Protein 7UTE (pdb70)

Nearest PDB structures (foldseek):
  7ute-assembly1_D  TM=1.005E+00  e=1.181E-26  Aeropyrum pernix
  7ute-assembly1_A  TM=1.005E+00  e=1.065E-25  Aeropyrum pernix
  3zjl-assembly1_B  TM=9.692E-01  e=3.825E-17  Methanosarcina acetivorans
  2vee-assembly2_B  TM=9.695E-01  e=1.684E-16  Methanosarcina acetivorans
  3qzz-assembly1_A-2  TM=9.698E-01  e=4.177E-16  Methanosarcina acetivorans

Sequence (742 aa):
IPGYDYGRVEKSPITDLEFDLLKKTVMLGEKDVMYLKKAGDVLKDQVDEILDLLVGWRASNEHHLIYYFSNPDTGEPIKEYLERVRARFGAWILDTTSRDYNREWLDYQYEVGLRHHRSKKGVTDGVRTVPHIPLRYLIAQIYPLTATIKPFLAKKGGSPEDIEGMYNAWFKSVVLQVAIWSHPYTKENDWIPGYDYGRVEKSPITDLEFDLLKKTVMLGEKDVMYLKKAGDVLKDQVDEILDLLVGHLIYYFSNPDTGEPIKEYLERVRARFGAWILDTTSRDYNREWLDYQYEVGLRHHRSKKGVTDGVRTVPHIPLRYLIAQIYPLTATIKPFLAKKGGSPEDIEGMYNAWFKSVVLQVAIWSHPYTKENDWIPGYDYGRVEKSPITDLEFDLLKKTVMLGEKDVMYLKKAGDVLKDQVDEILDLLVGHLIYYFSNPDTGEPIKEYLERVRARFGAWILDTTSRDYNREWLDYQYEVGLRHHRSKKGVTDGVRTVPHIPLRYLIAQIYPLTATIKPFLAKKGGSPEDIEGMYNAWFKSVVLQVAIWSHPYTKENDWIPGYDYGRVEKSPITDLEFDLLKKTVMLGEKDVMYLKKAGDVLKDQVDEILDLLVGHLIYYFSNPDTGEPIKEYLERVRARFGAWILDTTSRDYNREWLDYQYEVGLRHHRSKKGVTDGVRTVPHIPLRYLIAQIYPLTATIKPFLAKKGGSPEDIEGMYNAWFKSVVLQVAIWSHPYTKENDW

B-factor: mean 18.16, std 24.94, range [0.0, 174.05]

Organism: Aeropyrum pernix (strain ATCC 700893 / DSM 11879 / JCM 9820 / NBRC 100138 / K1) (NCBI:txid272557)

Structure (mmCIF, N/CA/C/O backbone):
data_7UTE
#
_entry.id   7UTE
#
_cell.length_a   46.246
_cell.length_b   58.305
_cell.length_c   80.732
_cell.angle_alpha   104.080
_cell.angle_beta   98.590
_cell.angle_gamma   90.100
#
_symmetry.space_group_name_H-M   'P 1'
#
loop_
_entity.id
_entity.type
_entity.pdbx_description
1 polymer 'Protogloblin ApPgb'
2 non-polymer 'PROTOPORPHYRIN IX CONTAINING FE'
3 non-polymer IMIDAZOLE
4 water water
#
loop_
_atom_site.group_PDB
_atom_site.id
_atom_site.type_symbol
_atom_site.label_atom_id
_atom_site.label_alt_id
_atom_site.label_comp_id
_atom_site.label_asym_id
_atom_site.label_entity_id
_atom_site.label_seq_id
_atom_site.pdbx_PDB_ins_code
_atom_site.Cartn_x
_atom_site.Cartn_y
_atom_site.Cartn_z
_atom_site.occupancy
_atom_site.B_iso_or_equiv
_atom_site.auth_seq_id
_atom_site.auth_comp_id
_atom_site.auth_asym_id
_atom_site.auth_atom_id
_atom_site.pdbx_PDB_model_num
ATOM 1 N N . ILE A 1 6 ? 7.87157 17.01773 -2.38002 1.000 22.98338 6 ILE A N 1
ATOM 2 C CA . ILE A 1 6 ? 8.19141 15.61040 -2.65957 1.000 14.70330 6 ILE A CA 1
ATOM 3 C C . ILE A 1 6 ? 8.04830 15.33770 -4.14273 1.000 10.40933 6 ILE A C 1
ATOM 4 O O . ILE A 1 6 ? 6.94781 15.30059 -4.66619 1.000 17.71215 6 ILE A O 1
ATOM 9 N N . PRO A 1 7 ? 9.17178 15.16454 -4.82317 1.000 11.72161 7 PRO A N 1
ATOM 10 C CA . PRO A 1 7 ? 9.12453 15.00723 -6.28149 1.000 8.64546 7 PRO A CA 1
ATOM 11 C C . PRO A 1 7 ? 8.31263 13.78821 -6.66524 1.000 14.70376 7 PRO A C 1
ATOM 12 O O . PRO A 1 7 ? 8.42417 12.72326 -6.04766 1.000 8.78226 7 PRO A O 1
ATOM 16 N N . GLY A 1 8 ? 7.52747 13.94994 -7.72815 1.000 4.26070 8 GLY A N 1
ATOM 17 C CA . GLY A 1 8 ? 6.61798 12.94038 -8.20320 1.000 4.43583 8 GLY A CA 1
ATOM 18 C C . GLY A 1 8 ? 5.36980 12.76533 -7.37101 1.000 2.91199 8 GLY A C 1
ATOM 19 O O . GLY A 1 8 ? 4.42744 12.11504 -7.82776 1.000 14.46562 8 GLY A O 1
ATOM 20 N N . TYR A 1 9 ? 5.33634 13.29540 -6.15317 1.000 2.73645 9 TYR A N 1
ATOM 21 C CA . TYR A 1 9 ? 4.18102 13.08838 -5.29652 1.000 0.85518 9 TYR A CA 1
ATOM 22 C C . TYR A 1 9 ? 3.07252 13.95534 -5.85038 1.000 4.94338 9 TYR A C 1
ATOM 23 O O . TYR A 1 9 ? 3.15599 15.17728 -5.77470 1.000 6.19543 9 TYR A O 1
ATOM 32 N N . ASP A 1 10 ? 2.03779 13.32393 -6.41769 1.000 10.00898 10 ASP A N 1
ATOM 33 C CA . ASP A 1 10 ? 1.08988 14.03546 -7.26064 1.000 9.81082 10 ASP A CA 1
ATOM 34 C C . ASP A 1 10 ? -0.32866 13.94506 -6.73668 1.000 4.16028 10 ASP A C 1
ATOM 35 O O . ASP A 1 10 ? -1.27561 14.08404 -7.51574 1.000 12.14843 10 ASP A O 1
ATOM 40 N N . TYR A 1 11 ? -0.49074 13.72270 -5.43309 1.000 4.79632 11 TYR A N 1
ATOM 41 C CA . TYR A 1 11 ? -1.82860 13.64281 -4.86189 1.000 8.59001 11 TYR A CA 1
ATOM 42 C C . TYR A 1 11 ? -2.59149 14.92374 -5.16368 1.000 12.04198 11 TYR A C 1
ATOM 43 O O . TYR A 1 11 ? -2.08279 16.02085 -4.96267 1.000 13.32950 11 TYR A O 1
ATOM 52 N N . GLY A 1 12 ? -3.81205 14.78490 -5.65835 1.000 26.89014 12 GLY A N 1
ATOM 53 C CA . GLY A 1 12 ? -4.57123 15.95188 -6.01595 1.000 13.50700 12 GLY A CA 1
ATOM 54 C C . GLY A 1 12 ? -4.21861 16.56508 -7.35001 1.000 8.48225 12 GLY A C 1
ATOM 55 O O . GLY A 1 12 ? -4.84382 17.55736 -7.72451 1.000 7.45535 12 GLY A O 1
ATOM 56 N N . ARG A 1 13 ? -3.29241 15.97940 -8.11591 1.000 0.00016 13 ARG A N 1
ATOM 57 C CA . ARG A 1 13 ? -2.81413 16.61839 -9.33839 1.000 12.19332 13 ARG A CA 1
ATOM 58 C C . ARG A 1 13 ? -2.79414 15.63463 -10.49850 1.000 15.32305 13 ARG A C 1
ATOM 59 O O . ARG A 1 13 ? -2.06599 15.84520 -11.47049 1.000 15.81210 13 ARG A O 1
ATOM 67 N N . VAL A 1 14 ? -3.56492 14.55657 -10.42411 1.000 10.36036 14 VAL A N 1
ATOM 68 C CA . VAL A 1 14 ? -3.58665 13.56893 -11.49189 1.000 4.24485 14 VAL A CA 1
ATOM 69 C C . VAL A 1 14 ? -4.94799 13.55993 -12.17830 1.000 11.60713 14 VAL A C 1
ATOM 70 O O . VAL A 1 14 ? -5.94372 14.09107 -11.66999 1.000 6.92063 14 VAL A O 1
ATOM 74 N N . GLU A 1 15 ? -4.97471 12.89325 -13.33082 1.000 8.57783 15 GLU A N 1
ATOM 75 C CA . GLU A 1 15 ? -6.07873 12.88095 -14.25877 1.000 13.91331 15 GLU A CA 1
ATOM 76 C C . GLU A 1 15 ? -7.17363 11.97237 -13.71868 1.000 17.96058 15 GLU A C 1
ATOM 77 O O . GLU A 1 15 ? -7.00811 11.31876 -12.68930 1.000 6.74207 15 GLU A O 1
ATOM 83 N N . LYS A 1 16 ? -8.32276 11.97506 -14.39245 1.000 9.57841 16 LYS A N 1
ATOM 84 C CA . LYS A 1 16 ? -9.46674 11.24203 -13.87710 1.000 11.83518 16 LYS A CA 1
ATOM 85 C C . LYS A 1 16 ? -9.27316 9.75602 -14.12514 1.000 6.36812 16 LYS A C 1
ATOM 86 O O . LYS A 1 16 ? -9.10484 9.33968 -15.27356 1.000 10.02667 16 LYS A O 1
ATOM 92 N N . SER A 1 17 ? -9.33160 8.94742 -13.06648 1.000 0.00016 17 SER A N 1
ATOM 93 C CA . SER A 1 17 ? -9.24446 7.51212 -13.28011 1.000 6.57342 17 SER A CA 1
ATOM 94 C C . SER A 1 17 ? -10.50569 7.00253 -13.98007 1.000 5.55555 17 SER A C 1
ATOM 95 O O . SER A 1 17 ? -11.59743 7.52628 -13.76075 1.000 9.07560 17 SER A O 1
ATOM 98 N N . PRO A 1 18 ? -10.38039 6.00547 -14.84039 1.000 8.15556 18 PRO A N 1
ATOM 99 C CA . PRO A 1 18 ? -11.55518 5.51530 -15.57451 1.000 21.83426 18 PRO A CA 1
ATOM 100 C C . PRO A 1 18 ? -12.41130 4.56278 -14.75258 1.000 7.05711 18 PRO A C 1
ATOM 101 O O . PRO A 1 18 ? -12.87145 3.53710 -15.25364 1.000 12.25584 18 PRO A O 1
ATOM 105 N N . ILE A 1 19 ? -12.59716 4.88240 -13.48023 1.000 12.82038 19 ILE A N 1
ATOM 106 C CA . ILE A 1 19 ? -13.44658 4.13259 -12.56629 1.000 6.29769 19 ILE A CA 1
ATOM 107 C C . ILE A 1 19 ? -14.52622 5.09496 -12.10750 1.000 18.32866 19 ILE A C 1
ATOM 108 O O . ILE A 1 19 ? -14.21757 6.23044 -11.73339 1.000 14.99629 19 ILE A O 1
ATOM 113 N N . THR A 1 20 ? -15.77793 4.66165 -12.12709 1.000 10.91511 20 THR A N 1
ATOM 114 C CA . THR A 1 20 ? -16.80493 5.64658 -11.82833 1.000 8.62016 20 THR A CA 1
ATOM 115 C C . THR A 1 20 ? -16.93421 5.84200 -10.32429 1.000 4.18426 20 THR A C 1
ATOM 116 O O . THR A 1 20 ? -16.48439 5.02509 -9.51388 1.000 3.90548 20 THR A O 1
ATOM 120 N N . ASP A 1 21 ? -17.59716 6.93348 -9.95695 1.000 6.74211 21 ASP A N 1
ATOM 121 C CA . ASP A 1 21 ? -17.88392 7.18575 -8.55272 1.000 10.93540 21 ASP A CA 1
ATOM 122 C C . ASP A 1 21 ? -18.69970 6.06001 -7.93670 1.000 17.66378 21 ASP A C 1
ATOM 123 O O . ASP A 1 21 ? -18.45579 5.66518 -6.79142 1.000 6.14426 21 ASP A O 1
ATOM 128 N N . LEU A 1 22 ? -19.70991 5.56553 -8.65698 1.000 10.33561 22 LEU A N 1
ATOM 129 C CA . LEU A 1 22 ? -20.48905 4.44981 -8.12340 1.000 3.20081 22 LEU A CA 1
ATOM 130 C C . LEU A 1 22 ? -19.63398 3.19169 -7.98990 1.000 6.78468 22 LEU A C 1
ATOM 131 O O . LEU A 1 22 ? -19.75104 2.45938 -7.00395 1.000 14.12324 22 LEU A O 1
ATOM 136 N N . GLU A 1 23 ? -18.78881 2.89536 -8.98009 1.000 6.43088 23 GLU A N 1
ATOM 137 C CA . GLU A 1 23 ? -18.02258 1.65777 -8.84882 1.000 5.71365 23 GLU A CA 1
ATOM 138 C C . GLU A 1 23 ? -17.08425 1.75882 -7.66123 1.000 4.89439 23 GLU A C 1
ATOM 139 O O . GLU A 1 23 ? -16.88607 0.78099 -6.92803 1.000 7.32060 23 GLU A O 1
ATOM 145 N N . PHE A 1 24 ? -16.55374 2.95818 -7.41708 1.000 0.26246 24 PHE A N 1
ATOM 146 C CA . PHE A 1 24 ? -15.73060 3.20016 -6.23385 1.000 15.62027 24 PHE A CA 1
ATOM 147 C C . PHE A 1 24 ? -16.53596 3.00449 -4.95782 1.000 7.94203 24 PHE A C 1
ATOM 148 O O . PHE A 1 24 ? -16.12078 2.27947 -4.04456 1.000 9.94091 24 PHE A O 1
ATOM 156 N N . ASP A 1 25 ? -17.70074 3.65520 -4.87751 1.000 9.76309 25 ASP A N 1
ATOM 157 C CA . ASP A 1 25 ? -18.56161 3.44053 -3.72352 1.000 14.61619 25 ASP A CA 1
ATOM 158 C C . ASP A 1 25 ? -18.88860 1.98225 -3.51638 1.000 1.91017 25 ASP A C 1
ATOM 159 O O . ASP A 1 25 ? -18.85289 1.49400 -2.38398 1.000 13.53302 25 ASP A O 1
ATOM 164 N N . LEU A 1 26 ? -19.19843 1.26982 -4.58302 1.000 0.00016 26 LEU A N 1
ATOM 165 C CA . LEU A 1 26 ? -19.42704 -0.16104 -4.43608 1.000 10.53923 26 LEU A CA 1
ATOM 166 C C . LEU A 1 26 ? -18.19116 -0.86425 -3.89626 1.000 19.58192 26 LEU A C 1
ATOM 167 O O . LEU A 1 26 ? -18.29917 -1.78566 -3.08027 1.000 15.68362 26 LEU A O 1
ATOM 172 N N . LEU A 1 27 ? -17.00511 -0.44088 -4.33697 1.000 15.76095 27 LEU A N 1
ATOM 173 C CA . LEU A 1 27 ? -15.78604 -1.07804 -3.86058 1.000 6.19241 27 LEU A CA 1
ATOM 174 C C . LEU A 1 27 ? -15.60461 -0.83207 -2.36986 1.000 4.98600 27 LEU A C 1
ATOM 175 O O . LEU A 1 27 ? -15.25674 -1.74998 -1.62359 1.000 4.54829 27 LEU A O 1
ATOM 180 N N . LYS A 1 28 ? -15.86257 0.39760 -1.91131 1.000 2.02398 28 LYS A N 1
ATOM 181 C CA . LYS A 1 28 ? -15.74647 0.67465 -0.48151 1.000 9.13124 28 LYS A CA 1
ATOM 182 C C . LYS A 1 28 ? -16.76410 -0.12237 0.30480 1.000 10.06221 28 LYS A C 1
ATOM 183 O O . LYS A 1 28 ? -16.48582 -0.55430 1.42980 1.000 6.20608 28 LYS A O 1
ATOM 189 N N . LYS A 1 29 ? -17.93615 -0.34187 -0.27634 1.000 32.41342 29 LYS A N 1
ATOM 190 C CA . LYS A 1 29 ? -18.94272 -1.11584 0.42762 1.000 8.16649 29 LYS A CA 1
ATOM 191 C C . LYS A 1 29 ? -18.53344 -2.58465 0.51658 1.000 2.98628 29 LYS A C 1
ATOM 192 O O . LYS A 1 29 ? -18.76280 -3.23492 1.54242 1.000 8.86438 29 LYS A O 1
ATOM 198 N N . THR A 1 30 ? -17.87816 -3.10284 -0.52876 1.000 5.90555 30 THR A N 1
ATOM 199 C CA . THR A 1 30 ? -17.41964 -4.48433 -0.51926 1.000 8.22188 30 THR A CA 1
ATOM 200 C C . THR A 1 30 ? -16.33389 -4.70821 0.52660 1.000 13.54655 30 THR A C 1
ATOM 201 O O . THR A 1 30 ? -16.39642 -5.67295 1.29261 1.000 24.23469 30 THR A O 1
ATOM 205 N N . VAL A 1 31 ? -15.32353 -3.83170 0.58697 1.000 7.70516 31 VAL A N 1
ATOM 206 C CA . VAL A 1 31 ? -14.35352 -3.95616 1.67764 1.000 14.44957 31 VAL A CA 1
ATOM 207 C C . VAL A 1 31 ? -14.91559 -3.50355 3.01314 1.000 11.83629 31 VAL A C 1
ATOM 208 O O . VAL A 1 31 ? -14.21144 -3.59303 4.02412 1.000 23.55815 31 VAL A O 1
ATOM 212 N N . MET A 1 32 ? -16.16192 -3.03585 3.05305 1.000 26.81863 32 MET A N 1
ATOM 213 C CA . MET A 1 32 ? -16.83368 -2.64760 4.28934 1.000 12.23166 32 MET A CA 1
ATOM 214 C C . MET A 1 32 ? -16.19721 -1.41270 4.92342 1.000 14.97462 32 MET A C 1
ATOM 215 O O . MET A 1 32 ? -16.18512 -1.25155 6.14785 1.000 5.79963 32 MET A O 1
ATOM 220 N N . LEU A 1 33 ? -15.70417 -0.51562 4.08070 1.000 10.38641 33 LEU A N 1
ATOM 221 C CA . LEU A 1 33 ? -15.16581 0.77702 4.50520 1.000 22.52529 33 LEU A CA 1
ATOM 222 C C . LEU A 1 33 ? -16.33689 1.69005 4.84930 1.000 15.97438 33 LEU A C 1
ATOM 223 O O . LEU A 1 33 ? -16.97859 2.25852 3.96123 1.000 43.79765 33 LEU A O 1
ATOM 228 N N . GLY A 1 34 ? -16.63206 1.84918 6.13848 1.000 24.68836 34 GLY A N 1
ATOM 229 C CA . GLY A 1 34 ? -17.69556 2.72370 6.56919 1.000 17.60867 34 GLY A CA 1
ATOM 230 C C . GLY A 1 34 ? -17.18960 3.96897 7.27988 1.000 25.09240 34 GLY A C 1
ATOM 231 O O . GLY A 1 34 ? -15.99257 4.24660 7.36163 1.000 18.60649 34 GLY A O 1
ATOM 232 N N . GLU A 1 35 ? -18.14527 4.72451 7.82028 1.000 26.44829 35 GLU A N 1
ATOM 233 C CA . GLU A 1 35 ? -17.79853 5.94498 8.53216 1.000 35.31800 35 GLU A CA 1
ATOM 234 C C . GLU A 1 35 ? -17.03669 5.63608 9.81840 1.000 15.76120 35 GLU A C 1
ATOM 235 O O . GLU A 1 35 ? -16.21661 6.45347 10.25251 1.000 20.01360 35 GLU A O 1
ATOM 241 N N . LYS A 1 36 ? -17.24753 4.44592 10.41001 1.000 15.21913 36 LYS A N 1
ATOM 242 C CA . LYS A 1 36 ? -16.40513 4.03977 11.52728 1.000 15.73715 36 LYS A CA 1
ATOM 243 C C . LYS A 1 36 ? -14.94909 3.91837 11.10221 1.000 16.71422 36 LYS A C 1
ATOM 244 O O . LYS A 1 36 ? -14.03899 4.30095 11.84337 1.000 18.12391 36 LYS A O 1
ATOM 250 N N . ASP A 1 37 ? -14.70376 3.31761 9.94197 1.000 13.79437 37 ASP A N 1
ATOM 251 C CA . ASP A 1 37 ? -13.32748 3.13955 9.49277 1.000 19.08085 37 ASP A CA 1
ATOM 252 C C . ASP A 1 37 ? -12.70662 4.47250 9.14126 1.000 7.39916 37 ASP A C 1
ATOM 253 O O . ASP A 1 37 ? -11.52463 4.70611 9.40952 1.000 28.72412 37 ASP A O 1
ATOM 258 N N . VAL A 1 38 ? -13.49276 5.36872 8.55933 1.000 11.15895 38 VAL A N 1
ATOM 259 C CA . VAL A 1 38 ? -12.96265 6.68211 8.23185 1.000 9.87213 38 VAL A CA 1
ATOM 260 C C . VAL A 1 38 ? -12.45712 7.35399 9.49413 1.000 17.92195 38 VAL A C 1
ATOM 261 O O . VAL A 1 38 ? -11.36606 7.94378 9.51372 1.000 22.79451 38 VAL A O 1
ATOM 265 N N . MET A 1 39 ? -13.22436 7.21263 10.58444 1.000 13.50846 39 MET A N 1
ATOM 266 C CA . MET A 1 39 ? -12.79929 7.70803 11.88640 1.000 17.20648 39 MET A CA 1
ATOM 267 C C . MET A 1 39 ? -11.57067 6.96507 12.35825 1.000 9.84008 39 MET A C 1
ATOM 268 O O . MET A 1 39 ? -10.60921 7.58150 12.83032 1.000 22.57880 39 MET A O 1
ATOM 273 N N . TYR A 1 40 ? -11.57356 5.63613 12.22870 1.000 6.25432 40 TYR A N 1
ATOM 274 C CA . TYR A 1 40 ? -10.42197 4.86934 12.68702 1.000 9.73056 40 TYR A CA 1
ATOM 275 C C . TYR A 1 40 ? -9.19769 5.20074 11.86640 1.000 6.11399 40 TYR A C 1
ATOM 276 O O . TYR A 1 40 ? -8.09268 5.29018 12.41104 1.000 10.09051 40 TYR A O 1
ATOM 285 N N . LEU A 1 41 ? -9.37429 5.39065 10.55774 1.000 17.89067 41 LEU A N 1
ATOM 286 C CA . LEU A 1 41 ? -8.24967 5.78770 9.72124 1.000 10.33016 41 LEU A CA 1
ATOM 287 C C . LEU A 1 41 ? -7.65000 7.08910 10.22413 1.000 19.64800 41 LEU A C 1
ATOM 288 O O . LEU A 1 41 ? -6.43220 7.18678 10.41663 1.000 26.60994 41 LEU A O 1
ATOM 293 N N . LYS A 1 42 ? -8.50151 8.09863 10.46376 1.000 15.33803 42 LYS A N 1
ATOM 294 C CA . LYS A 1 42 ? -7.99079 9.39444 10.89139 1.000 8.46911 42 LYS A CA 1
ATOM 295 C C . LYS A 1 42 ? -7.26408 9.24939 12.21093 1.000 19.45294 42 LYS A C 1
ATOM 296 O O . LYS A 1 42 ? -6.18397 9.81381 12.41856 1.000 31.52835 42 LYS A O 1
ATOM 302 N N . LYS A 1 43 ? -7.82779 8.45921 13.10290 1.000 14.66141 43 LYS A N 1
ATOM 303 C CA . LYS A 1 43 ? -7.10151 8.12417 14.30123 1.000 22.65055 43 LYS A CA 1
ATOM 304 C C . LYS A 1 43 ? -5.80180 7.37429 14.05538 1.000 19.23201 43 LYS A C 1
ATOM 305 O O . LYS A 1 43 ? -4.79035 7.73410 14.64896 1.000 14.39963 43 LYS A O 1
ATOM 311 N N . ALA A 1 44 ? -5.74365 6.42512 13.11373 1.000 17.54685 44 ALA A N 1
ATOM 312 C CA . ALA A 1 44 ? -4.42090 5.88387 12.77528 1.000 27.68896 44 ALA A CA 1
ATOM 313 C C . ALA A 1 44 ? -3.45676 7.00103 12.33412 1.000 24.03646 44 ALA A C 1
ATOM 314 O O . ALA A 1 44 ? -2.26036 6.98126 12.66753 1.000 31.56925 44 ALA A O 1
ATOM 316 N N . GLY A 1 45 ? -3.97590 8.01479 11.63964 1.000 11.46856 45 GLY A N 1
ATOM 317 C CA . GLY A 1 45 ? -3.11657 9.09681 11.17108 1.000 9.67690 45 GLY A CA 1
ATOM 318 C C . GLY A 1 45 ? -2.41014 9.81042 12.30566 1.000 11.74465 45 GLY A C 1
ATOM 319 O O . GLY A 1 45 ? -1.20339 10.03127 12.25373 1.000 15.59513 45 GLY A O 1
ATOM 320 N N . ASP A 1 46 ? -3.16882 10.22277 13.32442 1.000 12.99005 46 ASP A N 1
ATOM 321 C CA . ASP A 1 46 ? -2.60440 10.62246 14.61313 1.000 23.39287 46 ASP A CA 1
ATOM 322 C C . ASP A 1 46 ? -1.57861 9.64686 15.16932 1.000 19.20521 46 ASP A C 1
ATOM 323 O O . ASP A 1 46 ? -0.50202 10.06469 15.60942 1.000 17.33810 46 ASP A O 1
ATOM 328 N N . VAL A 1 47 ? -1.87636 8.34836 15.17825 1.000 14.01304 47 VAL A N 1
ATOM 329 C CA . VAL A 1 47 ? -0.96504 7.46380 15.88934 1.000 10.50280 47 VAL A CA 1
ATOM 330 C C . VAL A 1 47 ? 0.30914 7.23899 15.08347 1.000 10.22704 47 VAL A C 1
ATOM 331 O O . VAL A 1 47 ? 1.38250 7.00996 15.64874 1.000 18.90423 47 VAL A O 1
ATOM 335 N N . LEU A 1 48 ? 0.22594 7.33629 13.76195 1.000 13.00880 48 LEU A N 1
ATOM 336 C CA . LEU A 1 48 ? 1.34208 6.96344 12.90967 1.000 11.36031 48 LEU A CA 1
ATOM 337 C C . LEU A 1 48 ? 2.20942 8.14159 12.50195 1.000 14.60871 48 LEU A C 1
ATOM 338 O O . LEU A 1 48 ? 3.36533 7.91971 12.12922 1.000 15.06420 48 LEU A O 1
ATOM 343 N N . LYS A 1 49 ? 1.67018 9.36280 12.49299 1.000 14.41358 49 LYS A N 1
ATOM 344 C CA . LYS A 1 49 ? 2.36497 10.46944 11.85790 1.000 10.73820 49 LYS A CA 1
ATOM 345 C C . LYS A 1 49 ? 3.79542 10.60381 12.36779 1.000 10.23066 49 LYS A C 1
ATOM 346 O O . LYS A 1 49 ? 4.69352 11.07988 11.65437 1.000 32.44374 49 LYS A O 1
ATOM 352 N N . ASP A 1 50 ? 3.99081 10.26329 13.62194 1.000 14.82978 50 ASP A N 1
ATOM 353 C CA . ASP A 1 50 ? 5.18444 10.60652 14.33557 1.000 21.62086 50 ASP A CA 1
ATOM 354 C C . ASP A 1 50 ? 6.08179 9.36798 14.46557 1.000 28.31684 50 ASP A C 1
ATOM 355 O O . ASP A 1 50 ? 7.08935 9.39019 15.16832 1.000 24.23634 50 ASP A O 1
ATOM 360 N N . GLN A 1 51 ? 5.66154 8.26321 13.85589 1.000 21.40759 51 GLN A N 1
ATOM 361 C CA . GLN A 1 51 ? 6.45366 7.05779 13.64053 1.000 39.82113 51 GLN A CA 1
ATOM 362 C C . GLN A 1 51 ? 6.73911 6.71005 12.18227 1.000 7.43322 51 GLN A C 1
ATOM 363 O O . GLN A 1 51 ? 7.07936 5.55550 11.91810 1.000 13.68354 51 GLN A O 1
ATOM 369 N N . VAL A 1 52 ? 6.59306 7.64772 11.22980 1.000 18.10016 52 VAL A N 1
ATOM 370 C CA . VAL A 1 52 ? 6.69439 7.30778 9.80090 1.000 18.79401 52 VAL A CA 1
ATOM 371 C C . VAL A 1 52 ? 8.08533 6.77991 9.45021 1.000 17.48264 52 VAL A C 1
ATOM 372 O O . VAL A 1 52 ? 8.22144 5.78632 8.72512 1.000 18.88340 52 VAL A O 1
ATOM 376 N N . ASP A 1 53 ? 9.13973 7.48236 9.87705 1.000 16.53311 53 ASP A N 1
ATOM 377 C CA . ASP A 1 53 ? 10.48946 7.02614 9.54554 1.000 20.42235 53 ASP A CA 1
ATOM 378 C C . ASP A 1 53 ? 10.73971 5.60914 10.04653 1.000 23.87119 53 ASP A C 1
ATOM 379 O O . ASP A 1 53 ? 11.34710 4.79380 9.34207 1.000 12.69053 53 ASP A O 1
ATOM 384 N N . GLU A 1 54 ? 10.27049 5.28333 11.26278 1.000 12.42229 54 GLU A N 1
ATOM 385 C CA . GLU A 1 54 ? 10.43016 3.91776 11.77713 1.000 16.76639 54 GLU A CA 1
ATOM 386 C C . GLU A 1 54 ? 9.63222 2.93556 10.95621 1.000 13.68457 54 GLU A C 1
ATOM 387 O O . GLU A 1 54 ? 10.03584 1.77865 10.80034 1.000 36.92778 54 GLU A O 1
ATOM 393 N N . ILE A 1 55 ? 8.47633 3.36534 10.45681 1.000 36.75014 55 ILE A N 1
ATOM 394 C CA . ILE A 1 55 ? 7.73094 2.54439 9.51332 1.000 29.29047 55 ILE A CA 1
ATOM 395 C C . ILE A 1 55 ? 8.48757 2.43525 8.20490 1.000 13.74907 55 ILE A C 1
ATOM 396 O O . ILE A 1 55 ? 8.64415 1.34343 7.64692 1.000 48.73442 55 ILE A O 1
ATOM 401 N N . LEU A 1 56 ? 8.97387 3.56565 7.69327 1.000 20.34445 56 LEU A N 1
ATOM 402 C CA . LEU A 1 56 ? 9.68287 3.52577 6.42159 1.000 19.29407 56 LEU A CA 1
ATOM 403 C C . LEU A 1 56 ? 10.88633 2.58890 6.46809 1.000 28.94126 56 LEU A C 1
ATOM 404 O O . LEU A 1 56 ? 11.17007 1.90358 5.47819 1.000 43.95408 56 LEU A O 1
ATOM 409 N N . ASP A 1 57 ? 11.59405 2.51647 7.60077 1.000 23.55706 57 ASP A N 1
ATOM 410 C CA . ASP A 1 57 ? 12.78414 1.66537 7.64266 1.000 18.87668 57 ASP A CA 1
ATOM 411 C C . ASP A 1 57 ? 12.43527 0.19117 7.52375 1.000 21.38758 57 ASP A C 1
ATOM 412 O O . ASP A 1 57 ? 13.25421 -0.59713 7.04033 1.000 38.42183 57 ASP A O 1
ATOM 417 N N . LEU A 1 58 ? 11.23733 -0.19962 7.94445 1.000 31.24912 58 LEU A N 1
ATOM 418 C CA . LEU A 1 58 ? 10.81812 -1.57382 7.73976 1.000 20.34264 58 LEU A CA 1
ATOM 419 C C . LEU A 1 58 ? 10.48408 -1.88029 6.28120 1.000 43.47093 58 LEU A C 1
ATOM 420 O O . LEU A 1 58 ? 10.51107 -3.05376 5.89535 1.000 47.12866 58 LEU A O 1
ATOM 425 N N . LEU A 1 59 ? 10.17255 -0.87496 5.45732 1.000 26.33629 59 LEU A N 1
ATOM 426 C CA . LEU A 1 59 ? 9.58125 -1.17889 4.15463 1.000 22.65657 59 LEU A CA 1
ATOM 427 C C . LEU A 1 59 ? 10.38948 -0.69301 2.96751 1.000 25.95396 59 LEU A C 1
ATOM 428 O O . LEU A 1 59 ? 10.41826 -1.36143 1.93067 1.000 77.49236 59 LEU A O 1
ATOM 433 N N . VAL A 1 60 ? 11.06158 0.44050 3.09034 1.000 17.85902 60 VAL A N 1
ATOM 434 C CA . VAL A 1 60 ? 11.61202 1.10417 1.92228 1.000 34.48391 60 VAL A CA 1
ATOM 435 C C . VAL A 1 60 ? 12.63181 2.15532 2.34738 1.000 18.12047 60 VAL A C 1
ATOM 436 O O . VAL A 1 60 ? 12.34259 3.05066 3.14907 1.000 118.79438 60 VAL A O 1
ATOM 440 N N . GLY A 1 61 ? 13.83745 2.01544 1.84047 1.000 69.63410 61 GLY A N 1
ATOM 441 C CA . GLY A 1 61 ? 14.87507 2.98930 2.04999 1.000 61.81703 61 GLY A CA 1
ATOM 442 C C . GLY A 1 61 ? 15.85783 2.70528 0.95210 1.000 62.82200 61 GLY A C 1
ATOM 443 O O . GLY A 1 61 ? 15.50927 2.06181 -0.03154 1.000 45.94458 61 GLY A O 1
ATOM 444 N N . TRP A 1 62 ? 17.08333 3.08224 1.15244 1.000 114.04185 62 TRP A N 1
ATOM 445 C CA . TRP A 1 62 ? 18.11009 2.33918 0.47124 1.000 85.07655 62 TRP A CA 1
ATOM 446 C C . TRP A 1 62 ? 18.98828 1.64773 1.48533 1.000 34.96414 62 TRP A C 1
ATOM 447 O O . TRP A 1 62 ? 19.78063 0.77518 1.11993 1.000 97.73802 62 TRP A O 1
ATOM 458 N N . ARG A 1 63 ? 18.76168 1.95404 2.75846 1.000 54.23491 63 ARG A N 1
ATOM 459 C CA . ARG A 1 63 ? 19.29049 1.29070 3.93631 1.000 125.19210 63 ARG A CA 1
ATOM 460 C C . ARG A 1 63 ? 18.14122 0.86382 4.84262 1.000 128.03851 63 ARG A C 1
ATOM 461 O O . ARG A 1 63 ? 18.09491 1.17667 6.03389 1.000 134.82714 63 ARG A O 1
ATOM 469 N N . ALA A 1 64 ? 17.18449 0.13639 4.25947 1.000 146.19362 64 ALA A N 1
ATOM 470 C CA . ALA A 1 64 ? 15.99545 -0.33477 4.96149 1.000 154.76191 64 ALA A CA 1
ATOM 471 C C . ALA A 1 64 ? 16.18207 -1.75499 5.48220 1.000 160.14735 64 ALA A C 1
ATOM 472 O O . ALA A 1 64 ? 17.27971 -2.13160 5.90463 1.000 166.89835 64 ALA A O 1
ATOM 474 N N . SER A 1 65 ? 15.10533 -2.54728 5.46412 1.000 160.21693 65 SER A N 1
ATOM 475 C CA . SER A 1 65 ? 15.17542 -3.97675 5.74655 1.000 160.00602 65 SER A CA 1
ATOM 476 C C . SER A 1 65 ? 14.44315 -4.78695 4.68212 1.000 146.93253 65 SER A C 1
ATOM 477 O O . SER A 1 65 ? 14.14791 -5.96658 4.90301 1.000 148.80009 65 SER A O 1
ATOM 480 N N . ASN A 1 66 ? 14.16282 -4.18167 3.52785 1.000 148.71977 66 ASN A N 1
ATOM 481 C CA . ASN A 1 66 ? 13.26324 -4.79114 2.55689 1.000 154.11352 66 ASN A CA 1
ATOM 482 C C . ASN A 1 66 ? 13.87353 -6.05111 1.94831 1.000 174.05375 66 ASN A C 1
ATOM 483 O O . ASN A 1 66 ? 15.08546 -6.13841 1.72901 1.000 172.99777 66 ASN A O 1
ATOM 488 N N . GLU A 1 67 ? 13.00913 -7.03812 1.69579 1.000 165.47614 67 GLU A N 1
ATOM 489 C CA . GLU A 1 67 ? 13.39694 -8.41207 1.39102 1.000 134.01093 67 GLU A CA 1
ATOM 490 C C . GLU A 1 67 ? 13.30142 -8.70964 -0.10184 1.000 114.66894 67 GLU A C 1
ATOM 491 O O . GLU A 1 67 ? 13.62571 -7.85580 -0.93267 1.000 138.94441 67 GLU A O 1
ATOM 497 N N . HIS A 1 68 ? 12.88417 -9.92930 -0.44481 1.000 123.16921 68 HIS A N 1
ATOM 498 C CA A HIS A 1 68 ? 12.60574 -10.29801 -1.83210 0.660 127.68259 68 HIS A CA 1
ATOM 499 C CA B HIS A 1 68 ? 12.58988 -10.30481 -1.81995 0.340 125.67109 68 HIS A CA 1
ATOM 500 C C . HIS A 1 68 ? 11.64852 -9.28948 -2.46221 1.000 129.54030 68 HIS A C 1
ATOM 501 O O . HIS A 1 68 ? 10.43992 -9.52673 -2.55429 1.000 128.49210 68 HIS A O 1
ATOM 514 N N . LEU A 1 69 ? 12.18663 -8.14966 -2.89560 1.000 92.94049 69 LEU A N 1
ATOM 515 C CA . LEU A 1 69 ? 11.38989 -7.08015 -3.48558 1.000 21.73832 69 LEU A CA 1
ATOM 516 C C . LEU A 1 69 ? 12.30183 -5.98718 -4.03712 1.000 62.62995 69 LEU A C 1
ATOM 517 O O . LEU A 1 69 ? 11.91058 -5.23881 -4.93464 1.000 28.66220 69 LEU A O 1
ATOM 522 N N . ILE A 1 70 ? 13.51904 -5.89641 -3.49089 1.000 14.93753 70 ILE A N 1
ATOM 523 C CA . ILE A 1 70 ? 14.51223 -4.89879 -3.89474 1.000 23.47619 70 ILE A CA 1
ATOM 524 C C . ILE A 1 70 ? 14.68768 -4.88533 -5.41248 1.000 0.00016 70 ILE A C 1
ATOM 525 O O . ILE A 1 70 ? 14.90909 -3.83266 -6.01376 1.000 22.91374 70 ILE A O 1
ATOM 530 N N . TYR A 1 71 ? 14.58154 -6.05389 -6.04323 1.000 0.33114 71 TYR A N 1
ATOM 531 C CA . TYR A 1 71 ? 14.72257 -6.20052 -7.48566 1.000 5.09926 71 TYR A CA 1
ATOM 532 C C . TYR A 1 71 ? 13.91647 -5.18134 -8.27234 1.000 11.07813 71 TYR A C 1
ATOM 533 O O . TYR A 1 71 ? 14.34373 -4.76223 -9.34937 1.000 7.65011 71 TYR A O 1
ATOM 542 N N . TYR A 1 72 ? 12.70721 -4.83629 -7.79763 1.000 5.94434 72 TYR A N 1
ATOM 543 C CA . TYR A 1 72 ? 11.81601 -3.94420 -8.54245 1.000 7.50737 72 TYR A CA 1
ATOM 544 C C . TYR A 1 72 ? 12.22790 -2.48755 -8.43089 1.000 2.95752 72 TYR A C 1
ATOM 545 O O . TYR A 1 72 ? 11.65803 -1.64821 -9.13108 1.000 12.34000 72 TYR A O 1
ATOM 554 N N . PHE A 1 73 ? 13.20986 -2.19004 -7.58179 1.000 3.80221 73 PHE A N 1
ATOM 555 C CA . PHE A 1 73 ? 13.86462 -0.88596 -7.43056 1.000 9.47562 73 PHE A CA 1
ATOM 556 C C . PHE A 1 73 ? 15.17633 -0.85454 -8.17129 1.000 2.92819 73 PHE A C 1
ATOM 557 O O . PHE A 1 73 ? 15.96445 0.07259 -7.99732 1.000 10.58762 73 PHE A O 1
ATOM 565 N N . SER A 1 74 ? 15.44907 -1.88588 -8.95521 1.000 9.49162 74 SER A N 1
ATOM 566 C CA . SER A 1 74 ? 16.77330 -2.10945 -9.49847 1.000 13.98239 74 SER A CA 1
ATOM 567 C C . SER A 1 74 ? 16.80030 -1.83594 -10.98687 1.000 3.61638 74 SER A C 1
ATOM 568 O O . SER A 1 74 ? 15.77142 -1.79921 -11.66396 1.000 13.62018 74 SER A O 1
ATOM 571 N N . ASN A 1 75 ? 18.00358 -1.61757 -11.47547 1.000 9.93253 75 ASN A N 1
ATOM 572 C CA . ASN A 1 75 ? 18.27091 -1.81482 -12.88104 1.000 18.20951 75 ASN A CA 1
ATOM 573 C C . ASN A 1 75 ? 18.12600 -3.29968 -13.20894 1.000 4.13346 75 ASN A C 1
ATOM 574 O O . ASN A 1 75 ? 18.77150 -4.12792 -12.56614 1.000 13.88695 75 ASN A O 1
ATOM 579 N N . PRO A 1 76 ? 17.30361 -3.67158 -14.19408 1.000 24.23027 76 PRO A N 1
ATOM 580 C CA . PRO A 1 76 ? 17.13323 -5.10676 -14.49236 1.000 13.48043 76 PRO A CA 1
ATOM 581 C C . PRO A 1 76 ? 18.35379 -5.73856 -15.11488 1.000 13.95358 76 PRO A C 1
ATOM 582 O O . PRO A 1 76 ? 18.65299 -6.90072 -14.81507 1.000 46.74241 76 PRO A O 1
ATOM 586 N N . ASP A 1 77 ? 19.06352 -5.02252 -15.98979 1.000 16.85558 77 ASP A N 1
ATOM 587 C CA . ASP A 1 77 ? 20.19109 -5.65855 -16.66157 1.000 15.58521 77 ASP A CA 1
ATOM 588 C C . ASP A 1 77 ? 21.31632 -5.97903 -15.68341 1.000 20.75159 77 ASP A C 1
ATOM 589 O O . ASP A 1 77 ? 22.01045 -6.98680 -15.84156 1.000 20.12420 77 ASP A O 1
ATOM 594 N N . THR A 1 78 ? 21.53681 -5.12472 -14.68736 1.000 9.83452 78 THR A N 1
ATOM 595 C CA . THR A 1 78 ? 22.60162 -5.37172 -13.73427 1.000 24.25146 78 THR A CA 1
ATOM 596 C C . THR A 1 78 ? 22.09040 -5.83664 -12.39131 1.000 16.20076 78 THR A C 1
ATOM 597 O O . THR A 1 78 ? 22.88420 -6.31542 -11.57853 1.000 16.31947 78 THR A O 1
ATOM 601 N N . GLY A 1 79 ? 20.79529 -5.72758 -12.13965 1.000 14.21361 79 GLY A N 1
ATOM 602 C CA . GLY A 1 79 ? 20.29714 -6.09771 -10.84058 1.000 12.22445 79 GLY A CA 1
ATOM 603 C C . GLY A 1 79 ? 20.73101 -5.15006 -9.77127 1.000 4.01810 79 GLY A C 1
ATOM 604 O O . GLY A 1 79 ? 20.53393 -5.43566 -8.58874 1.000 20.94058 79 GLY A O 1
ATOM 605 N N . GLU A 1 80 ? 21.27857 -4.01903 -10.13701 1.000 4.15243 80 GLU A N 1
ATOM 606 C CA . GLU A 1 80 ? 21.71298 -3.16007 -9.07073 1.000 10.67893 80 GLU A CA 1
ATOM 607 C C . GLU A 1 80 ? 20.58725 -2.20984 -8.68874 1.000 7.22670 80 GLU A C 1
ATOM 608 O O . GLU A 1 80 ? 19.96915 -1.59515 -9.56868 1.000 13.83727 80 GLU A O 1
ATOM 614 N N . PRO A 1 81 ? 20.32728 -2.01916 -7.40240 1.000 4.02192 81 PRO A N 1
ATOM 615 C CA . PRO A 1 81 ? 19.25402 -1.11447 -6.99589 1.000 3.54390 81 PRO A CA 1
ATOM 616 C C . PRO A 1 81 ? 19.62560 0.33505 -7.20771 1.000 1.54587 81 PRO A C 1
ATOM 617 O O . PRO A 1 81 ? 20.78899 0.72522 -7.10138 1.000 19.21602 81 PRO A O 1
ATOM 621 N N . ILE A 1 82 ? 18.60823 1.13827 -7.48295 1.000 0.00016 82 ILE A N 1
ATOM 622 C CA . ILE A 1 82 ? 18.79948 2.52812 -7.84769 1.000 0.00016 82 ILE A CA 1
ATOM 623 C C . ILE A 1 82 ? 18.54198 3.31979 -6.57898 1.000 12.70728 82 ILE A C 1
ATOM 624 O O . ILE A 1 82 ? 17.39508 3.51058 -6.16853 1.000 20.74005 82 ILE A O 1
ATOM 629 N N . LYS A 1 83 ? 19.63633 3.74783 -5.93677 1.000 11.89475 83 LYS A N 1
ATOM 630 C CA . LYS A 1 83 ? 19.52924 4.49834 -4.69367 1.000 6.70318 83 LYS A CA 1
ATOM 631 C C . LYS A 1 83 ? 18.52473 5.63575 -4.81172 1.000 4.41274 83 LYS A C 1
ATOM 632 O O . LYS A 1 83 ? 17.71030 5.85412 -3.90984 1.000 3.83606 83 LYS A O 1
ATOM 638 N N . GLU A 1 84 ? 18.55818 6.37238 -5.92327 1.000 4.47226 84 GLU A N 1
ATOM 639 C CA . GLU A 1 84 ? 17.71483 7.57131 -5.99774 1.000 11.30485 84 GLU A CA 1
ATOM 640 C C . GLU A 1 84 ? 16.25086 7.19756 -6.20290 1.000 9.22831 84 GLU A C 1
ATOM 641 O O . GLU A 1 84 ? 15.34504 7.92838 -5.77651 1.000 17.06124 84 GLU A O 1
ATOM 647 N N . TYR A 1 85 ? 16.01277 6.06369 -6.84977 1.000 15.60043 85 TYR A N 1
ATOM 648 C CA . TYR A 1 85 ? 14.67129 5.51648 -6.96448 1.000 13.04805 85 TYR A CA 1
ATOM 649 C C . TYR A 1 85 ? 14.13481 5.12875 -5.59697 1.000 5.06426 85 TYR A C 1
ATOM 650 O O . TYR A 1 85 ? 13.01575 5.48982 -5.22766 1.000 9.14410 85 TYR A O 1
ATOM 659 N N . LEU A 1 86 ? 14.94977 4.42249 -4.81040 1.000 8.49805 86 LEU A N 1
ATOM 660 C CA . LEU A 1 86 ? 14.52476 4.01532 -3.47793 1.000 5.18326 86 LEU A CA 1
ATOM 661 C C . LEU A 1 86 ? 14.26522 5.21763 -2.57503 1.000 3.83338 86 LEU A C 1
ATOM 662 O O . LEU A 1 86 ? 13.27767 5.23966 -1.83317 1.000 7.06614 86 LEU A O 1
ATOM 667 N N . GLU A 1 87 ? 15.10177 6.23832 -2.63376 1.000 7.66229 87 GLU A N 1
ATOM 668 C CA . GLU A 1 87 ? 14.88026 7.39191 -1.76891 1.000 6.55167 87 GLU A CA 1
ATOM 669 C C . GLU A 1 87 ? 13.64094 8.16084 -2.16932 1.000 9.08290 87 GLU A C 1
ATOM 670 O O . GLU A 1 87 ? 12.90306 8.66117 -1.29789 1.000 4.91169 87 GLU A O 1
ATOM 676 N N . ARG A 1 88 ? 13.46422 8.38672 -3.48251 1.000 0.00016 88 ARG A N 1
ATOM 677 C CA . ARG A 1 88 ? 12.30112 9.16827 -3.91020 1.000 1.39452 88 ARG A CA 1
ATOM 678 C C . ARG A 1 88 ? 11.00587 8.40307 -3.66748 1.000 11.11698 88 ARG A C 1
ATOM 679 O O . ARG A 1 88 ? 10.00849 8.98394 -3.22092 1.000 9.07876 88 ARG A O 1
ATOM 687 N N . VAL A 1 89 ? 10.99671 7.09310 -3.93978 1.000 1.15426 89 VAL A N 1
ATOM 688 C CA . VAL A 1 89 ? 9.77748 6.34025 -3.67920 1.000 0.72975 89 VAL A CA 1
ATOM 689 C C . VAL A 1 89 ? 9.49192 6.31948 -2.19601 1.000 6.82480 89 VAL A C 1
ATOM 690 O O . VAL A 1 89 ? 8.34624 6.50923 -1.77084 1.000 12.84087 89 VAL A O 1
ATOM 694 N N . ARG A 1 90 ? 10.53218 6.08642 -1.38306 1.000 9.18105 90 ARG A N 1
ATOM 695 C CA . ARG A 1 90 ? 10.36468 6.07520 0.06566 1.000 1.62461 90 ARG A CA 1
ATOM 696 C C . ARG A 1 90 ? 9.68515 7.33112 0.55795 1.000 2.38896 90 ARG A C 1
ATOM 697 O O . ARG A 1 90 ? 8.82003 7.27490 1.43721 1.000 12.06253 90 ARG A O 1
ATOM 705 N N . ALA A 1 91 ? 10.06487 8.47655 0.00318 1.000 1.81514 91 ALA A N 1
ATOM 706 C CA . ALA A 1 91 ? 9.47730 9.72911 0.45437 1.000 14.33520 91 ALA A CA 1
ATOM 707 C C . ALA A 1 91 ? 7.99677 9.78009 0.11831 1.000 14.64663 91 ALA A C 1
ATOM 708 O O . ALA A 1 91 ? 7.17436 10.15443 0.96340 1.000 5.65845 91 ALA A O 1
ATOM 710 N N . ARG A 1 92 ? 7.64189 9.36840 -1.10574 1.000 3.60685 92 ARG A N 1
ATOM 711 C CA . ARG A 1 92 ? 6.24108 9.31490 -1.51256 1.000 13.71574 92 ARG A CA 1
ATOM 712 C C . ARG A 1 92 ? 5.47935 8.28556 -0.68936 1.000 5.01777 92 ARG A C 1
ATOM 713 O O . ARG A 1 92 ? 4.31944 8.50718 -0.32890 1.000 11.89833 92 ARG A O 1
ATOM 721 N N . PHE A 1 93 ? 6.11987 7.14758 -0.39451 1.000 0.88057 93 PHE A N 1
ATOM 722 C CA . PHE A 1 93 ? 5.51485 6.15492 0.48743 1.000 3.42882 93 PHE A CA 1
ATOM 723 C C . PHE A 1 93 ? 5.25337 6.73493 1.86205 1.000 9.59684 93 PHE A C 1
ATOM 724 O O . PHE A 1 93 ? 4.20266 6.47741 2.45912 1.000 11.94560 93 PHE A O 1
ATOM 732 N N . GLY A 1 94 ? 6.22485 7.47667 2.40484 1.000 8.93619 94 GLY A N 1
ATOM 733 C CA . GLY A 1 94 ? 5.97814 8.19067 3.64368 1.000 7.44461 94 GLY A CA 1
ATOM 734 C C . GLY A 1 94 ? 4.71818 9.03926 3.57902 1.000 11.94366 94 GLY A C 1
ATOM 735 O O . GLY A 1 94 ? 3.90701 9.03635 4.50907 1.000 24.48152 94 GLY A O 1
ATOM 736 N N . ALA A 1 95 ? 4.51934 9.75569 2.46995 1.000 6.10719 95 ALA A N 1
ATOM 737 C CA . ALA A 1 95 ? 3.30071 10.55293 2.33185 1.000 3.48893 95 ALA A CA 1
ATOM 738 C C . ALA A 1 95 ? 2.08449 9.67008 2.16358 1.000 1.56903 95 ALA A C 1
ATOM 739 O O . ALA A 1 95 ? 0.99449 10.02715 2.61706 1.000 7.09719 95 ALA A O 1
ATOM 741 N N . TRP A 1 96 ? 2.25375 8.51075 1.53159 1.000 0.00016 96 TRP A N 1
ATOM 742 C CA . TRP A 1 96 ? 1.11657 7.62051 1.34331 1.000 6.35269 96 TRP A CA 1
ATOM 743 C C . TRP A 1 96 ? 0.60748 7.10313 2.67298 1.000 5.81409 96 TRP A C 1
ATOM 744 O O . TRP A 1 96 ? -0.60650 6.94866 2.86571 1.000 3.17476 96 TRP A O 1
ATOM 755 N N . ILE A 1 97 ? 1.51814 6.83913 3.60872 1.000 3.23231 97 ILE A N 1
ATOM 756 C CA . ILE A 1 97 ? 1.09588 6.40141 4.93667 1.000 8.19164 97 ILE A CA 1
ATOM 757 C C . ILE A 1 97 ? 0.09459 7.38620 5.51973 1.000 10.37202 97 ILE A C 1
ATOM 758 O O . ILE A 1 97 ? -0.94309 7.00321 6.06855 1.000 10.04413 97 ILE A O 1
ATOM 763 N N . LEU A 1 98 ? 0.38833 8.66982 5.39488 1.000 9.77552 98 LEU A N 1
ATOM 764 C CA . LEU A 1 98 ? -0.48941 9.66068 5.98155 1.000 15.94771 98 LEU A CA 1
ATOM 765 C C . LEU A 1 98 ? -1.66879 9.95444 5.06577 1.000 10.92851 98 LEU A C 1
ATOM 766 O O . LEU A 1 98 ? -2.76225 10.26081 5.55304 1.000 8.14436 98 LEU A O 1
ATOM 771 N N . ASP A 1 99 ? -1.48656 9.81224 3.74854 1.000 0.69200 99 ASP A N 1
ATOM 772 C CA . ASP A 1 99 ? -2.62838 9.91214 2.84402 1.000 12.99028 99 ASP A CA 1
ATOM 773 C C . ASP A 1 99 ? -3.64056 8.80825 3.11146 1.000 22.43596 99 ASP A C 1
ATOM 774 O O . ASP A 1 99 ? -4.85206 9.05245 3.11618 1.000 26.97077 99 ASP A O 1
ATOM 779 N N . THR A 1 100 ? -3.15612 7.59252 3.35907 1.000 5.07689 100 THR A N 1
ATOM 780 C CA . THR A 1 100 ? -4.04347 6.48010 3.66128 1.000 6.04877 100 THR A CA 1
ATOM 781 C C . THR A 1 100 ? -4.85318 6.75291 4.90873 1.000 6.64940 100 THR A C 1
ATOM 782 O O . THR A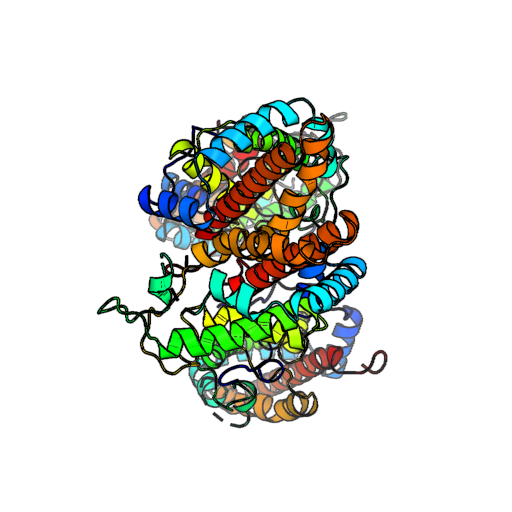 1 100 ? -6.02497 6.38748 4.98631 1.000 7.33199 100 THR A O 1
ATOM 786 N N . THR A 1 101 ? -4.24501 7.37977 5.90556 1.000 6.77078 101 THR A N 1
ATOM 787 C CA . THR A 1 101 ? -4.96903 7.56079 7.15232 1.000 8.29928 101 THR A CA 1
ATOM 788 C C . THR A 1 101 ? -5.83623 8.80084 7.11836 1.000 15.00448 101 THR A C 1
ATOM 789 O O . THR A 1 101 ? -6.96352 8.78952 7.62143 1.000 36.82680 101 THR A O 1
ATOM 793 N N . SER A 1 102 ? -5.32981 9.87821 6.53221 1.000 6.72591 102 SER A N 1
ATOM 794 C CA . SER A 1 102 ? -5.92082 11.17885 6.77299 1.000 8.40233 102 SER A CA 1
ATOM 795 C C . SER A 1 102 ? -6.73950 11.72487 5.61806 1.000 1.37447 102 SER A C 1
ATOM 796 O O . SER A 1 102 ? -7.55441 12.62001 5.83607 1.000 20.39022 102 SER A O 1
ATOM 799 N N . ARG A 1 103 ? -6.52014 11.27691 4.39075 1.000 14.14798 103 ARG A N 1
ATOM 800 C CA . ARG A 1 103 ? -7.33250 11.81001 3.30882 1.000 12.39219 103 ARG A CA 1
ATOM 801 C C . ARG A 1 103 ? -8.75158 11.29647 3.40241 1.000 11.24034 103 ARG A C 1
ATOM 802 O O . ARG A 1 103 ? -9.02047 10.20422 3.91635 1.000 13.73058 103 ARG A O 1
ATOM 810 N N . ASP A 1 104 ? -9.66063 12.11201 2.90057 1.000 8.98661 104 ASP A N 1
ATOM 811 C CA . ASP A 1 104 ? -11.01157 11.68715 2.60668 1.000 14.30394 104 ASP A CA 1
ATOM 812 C C . ASP A 1 104 ? -10.98728 10.82112 1.35329 1.000 9.39059 104 ASP A C 1
ATOM 813 O O . ASP A 1 104 ? -10.40039 11.19967 0.33395 1.000 4.88115 104 ASP A O 1
ATOM 818 N N . TYR A 1 105 ? -11.62285 9.65390 1.42997 1.000 0.55637 105 TYR A N 1
ATOM 819 C CA . TYR A 1 105 ? -11.57665 8.68170 0.33947 1.000 12.85040 105 TYR A CA 1
ATOM 820 C C . TYR A 1 105 ? -12.59903 9.07817 -0.72327 1.000 13.61823 105 TYR A C 1
ATOM 821 O O . TYR A 1 105 ? -13.63288 8.43992 -0.92373 1.000 18.98707 105 TYR A O 1
ATOM 830 N N . ASN A 1 106 ? -12.29495 10.15810 -1.40971 1.000 0.00016 106 ASN A N 1
ATOM 831 C CA . ASN A 1 106 ? -13.18349 10.71762 -2.40777 1.000 1.47500 106 ASN A CA 1
ATOM 832 C C . ASN A 1 106 ? -12.56512 10.54856 -3.79292 1.000 1.63804 106 ASN A C 1
ATOM 833 O O . ASN A 1 106 ? -11.56918 9.84808 -3.96623 1.000 6.46805 106 ASN A O 1
ATOM 838 N N . ARG A 1 107 ? -13.14301 11.23382 -4.78285 1.000 5.37114 107 ARG A N 1
ATOM 839 C CA . ARG A 1 107 ? -12.65995 11.08535 -6.15301 1.000 9.04156 107 ARG A CA 1
ATOM 840 C C . ARG A 1 107 ? -11.18030 11.45466 -6.23617 1.000 6.43580 107 ARG A C 1
ATOM 841 O O . ARG A 1 107 ? -10.37716 10.70925 -6.80733 1.000 12.16530 107 ARG A O 1
ATOM 849 N N . GLU A 1 108 ? -10.79254 12.56520 -5.61105 1.000 5.14235 108 GLU A N 1
ATOM 850 C CA . GLU A 1 108 ? -9.37617 12.93177 -5.54629 1.000 6.67395 108 GLU A CA 1
ATOM 851 C C . GLU A 1 108 ? -8.52498 11.77035 -5.05390 1.000 8.09142 108 GLU A C 1
ATOM 852 O O . GLU A 1 108 ? -7.51270 11.41651 -5.67130 1.000 3.92373 108 GLU A O 1
ATOM 858 N N . TRP A 1 109 ? -8.95067 11.13200 -3.95985 1.000 12.47500 109 TRP A N 1
ATOM 859 C CA . TRP A 1 109 ? -8.21166 9.98966 -3.43671 1.000 14.23725 109 TRP A CA 1
ATOM 860 C C . TRP A 1 109 ? -8.19283 8.85264 -4.43647 1.000 2.91406 109 TRP A C 1
ATOM 861 O O . TRP A 1 109 ? -7.13594 8.28811 -4.72946 1.000 17.30692 109 TRP A O 1
ATOM 872 N N . LEU A 1 110 ? -9.35977 8.48794 -4.95766 1.000 7.00639 110 LEU A N 1
ATOM 873 C CA . LEU A 1 110 ? -9.44466 7.40656 -5.93635 1.000 10.76115 110 LEU A CA 1
ATOM 874 C C . LEU A 1 110 ? -8.47978 7.62136 -7.10438 1.000 8.55146 110 LEU A C 1
ATOM 875 O O . LEU A 1 110 ? -7.78898 6.69704 -7.54395 1.000 7.42924 110 LEU A O 1
ATOM 880 N N . ASP A 1 111 ? -8.43273 8.84036 -7.61121 1.000 1.64556 111 ASP A N 1
ATOM 881 C CA . ASP A 1 111 ? -7.59199 9.18433 -8.74374 1.000 5.89301 111 ASP A CA 1
ATOM 882 C C . ASP A 1 111 ? -6.12729 8.97882 -8.41692 1.000 1.85779 111 ASP A C 1
ATOM 883 O O . ASP A 1 111 ? -5.33298 8.57868 -9.27943 1.000 9.89588 111 ASP A O 1
ATOM 888 N N . TYR A 1 112 ? -5.73488 9.26231 -7.16995 1.000 4.44829 112 TYR A N 1
ATOM 889 C CA . TYR A 1 112 ? -4.33354 9.07587 -6.83301 1.000 7.58259 112 TYR A CA 1
ATOM 890 C C . TYR A 1 112 ? -4.02406 7.61359 -6.59758 1.000 0.53768 112 TYR A C 1
ATOM 891 O O . TYR A 1 112 ? -2.92506 7.15226 -6.92383 1.000 12.14788 112 TYR A O 1
ATOM 900 N N . GLN A 1 113 ? -4.97023 6.86933 -6.02150 1.000 0.93176 113 GLN A N 1
ATOM 901 C CA . GLN A 1 113 ? -4.72697 5.44358 -5.88186 1.000 10.11134 113 GLN A CA 1
ATOM 902 C C . GLN A 1 113 ? -4.54550 4.82470 -7.25167 1.000 0.00016 113 GLN A C 1
ATOM 903 O O . GLN A 1 113 ? -3.61205 4.05099 -7.46795 1.000 1.30847 113 GLN A O 1
ATOM 909 N N . TYR A 1 114 ? -5.40167 5.19234 -8.20912 1.000 4.62798 114 TYR A N 1
ATOM 910 C CA . TYR A 1 114 ? -5.23803 4.69090 -9.57205 1.000 0.00016 114 TYR A CA 1
ATOM 911 C C . TYR A 1 114 ? -3.88774 5.06400 -10.14543 1.000 0.00016 114 TYR A C 1
ATOM 912 O O . TYR A 1 114 ? -3.26047 4.27012 -10.85345 1.000 0.00016 114 TYR A O 1
ATOM 921 N N . GLU A 1 115 ? -3.46710 6.31155 -9.92797 1.000 1.17238 115 GLU A N 1
ATOM 922 C CA . GLU A 1 115 ? -2.13199 6.73455 -10.31830 1.000 0.00016 115 GLU A CA 1
ATOM 923 C C . GLU A 1 115 ? -1.08717 5.82924 -9.69549 1.000 0.00016 115 GLU A C 1
ATOM 924 O O . GLU A 1 115 ? -0.15979 5.37812 -10.36517 1.000 2.48060 115 GLU A O 1
ATOM 930 N N . VAL A 1 116 ? -1.21391 5.56743 -8.39761 1.000 1.11266 116 VAL A N 1
ATOM 931 C CA . VAL A 1 116 ? -0.20901 4.75916 -7.74609 1.000 0.00016 116 VAL A CA 1
ATOM 932 C C . VAL A 1 116 ? -0.18870 3.36385 -8.35474 1.000 0.00016 116 VAL A C 1
ATOM 933 O O . VAL A 1 116 ? 0.87528 2.75558 -8.48782 1.000 6.17588 116 VAL A O 1
ATOM 937 N N . GLY A 1 117 ? -1.35269 2.83434 -8.74041 1.000 0.46699 117 GLY A N 1
ATOM 938 C CA . GLY A 1 117 ? -1.36564 1.52725 -9.38151 1.000 0.50158 117 GLY A CA 1
ATOM 939 C C . GLY A 1 117 ? -0.69410 1.54171 -10.74083 1.000 0.38263 117 GLY A C 1
ATOM 940 O O . GLY A 1 117 ? 0.06101 0.62708 -11.07324 1.000 7.78064 117 GLY A O 1
ATOM 941 N N . LEU A 1 118 ? -0.94446 2.58352 -11.54332 1.000 0.00016 118 LEU A N 1
ATOM 942 C CA . LEU A 1 118 ? -0.22629 2.71327 -12.81077 1.000 7.63217 118 LEU A CA 1
ATOM 943 C C . LEU A 1 118 ? 1.27841 2.77461 -12.60704 1.000 0.00016 118 LEU A C 1
ATOM 944 O O . LEU A 1 118 ? 2.04097 2.38725 -13.50068 1.000 8.57578 118 LEU A O 1
ATOM 949 N N . ARG A 1 119 ? 1.72674 3.30414 -11.46842 1.000 0.00016 119 ARG A N 1
ATOM 950 C CA . ARG A 1 119 ? 3.15787 3.43576 -11.24503 1.000 8.28969 119 ARG A CA 1
ATOM 951 C C . ARG A 1 119 ? 3.78926 2.12040 -10.82150 1.000 2.00086 119 ARG A C 1
ATOM 952 O O . ARG A 1 119 ? 5.01012 1.98956 -10.88713 1.000 4.14513 119 ARG A O 1
ATOM 960 N N . HIS A 1 120 ? 2.99597 1.15509 -10.36988 1.000 4.14163 120 HIS A N 1
ATOM 961 C CA . HIS A 1 120 ? 3.51040 -0.20556 -10.22620 1.000 12.59632 120 HIS A CA 1
ATOM 962 C C . HIS A 1 120 ? 3.45142 -0.96245 -11.53519 1.000 0.00016 120 HIS A C 1
ATOM 963 O O . HIS A 1 120 ? 4.20826 -1.90852 -11.74089 1.000 6.22476 120 HIS A O 1
ATOM 970 N N . HIS A 1 121 ? 2.57726 -0.54765 -12.42439 1.000 7.92906 121 HIS A N 1
ATOM 971 C CA . HIS A 1 121 ? 2.30469 -1.19006 -13.69128 1.000 5.90552 121 HIS A CA 1
ATOM 972 C C . HIS A 1 121 ? 3.34345 -0.77686 -14.72401 1.000 10.54473 121 HIS A C 1
ATOM 973 O O . HIS A 1 121 ? 3.96313 0.28503 -14.62172 1.000 3.87265 121 HIS A O 1
ATOM 980 N N . ARG A 1 122 ? 3.51896 -1.62057 -15.74765 1.000 5.03216 122 ARG A N 1
ATOM 981 C CA . ARG A 1 122 ? 4.35001 -1.20117 -16.86910 1.000 0.00016 122 ARG A CA 1
ATOM 982 C C . ARG A 1 122 ? 3.90408 0.13379 -17.48763 1.000 8.49923 122 ARG A C 1
ATOM 983 O O . ARG A 1 122 ? 4.70712 0.78207 -18.16779 1.000 7.41345 122 ARG A O 1
ATOM 991 N N . SER A 1 123 ? 2.66817 0.58296 -17.25431 1.000 9.28537 123 SER A N 1
ATOM 992 C CA . SER A 1 123 ? 2.21866 1.81784 -17.89436 1.000 1.63999 123 SER A CA 1
ATOM 993 C C . SER A 1 123 ? 3.07402 3.00568 -17.47209 1.000 7.56525 123 SER A C 1
ATOM 994 O O . SER A 1 123 ? 3.48928 3.79713 -18.32711 1.000 11.26623 123 SER A O 1
ATOM 997 N N . LYS A 1 124 ? 3.33772 3.15703 -16.15915 1.000 3.80237 124 LYS A N 1
ATOM 998 C CA . LYS A 1 124 ? 4.09990 4.30053 -15.65452 1.000 9.81983 124 LYS A CA 1
ATOM 999 C C . LYS A 1 124 ? 5.26161 3.97817 -14.71207 1.000 10.21392 124 LYS A C 1
ATOM 1000 O O . LYS A 1 124 ? 5.87703 4.93013 -14.20816 1.000 9.06310 124 LYS A O 1
ATOM 1006 N N . LYS A 1 125 ? 5.54232 2.70717 -14.39413 1.000 5.54298 125 LYS A N 1
ATOM 1007 C CA . LYS A 1 125 ? 6.66407 2.42191 -13.50272 1.000 5.33551 125 LYS A CA 1
ATOM 1008 C C . LYS A 1 125 ? 7.95165 3.06728 -14.02063 1.000 8.28700 125 LYS A C 1
ATOM 1009 O O . LYS A 1 125 ? 8.25152 3.01580 -15.21560 1.000 2.02168 125 LYS A O 1
ATOM 1015 N N . GLY A 1 126 ? 8.71322 3.68713 -13.11519 1.000 0.00016 126 GLY A N 1
ATOM 1016 C CA . GLY A 1 126 ? 9.99501 4.27436 -13.48047 1.000 0.00016 126 GLY A CA 1
ATOM 1017 C C . GLY A 1 126 ? 9.89551 5.65376 -14.10334 1.000 2.58898 126 GLY A C 1
ATOM 1018 O O . GLY A 1 126 ? 10.86817 6.41371 -14.05427 1.000 7.40939 126 GLY A O 1
ATOM 1019 N N . VAL A 1 127 ? 8.74044 6.01438 -14.65549 1.000 1.13791 127 VAL A N 1
ATOM 1020 C CA . VAL A 1 127 ? 8.61466 7.28765 -15.34843 1.000 6.72250 127 VAL A CA 1
ATOM 1021 C C . VAL A 1 127 ? 8.72521 8.44328 -14.37422 1.000 7.46812 127 VAL A C 1
ATOM 1022 O O . VAL A 1 127 ? 9.43614 9.41979 -14.63387 1.000 5.26482 127 VAL A O 1
ATOM 1026 N N . THR A 1 128 ? 8.08541 8.31025 -13.21281 1.000 0.00016 128 THR A N 1
ATOM 1027 C CA . THR A 1 128 ? 8.01274 9.38071 -12.22934 1.000 1.11173 128 THR A CA 1
ATOM 1028 C C . THR A 1 128 ? 9.39326 9.81889 -11.75946 1.000 4.05489 128 THR A C 1
ATOM 1029 O O . THR A 1 128 ? 9.62646 11.00933 -11.52485 1.000 1.28308 128 THR A O 1
ATOM 1033 N N . ASP A 1 129 ? 10.31468 8.87617 -11.61902 1.000 0.00016 129 ASP A N 1
ATOM 1034 C CA . ASP A 1 129 ? 11.66066 9.16869 -11.17052 1.000 1.80099 129 ASP A CA 1
ATOM 1035 C C . ASP A 1 129 ? 12.66952 9.12007 -12.30095 1.000 0.00016 129 ASP A C 1
ATOM 1036 O O . ASP A 1 129 ? 13.86501 9.24785 -12.05785 1.000 10.71434 129 ASP A O 1
ATOM 1041 N N . GLY A 1 130 ? 12.20301 8.97170 -13.53087 1.000 4.23442 130 GLY A N 1
ATOM 1042 C CA . GLY A 1 130 ? 13.09475 8.96252 -14.66033 1.000 0.84603 130 GLY A CA 1
ATOM 1043 C C . GLY A 1 130 ? 14.16671 7.90390 -14.58758 1.000 12.45569 130 GLY A C 1
ATOM 1044 O O . GLY A 1 130 ? 15.26291 8.11418 -15.12344 1.000 9.85906 130 GLY A O 1
ATOM 1045 N N . VAL A 1 131 ? 13.89515 6.76933 -13.94121 1.000 1.11274 131 VAL A N 1
ATOM 1046 C CA . VAL A 1 131 ? 14.91494 5.75345 -13.78443 1.000 3.49459 131 VAL A CA 1
ATOM 1047 C C . VAL A 1 131 ? 14.69049 4.67383 -14.82472 1.000 5.03616 131 VAL A C 1
ATOM 1048 O O . VAL A 1 131 ? 13.57931 4.44206 -15.29178 1.000 10.91441 131 VAL A O 1
ATOM 1052 N N . ARG A 1 132 ? 15.75381 3.98531 -15.18179 1.000 23.15972 132 ARG A N 1
ATOM 1053 C CA . ARG A 1 132 ? 15.64777 2.81163 -16.03422 1.000 1.98893 132 ARG A CA 1
ATOM 1054 C C . ARG A 1 132 ? 15.58364 1.61617 -15.10258 1.000 3.22875 132 ARG A C 1
ATOM 1055 O O . ARG A 1 132 ? 16.57524 1.27737 -14.45037 1.000 9.85894 132 ARG A O 1
ATOM 1063 N N . THR A 1 133 ? 14.40508 1.00104 -14.99522 1.000 5.08147 133 THR A N 1
ATOM 1064 C CA . THR A 1 133 ? 14.20547 0.02196 -13.94145 1.000 0.53705 133 THR A CA 1
ATOM 1065 C C . THR A 1 133 ? 13.39245 -1.15008 -14.46763 1.000 6.25420 133 THR A C 1
ATOM 1066 O O . THR A 1 133 ? 13.04482 -1.21945 -15.65255 1.000 4.34516 133 THR A O 1
ATOM 1070 N N . VAL A 1 134 ? 13.15112 -2.11326 -13.58556 1.000 0.00016 134 VAL A N 1
ATOM 1071 C CA . VAL A 1 134 ? 12.27007 -3.23265 -13.88477 1.000 0.00016 134 VAL A CA 1
ATOM 1072 C C . VAL A 1 134 ? 10.96710 -2.61758 -14.36977 1.000 1.40843 134 VAL A C 1
ATOM 1073 O O . VAL A 1 134 ? 10.37522 -1.80111 -13.65102 1.000 5.34282 134 VAL A O 1
ATOM 1077 N N . PRO A 1 135 ? 10.51111 -2.93155 -15.58787 1.000 9.44481 135 PRO A N 1
ATOM 1078 C CA . PRO A 1 135 ? 9.42612 -2.14884 -16.19480 1.000 4.35484 135 PRO A CA 1
ATOM 1079 C C . PRO A 1 135 ? 8.09359 -2.32899 -15.51499 1.000 2.81799 135 PRO A C 1
ATOM 1080 O O . PRO A 1 135 ? 7.22165 -1.47016 -15.67030 1.000 8.96977 135 PRO A O 1
ATOM 1084 N N . HIS A 1 136 ? 7.88440 -3.43160 -14.81542 1.000 9.03981 136 HIS A N 1
ATOM 1085 C CA . HIS A 1 136 ? 6.53239 -3.83826 -14.47312 1.000 1.08357 136 HIS A CA 1
ATOM 1086 C C . HIS A 1 136 ? 6.57545 -4.64263 -13.19099 1.000 7.57626 136 HIS A C 1
ATOM 1087 O O . HIS A 1 136 ? 7.40669 -5.55442 -13.08081 1.000 2.77566 136 HIS A O 1
ATOM 1094 N N . ILE A 1 137 ? 5.69904 -4.33894 -12.24668 1.000 0.00016 137 ILE A N 1
ATOM 1095 C CA . ILE A 1 137 ? 5.51892 -5.16793 -11.06094 1.000 9.46344 137 ILE A CA 1
ATOM 1096 C C . ILE A 1 137 ? 4.35113 -6.12181 -11.31211 1.000 9.33932 137 ILE A C 1
ATOM 1097 O O . ILE A 1 137 ? 3.19433 -5.64498 -11.39604 1.000 7.40587 137 ILE A O 1
ATOM 1102 N N . PRO A 1 138 ? 4.57916 -7.41968 -11.41055 1.000 2.73116 138 PRO A N 1
ATOM 1103 C CA . PRO A 1 138 ? 3.49837 -8.38474 -11.67162 1.000 0.00016 138 PRO A CA 1
ATOM 1104 C C . PRO A 1 138 ? 2.36449 -8.25678 -10.65886 1.000 0.00016 138 PRO A C 1
ATOM 1105 O O . PRO A 1 138 ? 2.59715 -8.09799 -9.45711 1.000 1.53573 138 PRO A O 1
ATOM 1109 N N . LEU A 1 139 ? 1.13173 -8.35374 -11.15911 1.000 0.71194 139 LEU A N 1
ATOM 1110 C CA . LEU A 1 139 ? -0.03398 -8.23527 -10.29632 1.000 3.94551 139 LEU A CA 1
ATOM 1111 C C . LEU A 1 139 ? 0.04648 -9.17518 -9.10532 1.000 7.75583 139 LEU A C 1
ATOM 1112 O O . LEU A 1 139 ? -0.32679 -8.80624 -7.98320 1.000 0.00016 139 LEU A O 1
ATOM 1117 N N . ARG A 1 140 ? 0.49454 -10.40965 -9.33795 1.000 1.36617 140 ARG A N 1
ATOM 1118 C CA . ARG A 1 140 ? 0.51674 -11.38383 -8.26022 1.000 1.59524 140 ARG A CA 1
ATOM 1119 C C . ARG A 1 140 ? 1.23353 -10.83215 -7.03099 1.000 5.26095 140 ARG A C 1
ATOM 1120 O O . ARG A 1 140 ? 0.84888 -11.13061 -5.89784 1.000 0.00016 140 ARG A O 1
ATOM 1128 N N . TYR A 1 141 ? 2.26079 -9.99826 -7.23217 1.000 4.88615 141 TYR A N 1
ATOM 1129 C CA . TYR A 1 141 ? 3.00496 -9.50875 -6.08579 1.000 8.85727 141 TYR A CA 1
ATOM 1130 C C . TYR A 1 141 ? 2.30327 -8.33266 -5.42729 1.000 1.04182 141 TYR A C 1
ATOM 1131 O O . TYR A 1 141 ? 2.33564 -8.21250 -4.19509 1.000 3.84462 141 TYR A O 1
ATOM 1140 N N . LEU A 1 142 ? 1.63326 -7.48939 -6.21917 1.000 0.00016 142 LEU A N 1
ATOM 1141 C CA . LEU A 1 142 ? 0.80266 -6.43831 -5.63730 1.000 1.05023 142 LEU A CA 1
ATOM 1142 C C . LEU A 1 142 ? -0.23364 -7.02889 -4.70048 1.000 16.06398 142 LEU A C 1
ATOM 1143 O O . LEU A 1 142 ? -0.45098 -6.52254 -3.59380 1.000 2.64635 142 LEU A O 1
ATOM 1148 N N . ILE A 1 143 ? -0.90425 -8.09580 -5.13720 1.000 4.07927 143 ILE A N 1
ATOM 1149 C CA . ILE A 1 143 ? -1.92962 -8.68755 -4.28735 1.000 2.66382 143 ILE A CA 1
ATOM 1150 C C . ILE A 1 143 ? -1.28154 -9.33959 -3.07566 1.000 0.00016 143 ILE A C 1
ATOM 1151 O O . ILE A 1 143 ? -1.69033 -9.09243 -1.93747 1.000 13.72102 143 ILE A O 1
ATOM 1156 N N . ALA A 1 144 ? -0.24952 -10.16261 -3.29451 1.000 0.00016 144 ALA A N 1
ATOM 1157 C CA . ALA A 1 144 ? 0.44550 -10.75880 -2.15681 1.000 4.19376 144 ALA A CA 1
ATOM 1158 C C . ALA A 1 144 ? 0.86228 -9.70769 -1.14201 1.000 7.04558 144 ALA A C 1
ATOM 1159 O O . ALA A 1 144 ? 0.70193 -9.89821 0.06603 1.000 6.12926 144 ALA A O 1
ATOM 1161 N N . GLN A 1 145 ? 1.40230 -8.58817 -1.61502 1.000 7.72391 145 GLN A N 1
ATOM 1162 C CA . GLN A 1 145 ? 1.88887 -7.54609 -0.71942 1.000 6.81236 145 GLN A CA 1
ATOM 1163 C C . GLN A 1 145 ? 0.80085 -7.01531 0.22888 1.000 2.24304 145 GLN A C 1
ATOM 1164 O O . GLN A 1 145 ? 1.14021 -6.48352 1.28763 1.000 11.24639 145 GLN A O 1
ATOM 1170 N N . ILE A 1 146 ? -0.48766 -7.15100 -0.11710 1.000 0.76216 146 ILE A N 1
ATOM 1171 C CA . ILE A 1 146 ? -1.57882 -6.81075 0.80600 1.000 0.78014 146 ILE A CA 1
ATOM 1172 C C . ILE A 1 146 ? -1.29198 -7.31152 2.21815 1.000 1.79757 146 ILE A C 1
ATOM 1173 O O . ILE A 1 146 ? -1.52755 -6.59019 3.19343 1.000 11.53151 146 ILE A O 1
ATOM 1178 N N . TYR A 1 147 ? -0.78142 -8.55360 2.36429 1.000 6.06522 147 TYR A N 1
ATOM 1179 C CA . TYR A 1 147 ? -0.54405 -9.05795 3.70411 1.000 11.43500 147 TYR A CA 1
ATOM 1180 C C . TYR A 1 147 ? 0.56857 -8.28431 4.41674 1.000 4.42329 147 TYR A C 1
ATOM 1181 O O . TYR A 1 147 ? 0.30384 -7.69302 5.46934 1.000 20.98619 147 TYR A O 1
ATOM 1190 N N . PRO A 1 148 ? 1.82277 -8.29444 3.92988 1.000 3.24448 148 PRO A N 1
ATOM 1191 C CA . PRO A 1 148 ? 2.88021 -7.62262 4.72276 1.000 9.35780 148 PRO A CA 1
ATOM 1192 C C . PRO A 1 148 ? 2.60641 -6.14790 4.91269 1.000 15.60913 148 PRO A C 1
ATOM 1193 O O . PRO A 1 148 ? 2.89929 -5.60857 5.98164 1.000 6.61240 148 PRO A O 1
ATOM 1197 N N . LEU A 1 149 ? 2.00393 -5.48357 3.93214 1.000 4.00560 149 LEU A N 1
ATOM 1198 C CA . LEU A 1 149 ? 1.78010 -4.04844 4.08860 1.000 11.80390 149 LEU A CA 1
ATOM 1199 C C . LEU A 1 149 ? 0.65369 -3.77736 5.07289 1.000 13.26353 149 LEU A C 1
ATOM 1200 O O . LEU A 1 149 ? 0.66189 -2.75805 5.76372 1.000 25.69551 149 LEU A O 1
ATOM 1205 N N . THR A 1 150 ? -0.30106 -4.69334 5.17758 1.000 12.50383 150 THR A N 1
ATOM 1206 C CA . THR A 1 150 ? -1.28839 -4.61084 6.24563 1.000 11.47271 150 THR A CA 1
ATOM 1207 C C . THR A 1 150 ? -0.68051 -4.95684 7.60188 1.000 17.89625 150 THR A C 1
ATOM 1208 O O . THR A 1 150 ? -0.77504 -4.17973 8.55798 1.000 11.98520 150 THR A O 1
ATOM 1212 N N . ALA A 1 151 ? -0.07476 -6.13717 7.71043 1.000 13.32670 151 ALA A N 1
ATOM 1213 C CA . ALA A 1 151 ? 0.34384 -6.62977 9.01682 1.000 16.72867 151 ALA A CA 1
ATOM 1214 C C . ALA A 1 151 ? 1.47250 -5.79996 9.61238 1.000 8.67326 151 ALA A C 1
ATOM 1215 O O . ALA A 1 151 ? 1.53862 -5.64389 10.83558 1.000 26.89631 151 ALA A O 1
ATOM 1217 N N . THR A 1 152 ? 2.35979 -5.26333 8.77421 1.000 8.91489 152 THR A N 1
ATOM 1218 C CA . THR A 1 152 ? 3.47664 -4.46491 9.27199 1.000 20.05097 152 THR A CA 1
ATOM 1219 C C . THR A 1 152 ? 3.00411 -3.30539 10.13571 1.000 20.86107 152 THR A C 1
ATOM 1220 O O . THR A 1 152 ? 3.63867 -2.98726 11.14749 1.000 13.85704 152 THR A O 1
ATOM 1224 N N . ILE A 1 153 ? 1.88535 -2.68019 9.76977 1.000 14.17057 153 ILE A N 1
ATOM 1225 C CA . ILE A 1 153 ? 1.47677 -1.45668 10.43793 1.000 8.31422 153 ILE A CA 1
ATOM 1226 C C . ILE A 1 153 ? 1.06648 -1.71488 11.88267 1.000 10.78109 153 ILE A C 1
ATOM 1227 O O . ILE A 1 153 ? 1.19686 -0.82804 12.73315 1.000 18.75738 153 ILE A O 1
ATOM 1232 N N . LYS A 1 154 ? 0.56236 -2.90771 12.19141 1.000 12.13429 154 LYS A N 1
ATOM 1233 C CA . LYS A 1 154 ? -0.15060 -3.07104 13.45566 1.000 13.53413 154 LYS A CA 1
ATOM 1234 C C . LYS A 1 154 ? 0.69633 -2.77889 14.68912 1.000 16.72722 154 LYS A C 1
ATOM 1235 O O . LYS A 1 154 ? 0.18507 -2.09269 15.59368 1.000 23.58004 154 LYS A O 1
ATOM 1241 N N . PRO A 1 155 ? 1.95026 -3.23531 14.80953 1.000 9.90356 155 PRO A N 1
ATOM 1242 C CA . PRO A 1 155 ? 2.73314 -2.80978 15.97995 1.000 17.00687 155 PRO A CA 1
ATOM 1243 C C . PRO A 1 155 ? 2.86667 -1.31876 16.08085 1.000 15.29559 155 PRO A C 1
ATOM 1244 O O . PRO A 1 155 ? 2.98148 -0.79553 17.19982 1.000 24.98151 155 PRO A O 1
ATOM 1248 N N . PHE A 1 156 ? 2.85302 -0.61119 14.96497 1.000 12.73775 156 PHE A N 1
ATOM 1249 C CA . PHE A 1 156 ? 2.99091 0.81799 15.12208 1.000 13.37922 156 PHE A CA 1
ATOM 1250 C C . PHE A 1 156 ? 1.68584 1.40447 15.64257 1.000 35.60018 156 PHE A C 1
ATOM 1251 O O . PHE A 1 156 ? 1.68521 2.40214 16.37521 1.000 6.57263 156 PHE A O 1
ATOM 1259 N N . LEU A 1 157 ? 0.56004 0.76475 15.31086 1.000 10.00997 157 LEU A N 1
ATOM 1260 C CA . LEU A 1 157 ? -0.71952 1.25868 15.79431 1.000 27.24583 157 LEU A CA 1
ATOM 1261 C C . LEU A 1 157 ? -0.85686 1.04674 17.28961 1.000 10.58801 157 LEU A C 1
ATOM 1262 O O . LEU A 1 157 ? -1.56852 1.80529 17.95107 1.000 17.26036 157 LEU A O 1
ATOM 1267 N N . ALA A 1 158 ? -0.15130 0.06012 17.83522 1.000 19.92679 158 ALA A N 1
ATOM 1268 C CA . ALA A 1 158 ? -0.33018 -0.33566 19.21973 1.000 18.48963 158 ALA A CA 1
ATOM 1269 C C . ALA A 1 158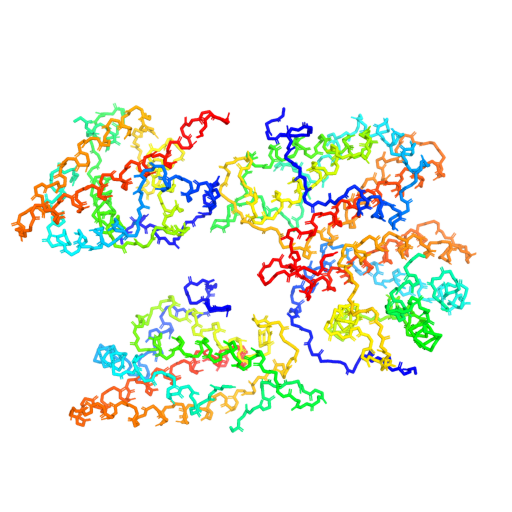 ? 0.66371 0.33498 20.14780 1.000 36.66990 158 ALA A C 1
ATOM 1270 O O . ALA A 1 158 ? 0.38138 0.46767 21.34453 1.000 75.52352 158 ALA A O 1
ATOM 1272 N N . LYS A 1 159 ? 1.80592 0.77616 19.61047 1.000 102.21120 159 LYS A N 1
ATOM 1273 C CA . LYS A 1 159 ? 2.89700 1.28159 20.43822 1.000 90.89281 159 LYS A CA 1
ATOM 1274 C C . LYS A 1 159 ? 2.41783 2.36838 21.38807 1.000 29.46240 159 LYS A C 1
ATOM 1275 O O . LYS A 1 159 ? 2.74538 2.35903 22.57968 1.000 133.07213 159 LYS A O 1
ATOM 1281 N N . LYS A 1 160 ? 1.61455 3.29797 20.88724 1.000 30.29901 160 LYS A N 1
ATOM 1282 C CA . LYS A 1 160 ? 1.09182 4.36322 21.72837 1.000 40.27313 160 LYS A CA 1
ATOM 1283 C C . LYS A 1 160 ? -0.05861 3.90617 22.61198 1.000 98.88538 160 LYS A C 1
ATOM 1284 O O . LYS A 1 160 ? -0.82524 4.74514 23.09752 1.000 60.16525 160 LYS A O 1
ATOM 1290 N N . GLY A 1 161 ? -0.20846 2.60091 22.82189 1.000 58.65409 161 GLY A N 1
ATOM 1291 C CA . GLY A 1 161 ? -1.19111 2.13130 23.77350 1.000 91.74181 161 GLY A CA 1
ATOM 1292 C C . GLY A 1 161 ? -2.62113 2.39029 23.33141 1.000 118.98494 161 GLY A C 1
ATOM 1293 O O . GLY A 1 161 ? -2.93603 2.49307 22.14142 1.000 104.32585 161 GLY A O 1
ATOM 1294 N N . GLY A 1 162 ? -3.49803 2.50440 24.31634 1.000 107.21794 162 GLY A N 1
ATOM 1295 C CA . GLY A 1 162 ? -4.91598 2.61855 24.06760 1.000 96.20772 162 GLY A CA 1
ATOM 1296 C C . GLY A 1 162 ? -5.64671 1.31188 24.29645 1.000 76.07926 162 GLY A C 1
ATOM 1297 O O . GLY A 1 162 ? -5.20104 0.42076 25.01853 1.000 98.67890 162 GLY A O 1
ATOM 1298 N N . SER A 1 163 ? -6.79981 1.20909 23.66267 1.000 90.90875 163 SER A N 1
ATOM 1299 C CA . SER A 1 163 ? -7.67388 0.05349 23.77675 1.000 29.49237 163 SER A CA 1
ATOM 1300 C C . SER A 1 163 ? -7.42860 -0.91813 22.62984 1.000 26.04625 163 SER A C 1
ATOM 1301 O O . SER A 1 163 ? -7.16719 -0.49107 21.50084 1.000 31.61732 163 SER A O 1
ATOM 1304 N N . PRO A 1 164 ? -7.49016 -2.22645 22.87663 1.000 25.36541 164 PRO A N 1
ATOM 1305 C CA . PRO A 1 164 ? -7.46436 -3.18128 21.75893 1.000 19.71155 164 PRO A CA 1
ATOM 1306 C C . PRO A 1 164 ? -8.55565 -2.93318 20.73629 1.000 12.39213 164 PRO A C 1
ATOM 1307 O O . PRO A 1 164 ? -8.35223 -3.21735 19.54454 1.000 27.41527 164 PRO A O 1
ATOM 1311 N N . GLU A 1 165 ? -9.69527 -2.38564 21.14675 1.000 17.08549 165 GLU A N 1
ATOM 1312 C CA . GLU A 1 165 ? -10.75058 -2.17471 20.17484 1.000 20.68683 165 GLU A CA 1
ATOM 1313 C C . GLU A 1 165 ? -10.41013 -0.98322 19.29893 1.000 8.02608 165 GLU A C 1
ATOM 1314 O O . GLU A 1 165 ? -10.74869 -0.94969 18.11231 1.000 44.91889 165 GLU A O 1
ATOM 1320 N N . ASP A 1 166 ? -9.70303 -0.01272 19.88214 1.000 12.29291 166 ASP A N 1
ATOM 1321 C CA . ASP A 1 166 ? -9.09679 1.07462 19.12499 1.000 19.28871 166 ASP A CA 1
ATOM 1322 C C . ASP A 1 166 ? -8.06801 0.54506 18.14148 1.000 18.59865 166 ASP A C 1
ATOM 1323 O O . ASP A 1 166 ? -8.12892 0.83429 16.93683 1.000 16.51650 166 ASP A O 1
ATOM 1328 N N . ILE A 1 167 ? -7.12949 -0.25966 18.63577 1.000 5.52202 167 ILE A N 1
ATOM 1329 C CA . ILE A 1 167 ? -6.10201 -0.80553 17.75865 1.000 10.37598 167 ILE A CA 1
ATOM 1330 C C . ILE A 1 167 ? -6.72267 -1.66669 16.66578 1.000 18.38145 167 ILE A C 1
ATOM 1331 O O . ILE A 1 167 ? -6.32827 -1.57497 15.49955 1.000 27.36088 167 ILE A O 1
ATOM 1336 N N . GLU A 1 168 ? -7.73105 -2.47776 17.00071 1.000 17.96079 168 GLU A N 1
ATOM 1337 C CA . GLU A 1 168 ? -8.33140 -3.31947 15.96721 1.000 9.30719 168 GLU A CA 1
ATOM 1338 C C . GLU A 1 168 ? -9.08035 -2.47436 14.95061 1.000 6.36119 168 GLU A C 1
ATOM 1339 O O . GLU A 1 168 ? -9.00567 -2.73643 13.74401 1.000 24.92966 168 GLU A O 1
ATOM 1345 N N . GLY A 1 169 ? -9.81278 -1.46036 15.42003 1.000 13.09723 169 GLY A N 1
ATOM 1346 C CA . GLY A 1 169 ? -10.50216 -0.56390 14.50392 1.000 15.76261 169 GLY A CA 1
ATOM 1347 C C . GLY A 1 169 ? -9.54756 0.14316 13.56318 1.000 11.27859 169 GLY A C 1
ATOM 1348 O O . GLY A 1 169 ? -9.76443 0.18319 12.34846 1.000 8.83100 169 GLY A O 1
ATOM 1349 N N . MET A 1 170 ? -8.48933 0.73566 14.10969 1.000 11.97082 170 MET A N 1
ATOM 1350 C CA . MET A 1 170 ? -7.46714 1.30648 13.23839 1.000 17.22265 170 MET A CA 1
ATOM 1351 C C . MET A 1 170 ? -6.87767 0.24386 12.32749 1.000 13.02562 170 MET A C 1
ATOM 1352 O O . MET A 1 170 ? -6.73316 0.44953 11.11841 1.000 8.01465 170 MET A O 1
ATOM 1357 N N . TYR A 1 171 ? -6.51015 -0.89801 12.89646 1.000 9.79077 171 TYR A N 1
ATOM 1358 C CA . TYR A 1 171 ? -5.85749 -1.91610 12.09444 1.000 6.90551 171 TYR A CA 1
ATOM 1359 C C . TYR A 1 171 ? -6.76479 -2.37624 10.96355 1.000 11.62516 171 TYR A C 1
ATOM 1360 O O . TYR A 1 171 ? -6.33638 -2.46358 9.80646 1.000 13.80316 171 TYR A O 1
ATOM 1369 N N . ASN A 1 172 ? -8.02940 -2.67387 11.27858 1.000 6.87889 172 ASN A N 1
ATOM 1370 C CA . ASN A 1 172 ? -8.94396 -3.16120 10.25131 1.000 12.15441 172 ASN A CA 1
ATOM 1371 C C . ASN A 1 172 ? -9.20474 -2.10954 9.18194 1.000 4.82916 172 ASN A C 1
ATOM 1372 O O . ASN A 1 172 ? -9.34182 -2.44779 8.00076 1.000 9.02016 172 ASN A O 1
ATOM 1377 N N . ALA A 1 173 ? -9.28381 -0.83064 9.57151 1.000 0.00016 173 ALA A N 1
ATOM 1378 C CA . ALA A 1 173 ? -9.48236 0.22510 8.58610 1.000 10.37244 173 ALA A CA 1
ATOM 1379 C C . ALA A 1 173 ? -8.30652 0.29289 7.62282 1.000 7.03619 173 ALA A C 1
ATOM 1380 O O . ALA A 1 173 ? -8.48713 0.42321 6.40497 1.000 4.81093 173 ALA A O 1
ATOM 1382 N N . TRP A 1 174 ? -7.08734 0.24173 8.16716 1.000 6.06699 174 TRP A N 1
ATOM 1383 C CA . TRP A 1 174 ? -5.87598 0.16984 7.34900 1.000 2.42164 174 TRP A CA 1
ATOM 1384 C C . TRP A 1 174 ? -5.93931 -1.02692 6.41535 1.000 1.91784 174 TRP A C 1
ATOM 1385 O O . TRP A 1 174 ? -5.66039 -0.92340 5.21414 1.000 3.70354 174 TRP A O 1
ATOM 1396 N N . PHE A 1 175 ? -6.31149 -2.18090 6.96362 1.000 2.44403 175 PHE A N 1
ATOM 1397 C CA . PHE A 1 175 ? -6.48024 -3.39171 6.16116 1.000 6.58330 175 PHE A CA 1
ATOM 1398 C C . PHE A 1 175 ? -7.47430 -3.15253 5.02532 1.000 5.84322 175 PHE A C 1
ATOM 1399 O O . PHE A 1 175 ? -7.20136 -3.47205 3.86063 1.000 5.12425 175 PHE A O 1
ATOM 1407 N N . LYS A 1 176 ? -8.62256 -2.55536 5.34512 1.000 3.08239 176 LYS A N 1
ATOM 1408 C CA . LYS A 1 176 ? -9.61355 -2.26461 4.31984 1.000 11.07561 176 LYS A CA 1
ATOM 1409 C C . LYS A 1 176 ? -9.03796 -1.35698 3.24562 1.000 12.23369 176 LYS A C 1
ATOM 1410 O O . LYS A 1 176 ? -9.25187 -1.57798 2.04482 1.000 0.00016 176 LYS A O 1
ATOM 1416 N N . SER A 1 177 ? -8.27880 -0.34186 3.65900 1.000 5.15539 177 SER A N 1
ATOM 1417 C CA . SER A 1 177 ? -7.73673 0.58662 2.68275 1.000 5.02681 177 SER A CA 1
ATOM 1418 C C . SER A 1 177 ? -6.73757 -0.09895 1.77570 1.000 5.32970 177 SER A C 1
ATOM 1419 O O . SER A 1 177 ? -6.73932 0.11731 0.55562 1.000 6.25141 177 SER A O 1
ATOM 1422 N N . VAL A 1 178 ? -5.85890 -0.91681 2.34445 1.000 3.78094 178 VAL A N 1
ATOM 1423 C CA . VAL A 1 178 ? -4.83693 -1.53556 1.51249 1.000 1.17318 178 VAL A CA 1
ATOM 1424 C C . VAL A 1 178 ? -5.48902 -2.42042 0.46744 1.000 3.09173 178 VAL A C 1
ATOM 1425 O O . VAL A 1 178 ? -5.14339 -2.37530 -0.71925 1.000 8.47448 178 VAL A O 1
ATOM 1429 N N . VAL A 1 179 ? -6.46485 -3.22119 0.89099 1.000 1.59146 179 VAL A N 1
ATOM 1430 C CA . VAL A 1 179 ? -7.1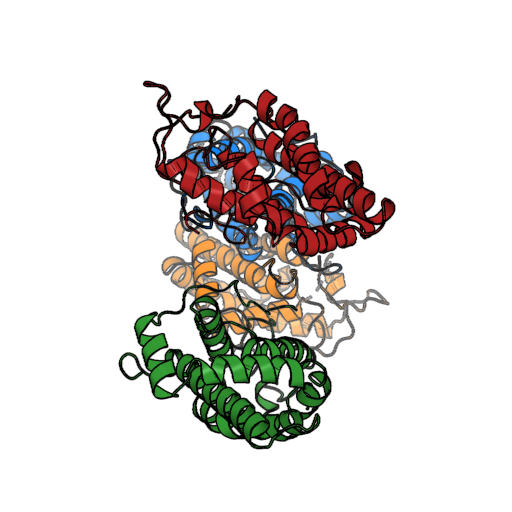9699 -4.07237 -0.04547 1.000 2.41495 179 VAL A CA 1
ATOM 1431 C C . VAL A 1 179 ? -7.86075 -3.22534 -1.11566 1.000 3.83007 179 VAL A C 1
ATOM 1432 O O . VAL A 1 179 ? -7.73420 -3.48806 -2.31939 1.000 0.00016 179 VAL A O 1
ATOM 1436 N N . LEU A 1 180 ? -8.57375 -2.18576 -0.68653 1.000 0.00016 180 LEU A N 1
ATOM 1437 C CA . LEU A 1 180 ? -9.29923 -1.34312 -1.62735 1.000 0.00016 180 LEU A CA 1
ATOM 1438 C C . LEU A 1 180 ? -8.35622 -0.72794 -2.64011 1.000 1.26121 180 LEU A C 1
ATOM 1439 O O . LEU A 1 180 ? -8.64641 -0.69149 -3.84244 1.000 5.98944 180 LEU A O 1
ATOM 1444 N N . GLN A 1 181 ? -7.21686 -0.23188 -2.16273 1.000 0.85059 181 GLN A N 1
ATOM 1445 C CA . GLN A 1 181 ? -6.21027 0.31052 -3.05652 1.000 0.00016 181 GLN A CA 1
ATOM 1446 C C . GLN A 1 181 ? -5.79335 -0.72355 -4.08981 1.000 0.00016 181 GLN A C 1
ATOM 1447 O O . GLN A 1 181 ? -5.89566 -0.49481 -5.29941 1.000 4.36183 181 GLN A O 1
ATOM 1453 N N . VAL A 1 182 ? -5.34368 -1.89036 -3.62554 1.000 5.32031 182 VAL A N 1
ATOM 1454 C CA . VAL A 1 182 ? -4.90541 -2.92793 -4.55590 1.000 2.94255 182 VAL A CA 1
ATOM 1455 C C . VAL A 1 182 ? -6.04570 -3.30307 -5.48739 1.000 0.62546 182 VAL A C 1
ATOM 1456 O O . VAL A 1 182 ? -5.85080 -3.48786 -6.69652 1.000 0.00016 182 VAL A O 1
ATOM 1460 N N . ALA A 1 183 ? -7.27223 -3.32551 -4.95763 1.000 2.39855 183 ALA A N 1
ATOM 1461 C CA . ALA A 1 183 ? -8.40214 -3.60005 -5.82825 1.000 4.98514 183 ALA A CA 1
ATOM 1462 C C . ALA A 1 183 ? -8.46076 -2.57553 -6.94380 1.000 14.88116 183 ALA A C 1
ATOM 1463 O O . ALA A 1 183 ? -8.68056 -2.93774 -8.10152 1.000 0.00016 183 ALA A O 1
ATOM 1465 N N . ILE A 1 184 ? -8.23648 -1.29291 -6.62482 1.000 7.02863 184 ILE A N 1
ATOM 1466 C CA . ILE A 1 184 ? -8.22894 -0.25957 -7.65841 1.000 6.34649 184 ILE A CA 1
ATOM 1467 C C . ILE A 1 184 ? -7.07263 -0.48831 -8.62891 1.000 1.93995 184 ILE A C 1
ATOM 1468 O O . ILE A 1 184 ? -7.25668 -0.52345 -9.85572 1.000 1.57205 184 ILE A O 1
ATOM 1473 N N . TRP A 1 185 ? -5.86587 -0.66546 -8.08391 1.000 0.00016 185 TRP A N 1
ATOM 1474 C CA . TRP A 1 185 ? -4.67068 -0.84853 -8.89857 1.000 2.79340 185 TRP A CA 1
ATOM 1475 C C . TRP A 1 185 ? -4.81676 -1.95831 -9.91427 1.000 2.43813 185 TRP A C 1
ATOM 1476 O O . TRP A 1 185 ? -4.20157 -1.90013 -10.98120 1.000 19.43592 185 TRP A O 1
ATOM 1487 N N . SER A 1 186 ? -5.57691 -3.00760 -9.58758 1.000 0.00016 186 SER A N 1
ATOM 1488 C CA . SER A 1 186 ? -5.64045 -4.14495 -10.49515 1.000 0.00016 186 SER A CA 1
ATOM 1489 C C . SER A 1 186 ? -6.23052 -3.76008 -11.84366 1.000 0.00016 186 SER A C 1
ATOM 1490 O O . SER A 1 186 ? -5.97193 -4.45484 -12.82506 1.000 9.78725 186 SER A O 1
ATOM 1493 N N . HIS A 1 187 ? -6.99316 -2.65130 -11.92478 1.000 5.27420 187 HIS A N 1
ATOM 1494 C CA . HIS A 1 187 ? -7.70134 -2.31131 -13.16236 1.000 1.05851 187 HIS A CA 1
ATOM 1495 C C . HIS A 1 187 ? -6.79265 -2.24097 -14.38727 1.000 4.62976 187 HIS A C 1
ATOM 1496 O O . HIS A 1 187 ? -7.14913 -2.83103 -15.41903 1.000 3.22383 187 HIS A O 1
ATOM 1503 N N . PRO A 1 188 ? -5.63857 -1.55410 -14.36779 1.000 0.00016 188 PRO A N 1
ATOM 1504 C CA . PRO A 1 188 ? -4.76099 -1.60631 -15.54706 1.000 5.96939 188 PRO A CA 1
ATOM 1505 C C . PRO A 1 188 ? -4.07310 -2.94204 -15.73066 1.000 2.26636 188 PRO A C 1
ATOM 1506 O O . PRO A 1 188 ? -3.49277 -3.16847 -16.80299 1.000 3.35374 188 PRO A O 1
ATOM 1510 N N . TYR A 1 189 ? -4.13508 -3.84578 -14.75037 1.000 1.55267 189 TYR A N 1
ATOM 1511 C CA . TYR A 1 189 ? -3.53013 -5.17571 -14.91522 1.000 1.47496 189 TYR A CA 1
ATOM 1512 C C . TYR A 1 189 ? -4.47654 -6.18909 -15.53117 1.000 3.21385 189 TYR A C 1
ATOM 1513 O O . TYR A 1 189 ? -4.02586 -7.19967 -16.09234 1.000 4.39078 189 TYR A O 1
ATOM 1522 N N . THR A 1 190 ? -5.77833 -6.00339 -15.35805 1.000 2.60401 190 THR A N 1
ATOM 1523 C CA . THR A 1 190 ? -6.71059 -7.05241 -15.74622 1.000 21.90638 190 THR A CA 1
ATOM 1524 C C . THR A 1 190 ? -7.20755 -6.86457 -17.17075 1.000 2.89314 190 THR A C 1
ATOM 1525 O O . THR A 1 190 ? -7.16577 -5.77049 -17.72059 1.000 0.00016 190 THR A O 1
ATOM 1529 N N . LYS A 1 191 ? -7.58986 -7.97845 -17.79897 1.000 0.00016 191 LYS A N 1
ATOM 1530 C CA . LYS A 1 191 ? -8.12585 -7.91166 -19.14617 1.000 7.22242 191 LYS A CA 1
ATOM 1531 C C . LYS A 1 191 ? -9.33168 -6.98509 -19.18363 1.000 3.49323 191 LYS A C 1
ATOM 1532 O O . LYS A 1 191 ? -10.06364 -6.85099 -18.19991 1.000 0.58468 191 LYS A O 1
ATOM 1538 N N . GLU A 1 192 ? -9.50148 -6.32432 -20.32579 1.000 4.08624 192 GLU A N 1
ATOM 1539 C CA . GLU A 1 192 ? -10.71348 -5.58307 -20.62210 1.000 17.61266 192 GLU A CA 1
ATOM 1540 C C . GLU A 1 192 ? -11.93638 -6.44728 -20.38027 1.000 15.46125 192 GLU A C 1
ATOM 1541 O O . GLU A 1 192 ? -12.08542 -7.51179 -20.98103 1.000 27.73516 192 GLU A O 1
ATOM 1547 N N . ASN A 1 193 ? -12.79272 -5.98360 -19.47153 1.000 25.53668 193 ASN A N 1
ATOM 1548 C CA . ASN A 1 193 ? -14.06354 -6.56907 -19.04948 1.000 30.81896 193 ASN A CA 1
ATOM 1549 C C . ASN A 1 193 ? -13.91394 -7.48685 -17.85407 1.000 1.42101 193 ASN A C 1
ATOM 1550 O O . ASN A 1 193 ? -14.92209 -7.84174 -17.24792 1.000 1.64360 193 ASN A O 1
ATOM 1555 N N . ASP A 1 194 ? -12.69464 -7.83875 -17.45558 1.000 3.71154 194 ASP A N 1
ATOM 1556 C CA . ASP A 1 194 ? -12.54538 -8.79320 -16.36462 1.000 8.18063 194 ASP A CA 1
ATOM 1557 C C . ASP A 1 194 ? -12.39394 -8.13432 -15.00261 1.000 1.94896 194 ASP A C 1
ATOM 1558 O O . ASP A 1 194 ? -12.42656 -8.84234 -13.98711 1.000 5.58347 194 ASP A O 1
ATOM 1563 N N . TRP A 1 195 ? -12.26729 -6.80310 -14.94842 1.000 4.30487 195 TRP A N 1
ATOM 1564 C CA . TRP A 1 195 ? -12.10960 -6.10903 -13.66532 1.000 2.97680 195 TRP A CA 1
ATOM 1565 C C . TRP A 1 195 ? -13.42857 -5.82809 -12.95883 1.000 5.79437 195 TRP A C 1
ATOM 1566 O O . TRP A 1 195 ? -13.42964 -5.79641 -11.71911 1.000 21.94633 195 TRP A O 1
ATOM 1578 N N . ILE B 1 6 ? -19.42198 -34.30267 -2.22013 1.000 22.98338 6 ILE B N 1
ATOM 1579 C CA . ILE B 1 6 ? -19.74393 -32.89792 -2.51004 1.000 14.70330 6 ILE B CA 1
ATOM 1580 C C . ILE B 1 6 ? -19.60050 -32.63575 -3.99507 1.000 10.40933 6 ILE B C 1
ATOM 1581 O O . ILE B 1 6 ? -18.49981 -32.60067 -4.51823 1.000 17.71215 6 ILE B O 1
ATOM 1586 N N . PRO B 1 7 ? -20.72391 -32.46932 -4.67731 1.000 11.72161 7 PRO B N 1
ATOM 1587 C CA . PRO B 1 7 ? -20.67617 -32.32252 -6.13671 1.000 8.64546 7 PRO B CA 1
ATOM 1588 C C . PRO B 1 7 ? -19.86603 -31.10501 -6.52887 1.000 14.70376 7 PRO B C 1
ATOM 1589 O O . PRO B 1 7 ? -19.97958 -30.03580 -5.91910 1.000 8.78226 7 PRO B O 1
ATOM 1593 N N . GLY B 1 8 ? -19.08007 -31.27319 -7.59019 1.000 4.26070 8 GLY B N 1
ATOM 1594 C CA . GLY B 1 8 ? -18.17195 -30.26564 -8.07211 1.000 4.43583 8 GLY B CA 1
ATOM 1595 C C . GLY B 1 8 ? -16.92448 -30.08256 -7.24059 1.000 2.91199 8 GLY B C 1
ATOM 1596 O O . GLY B 1 8 ? -15.98292 -29.43410 -7.70157 1.000 14.46562 8 GLY B O 1
ATOM 1597 N N . TYR B 1 9 ? -16.89079 -30.60374 -6.01892 1.000 2.73645 9 TYR B N 1
ATOM 1598 C CA . TYR B 1 9 ? -15.73623 -30.38867 -5.16322 1.000 0.85518 9 TYR B CA 1
ATOM 1599 C C . TYR B 1 9 ? -14.62607 -31.25784 -5.71023 1.000 4.94338 9 TYR B C 1
ATOM 1600 O O . TYR B 1 9 ? -14.70762 -32.47933 -5.62573 1.000 6.19543 9 TYR B O 1
ATOM 1609 N N . ASP B 1 10 ? -13.59206 -30.62891 -6.28158 1.000 10.00898 10 ASP B N 1
ATOM 1610 C CA . ASP B 1 10 ? -12.64258 -31.34501 -7.11888 1.000 9.81082 10 ASP B CA 1
ATOM 1611 C C . ASP B 1 10 ? -11.22446 -31.24854 -6.59489 1.000 4.16028 10 ASP B C 1
ATOM 1612 O O . ASP B 1 10 ? -10.27689 -31.39165 -7.37245 1.000 12.14843 10 ASP B O 1
ATOM 1617 N N . TYR B 1 11 ? -11.06340 -31.01647 -5.29287 1.000 4.79632 11 TYR B N 1
ATOM 1618 C CA . TYR B 1 11 ? -9.72596 -30.93031 -4.72160 1.000 8.59001 11 TYR B CA 1
ATOM 1619 C C . TYR B 1 11 ? -8.96087 -32.21217 -5.01371 1.000 12.04198 11 TYR B C 1
ATOM 1620 O O . TYR B 1 11 ? -9.46792 -33.30860 -4.80500 1.000 13.32950 11 TYR B O 1
ATOM 1629 N N . GLY B 1 12 ? -7.74029 -32.07496 -5.50877 1.000 26.89014 12 GLY B N 1
ATOM 1630 C CA . GLY B 1 12 ? -6.97906 -33.24328 -5.85752 1.000 13.50700 12 GLY B CA 1
ATOM 1631 C C . GLY B 1 12 ? -7.33002 -33.86671 -7.18728 1.000 8.48225 12 GLY B C 1
ATOM 1632 O O . GLY B 1 12 ? -6.70304 -34.86067 -7.55426 1.000 7.45535 12 GLY B O 1
ATOM 1633 N N . ARG B 1 13 ? -8.29330 -33.30937 -7.93996 1.000 3.92300 13 ARG B N 1
ATOM 1634 C CA . ARG B 1 13 ? -8.71585 -33.95123 -9.18522 1.000 14.23624 13 ARG B CA 1
ATOM 1635 C C . ARG B 1 13 ? -8.73953 -32.96443 -10.35881 1.000 13.01552 13 ARG B C 1
ATOM 1636 O O . ARG B 1 13 ? -9.44412 -33.17923 -11.35458 1.000 16.27608 13 ARG B O 1
ATOM 1644 N N . VAL B 1 14 ? -7.98535 -31.88158 -10.27618 1.000 10.36036 14 VAL B N 1
ATOM 1645 C CA . VAL B 1 14 ? -7.96466 -30.90169 -11.35108 1.000 4.24485 14 VAL B CA 1
ATOM 1646 C C . VAL B 1 14 ? -6.60299 -30.89548 -12.03687 1.000 11.60713 14 VAL B C 1
ATOM 1647 O O . VAL B 1 14 ? -5.60667 -31.42133 -11.52423 1.000 6.92063 14 VAL B O 1
ATOM 1651 N N . GLU B 1 15 ? -6.57675 -30.23713 -13.19417 1.000 8.57783 15 GLU B N 1
ATOM 1652 C CA . GLU B 1 15 ? -5.47228 -30.22979 -14.12164 1.000 13.91331 15 GLU B CA 1
ATOM 1653 C C . GLU B 1 15 ? -4.37911 -29.31557 -13.58761 1.000 17.96058 15 GLU B C 1
ATOM 1654 O O . GLU B 1 15 ? -4.54619 -28.65478 -12.56308 1.000 6.74207 15 GLU B O 1
ATOM 1660 N N . LYS B 1 16 ? -3.22963 -29.32130 -14.26077 1.000 9.57841 16 LYS B N 1
ATOM 1661 C CA . LYS B 1 16 ? -2.08708 -28.58272 -13.75018 1.000 11.83518 16 LYS B CA 1
ATOM 1662 C C . LYS B 1 16 ? -2.28291 -27.09887 -14.00909 1.000 6.36812 16 LYS B C 1
ATOM 1663 O O . LYS B 1 16 ? -2.45132 -26.69113 -15.16058 1.000 10.02667 16 LYS B O 1
ATOM 1669 N N . SER B 1 17 ? -2.22630 -26.28252 -12.95629 1.000 0.00016 17 SER B N 1
ATOM 1670 C CA . SER B 1 17 ? -2.31562 -24.84894 -13.18037 1.000 6.57342 17 SER B CA 1
ATOM 1671 C C . SER B 1 17 ? -1.05486 -24.34242 -13.88337 1.000 5.55555 17 SER B C 1
ATOM 1672 O O . SER B 1 17 ? 0.03761 -24.86282 -13.65973 1.000 9.07560 17 SER B O 1
ATOM 1675 N N . PRO B 1 18 ? -1.18132 -23.35183 -14.75097 1.000 8.15556 18 PRO B N 1
ATOM 1676 C CA . PRO B 1 18 ? -0.00694 -22.86512 -15.48804 1.000 21.83426 18 PRO B CA 1
ATOM 1677 C C . PRO B 1 18 ? 0.84724 -21.90529 -14.67261 1.000 7.05711 18 PRO B C 1
ATOM 1678 O O . PRO B 1 18 ? 1.30601 -20.88254 -15.18086 1.000 12.25584 18 PRO B O 1
ATOM 1682 N N . ILE B 1 19 ? 1.03296 -22.21538 -13.39788 1.000 12.82038 19 ILE B N 1
ATOM 1683 C CA . ILE B 1 19 ? 1.88073 -21.45760 -12.48898 1.000 6.29769 19 ILE B CA 1
ATOM 1684 C C . ILE B 1 19 ? 2.96167 -22.41489 -12.02269 1.000 18.32866 19 ILE B C 1
ATOM 1685 O O . ILE B 1 19 ? 2.65464 -23.54812 -11.64051 1.000 14.99629 19 ILE B O 1
ATOM 1690 N N . THR B 1 20 ? 4.21270 -21.97973 -12.04480 1.000 10.91511 20 THR B N 1
ATOM 1691 C CA . THR B 1 20 ? 5.24111 -22.96083 -11.73840 1.000 8.62016 20 THR B CA 1
ATOM 1692 C C . THR B 1 20 ? 5.36995 -23.14512 -10.23292 1.000 4.18426 20 THR B C 1
ATOM 1693 O O . THR B 1 20 ? 4.91841 -22.32308 -9.42868 1.000 3.90548 20 THR B O 1
ATOM 1697 N N . ASP B 1 21 ? 6.03444 -24.23285 -9.85734 1.000 6.74211 21 ASP B N 1
ATOM 1698 C CA . ASP B 1 21 ? 6.32090 -24.47447 -8.45118 1.000 10.93540 21 ASP B CA 1
ATOM 1699 C C . ASP B 1 21 ? 7.13456 -23.34299 -7.84293 1.000 17.66378 21 ASP B C 1
ATOM 1700 O O . ASP B 1 21 ? 6.88944 -22.94026 -6.70067 1.000 6.14426 21 ASP B O 1
ATOM 1705 N N . LEU B 1 22 ? 8.14435 -22.85213 -8.56628 1.000 10.33561 22 LEU B N 1
ATOM 1706 C CA . LEU B 1 22 ? 8.92144 -21.73133 -8.04042 1.000 3.20081 22 LEU B CA 1
ATOM 1707 C C . LEU B 1 22 ? 8.06428 -20.47364 -7.91647 1.000 6.78468 22 LEU B C 1
ATOM 1708 O O . LEU B 1 22 ? 8.17967 -19.73401 -6.93580 1.000 14.12324 22 LEU B O 1
ATOM 1713 N N . GLU B 1 23 ? 7.21915 -20.18585 -8.90920 1.000 6.43088 23 GLU B N 1
ATOM 1714 C CA . GLU B 1 23 ? 6.45087 -18.94857 -8.78728 1.000 5.71365 23 GLU B CA 1
ATOM 1715 C C . GLU B 1 23 ? 5.51210 -19.04251 -7.59946 1.000 4.89439 23 GLU B C 1
ATOM 1716 O O . GLU B 1 23 ? 5.31199 -18.05971 -6.87347 1.000 7.32060 23 GLU B O 1
ATOM 1722 N N . PHE B 1 24 ? 4.98339 -20.24091 -7.34688 1.000 0.26246 24 PHE B N 1
ATOM 1723 C CA . PHE B 1 24 ? 4.16003 -20.47563 -6.16234 1.000 15.62027 24 PHE B CA 1
ATOM 1724 C C . PHE B 1 24 ? 4.96443 -20.26942 -4.88736 1.000 7.94203 24 PHE B C 1
ATOM 1725 O O . PHE B 1 24 ? 4.54763 -19.53846 -3.97959 1.000 9.94091 24 PHE B O 1
ATOM 1733 N N . ASP B 1 25 ? 6.13021 -20.91767 -4.80176 1.000 9.76309 25 ASP B N 1
ATOM 1734 C CA . ASP B 1 25 ? 6.99015 -20.69325 -3.64892 1.000 14.61619 25 ASP B CA 1
ATOM 1735 C C . ASP B 1 25 ? 7.31471 -19.23299 -3.45220 1.000 1.91017 25 ASP B C 1
ATOM 1736 O O . ASP B 1 25 ? 7.27764 -18.73660 -2.32340 1.000 13.53302 25 ASP B O 1
ATOM 1741 N N . LEU B 1 26 ? 7.62394 -18.52781 -4.52383 1.000 0.00016 26 LEU B N 1
ATOM 1742 C CA . LEU B 1 26 ? 7.85018 -17.09557 -4.38715 1.000 10.53923 26 LEU B CA 1
ATOM 1743 C C . LEU B 1 26 ? 6.61291 -16.39045 -3.85306 1.000 19.58192 26 LEU B C 1
ATOM 1744 O O . LEU B 1 26 ? 6.71903 -15.46297 -3.04372 1.000 15.68362 26 LEU B O 1
ATOM 1749 N N . LEU B 1 27 ? 5.42776 -16.81889 -4.29128 1.000 15.76095 27 LEU B N 1
ATOM 1750 C CA . LEU B 1 27 ? 4.20743 -16.18025 -3.82013 1.000 6.19241 27 LEU B CA 1
ATOM 1751 C C . LEU B 1 27 ? 4.02564 -16.41569 -2.32775 1.000 4.98600 27 LEU B C 1
ATOM 1752 O O . LEU B 1 27 ? 3.67592 -15.49295 -1.58833 1.000 4.54829 27 LEU B O 1
ATOM 1757 N N . LYS B 1 28 ? 4.28533 -17.64159 -1.86017 1.000 2.02398 28 LYS B N 1
ATOM 1758 C CA . LYS B 1 28 ? 4.16895 -17.90846 -0.42845 1.000 9.13124 28 LYS B CA 1
ATOM 1759 C C . LYS B 1 28 ? 5.18490 -17.10412 0.35256 1.000 10.06221 28 LYS B C 1
ATOM 1760 O O . LYS B 1 28 ? 4.90536 -16.66450 1.47426 1.000 6.20608 28 LYS B O 1
ATOM 1766 N N . LYS B 1 29 ? 6.38489 -16.92329 -0.21208 1.000 27.57802 29 LYS B N 1
ATOM 1767 C CA . LYS B 1 29 ? 7.38640 -16.09455 0.44951 1.000 24.79085 29 LYS B CA 1
ATOM 1768 C C . LYS B 1 29 ? 6.89019 -14.65423 0.56566 1.000 8.94391 29 LYS B C 1
ATOM 1769 O O . LYS B 1 29 ? 6.98147 -14.03989 1.63005 1.000 4.89208 29 LYS B O 1
ATOM 1775 N N . THR B 1 30 ? 6.29462 -14.12799 -0.50204 1.000 5.90555 30 THR B N 1
ATOM 1776 C CA . THR B 1 30 ? 5.83389 -12.74721 -0.50278 1.000 8.22188 30 THR B CA 1
ATOM 1777 C C . THR B 1 30 ? 4.74726 -12.51749 0.54088 1.000 13.54655 30 THR B C 1
ATOM 1778 O O . THR B 1 30 ? 4.80786 -11.54712 1.29991 1.000 24.23469 30 THR B O 1
ATOM 1782 N N . VAL B 1 31 ? 3.73826 -13.39516 0.60711 1.000 7.70516 31 VAL B N 1
ATOM 1783 C CA . VAL B 1 31 ? 2.76750 -13.26435 1.69636 1.000 14.44957 31 VAL B CA 1
ATOM 1784 C C . VAL B 1 31 ? 3.32962 -13.70636 3.03539 1.000 11.83629 31 VAL B C 1
ATOM 1785 O O . VAL B 1 31 ? 2.62481 -13.61069 4.04535 1.000 23.55815 31 VAL B O 1
ATOM 1789 N N . MET B 1 32 ? 4.57667 -14.17177 3.07931 1.000 26.81863 32 MET B N 1
ATOM 1790 C CA . MET B 1 32 ? 5.24842 -14.54997 4.31872 1.000 12.23166 32 MET B CA 1
ATOM 1791 C C . MET B 1 32 ? 4.61361 -15.78125 4.96142 1.000 14.97462 32 MET B C 1
ATOM 1792 O O . MET B 1 32 ? 4.60115 -15.93354 6.18698 1.000 5.79963 32 MET B O 1
ATOM 1797 N N . LEU B 1 33 ? 4.12242 -16.68521 4.12499 1.000 10.38641 33 LEU B N 1
ATOM 1798 C CA . LEU B 1 33 ? 3.58591 -17.97560 4.55858 1.000 22.52529 33 LEU B CA 1
ATOM 1799 C C . LEU B 1 33 ? 4.75827 -18.88423 4.90986 1.000 15.97438 33 LEU B C 1
ATOM 1800 O O . LEU B 1 33 ? 5.40134 -19.45810 4.02626 1.000 43.79765 33 LEU B O 1
ATOM 1805 N N . GLY B 1 34 ? 5.05304 -19.03353 6.20032 1.000 24.68836 34 GLY B N 1
ATOM 1806 C CA . GLY B 1 34 ? 6.11772 -19.90321 6.63788 1.000 17.60867 34 GLY B CA 1
ATOM 1807 C C . GLY B 1 34 ? 5.61339 -21.14410 7.35734 1.000 25.09240 34 GLY B C 1
ATOM 1808 O O . GLY B 1 34 ? 4.41677 -21.42304 7.44050 1.000 18.60649 34 GLY B O 1
ATOM 1809 N N . GLU B 1 35 ? 6.58267 -21.89839 7.88597 1.000 9.50011 35 GLU B N 1
ATOM 1810 C CA . GLU B 1 35 ? 6.32197 -23.08988 8.68013 1.000 17.98498 35 GLU B CA 1
ATOM 1811 C C . GLU B 1 35 ? 5.47225 -22.77052 9.90827 1.000 16.02578 35 GLU B C 1
ATOM 1812 O O . GLU B 1 35 ? 4.60498 -23.56174 10.30545 1.000 13.40787 35 GLU B O 1
ATOM 1818 N N . LYS B 1 36 ? 5.67050 -21.59825 10.49087 1.000 15.21913 36 LYS B N 1
ATOM 1819 C CA . LYS B 1 36 ? 4.82688 -21.18536 11.60474 1.000 15.73715 36 LYS B CA 1
ATOM 1820 C C . LYS B 1 36 ? 3.37086 -21.06937 11.17808 1.000 16.71422 36 LYS B C 1
ATOM 1821 O O . LYS B 1 36 ? 2.46100 -21.44803 11.92155 1.000 18.12391 36 LYS B O 1
ATOM 1827 N N . ASP B 1 37 ? 3.12517 -20.47744 10.01340 1.000 13.79437 37 ASP B N 1
ATOM 1828 C CA . ASP B 1 37 ? 1.74883 -20.30484 9.56224 1.000 19.08085 37 ASP B CA 1
ATOM 1829 C C . ASP B 1 37 ? 1.13028 -21.64130 9.22009 1.000 7.39916 37 ASP B C 1
ATOM 1830 O O . ASP B 1 37 ? -0.05148 -21.87485 9.48945 1.000 28.72412 37 ASP B O 1
ATOM 1835 N N . VAL B 1 38 ? 1.91815 -22.54045 8.64506 1.000 11.15895 38 VAL B N 1
ATOM 1836 C CA . VAL B 1 38 ? 1.39030 -23.85704 8.32685 1.000 9.87213 38 VAL B CA 1
ATOM 1837 C C . VAL B 1 38 ? 0.88521 -24.52055 9.59373 1.000 17.92195 38 VAL B C 1
ATOM 1838 O O . VAL B 1 38 ? -0.20492 -25.11193 9.61705 1.000 22.79451 38 VAL B O 1
ATOM 1842 N N . MET B 1 39 ? 1.65166 -24.37006 10.68336 1.000 13.50846 39 MET B N 1
ATOM 1843 C CA . MET B 1 39 ? 1.22673 -24.85669 11.98866 1.000 17.20648 39 MET B CA 1
ATOM 1844 C C . MET B 1 39 ? -0.00333 -24.11229 12.45450 1.000 9.84008 39 MET B C 1
ATOM 1845 O O . MET B 1 39 ? -0.96404 -24.72682 12.93055 1.000 22.57880 39 MET B O 1
ATOM 1850 N N . TYR B 1 40 ? -0.00249 -22.78433 12.31533 1.000 6.25432 40 TYR B N 1
ATOM 1851 C CA . TYR B 1 40 ? -1.15553 -22.01608 12.76750 1.000 9.73056 40 TYR B CA 1
ATOM 1852 C C . TYR B 1 40 ? -2.37887 -22.35538 11.94869 1.000 6.11399 40 TYR B C 1
ATOM 1853 O O . TYR B 1 40 ? -3.48401 -22.44263 12.49342 1.000 10.09051 40 TYR B O 1
ATOM 1862 N N . LEU B 1 41 ? -2.20130 -22.55449 10.64153 1.000 17.89067 41 LEU B N 1
ATOM 1863 C CA . LEU B 1 41 ? -3.32485 -22.95939 9.80738 1.000 10.33016 41 LEU B CA 1
ATOM 1864 C C . LEU B 1 41 ? -3.92270 -24.25807 10.31939 1.000 19.64800 41 LEU B C 1
ATOM 1865 O O . LEU B 1 41 ? -5.14045 -24.35631 10.51199 1.000 26.60994 41 LEU B O 1
ATOM 1870 N N . LYS B 1 42 ? -3.06970 -25.26447 10.56676 1.000 15.33803 42 LYS B N 1
ATOM 1871 C CA . LYS B 1 42 ? -3.57857 -26.55796 11.00353 1.000 8.46911 42 LYS B CA 1
ATOM 1872 C C . LYS B 1 42 ? -4.30618 -26.40451 12.32161 1.000 19.45294 42 LYS B C 1
ATOM 1873 O O . LYS B 1 42 ? -5.38549 -26.96915 12.53280 1.000 31.52835 42 LYS B O 1
ATOM 1879 N N . LYS B 1 43 ? -3.74419 -25.60699 13.20811 1.000 14.66141 43 LYS B N 1
ATOM 1880 C CA . LYS B 1 43 ? -4.47161 -25.26443 14.40362 1.000 22.65055 43 LYS B CA 1
ATOM 1881 C C . LYS B 1 43 ? -5.77239 -24.51844 14.15169 1.000 19.23201 43 LYS B C 1
ATOM 1882 O O . LYS B 1 43 ? -6.78357 -24.87555 14.74737 1.000 14.39963 43 LYS B O 1
ATOM 1888 N N . ALA B 1 44 ? -5.83158 -23.57621 13.20316 1.000 17.54685 44 ALA B N 1
ATOM 1889 C CA . ALA B 1 44 ? -7.15502 -23.03955 12.86013 1.000 27.68896 44 ALA B CA 1
ATOM 1890 C C . ALA B 1 44 ? -8.11715 -24.16142 12.42661 1.000 24.03646 44 ALA B C 1
ATOM 1891 O O . ALA B 1 44 ? -9.31375 -24.14115 12.75927 1.000 31.56925 44 ALA B O 1
ATOM 1893 N N . GLY B 1 45 ? -7.59604 -25.17936 11.73976 1.000 11.46856 45 GLY B N 1
ATOM 1894 C CA . GLY B 1 45 ? -8.45340 -26.26612 11.27863 1.000 9.67690 45 GLY B CA 1
ATOM 1895 C C . GLY B 1 45 ? -9.15927 -26.97262 12.41800 1.000 11.74465 45 GLY B C 1
ATOM 1896 O O . GLY B 1 45 ? -10.36564 -27.19577 12.36708 1.000 15.59513 45 GLY B O 1
ATOM 1897 N N . ASP B 1 46 ? -8.40045 -27.37635 13.44010 1.000 12.99005 46 ASP B N 1
ATOM 1898 C CA . ASP B 1 46 ? -8.96488 -27.76759 14.73139 1.000 23.39287 46 ASP B CA 1
ATOM 1899 C C . ASP B 1 46 ? -9.99252 -26.78963 15.27998 1.000 19.20521 46 ASP B C 1
ATOM 1900 O O . ASP B 1 46 ? -11.06865 -27.20599 15.72257 1.000 17.33810 46 ASP B O 1
ATOM 1905 N N . VAL B 1 47 ? -9.69684 -25.49063 15.27965 1.000 14.01304 47 VAL B N 1
ATOM 1906 C CA . VAL B 1 47 ? -10.60993 -24.60239 15.98385 1.000 10.50280 47 VAL B CA 1
ATOM 1907 C C . VAL B 1 47 ? -11.88406 -24.38547 15.17574 1.000 10.22704 47 VAL B C 1
ATOM 1908 O O . VAL B 1 47 ? -12.95807 -24.15407 15.73880 1.000 18.90423 47 VAL B O 1
ATOM 1912 N N . LEU B 1 48 ? -11.80003 -24.49222 13.85501 1.000 13.00880 48 LEU B N 1
ATOM 1913 C CA . LEU B 1 48 ? -12.91634 -24.12735 12.99948 1.000 11.36031 48 LEU B CA 1
ATOM 1914 C C . LEU B 1 48 ? -13.78159 -25.30981 12.59989 1.000 14.60871 48 LEU B C 1
ATOM 1915 O O . LEU B 1 48 ? -14.93766 -25.09249 12.22498 1.000 15.06420 48 LEU B O 1
ATOM 1920 N N . LYS B 1 49 ? -13.23343 -26.54250 12.72865 1.000 11.07421 49 LYS B N 1
ATOM 1921 C CA . LYS B 1 49 ? -13.82409 -27.74629 12.15221 1.000 41.57334 49 LYS B CA 1
ATOM 1922 C C . LYS B 1 49 ? -15.27367 -27.84903 12.53290 1.000 38.73703 49 LYS B C 1
ATOM 1923 O O . LYS B 1 49 ? -16.12201 -28.30577 11.76803 1.000 15.18663 49 LYS B O 1
ATOM 1929 N N . ASP B 1 50 ? -15.56016 -27.42618 13.73435 1.000 14.82978 50 ASP B N 1
ATOM 1930 C CA . ASP B 1 50 ? -16.75360 -27.76613 14.44986 1.000 21.62086 50 ASP B CA 1
ATOM 1931 C C . ASP B 1 50 ? -17.65299 -26.52813 14.57043 1.000 28.31684 50 ASP B C 1
ATOM 1932 O O . ASP B 1 50 ? -18.66087 -26.54686 15.27282 1.000 24.23634 50 ASP B O 1
ATOM 1937 N N . GLN B 1 51 ? -17.23419 -25.42714 13.95296 1.000 21.40759 51 GLN B N 1
ATOM 1938 C CA . GLN B 1 51 ? -18.02813 -24.22458 13.72848 1.000 39.82113 51 GLN B CA 1
ATOM 1939 C C . GLN B 1 51 ? -18.31339 -23.88788 12.26759 1.000 7.43322 51 GLN B C 1
ATOM 1940 O O . GLN B 1 51 ? -18.65535 -22.73582 11.99488 1.000 13.68354 51 GLN B O 1
ATOM 1946 N N . VAL B 1 52 ? -18.16536 -24.83219 11.32201 1.000 18.10016 52 VAL B N 1
ATOM 1947 C CA . VAL B 1 52 ? -18.26651 -24.50278 9.89064 1.000 18.79401 52 VAL B CA 1
ATOM 1948 C C . VAL B 1 52 ? -19.65811 -23.97970 9.53544 1.000 17.48264 52 VAL B C 1
ATOM 1949 O O . VAL B 1 52 ? -19.79544 -22.99161 8.80310 1.000 18.88340 52 VAL B O 1
ATOM 1953 N N . ASP B 1 53 ? -20.71161 -24.68073 9.96684 1.000 16.53311 53 ASP B N 1
ATOM 1954 C CA . ASP B 1 53 ? -22.06190 -24.22908 9.63136 1.000 20.42235 53 ASP B CA 1
ATOM 1955 C C . ASP B 1 53 ? -22.31467 -22.80890 10.12194 1.000 23.87119 53 ASP B C 1
ATOM 1956 O O . ASP B 1 53 ? -22.92300 -21.99966 9.41128 1.000 12.69053 53 ASP B O 1
ATOM 1961 N N . GLU B 1 54 ? -21.82360 -22.48227 11.31461 1.000 13.02195 54 GLU B N 1
ATOM 1962 C CA . GLU B 1 54 ? -22.00908 -21.13714 11.85942 1.000 18.64455 54 GLU B CA 1
ATOM 1963 C C . GLU B 1 54 ? -21.18074 -20.12116 11.08151 1.000 16.11322 54 GLU B C 1
ATOM 1964 O O . GLU B 1 54 ? -21.57425 -18.95794 10.95957 1.000 83.79732 54 GLU B O 1
ATOM 1970 N N . ILE B 1 55 ? -20.05508 -20.55855 10.51706 1.000 36.75014 55 ILE B N 1
ATOM 1971 C CA . ILE B 1 55 ? -19.31052 -19.74328 9.56801 1.000 29.29047 55 ILE B CA 1
ATOM 1972 C C . ILE B 1 55 ? -20.06666 -19.64483 8.25846 1.000 13.74907 55 ILE B C 1
ATOM 1973 O O . ILE B 1 55 ? -20.22470 -18.55734 7.69250 1.000 48.73442 55 ILE B O 1
ATOM 1978 N N . LEU B 1 56 ? -20.55089 -20.77969 7.75480 1.000 20.34445 56 LEU B N 1
ATOM 1979 C CA . LEU B 1 56 ? -21.25931 -20.75017 6.48251 1.000 19.29407 56 LEU B CA 1
ATOM 1980 C C . LEU B 1 56 ? -22.46429 -19.81491 6.52162 1.000 28.94126 56 LEU B C 1
ATOM 1981 O O . LEU B 1 56 ? -22.74863 -19.13724 5.52664 1.000 43.95408 56 LEU B O 1
ATOM 1986 N N . ASP B 1 57 ? -23.17270 -19.73541 7.65339 1.000 23.55706 57 ASP B N 1
ATOM 1987 C CA . ASP B 1 57 ? -24.36417 -18.88593 7.68851 1.000 18.87668 57 ASP B CA 1
ATOM 1988 C C . ASP B 1 57 ? -24.01760 -17.41207 7.55909 1.000 21.38758 57 ASP B C 1
ATOM 1989 O O . ASP B 1 57 ? -24.83754 -16.62862 7.06957 1.000 38.42183 57 ASP B O 1
ATOM 1994 N N . LEU B 1 58 ? -22.82050 -17.01632 7.97755 1.000 31.24912 58 LEU B N 1
ATOM 1995 C CA . LEU B 1 58 ? -22.40338 -15.64298 7.76311 1.000 20.34264 58 LEU B CA 1
ATOM 1996 C C . LEU B 1 58 ? -22.06909 -15.34655 6.30253 1.000 43.47093 58 LEU B C 1
ATOM 1997 O O . LEU B 1 58 ? -22.09775 -14.17596 5.90816 1.000 47.12866 58 LEU B O 1
ATOM 2002 N N . LEU B 1 59 ? -21.75554 -16.35734 5.48611 1.000 26.33629 59 LEU B N 1
ATOM 2003 C CA . LEU B 1 59 ? -21.16405 -16.06191 4.18155 1.000 22.65657 59 LEU B CA 1
ATOM 2004 C C . LEU B 1 59 ? -21.97090 -16.55768 2.99758 1.000 25.95396 59 LEU B C 1
ATOM 2005 O O . LEU B 1 59 ? -22.00023 -15.89684 1.95591 1.000 77.49236 59 LEU B O 1
ATOM 2010 N N . VAL B 1 60 ? -22.64125 -17.69135 3.12829 1.000 17.85902 60 VAL B N 1
ATOM 2011 C CA . VAL B 1 60 ? -23.19004 -18.36434 1.96481 1.000 34.48391 60 VAL B CA 1
ATOM 2012 C C . VAL B 1 60 ? -24.20837 -19.41402 2.39701 1.000 18.12047 60 VAL B C 1
ATOM 2013 O O . VAL B 1 60 ? -23.91812 -20.30306 3.20531 1.000 118.79438 60 VAL B O 1
ATOM 2017 N N . GLY B 1 61 ? -25.41397 -19.27975 1.88849 1.000 69.63410 61 GLY B N 1
ATOM 2018 C CA . GLY B 1 61 ? -26.45014 -20.25372 2.10456 1.000 61.81703 61 GLY B CA 1
ATOM 2019 C C . GLY B 1 61 ? -27.43279 -19.97925 1.00415 1.000 62.82200 61 GLY B C 1
ATOM 2020 O O . GLY B 1 61 ? -27.08476 -19.34237 0.01604 1.000 45.94458 61 GLY B O 1
ATOM 2021 N N . HIS B 1 68 ? -25.44753 -8.39254 -0.96130 1.000 125.41890 68 HIS B N 1
ATOM 2022 C CA . HIS B 1 68 ? -25.37530 -7.55359 -2.09374 1.000 101.66219 68 HIS B CA 1
ATOM 2023 C C . HIS B 1 68 ? -24.72520 -8.26271 -3.31609 1.000 114.50271 68 HIS B C 1
ATOM 2024 O O . HIS B 1 68 ? -25.16640 -8.16129 -4.48091 1.000 125.16167 68 HIS B O 1
ATOM 2031 N N . LEU B 1 69 ? -23.69512 -9.03324 -3.00451 1.000 48.31321 69 LEU B N 1
ATOM 2032 C CA . LEU B 1 69 ? -23.09040 -9.98064 -3.92897 1.000 22.27975 69 LEU B CA 1
ATOM 2033 C C . LEU B 1 69 ? -23.87801 -11.32024 -4.04219 1.000 43.82423 69 LEU B C 1
ATOM 2034 O O . LEU B 1 69 ? -23.35421 -12.27944 -4.61959 1.000 35.19200 69 LEU B O 1
ATOM 2039 N N . ILE B 1 70 ? -25.10549 -11.40626 -3.49994 1.000 14.93753 70 ILE B N 1
ATOM 2040 C CA . ILE B 1 70 ? -26.09688 -12.40837 -3.89703 1.000 23.47619 70 ILE B CA 1
ATOM 2041 C C . ILE B 1 70 ? -26.27154 -12.43311 -5.41473 1.000 0.00016 70 ILE B C 1
ATOM 2042 O O . ILE B 1 70 ? -26.49096 -13.49047 -6.00846 1.000 22.91374 70 ILE B O 1
ATOM 2047 N N . TYR B 1 71 ? -26.16695 -11.26899 -6.05388 1.000 0.33114 71 TYR B N 1
ATOM 2048 C CA . TYR B 1 71 ? -26.30748 -11.13305 -7.49740 1.000 5.09926 71 TYR B CA 1
ATOM 2049 C C . TYR B 1 71 ? -25.49935 -12.15662 -8.27627 1.000 11.07813 71 TYR B C 1
ATOM 2050 O O . TYR B 1 71 ? -25.92540 -12.58421 -9.35045 1.000 7.65011 71 TYR B O 1
ATOM 2059 N N . TYR B 1 72 ? -24.28978 -12.49628 -7.79847 1.000 5.94434 72 TYR B N 1
ATOM 2060 C CA . TYR B 1 72 ? -23.39678 -13.39232 -8.53636 1.000 7.50737 72 TYR B CA 1
ATOM 2061 C C . TYR B 1 72 ? -23.80640 -14.84878 -8.41445 1.000 2.95752 72 TYR B C 1
ATOM 2062 O O . TYR B 1 72 ? -23.23484 -15.69225 -9.10825 1.000 12.34000 72 TYR B O 1
ATOM 2071 N N . PHE B 1 73 ? -24.78831 -15.14170 -7.56369 1.000 3.80221 73 PHE B N 1
ATOM 2072 C CA . PHE B 1 73 ? -25.44107 -16.44569 -7.40334 1.000 9.47562 73 PHE B CA 1
ATOM 2073 C C . PHE B 1 73 ? -26.75235 -16.48458 -8.14447 1.000 2.92819 73 PHE B C 1
ATOM 2074 O O . PHE B 1 73 ? -27.53908 -17.41169 -7.96418 1.000 10.58762 73 PHE B O 1
ATOM 2082 N N . SER B 1 74 ? -27.02633 -15.45939 -8.93599 1.000 9.49162 74 SER B N 1
ATOM 2083 C CA . SER B 1 74 ? -28.35065 -15.24188 -9.48151 1.000 13.98239 74 SER B CA 1
ATOM 2084 C C . SER B 1 74 ? -28.37645 -15.52622 -10.96790 1.000 3.61638 74 SER B C 1
ATOM 2085 O O . SER B 1 74 ? -27.34717 -15.56621 -11.64420 1.000 13.62018 74 SER B O 1
ATOM 2088 N N . ASN B 1 75 ? -29.57913 -15.75005 -11.45551 1.000 9.93253 75 ASN B N 1
ATOM 2089 C CA . ASN B 1 75 ? -29.84607 -15.56343 -12.86260 1.000 18.20951 75 ASN B CA 1
ATOM 2090 C C . ASN B 1 75 ? -29.70336 -14.08076 -13.20119 1.000 4.13346 75 ASN B C 1
ATOM 2091 O O . ASN B 1 75 ? -30.35051 -13.24891 -12.56473 1.000 13.88695 75 ASN B O 1
ATOM 2096 N N . PRO B 1 76 ? -28.88106 -13.71469 -14.18859 1.000 24.23027 76 PRO B N 1
ATOM 2097 C CA . PRO B 1 76 ? -28.71282 -12.28144 -14.49718 1.000 13.48043 76 PRO B CA 1
ATOM 2098 C C . PRO B 1 76 ? -29.93408 -11.65613 -15.12487 1.000 13.95358 76 PRO B C 1
ATOM 2099 O O . PRO B 1 76 ? -30.23529 -10.49231 -14.83364 1.000 46.74241 76 PRO B O 1
ATOM 2103 N N . ASP B 1 77 ? -30.64222 -12.37962 -15.99492 1.000 16.85558 77 ASP B N 1
ATOM 2104 C CA . ASP B 1 77 ? -31.77046 -11.75029 -16.67186 1.000 15.58521 77 ASP B CA 1
ATOM 2105 C C . ASP B 1 77 ? -32.89670 -11.42453 -15.69661 1.000 20.75159 77 ASP B C 1
ATOM 2106 O O . ASP B 1 77 ? -33.59236 -10.41905 -15.86240 1.000 20.12420 77 ASP B O 1
ATOM 2111 N N . THR B 1 78 ? -33.11633 -12.27194 -14.69450 1.000 9.83452 78 THR B N 1
ATOM 2112 C CA . THR B 1 78 ? -34.18201 -12.01975 -13.74375 1.000 24.25146 78 THR B CA 1
ATOM 2113 C C . THR B 1 78 ? -33.67222 -11.54428 -12.40394 1.000 16.20076 78 THR B C 1
ATOM 2114 O O . THR B 1 78 ? -34.46720 -11.06090 -11.59505 1.000 16.31947 78 THR B O 1
ATOM 2118 N N . GLY B 1 79 ? -32.37706 -11.64944 -12.15086 1.000 14.21361 79 GLY B N 1
ATOM 2119 C CA . GLY B 1 79 ? -31.88017 -11.26911 -10.85425 1.000 12.22445 79 GLY B CA 1
ATOM 2120 C C . GLY B 1 79 ? -32.31307 -12.20967 -9.77832 1.000 4.01810 79 GLY B C 1
ATOM 2121 O O . GLY B 1 79 ? -32.11705 -11.91519 -8.59779 1.000 20.94058 79 GLY B O 1
ATOM 2122 N N . GLU B 1 80 ? -32.85864 -13.34420 -10.13612 1.000 4.15243 80 GLU B N 1
ATOM 2123 C CA . GLU B 1 80 ? -33.29221 -14.19611 -9.06385 1.000 10.67893 80 GLU B CA 1
ATOM 2124 C C . GLU B 1 80 ? -32.16516 -15.14173 -8.67442 1.000 7.22670 80 GLU B C 1
ATOM 2125 O O . GLU B 1 80 ? -31.54564 -15.76179 -9.54958 1.000 13.83727 80 GLU B O 1
ATOM 2131 N N . PRO B 1 81 ? -31.90555 -15.32267 -7.38661 1.000 4.02192 81 PRO B N 1
ATOM 2132 C CA . PRO B 1 81 ? -30.83104 -16.22267 -6.97302 1.000 3.54390 81 PRO B CA 1
ATOM 2133 C C . PRO B 1 81 ? -31.20020 -17.67428 -7.17450 1.000 1.54587 81 PRO B C 1
ATOM 2134 O O . PRO B 1 81 ? -32.36302 -18.06553 -7.06593 1.000 19.21602 81 PRO B O 1
ATOM 2138 N N . ILE B 1 82 ? -30.18140 -18.47784 -7.44341 1.000 0.00016 82 ILE B N 1
ATOM 2139 C CA . ILE B 1 82 ? -30.37025 -19.87060 -7.79815 1.000 0.00016 82 ILE B CA 1
ATOM 2140 C C . ILE B 1 82 ? -30.11213 -20.65264 -6.52361 1.000 12.70728 82 ILE B C 1
ATOM 2141 O O . ILE B 1 82 ? -28.96514 -20.83861 -6.11122 1.000 20.74005 82 ILE B O 1
ATOM 2146 N N . LYS B 1 83 ? -31.20613 -21.07776 -5.87886 1.000 11.89475 83 LYS B N 1
ATOM 2147 C CA . LYS B 1 83 ? -31.09847 -21.81906 -4.63029 1.000 6.70318 83 LYS B CA 1
ATOM 2148 C C . LYS B 1 83 ? -30.09208 -22.95570 -4.73959 1.000 4.41274 83 LYS B C 1
ATOM 2149 O O . LYS B 1 83 ? -29.27776 -23.16621 -3.83575 1.000 3.83606 83 LYS B O 1
ATOM 2155 N N . GLU B 1 84 ? -30.08448 -23.65273 -5.87546 1.000 4.06929 84 GLU B N 1
ATOM 2156 C CA . GLU B 1 84 ? -29.28946 -24.88303 -5.98135 1.000 3.29343 84 GLU B CA 1
ATOM 2157 C C . GLU B 1 84 ? -27.82463 -24.54546 -6.16599 1.000 12.19742 84 GLU B C 1
ATOM 2158 O O . GLU B 1 84 ? -26.93331 -25.28551 -5.72891 1.000 17.22050 84 GLU B O 1
ATOM 2164 N N . TYR B 1 85 ? -27.57840 -23.39438 -6.77324 1.000 15.60043 85 TYR B N 1
ATOM 2165 C CA . TYR B 1 85 ? -26.23775 -22.84587 -6.89125 1.000 13.04805 85 TYR B CA 1
ATOM 2166 C C . TYR B 1 85 ? -25.70258 -22.44738 -5.52632 1.000 5.06426 85 TYR B C 1
ATOM 2167 O O . TYR B 1 85 ? -24.58313 -22.80397 -5.15384 1.000 9.14410 85 TYR B O 1
ATOM 2176 N N . LEU B 1 86 ? -26.51907 -21.73674 -4.74530 1.000 8.49805 86 LEU B N 1
ATOM 2177 C CA . LEU B 1 86 ? -26.09538 -21.31924 -3.41561 1.000 5.18326 86 LEU B CA 1
ATOM 2178 C C . LEU B 1 86 ? -25.83438 -22.51455 -2.50388 1.000 3.83338 86 LEU B C 1
ATOM 2179 O O . LEU B 1 86 ? -24.84718 -22.52962 -1.76139 1.000 7.06614 86 LEU B O 1
ATOM 2184 N N . GLU B 1 87 ? -26.68875 -23.54379 -2.57300 1.000 2.84600 87 GLU B N 1
ATOM 2185 C CA . GLU B 1 87 ? -26.49537 -24.71235 -1.72186 1.000 20.33873 87 GLU B CA 1
ATOM 2186 C C . GLU B 1 87 ? -25.23981 -25.46641 -2.09256 1.000 11.27690 87 GLU B C 1
ATOM 2187 O O . GLU B 1 87 ? -24.46959 -25.87291 -1.21515 1.000 2.91945 87 GLU B O 1
ATOM 2193 N N . ARG B 1 88 ? -25.02785 -25.68885 -3.38796 1.000 0.00016 88 ARG B N 1
ATOM 2194 C CA . ARG B 1 88 ? -23.86329 -26.47162 -3.80940 1.000 1.39452 88 ARG B CA 1
ATOM 2195 C C . ARG B 1 88 ? -22.56939 -25.70260 -3.57159 1.000 11.11698 88 ARG B C 1
ATOM 2196 O O . ARG B 1 88 ? -21.57131 -26.27862 -3.12033 1.000 9.07876 88 ARG B O 1
ATOM 2204 N N . VAL B 1 89 ? -22.56219 -24.39463 -3.85337 1.000 1.15426 89 VAL B N 1
ATOM 2205 C CA . VAL B 1 89 ? -21.34429 -23.63795 -3.59766 1.000 0.72975 89 VAL B CA 1
ATOM 2206 C C . VAL B 1 89 ? -21.05952 -23.60598 -2.11451 1.000 6.82480 89 VAL B C 1
ATOM 2207 O O . VAL B 1 89 ? -19.91376 -23.79081 -1.68741 1.000 12.84087 89 VAL B O 1
ATOM 2211 N N . ARG B 1 90 ? -22.10056 -23.36869 -1.30379 1.000 9.18105 90 ARG B N 1
ATOM 2212 C CA . ARG B 1 90 ? -21.93381 -23.34670 0.14489 1.000 1.62461 90 ARG B CA 1
ATOM 2213 C C . ARG B 1 90 ? -21.25253 -24.59793 0.64662 1.000 2.38896 90 ARG B C 1
ATOM 2214 O O . ARG B 1 90 ? -20.38795 -24.53395 1.52587 1.000 12.06253 90 ARG B O 1
ATOM 2222 N N . ALA B 1 91 ? -21.63014 -25.74796 0.09998 1.000 1.81514 91 ALA B N 1
ATOM 2223 C CA . ALA B 1 91 ? -21.04079 -26.99627 0.56054 1.000 14.33520 91 ALA B CA 1
ATOM 2224 C C . ALA B 1 91 ? -19.56002 -27.04732 0.22558 1.000 14.64663 91 ALA B C 1
ATOM 2225 O O . ALA B 1 91 ? -18.73744 -27.41421 1.07378 1.000 5.65845 91 ALA B O 1
ATOM 2227 N N . ARG B 1 92 ? -19.20518 -26.64394 -1.00124 1.000 3.60685 92 ARG B N 1
ATOM 2228 C CA . ARG B 1 92 ? -17.80424 -26.59115 -1.40774 1.000 13.71574 92 ARG B CA 1
ATOM 2229 C C . ARG B 1 92 ? -17.04458 -25.55466 -0.59165 1.000 5.01777 92 ARG B C 1
ATOM 2230 O O . ARG B 1 92 ? -15.88450 -25.77179 -0.22902 1.000 11.89833 92 ARG B O 1
ATOM 2238 N N . PHE B 1 93 ? -17.68706 -24.41560 -0.30537 1.000 0.88057 93 PHE B N 1
ATOM 2239 C CA . PHE B 1 93 ? -17.08408 -23.41560 0.56964 1.000 3.42882 93 PHE B CA 1
ATOM 2240 C C . PHE B 1 93 ? -16.82238 -23.98520 1.94856 1.000 9.59684 93 PHE B C 1
ATOM 2241 O O . PHE B 1 93 ? -15.77238 -23.72168 2.54427 1.000 11.94560 93 PHE B O 1
ATOM 2249 N N . GLY B 1 94 ? -17.79294 -24.72454 2.49623 1.000 8.93619 94 GLY B N 1
ATOM 2250 C CA . GLY B 1 94 ? -17.54572 -25.42915 3.74033 1.000 7.44461 94 GLY B CA 1
ATOM 2251 C C . GLY B 1 94 ? -16.28438 -26.27617 3.68246 1.000 11.94366 94 GLY B C 1
ATOM 2252 O O . GLY B 1 94 ? -15.47368 -26.26521 4.61286 1.000 24.48152 94 GLY B O 1
ATOM 2253 N N . ALA B 1 95 ? -16.08382 -27.00030 2.57871 1.000 6.10719 95 ALA B N 1
ATOM 2254 C CA . ALA B 1 95 ? -14.86385 -27.79657 2.44701 1.000 3.48893 95 ALA B CA 1
ATOM 2255 C C . ALA B 1 95 ? -13.64896 -26.91301 2.27294 1.000 1.56903 95 ALA B C 1
ATOM 2256 O O . ALA B 1 95 ? -12.55863 -27.26504 2.72954 1.000 7.09719 95 ALA B O 1
ATOM 2258 N N . TRP B 1 96 ? -13.81976 -25.75856 1.63248 1.000 0.00016 96 TRP B N 1
ATOM 2259 C CA . TRP B 1 96 ? -12.68390 -24.86790 1.43831 1.000 6.35269 96 TRP B CA 1
ATOM 2260 C C . TRP B 1 96 ? -12.17631 -24.34007 2.76444 1.000 5.81409 96 TRP B C 1
ATOM 2261 O O . TRP B 1 96 ? -10.96268 -24.18227 2.95665 1.000 3.17476 96 TRP B O 1
ATOM 2272 N N . ILE B 1 97 ? -13.08787 -24.07075 3.69779 1.000 3.23231 97 ILE B N 1
ATOM 2273 C CA . ILE B 1 97 ? -12.66699 -23.62274 5.02275 1.000 8.19164 97 ILE B CA 1
ATOM 2274 C C . ILE B 1 97 ? -11.66442 -24.60167 5.61343 1.000 10.37202 97 ILE B C 1
ATOM 2275 O O . ILE B 1 97 ? -10.62763 -24.21305 6.15997 1.000 10.04413 97 ILE B O 1
ATOM 2280 N N . LEU B 1 98 ? -11.95604 -25.88663 5.49774 1.000 9.77552 98 LEU B N 1
ATOM 2281 C CA . LEU B 1 98 ? -11.07702 -26.87181 6.09202 1.000 15.94771 98 LEU B CA 1
ATOM 2282 C C . LEU B 1 98 ? -9.89671 -27.17031 5.17898 1.000 10.92851 98 LEU B C 1
ATOM 2283 O O . LEU B 1 98 ? -8.80301 -27.47139 5.66900 1.000 8.14436 98 LEU B O 1
ATOM 2288 N N . ASP B 1 99 ? -10.07850 -27.03796 3.86066 1.000 0.69200 99 ASP B N 1
ATOM 2289 C CA . ASP B 1 99 ? -8.93605 -27.14258 2.95745 1.000 12.99028 99 ASP B CA 1
ATOM 2290 C C . ASP B 1 99 ? -7.92578 -26.03517 3.21739 1.000 22.43596 99 ASP B C 1
ATOM 2291 O O . ASP B 1 99 ? -6.71390 -26.27738 3.22448 1.000 26.97077 99 ASP B O 1
ATOM 2296 N N . THR B 1 100 ? -8.41229 -24.81845 3.45594 1.000 5.07689 100 THR B N 1
ATOM 2297 C CA . THR B 1 100 ? -7.52687 -23.70245 3.75052 1.000 6.04877 100 THR B CA 1
ATOM 2298 C C . THR B 1 100 ? -6.71735 -23.96491 5.00031 1.000 6.64940 100 THR B C 1
ATOM 2299 O O . THR B 1 100 ? -5.54619 -23.59705 5.07582 1.000 7.33199 100 THR B O 1
ATOM 2303 N N . THR B 1 101 ? -7.32503 -24.58550 6.00136 1.000 6.77078 101 THR B N 1
ATOM 2304 C CA . THR B 1 101 ? -6.60135 -24.75632 7.24975 1.000 8.29928 101 THR B CA 1
ATOM 2305 C C . THR B 1 101 ? -5.73216 -25.99519 7.22522 1.000 15.00448 101 THR B C 1
ATOM 2306 O O . THR B 1 101 ? -4.60515 -25.97842 7.72875 1.000 36.82680 101 THR B O 1
ATOM 2310 N N . SER B 1 102 ? -6.23656 -27.07759 6.64664 1.000 6.72591 102 SER B N 1
ATOM 2311 C CA . SER B 1 102 ? -5.64359 -28.37550 6.89714 1.000 8.40233 102 SER B CA 1
ATOM 2312 C C . SER B 1 102 ? -4.82346 -28.92857 5.74661 1.000 1.37447 102 SER B C 1
ATOM 2313 O O . SER B 1 102 ? -4.00722 -29.82080 5.97151 1.000 20.39022 102 SER B O 1
ATOM 2316 N N . ARG B 1 103 ? -5.04291 -28.48987 4.51598 1.000 14.14798 103 ARG B N 1
ATOM 2317 C CA . ARG B 1 103 ? -4.22915 -29.02950 3.43834 1.000 12.39219 103 ARG B CA 1
ATOM 2318 C C . ARG B 1 103 ? -2.81094 -28.51302 3.52891 1.000 11.24034 103 ARG B C 1
ATOM 2319 O O . ARG B 1 103 ? -2.54405 -27.41665 4.03505 1.000 13.73058 103 ARG B O 1
ATOM 2327 N N . ASP B 1 104 ? -1.90033 -29.33072 3.03345 1.000 8.98661 104 ASP B N 1
ATOM 2328 C CA . ASP B 1 104 ? -0.54992 -28.90585 2.73716 1.000 14.30394 104 ASP B CA 1
ATOM 2329 C C . ASP B 1 104 ? -0.57496 -28.04896 1.47751 1.000 9.39059 104 ASP B C 1
ATOM 2330 O O . ASP B 1 104 ? -1.16072 -28.43584 0.46065 1.000 4.88115 104 ASP B O 1
ATOM 2335 N N . TYR B 1 105 ? 0.05871 -26.88020 1.54604 1.000 0.55637 105 TYR B N 1
ATOM 2336 C CA . TYR B 1 105 ? 0.01150 -25.91601 0.44850 1.000 12.85040 105 TYR B CA 1
ATOM 2337 C C . TYR B 1 105 ? 1.03506 -26.31854 -0.61084 1.000 13.61823 105 TYR B C 1
ATOM 2338 O O . TYR B 1 105 ? 2.06799 -25.68010 -0.81541 1.000 18.98707 105 TYR B O 1
ATOM 2347 N N . ASN B 1 106 ? 0.73305 -27.40390 -1.28958 1.000 0.00016 106 ASN B N 1
ATOM 2348 C CA . ASN B 1 106 ? 1.62299 -27.96922 -2.28311 1.000 1.47500 106 ASN B CA 1
ATOM 2349 C C . ASN B 1 106 ? 1.00506 -27.81119 -3.66976 1.000 1.63804 106 ASN B C 1
ATOM 2350 O O . ASN B 1 106 ? 0.00809 -27.11358 -3.84864 1.000 6.46805 106 ASN B O 1
ATOM 2355 N N . ARG B 1 107 ? 1.58455 -28.50269 -4.65441 1.000 5.37114 107 ARG B N 1
ATOM 2356 C CA . ARG B 1 107 ? 1.10195 -28.36493 -6.02585 1.000 9.04156 107 ARG B CA 1
ATOM 2357 C C . ARG B 1 107 ? -0.37707 -28.73720 -6.10707 1.000 6.43580 107 ARG B C 1
ATOM 2358 O O . ARG B 1 107 ? -1.18112 -27.99724 -6.68401 1.000 12.16530 107 ARG B O 1
ATOM 2366 N N . GLU B 1 108 ? -0.76337 -29.84380 -5.47410 1.000 5.14235 108 GLU B N 1
ATOM 2367 C CA . GLU B 1 108 ? -2.17919 -30.21216 -5.40739 1.000 6.67395 108 GLU B CA 1
ATOM 2368 C C . GLU B 1 108 ? -3.03248 -29.04856 -4.92386 1.000 8.09142 108 GLU B C 1
ATOM 2369 O O . GLU B 1 108 ? -4.04501 -28.70083 -5.54431 1.000 3.92373 108 GLU B O 1
ATOM 2375 N N . TRP B 1 109 ? -2.60837 -28.40162 -3.83425 1.000 12.47500 109 TRP B N 1
ATOM 2376 C CA . TRP B 1 109 ? -3.34947 -27.25670 -3.31978 1.000 14.23725 109 TRP B CA 1
ATOM 2377 C C . TRP B 1 109 ? -3.36961 -26.12699 -4.32777 1.000 2.91406 109 TRP B C 1
ATOM 2378 O O . TRP B 1 109 ? -4.42725 -25.56629 -4.62536 1.000 17.30692 109 TRP B O 1
ATOM 2389 N N . LEU B 1 110 ? -2.20299 -25.76421 -4.85100 1.000 7.00639 110 LEU B N 1
ATOM 2390 C CA . LEU B 1 110 ? -2.11932 -24.68982 -5.83747 1.000 10.76115 110 LEU B CA 1
ATOM 2391 C C . LEU B 1 110 ? -3.08327 -24.91463 -7.00439 1.000 8.55146 110 LEU B C 1
ATOM 2392 O O . LEU B 1 110 ? -3.77532 -23.99463 -7.45099 1.000 7.42924 110 LEU B O 1
ATOM 2397 N N . ASP B 1 111 ? -3.12812 -26.13734 -7.50238 1.000 1.64556 111 ASP B N 1
ATOM 2398 C CA . ASP B 1 111 ? -3.96773 -26.49087 -8.63281 1.000 5.89301 111 ASP B CA 1
ATOM 2399 C C . ASP B 1 111 ? -5.43292 -26.28533 -8.30822 1.000 1.85779 111 ASP B C 1
ATOM 2400 O O . ASP B 1 111 ? -6.22743 -25.89273 -9.17400 1.000 9.89588 111 ASP B O 1
ATOM 2405 N N . TYR B 1 112 ? -5.82551 -26.56041 -7.05942 1.000 4.44829 112 TYR B N 1
ATOM 2406 C CA . TYR B 1 112 ? -7.22731 -26.37377 -6.72454 1.000 7.58259 112 TYR B CA 1
ATOM 2407 C C . TYR B 1 112 ? -7.53926 -24.91032 -6.49987 1.000 0.53768 112 TYR B C 1
ATOM 2408 O O . TYR B 1 112 ? -8.63882 -24.45313 -6.83000 1.000 12.14788 112 TYR B O 1
ATOM 2417 N N . GLN B 1 113 ? -6.59456 -24.16038 -5.92873 1.000 0.93176 113 GLN B N 1
ATOM 2418 C CA . GLN B 1 113 ? -6.84017 -22.73405 -5.79956 1.000 10.11134 113 GLN B CA 1
ATOM 2419 C C . GLN B 1 113 ? -7.02194 -22.12541 -7.17391 1.000 0.00016 113 GLN B C 1
ATOM 2420 O O . GLN B 1 113 ? -7.95651 -21.35479 -7.39625 1.000 1.30847 113 GLN B O 1
ATOM 2426 N N . TYR B 1 114 ? -6.16470 -22.49862 -8.12824 1.000 4.62798 114 TYR B N 1
ATOM 2427 C CA . TYR B 1 114 ? -6.32844 -22.00734 -9.49485 1.000 0.00016 114 TYR B CA 1
ATOM 2428 C C . TYR B 1 114 ? -7.67784 -22.38674 -10.06618 1.000 0.00016 114 TYR B C 1
ATOM 2429 O O . TYR B 1 114 ? -8.30602 -21.59902 -10.78025 1.000 0.00016 114 TYR B O 1
ATOM 2438 N N . GLU B 1 115 ? -8.09661 -23.63335 -9.83989 1.000 1.17238 115 GLU B N 1
ATOM 2439 C CA . GLU B 1 115 ? -9.43084 -24.06131 -10.22781 1.000 0.00016 115 GLU B CA 1
ATOM 2440 C C . GLU B 1 115 ? -10.47741 -23.15319 -9.61209 1.000 0.00016 115 GLU B C 1
ATOM 2441 O O . GLU B 1 115 ? -11.40518 -22.70842 -10.28549 1.000 2.48060 115 GLU B O 1
ATOM 2447 N N . VAL B 1 116 ? -10.35176 -22.88177 -8.31609 1.000 1.11266 116 VAL B N 1
ATOM 2448 C CA . VAL B 1 116 ? -11.35828 -22.07040 -7.67094 1.000 0.00016 116 VAL B CA 1
ATOM 2449 C C . VAL B 1 116 ? -11.38050 -20.67958 -8.28970 1.000 0.00016 116 VAL B C 1
ATOM 2450 O O . VAL B 1 116 ? -12.44539 -20.07399 -8.42772 1.000 6.17588 116 VAL B O 1
ATOM 2454 N N . GLY B 1 117 ? -10.21717 -20.15101 -8.67862 1.000 0.46699 117 GLY B N 1
ATOM 2455 C CA . GLY B 1 117 ? -10.20598 -18.84859 -9.32918 1.000 0.50158 117 GLY B CA 1
ATOM 2456 C C . GLY B 1 117 ? -10.87680 -18.87398 -10.68869 1.000 0.38263 117 GLY B C 1
ATOM 2457 O O . GLY B 1 117 ? -11.63321 -17.96299 -11.02810 1.000 7.78064 117 GLY B O 1
ATOM 2458 N N . LEU B 1 118 ? -10.62437 -19.92118 -11.48349 1.000 0.00016 118 LEU B N 1
ATOM 2459 C CA . LEU B 1 118 ? -11.34169 -20.06127 -12.75031 1.000 7.63217 118 LEU B CA 1
ATOM 2460 C C . LEU B 1 118 ? -12.84639 -20.12353 -12.54689 1.000 0.00016 118 LEU B C 1
ATOM 2461 O O . LEU B 1 118 ? -13.60912 -19.74389 -13.44369 1.000 8.57578 118 LEU B O 1
ATOM 2466 N N . ARG B 1 119 ? -13.29445 -20.64551 -11.40468 1.000 0.00016 119 ARG B N 1
ATOM 2467 C CA . ARG B 1 119 ? -14.72549 -20.77780 -11.18106 1.000 8.28969 119 ARG B CA 1
ATOM 2468 C C . ARG B 1 119 ? -15.35919 -19.46041 -10.76739 1.000 2.00086 119 ARG B C 1
ATOM 2469 O O . ARG B 1 119 ? -16.58023 -19.33201 -10.83457 1.000 4.14513 119 ARG B O 1
ATOM 2477 N N . HIS B 1 120 ? -14.56768 -18.49059 -10.32239 1.000 4.14163 120 HIS B N 1
ATOM 2478 C CA . HIS B 1 120 ? -15.08435 -17.12976 -10.18883 1.000 12.59632 120 HIS B CA 1
ATOM 2479 C C . HIS B 1 120 ? -15.02591 -16.38229 -11.50325 1.000 0.00016 120 HIS B C 1
ATOM 2480 O O . HIS B 1 120 ? -15.78416 -15.43895 -11.71618 1.000 6.22476 120 HIS B O 1
ATOM 2487 N N . HIS B 1 121 ? -14.15064 -16.80212 -12.38898 1.000 7.92906 121 HIS B N 1
ATOM 2488 C CA . HIS B 1 121 ? -13.87846 -16.16848 -13.66036 1.000 5.90552 121 HIS B CA 1
ATOM 2489 C C . HIS B 1 121 ? -14.91603 -16.59082 -14.69058 1.000 10.54473 121 HIS B C 1
ATOM 2490 O O . HIS B 1 121 ? -15.53407 -17.65293 -14.58090 1.000 3.87265 121 HIS B O 1
ATOM 2497 N N . ARG B 1 122 ? -15.09237 -15.75484 -15.72040 1.000 5.03216 122 ARG B N 1
ATOM 2498 C CA . ARG B 1 122 ? -15.92217 -16.18369 -16.83920 1.000 0.00016 122 ARG B CA 1
ATOM 2499 C C . ARG B 1 122 ? -15.47380 -17.52237 -17.44780 1.000 8.49923 122 ARG B C 1
ATOM 2500 O O . ARG B 1 122 ? -16.27546 -18.17686 -18.12364 1.000 7.41345 122 ARG B O 1
ATOM 2508 N N . SER B 1 123 ? -14.23729 -17.96787 -17.21062 1.000 9.28537 123 SER B N 1
ATOM 2509 C CA . SER B 1 123 ? -13.78548 -19.20664 -17.84148 1.000 1.63999 123 SER B CA 1
ATOM 2510 C C . SER B 1 123 ? -14.63916 -20.39275 -17.41103 1.000 7.56525 123 SER B C 1
ATOM 2511 O O . SER B 1 123 ? -15.05272 -21.19104 -18.26049 1.000 11.26623 123 SER B O 1
ATOM 2514 N N . LYS B 1 124 ? -14.93868 -20.51774 -16.09225 1.000 1.20377 124 LYS B N 1
ATOM 2515 C CA . LYS B 1 124 ? -15.68031 -21.66653 -15.57738 1.000 3.61002 124 LYS B CA 1
ATOM 2516 C C . LYS B 1 124 ? -16.83119 -21.34116 -14.61883 1.000 7.47518 124 LYS B C 1
ATOM 2517 O O . LYS B 1 124 ? -17.50647 -22.26025 -14.15957 1.000 7.54670 124 LYS B O 1
ATOM 2523 N N . LYS B 1 125 ? -17.10950 -20.07588 -14.33654 1.000 5.54298 125 LYS B N 1
ATOM 2524 C CA . LYS B 1 125 ? -18.23215 -19.78597 -13.44778 1.000 5.33551 125 LYS B CA 1
ATOM 2525 C C . LYS B 1 125 ? -19.51844 -20.43713 -13.96163 1.000 8.28700 125 LYS B C 1
ATOM 2526 O O . LYS B 1 125 ? -19.81778 -20.39480 -15.15709 1.000 2.02168 125 LYS B O 1
ATOM 2532 N N . GLY B 1 126 ? -20.27947 -21.05162 -13.05211 1.000 0.00016 126 GLY B N 1
ATOM 2533 C CA . GLY B 1 126 ? -21.56014 -21.64354 -13.41375 1.000 0.00016 126 GLY B CA 1
ATOM 2534 C C . GLY B 1 126 ? -21.45812 -23.02725 -14.02655 1.000 2.58898 126 GLY B C 1
ATOM 2535 O O . GLY B 1 126 ? -22.42959 -23.78838 -13.97245 1.000 7.40939 126 GLY B O 1
ATOM 2536 N N . VAL B 1 127 ? -20.30220 -23.39002 -14.57550 1.000 1.13791 127 VAL B N 1
ATOM 2537 C CA . VAL B 1 127 ? -20.17403 -24.66808 -15.25913 1.000 6.72250 127 VAL B CA 1
ATOM 2538 C C . VAL B 1 127 ? -20.28323 -25.81678 -14.27662 1.000 7.46812 127 VAL B C 1
ATOM 2539 O O . VAL B 1 127 ? -20.99247 -26.79629 -14.52953 1.000 5.26482 127 VAL B O 1
ATOM 2543 N N . THR B 1 128 ? -19.64424 -25.67432 -13.11589 1.000 0.00016 128 THR B N 1
ATOM 2544 C CA . THR B 1 128 ? -19.57035 -26.73750 -12.12465 1.000 1.11173 128 THR B CA 1
ATOM 2545 C C . THR B 1 128 ? -20.95041 -27.17447 -11.65228 1.000 4.05489 128 THR B C 1
ATOM 2546 O O . THR B 1 128 ? -21.18182 -28.36355 -11.40916 1.000 1.28308 128 THR B O 1
ATOM 2550 N N . ASP B 1 129 ? -21.87340 -26.23224 -11.51914 1.000 0.00016 129 ASP B N 1
ATOM 2551 C CA . ASP B 1 129 ? -23.21914 -26.52364 -11.06920 1.000 1.80099 129 ASP B CA 1
ATOM 2552 C C . ASP B 1 129 ? -24.22750 -26.48484 -12.20045 1.000 0.00016 129 ASP B C 1
ATOM 2553 O O . ASP B 1 129 ? -25.42291 -26.61277 -11.95702 1.000 10.71434 129 ASP B O 1
ATOM 2558 N N . GLY B 1 130 ? -23.76061 -26.34465 -13.43118 1.000 4.23442 130 GLY B N 1
ATOM 2559 C CA . GLY B 1 130 ? -24.65179 -26.34509 -14.56112 1.000 0.84603 130 GLY B CA 1
ATOM 2560 C C . GLY B 1 130 ? -25.72548 -25.28768 -14.49658 1.000 12.45569 130 GLY B C 1
ATOM 2561 O O . GLY B 1 130 ? -26.82106 -25.50360 -15.03145 1.000 9.85906 130 GLY B O 1
ATOM 2562 N N . VAL B 1 131 ? -25.45606 -24.14803 -13.85832 1.000 1.11274 131 VAL B N 1
ATOM 2563 C CA . VAL B 1 131 ? -26.47755 -23.13267 -13.70942 1.000 3.49459 131 VAL B CA 1
ATOM 2564 C C . VAL B 1 131 ? -26.25429 -22.06026 -14.75740 1.000 5.03616 131 VAL B C 1
ATOM 2565 O O . VAL B 1 131 ? -25.14325 -21.83011 -15.22558 1.000 10.91441 131 VAL B O 1
ATOM 2569 N N . ARG B 1 132 ? -27.31853 -21.37605 -15.11998 1.000 23.15972 132 ARG B N 1
ATOM 2570 C CA . ARG B 1 132 ? -27.21393 -20.20841 -15.98084 1.000 1.98893 132 ARG B CA 1
ATOM 2571 C C . ARG B 1 132 ? -27.15219 -19.00613 -15.05787 1.000 3.22875 132 ARG B C 1
ATOM 2572 O O . ARG B 1 132 ? -28.14465 -18.66419 -14.40862 1.000 9.85894 132 ARG B O 1
ATOM 2580 N N . THR B 1 133 ? -25.97466 -18.38835 -14.95438 1.000 5.08147 133 THR B N 1
ATOM 2581 C CA . THR B 1 133 ? -25.77715 -17.40134 -13.90765 1.000 0.53705 133 THR B CA 1
ATOM 2582 C C . THR B 1 133 ? -24.96574 -16.23184 -14.44190 1.000 6.25420 133 THR B C 1
ATOM 2583 O O . THR B 1 133 ? -24.61763 -16.17051 -15.62713 1.000 4.34516 133 THR B O 1
ATOM 2587 N N . VAL B 1 134 ? -24.72640 -15.26191 -13.56673 1.000 0.00016 134 VAL B N 1
ATOM 2588 C CA . VAL B 1 134 ? -23.84699 -14.14330 -13.87360 1.000 0.00016 134 VAL B CA 1
ATOM 2589 C C . VAL B 1 134 ? -22.54279 -14.75979 -14.35348 1.000 1.40843 134 VAL B C 1
ATOM 2590 O O . VAL B 1 134 ? -21.94997 -15.57008 -13.62854 1.000 5.34282 134 VAL B O 1
ATOM 2594 N N . PRO B 1 135 ? -22.08668 -14.45393 -15.57360 1.000 9.44481 135 PRO B N 1
ATOM 2595 C CA . PRO B 1 135 ? -21.00013 -15.23928 -16.17431 1.000 4.35484 135 PRO B CA 1
ATOM 2596 C C . PRO B 1 135 ? -19.66825 -15.05208 -15.49516 1.000 2.81799 135 PRO B C 1
ATOM 2597 O O . PRO B 1 135 ? -18.79485 -15.91061 -15.64381 1.000 8.96977 135 PRO B O 1
ATOM 2601 N N . HIS B 1 136 ? -19.46117 -13.94409 -14.80349 1.000 9.03981 136 HIS B N 1
ATOM 2602 C CA . HIS B 1 136 ? -18.10998 -13.53279 -14.46348 1.000 1.08357 136 HIS B CA 1
ATOM 2603 C C . HIS B 1 136 ? -18.15498 -12.71921 -13.18724 1.000 7.57626 136 HIS B C 1
ATOM 2604 O O . HIS B 1 136 ? -18.98774 -11.80799 -13.08409 1.000 2.77566 136 HIS B O 1
ATOM 2611 N N . ILE B 1 137 ? -17.27857 -13.01465 -12.24032 1.000 0.00016 137 ILE B N 1
ATOM 2612 C CA . ILE B 1 137 ? -17.10037 -12.17680 -11.06053 1.000 9.46344 137 ILE B CA 1
ATOM 2613 C C . ILE B 1 137 ? -15.93399 -11.22289 -11.31803 1.000 9.33932 137 ILE B C 1
ATOM 2614 O O . ILE B 1 137 ? -14.77638 -11.69847 -11.39792 1.000 7.40587 137 ILE B O 1
ATOM 2619 N N . PRO B 1 138 ? -16.16404 -9.92614 -11.42599 1.000 2.73116 138 PRO B N 1
ATOM 2620 C CA . PRO B 1 138 ? -15.08466 -8.96126 -11.69352 1.000 0.00016 138 PRO B CA 1
ATOM 2621 C C . PRO B 1 138 ? -13.95109 -9.08006 -10.67929 1.000 0.00016 138 PRO B C 1
ATOM 2622 O O . PRO B 1 138 ? -14.18410 -9.23051 -9.47653 1.000 1.53573 138 PRO B O 1
ATOM 2626 N N . LEU B 1 139 ? -12.71823 -8.98476 -11.17962 1.000 0.71194 139 LEU B N 1
ATOM 2627 C CA . LEU B 1 139 ? -11.55277 -9.09511 -10.31542 1.000 3.94551 139 LEU B CA 1
ATOM 2628 C C . LEU B 1 139 ? -11.63534 -8.14672 -9.13130 1.000 7.75583 139 LEU B C 1
ATOM 2629 O O . LEU B 1 139 ? -11.26205 -8.50691 -8.00635 1.000 0.00016 139 LEU B O 1
ATOM 2634 N N . ARG B 1 140 ? -12.08526 -6.91468 -9.37310 1.000 1.36617 140 ARG B N 1
ATOM 2635 C CA . ARG B 1 140 ? -12.10955 -5.93275 -8.30247 1.000 1.59524 140 ARG B CA 1
ATOM 2636 C C . ARG B 1 140 ? -12.82609 -6.47665 -7.06963 1.000 5.26095 140 ARG B C 1
ATOM 2637 O O . ARG B 1 140 ? -12.44249 -6.16937 -5.93849 1.000 0.00016 140 ARG B O 1
ATOM 2645 N N . TYR B 1 141 ? -13.85191 -7.31362 -7.26527 1.000 4.88615 141 TYR B N 1
ATOM 2646 C CA . TYR B 1 141 ? -14.59588 -7.79600 -6.11574 1.000 8.85727 141 TYR B CA 1
ATOM 2647 C C . TYR B 1 141 ? -13.89265 -8.96616 -5.44838 1.000 1.04182 141 TYR B C 1
ATOM 2648 O O . TYR B 1 141 ? -13.92545 -9.07743 -4.21536 1.000 3.84462 141 TYR B O 1
ATOM 2657 N N . LEU B 1 142 ? -13.22089 -9.81407 -6.23379 1.000 0.00016 142 LEU B N 1
ATOM 2658 C CA . LEU B 1 142 ? -12.38890 -10.85957 -5.64391 1.000 1.05023 142 LEU B CA 1
ATOM 2659 C C . LEU B 1 142 ? -11.35403 -10.26056 -4.71087 1.000 16.06398 142 LEU B C 1
ATOM 2660 O O . LEU B 1 142 ? -11.13644 -10.75852 -3.60045 1.000 2.64635 142 LEU B O 1
ATOM 2665 N N . ILE B 1 143 ? -10.68490 -9.19577 -5.15499 1.000 4.07927 143 ILE B N 1
ATOM 2666 C CA . ILE B 1 143 ? -9.66091 -8.59623 -4.30895 1.000 2.66382 143 ILE B CA 1
ATOM 2667 C C . ILE B 1 143 ? -10.31065 -7.93646 -3.10233 1.000 0.00016 143 ILE B C 1
ATOM 2668 O O . ILE B 1 143 ? -9.90204 -8.17471 -1.96218 1.000 13.72102 143 ILE B O 1
ATOM 2673 N N . ALA B 1 144 ? -11.34387 -7.11670 -3.32766 1.000 0.00016 144 ALA B N 1
ATOM 2674 C CA . ALA B 1 144 ? -12.04042 -6.51339 -2.19466 1.000 4.19376 144 ALA B CA 1
ATOM 2675 C C . ALA B 1 144 ? -12.45604 -7.55779 -1.17247 1.000 7.04558 144 ALA B C 1
ATOM 2676 O O . ALA B 1 144 ? -12.29660 -7.35826 0.03423 1.000 6.12926 144 ALA B O 1
ATOM 2678 N N . GLN B 1 145 ? -12.99402 -8.68157 -1.63762 1.000 7.72391 145 GLN B N 1
ATOM 2679 C CA . GLN B 1 145 ? -13.47939 -9.71790 -0.73473 1.000 6.81236 145 GLN B CA 1
ATOM 2680 C C . GLN B 1 145 ? -12.39100 -10.24005 0.21793 1.000 2.24304 145 GLN B C 1
ATOM 2681 O O . GLN B 1 145 ? -12.73004 -10.76470 1.28035 1.000 11.24639 145 GLN B O 1
ATOM 2687 N N . ILE B 1 146 ? -11.10253 -10.10481 -0.12838 1.000 0.76216 146 ILE B N 1
ATOM 2688 C CA . ILE B 1 146 ? -10.01130 -10.43661 0.79771 1.000 0.78014 146 ILE B CA 1
ATOM 2689 C C . ILE B 1 146 ? -10.29966 -9.92608 2.20604 1.000 1.79757 146 ILE B C 1
ATOM 2690 O O . ILE B 1 146 ? -10.06343 -10.63994 3.18665 1.000 11.53151 146 ILE B O 1
ATOM 2695 N N . TYR B 1 147 ? -10.81228 -8.68379 2.34292 1.000 6.06522 147 TYR B N 1
ATOM 2696 C CA . TYR B 1 147 ? -11.05113 -8.17012 3.67894 1.000 11.43500 147 TYR B CA 1
ATOM 2697 C C . TYR B 1 147 ? -12.16288 -8.94036 4.39660 1.000 4.42329 147 TYR B C 1
ATOM 2698 O O . TYR B 1 147 ? -11.89773 -9.52357 5.45360 1.000 20.98619 147 TYR B O 1
ATOM 2707 N N . PRO B 1 148 ? -13.41685 -8.93577 3.90906 1.000 3.24448 148 PRO B N 1
ATOM 2708 C CA . PRO B 1 148 ? -14.47361 -9.60351 4.70626 1.000 9.35780 148 PRO B CA 1
ATOM 2709 C C . PRO B 1 148 ? -14.19756 -11.07637 4.90701 1.000 15.60913 148 PRO B C 1
ATOM 2710 O O . PRO B 1 148 ? -14.49011 -11.60841 5.97970 1.000 6.61240 148 PRO B O 1
ATOM 2714 N N . LEU B 1 149 ? -13.59351 -11.74683 3.93161 1.000 4.00560 149 LEU B N 1
ATOM 2715 C CA . LEU B 1 149 ? -13.36747 -13.18043 4.09858 1.000 11.80390 149 LEU B CA 1
ATOM 2716 C C . LEU B 1 149 ? -12.24113 -13.44256 5.08537 1.000 13.26353 149 LEU B C 1
ATOM 2717 O O . LEU B 1 149 ? -12.24805 -14.45684 5.78357 1.000 25.69551 149 LEU B O 1
ATOM 2722 N N . THR B 1 150 ? -11.28790 -12.52431 5.18390 1.000 12.50383 150 THR B N 1
ATOM 2723 C CA . THR B 1 150 ? -10.30097 -12.59749 6.25300 1.000 11.47271 150 THR B CA 1
ATOM 2724 C C . THR B 1 150 ? -10.91010 -12.24264 7.60641 1.000 17.89625 150 THR B C 1
ATOM 2725 O O . THR B 1 150 ? -10.81481 -13.01264 8.56817 1.000 11.98520 150 THR B O 1
ATOM 2729 N N . ALA B 1 151 ? -11.51779 -11.06253 7.70609 1.000 13.32670 151 ALA B N 1
ATOM 2730 C CA . ALA B 1 151 ? -11.93783 -10.56114 9.00866 1.000 16.72867 151 ALA B CA 1
ATOM 2731 C C . ALA B 1 151 ? -13.06548 -11.38842 9.60967 1.000 8.67326 151 ALA B C 1
ATOM 2732 O O . ALA B 1 151 ? -13.13196 -11.53572 10.83394 1.000 26.89631 151 ALA B O 1
ATOM 2734 N N . THR B 1 152 ? -13.95148 -11.93252 8.77497 1.000 8.91489 152 THR B N 1
ATOM 2735 C CA . THR B 1 152 ? -15.06731 -12.72910 9.27797 1.000 20.05097 152 THR B CA 1
ATOM 2736 C C . THR B 1 152 ? -14.59336 -13.88157 10.15032 1.000 20.86107 152 THR B C 1
ATOM 2737 O O . THR B 1 152 ? -15.22793 -14.19337 11.16406 1.000 13.85704 152 THR B O 1
ATOM 2741 N N . ILE B 1 153 ? -13.47342 -14.50762 9.78947 1.000 14.17057 153 ILE B N 1
ATOM 2742 C CA . ILE B 1 153 ? -13.06322 -15.72559 10.46669 1.000 8.31422 153 ILE B CA 1
ATOM 2743 C C . ILE B 1 153 ? -12.65408 -15.45627 11.90972 1.000 10.78109 153 ILE B C 1
ATOM 2744 O O . ILE B 1 153 ? -12.78348 -16.33713 12.76655 1.000 18.75738 153 ILE B O 1
ATOM 2749 N N . LYS B 1 154 ? -12.15203 -14.26043 12.21006 1.000 12.13429 154 LYS B N 1
ATOM 2750 C CA . LYS B 1 154 ? -11.43997 -14.08680 13.47345 1.000 13.53413 154 LYS B CA 1
ATOM 2751 C C . LYS B 1 154 ? -12.28706 -14.37135 14.70857 1.000 16.72722 154 LYS B C 1
ATOM 2752 O O . LYS B 1 154 ? -11.77516 -15.05016 15.61833 1.000 23.58004 154 LYS B O 1
ATOM 2758 N N . PRO B 1 155 ? -13.54178 -13.91607 14.82504 1.000 9.90356 155 PRO B N 1
ATOM 2759 C CA . PRO B 1 155 ? -14.32457 -14.33436 15.99813 1.000 17.00687 155 PRO B CA 1
ATOM 2760 C C . PRO B 1 155 ? -14.45576 -15.82482 16.10977 1.000 15.29559 155 PRO B C 1
ATOM 2761 O O . PRO B 1 155 ? -14.57031 -16.34011 17.23244 1.000 24.98151 155 PRO B O 1
ATOM 2765 N N . PHE B 1 156 ? -14.44042 -16.54044 14.99906 1.000 12.73775 156 PHE B N 1
ATOM 2766 C CA . PHE B 1 156 ? -14.57611 -17.96867 15.16646 1.000 13.37922 156 PHE B CA 1
ATOM 2767 C C . PHE B 1 156 ? -13.27037 -18.54926 15.69184 1.000 35.60018 156 PHE B C 1
ATOM 2768 O O . PHE B 1 156 ? -13.26851 -19.54160 16.43169 1.000 6.57263 156 PHE B O 1
ATOM 2776 N N . LEU B 1 157 ? -12.14543 -17.91016 15.35605 1.000 10.00997 157 LEU B N 1
ATOM 2777 C CA . LEU B 1 157 ? -10.86532 -18.39853 15.84371 1.000 27.24583 157 LEU B CA 1
ATOM 2778 C C . LEU B 1 157 ? -10.72908 -18.17553 17.33750 1.000 10.58801 157 LEU B C 1
ATOM 2779 O O . LEU B 1 157 ? -10.01654 -18.92813 18.00479 1.000 17.26036 157 LEU B O 1
ATOM 2784 N N . ALA B 1 158 ? -11.43649 -17.18612 17.87559 1.000 19.92679 158 ALA B N 1
ATOM 2785 C CA . ALA B 1 158 ? -11.25895 -16.78002 19.25729 1.000 18.48963 158 ALA B CA 1
ATOM 2786 C C . ALA B 1 158 ? -12.25223 -17.44550 20.18970 1.000 36.66990 158 ALA B C 1
ATOM 2787 O O . ALA B 1 158 ? -11.97030 -17.56906 21.38750 1.000 75.52352 158 ALA B O 1
ATOM 2789 N N . LYS B 1 159 ? -13.39346 -17.89240 19.65502 1.000 102.21120 159 LYS B N 1
ATOM 2790 C CA . LYS B 1 159 ? -14.48416 -18.39356 20.48587 1.000 90.89281 159 LYS B CA 1
ATOM 2791 C C . LYS B 1 159 ? -14.00373 -19.47266 21.44381 1.000 29.46240 159 LYS B C 1
ATOM 2792 O O . LYS B 1 159 ? -14.33191 -19.45520 22.63516 1.000 133.07213 159 LYS B O 1
ATOM 2798 N N . LYS B 1 160 ? -13.19872 -20.40457 20.95013 1.000 30.29901 160 LYS B N 1
ATOM 2799 C CA . LYS B 1 160 ? -12.67471 -21.46285 21.79922 1.000 40.27313 160 LYS B CA 1
ATOM 2800 C C . LYS B 1 160 ? -11.52546 -20.99758 22.68007 1.000 98.88538 160 LYS B C 1
ATOM 2801 O O . LYS B 1 160 ? -10.75774 -21.83177 23.17206 1.000 60.16525 160 LYS B O 1
ATOM 2807 N N . GLY B 1 161 ? -11.37781 -19.69059 22.88059 1.000 58.65409 161 GLY B N 1
ATOM 2808 C CA . GLY B 1 161 ? -10.39639 -19.21252 23.82925 1.000 91.74181 161 GLY B CA 1
ATOM 2809 C C . GLY B 1 161 ? -8.96573 -19.47241 23.38976 1.000 118.98494 161 GLY B C 1
ATOM 2810 O O . GLY B 1 161 ? -8.65007 -19.58331 22.20070 1.000 104.32585 161 GLY B O 1
ATOM 2811 N N . GLY B 1 162 ? -8.08915 -19.57797 24.37592 1.000 107.21794 162 GLY B N 1
ATOM 2812 C CA . GLY B 1 162 ? -6.67090 -19.69165 24.12872 1.000 96.20772 162 GLY B CA 1
ATOM 2813 C C . GLY B 1 162 ? -5.94237 -18.38219 24.34846 1.000 76.07926 162 GLY B C 1
ATOM 2814 O O . GLY B 1 162 ? -6.38983 -17.48657 25.06383 1.000 98.67890 162 GLY B O 1
ATOM 2815 N N . SER B 1 163 ? -4.78912 -18.28216 23.71452 1.000 90.90875 163 SER B N 1
ATOM 2816 C CA . SER B 1 163 ? -3.91695 -17.12435 23.82065 1.000 29.49237 163 SER B CA 1
ATOM 2817 C C . SER B 1 163 ? -4.16320 -16.16147 22.66660 1.000 26.04625 163 SER B C 1
ATOM 2818 O O . SER B 1 163 ? -4.42335 -16.59713 21.54060 1.000 31.61732 163 SER B O 1
ATOM 2821 N N . PRO B 1 164 ? -4.10385 -14.85130 22.90393 1.000 25.36541 164 PRO B N 1
ATOM 2822 C CA . PRO B 1 164 ? -4.13061 -13.90464 21.77932 1.000 19.71155 164 PRO B CA 1
ATOM 2823 C C . PRO B 1 164 ? -3.03841 -14.15840 20.75905 1.000 12.39213 164 PRO B C 1
ATOM 2824 O O . PRO B 1 164 ? -3.24168 -13.88321 19.56517 1.000 27.41527 164 PRO B O 1
ATOM 2828 N N . GLU B 1 165 ? -1.89812 -14.70113 21.17404 1.000 17.08549 165 GLU B N 1
ATOM 2829 C CA . GLU B 1 165 ?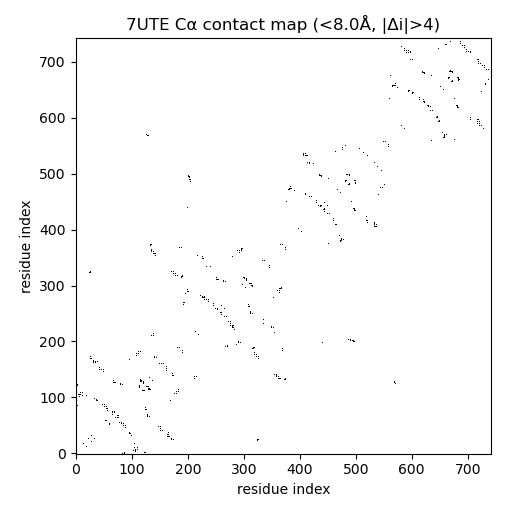 -0.84198 -14.91741 20.20420 1.000 20.68683 165 GLU B CA 1
ATOM 2830 C C . GLU B 1 165 ? -1.18008 -16.11576 19.33679 1.000 8.02608 165 GLU B C 1
ATOM 2831 O O . GLU B 1 165 ? -0.84088 -16.15735 18.15062 1.000 44.91889 165 GLU B O 1
ATOM 2837 N N . ASP B 1 166 ? -1.88593 -17.08314 19.92667 1.000 12.29291 166 ASP B N 1
ATOM 2838 C CA . ASP B 1 166 ? -2.49005 -18.17691 19.17712 1.000 19.28871 166 ASP B CA 1
ATOM 2839 C C . ASP B 1 166 ? -3.51918 -17.65614 18.18929 1.000 18.59865 166 ASP B C 1
ATOM 2840 O O . ASP B 1 166 ? -3.45719 -17.95400 16.98680 1.000 16.51650 166 ASP B O 1
ATOM 2845 N N . ILE B 1 167 ? -4.45922 -16.84936 18.67727 1.000 5.52202 167 ILE B N 1
ATOM 2846 C CA . ILE B 1 167 ? -5.48713 -16.31151 17.79570 1.000 10.37598 167 ILE B CA 1
ATOM 2847 C C . ILE B 1 167 ? -4.86730 -15.45731 16.69693 1.000 18.38145 167 ILE B C 1
ATOM 2848 O O . ILE B 1 167 ? -5.26096 -15.55811 15.53119 1.000 27.36088 167 ILE B O 1
ATOM 2853 N N . GLU B 1 168 ? -3.86038 -14.64221 17.02646 1.000 17.96079 168 GLU B N 1
ATOM 2854 C CA . GLU B 1 168 ? -3.26086 -13.80706 15.98719 1.000 9.30719 168 GLU B CA 1
ATOM 2855 C C . GLU B 1 168 ? -2.51003 -14.65832 14.97711 1.000 6.36119 168 GLU B C 1
ATOM 2856 O O . GLU B 1 168 ? -2.58453 -14.40513 13.76861 1.000 24.92966 168 GLU B O 1
ATOM 2862 N N . GLY B 1 169 ? -1.77623 -15.66771 15.45424 1.000 13.09723 169 GLY B N 1
ATOM 2863 C CA . GLY B 1 169 ? -1.08495 -16.56968 14.54500 1.000 15.76261 169 GLY B CA 1
ATOM 2864 C C . GLY B 1 169 ? -2.03794 -17.28508 13.60893 1.000 11.27859 169 GLY B C 1
ATOM 2865 O O . GLY B 1 169 ? -1.82039 -17.33356 12.39464 1.000 8.83100 169 GLY B O 1
ATOM 2866 N N . MET B 1 170 ? -3.09550 -17.87529 14.15920 1.000 11.97082 170 MET B N 1
ATOM 2867 C CA . MET B 1 170 ? -4.11633 -18.45405 13.29156 1.000 17.22265 170 MET B CA 1
ATOM 2868 C C . MET B 1 170 ? -4.70704 -17.39901 12.37268 1.000 13.02562 170 MET B C 1
ATOM 2869 O O . MET B 1 170 ? -4.85060 -17.61367 11.16505 1.000 8.01465 170 MET B O 1
ATOM 2874 N N . TYR B 1 171 ? -5.07668 -16.25363 12.93318 1.000 9.79077 171 TYR B N 1
ATOM 2875 C CA . TYR B 1 171 ? -5.73055 -15.24243 12.12347 1.000 6.90551 171 TYR B CA 1
ATOM 2876 C C . TYR B 1 171 ? -4.82342 -14.78905 10.98972 1.000 11.62516 171 TYR B C 1
ATOM 2877 O O . TYR B 1 171 ? -5.25137 -14.71078 9.83182 1.000 13.80316 171 TYR B O 1
ATOM 2886 N N . ASN B 1 172 ? -3.55944 -14.48712 11.30322 1.000 6.87889 172 ASN B N 1
ATOM 2887 C CA . ASN B 1 172 ? -2.64514 -14.00579 10.27289 1.000 12.15441 172 ASN B CA 1
ATOM 2888 C C . ASN B 1 172 ? -2.38213 -15.06475 9.21130 1.000 4.82916 172 ASN B C 1
ATOM 2889 O O . ASN B 1 172 ? -2.24499 -14.73486 8.02777 1.000 9.02016 172 ASN B O 1
ATOM 2894 N N . ALA B 1 173 ? -2.30122 -16.34067 9.61018 1.000 0.00016 173 ALA B N 1
ATOM 2895 C CA . ALA B 1 173 ? -2.10048 -17.40321 8.63254 1.000 10.37244 173 ALA B CA 1
ATOM 2896 C C . ALA B 1 173 ? -3.27572 -17.47986 7.66919 1.000 7.03619 173 ALA B C 1
ATOM 2897 O O . ALA B 1 173 ? -3.09428 -17.61871 6.45241 1.000 4.81093 173 ALA B O 1
ATOM 2899 N N . TRP B 1 174 ? -4.49526 -17.42670 8.21255 1.000 6.06699 174 TRP B N 1
ATOM 2900 C CA . TRP B 1 174 ? -5.70631 -17.36269 7.39329 1.000 2.42164 174 TRP B CA 1
ATOM 2901 C C . TRP B 1 174 ? -5.64442 -16.17263 6.45101 1.000 1.91784 174 TRP B C 1
ATOM 2902 O O . TRP B 1 174 ? -5.92257 -16.28531 5.25045 1.000 3.70354 174 TRP B O 1
ATOM 2913 N N . PHE B 1 175 ? -5.27437 -15.01411 6.99109 1.000 2.44403 175 PHE B N 1
ATOM 2914 C CA . PHE B 1 175 ? -5.10714 -13.80888 6.17995 1.000 6.58330 175 PHE B CA 1
ATOM 2915 C C . PHE B 1 175 ? -4.11212 -14.05470 5.04637 1.000 5.84322 175 PHE B C 1
ATOM 2916 O O . PHE B 1 175 ? -4.38499 -13.74407 3.87926 1.000 5.12425 175 PHE B O 1
ATOM 2924 N N . LYS B 1 176 ? -2.96307 -14.64769 5.37106 1.000 3.08239 176 LYS B N 1
ATOM 2925 C CA . LYS B 1 176 ? -1.97111 -14.94428 4.34841 1.000 11.07561 176 LYS B CA 1
ATOM 2926 C C . LYS B 1 176 ? -2.54469 -15.86061 3.28051 1.000 12.23369 176 LYS B C 1
ATOM 2927 O O . LYS B 1 176 ? -2.33052 -15.64797 2.07824 1.000 0.00016 176 LYS B O 1
ATOM 2933 N N . SER B 1 177 ? -3.30244 -16.87391 3.70087 1.000 5.15539 177 SER B N 1
ATOM 2934 C CA . SER B 1 177 ? -3.84254 -17.81032 2.73110 1.000 5.02681 177 SER B CA 1
ATOM 2935 C C . SER B 1 177 ? -4.84232 -17.13294 1.81861 1.000 5.32970 177 SER B C 1
ATOM 2936 O O . SER B 1 177 ? -4.83961 -17.35803 0.60014 1.000 6.25141 177 SER B O 1
ATOM 2939 N N . VAL B 1 178 ? -5.72259 -16.31238 2.38098 1.000 3.78094 178 VAL B N 1
ATOM 2940 C CA . VAL B 1 178 ? -6.74512 -15.70132 1.54404 1.000 1.17318 178 VAL B CA 1
ATOM 2941 C C . VAL B 1 178 ? -6.09392 -14.82301 0.49293 1.000 3.09173 178 VAL B C 1
ATOM 2942 O O . VAL B 1 178 ? -6.43887 -14.87729 -0.69357 1.000 8.47448 178 VAL B O 1
ATOM 2946 N N . VAL B 1 179 ? -5.11959 -14.01763 0.91115 1.000 1.59146 179 VAL B N 1
ATOM 2947 C CA . VAL B 1 179 ? -4.38832 -13.17210 -0.03110 1.000 2.41495 179 VAL B CA 1
ATOM 2948 C C . VAL B 1 179 ? -3.72267 -14.02580 -1.09478 1.000 3.83007 179 VAL B C 1
ATOM 2949 O O . VAL B 1 179 ? -3.84903 -13.77202 -2.30045 1.000 0.00016 179 VAL B O 1
ATOM 2953 N N . LEU B 1 180 ? -3.00823 -15.06110 -0.65777 1.000 0.00016 180 LEU B N 1
ATOM 2954 C CA . LEU B 1 180 ? -2.28092 -15.90937 -1.59209 1.000 0.00016 180 LEU B CA 1
ATOM 2955 C C . LEU B 1 180 ? -3.22244 -16.53339 -2.60084 1.000 1.26121 180 LEU B C 1
ATOM 2956 O O . LEU B 1 180 ? -2.93158 -16.57809 -3.80273 1.000 5.98944 180 LEU B O 1
ATOM 2961 N N . GLN B 1 181 ? -4.36124 -17.02780 -2.12044 1.000 0.85059 181 GLN B N 1
ATOM 2962 C CA . GLN B 1 181 ? -5.36651 -17.57827 -3.01077 1.000 0.00016 181 GLN B CA 1
ATOM 2963 C C . GLN B 1 181 ? -5.78456 -16.55239 -4.05174 1.000 0.00016 181 GLN B C 1
ATOM 2964 O O . GLN B 1 181 ? -5.68127 -16.78973 -5.25960 1.000 4.36183 181 GLN B O 1
ATOM 2970 N N . VAL B 1 182 ? -6.23633 -15.38297 -3.59617 1.000 5.32031 182 VAL B N 1
ATOM 2971 C CA . VAL B 1 182 ? -6.67579 -14.35287 -4.53425 1.000 2.94255 182 VAL B CA 1
ATOM 2972 C C . VAL B 1 182 ? -5.53562 -13.98268 -5.46786 1.000 0.62546 182 VAL B C 1
ATOM 2973 O O . VAL B 1 182 ? -5.73021 -13.80696 -6.67840 1.000 0.00016 182 VAL B O 1
ATOM 2977 N N . ALA B 1 183 ? -4.30940 -13.95443 -4.93767 1.000 2.39855 183 ALA B N 1
ATOM 2978 C CA . ALA B 1 183 ? -3.17949 -13.68440 -5.80970 1.000 4.98514 183 ALA B CA 1
ATOM 2979 C C . ALA B 1 183 ? -3.11867 -14.71689 -6.91776 1.000 14.88116 183 ALA B C 1
ATOM 2980 O O . ALA B 1 183 ? -2.89885 -14.36273 -8.07796 1.000 0.00016 183 ALA B O 1
ATOM 2982 N N . ILE B 1 184 ? -3.34105 -15.99752 -6.58960 1.000 7.02863 184 ILE B N 1
ATOM 2983 C CA . ILE B 1 184 ? -3.34642 -17.03834 -7.61568 1.000 6.34649 184 ILE B CA 1
ATOM 2984 C C . ILE B 1 184 ? -4.50260 -16.81849 -8.58838 1.000 1.93995 184 ILE B C 1
ATOM 2985 O O . ILE B 1 184 ? -4.31798 -16.79195 -9.81532 1.000 1.57205 184 ILE B O 1
ATOM 2990 N N . TRP B 1 185 ? -5.70992 -16.63933 -8.04528 1.000 0.00016 185 TRP B N 1
ATOM 2991 C CA . TRP B 1 185 ? -6.90499 -16.46408 -8.86183 1.000 2.79340 185 TRP B CA 1
ATOM 2992 C C . TRP B 1 185 ? -6.76016 -15.36146 -9.88548 1.000 2.43813 185 TRP B C 1
ATOM 2993 O O . TRP B 1 185 ? -7.37471 -15.42836 -10.95227 1.000 19.43592 185 TRP B O 1
ATOM 3004 N N . SER B 1 186 ? -6.00185 -14.30861 -9.56603 1.000 0.00016 186 SER B N 1
ATOM 3005 C CA . SER B 1 186 ? -5.93967 -13.17777 -10.48180 1.000 0.00016 186 SER B CA 1
ATOM 3006 C C . SER B 1 186 ? -5.34831 -13.57146 -11.82719 1.000 0.00016 186 SER B C 1
ATOM 3007 O O . SER B 1 186 ? -5.60750 -12.88425 -12.81373 1.000 9.78725 186 SER B O 1
ATOM 3010 N N . HIS B 1 187 ? -4.58385 -14.67959 -11.89989 1.000 5.27420 187 HIS B N 1
ATOM 3011 C CA . HIS B 1 187 ? -3.87450 -15.02740 -13.13461 1.000 1.05851 187 HIS B CA 1
ATOM 3012 C C . HIS B 1 187 ? -4.78246 -15.10807 -14.35944 1.000 4.62976 187 HIS B C 1
ATOM 3013 O O . HIS B 1 187 ? -4.42639 -14.52494 -15.39527 1.000 3.22383 187 HIS B O 1
ATOM 3020 N N . PRO B 1 188 ? -5.93544 -15.79664 -14.33555 1.000 0.00016 188 PRO B N 1
ATOM 3021 C CA . PRO B 1 188 ? -6.81251 -15.75438 -15.51560 1.000 5.96939 188 PRO B CA 1
ATOM 3022 C C . PRO B 1 188 ? -7.50243 -14.42112 -15.70923 1.000 2.26636 188 PRO B C 1
ATOM 3023 O O . PRO B 1 188 ? -8.08259 -14.20340 -16.78346 1.000 3.35374 188 PRO B O 1
ATOM 3027 N N . TYR B 1 189 ? -7.44240 -13.51020 -14.73548 1.000 1.55267 189 TYR B N 1
ATOM 3028 C CA . TYR B 1 189 ? -8.04939 -12.18246 -14.91027 1.000 1.47496 189 TYR B CA 1
ATOM 3029 C C . TYR B 1 189 ? -7.10429 -11.17207 -15.53308 1.000 3.21385 189 TYR B C 1
ATOM 3030 O O . TYR B 1 189 ? -7.55630 -10.16630 -16.10179 1.000 4.39078 189 TYR B O 1
ATOM 3039 N N . THR B 1 190 ? -5.80229 -11.35442 -15.35797 1.000 2.60401 190 THR B N 1
ATOM 3040 C CA . THR B 1 190 ? -4.87151 -10.30675 -15.75328 1.000 21.90638 190 THR B CA 1
ATOM 3041 C C . THR B 1 190 ? -4.37353 -10.50412 -17.17616 1.000 2.89314 190 THR B C 1
ATOM 3042 O O . THR B 1 190 ? -4.41328 -11.60222 -17.71808 1.000 0.00016 190 THR B O 1
ATOM 3046 N N . LYS B 1 191 ? -3.99268 -9.39421 -17.81226 1.000 0.00016 191 LYS B N 1
ATOM 3047 C CA . LYS B 1 191 ? -3.45590 -9.46992 -19.15866 1.000 7.22242 191 LYS B CA 1
ATOM 3048 C C . LYS B 1 191 ? -2.24857 -10.39479 -19.18881 1.000 3.49323 191 LYS B C 1
ATOM 3049 O O . LYS B 1 191 ? -1.51690 -10.52059 -18.20377 1.000 0.58468 191 LYS B O 1
ATOM 3055 N N . GLU B 1 192 ? -2.07714 -11.06356 -20.32607 1.000 4.08624 192 GLU B N 1
ATOM 3056 C CA . GLU B 1 192 ? -0.86380 -11.80499 -20.61639 1.000 17.61266 192 GLU B CA 1
ATOM 3057 C C . GLU B 1 192 ? 0.35759 -10.93709 -20.38022 1.000 15.46125 192 GLU B C 1
ATOM 3058 O O . GLU B 1 192 ? 0.50524 -9.87673 -20.98862 1.000 27.73516 192 GLU B O 1
ATOM 3064 N N . ASN B 1 193 ? 1.21421 -11.39281 -19.46772 1.000 25.53668 193 ASN B N 1
ATOM 3065 C CA . ASN B 1 193 ? 2.48388 -10.80225 -19.04930 1.000 30.81896 193 ASN B CA 1
ATOM 3066 C C . ASN B 1 193 ? 2.33220 -9.87608 -17.86065 1.000 1.42101 193 ASN B C 1
ATOM 3067 O O . ASN B 1 193 ? 3.33948 -9.51518 -17.25658 1.000 1.64360 193 ASN B O 1
ATOM 3072 N N . ASP B 1 194 ? 1.11214 -9.52324 -17.46533 1.000 3.71154 194 ASP B N 1
ATOM 3073 C CA . ASP B 1 194 ? 0.96081 -8.56115 -16.38139 1.000 8.18063 194 ASP B CA 1
ATOM 3074 C C . ASP B 1 194 ? 0.80973 -9.21038 -15.01471 1.000 1.94896 194 ASP B C 1
ATOM 3075 O O . ASP B 1 194 ? 0.84070 -8.49497 -14.00435 1.000 5.58347 194 ASP B O 1
ATOM 3080 N N . TRP B 1 195 ? 0.68517 -10.54137 -14.95094 1.000 4.30487 195 TRP B N 1
ATOM 3081 C CA . TRP B 1 195 ? 0.52795 -11.22637 -13.66291 1.000 2.97680 195 TRP B CA 1
ATOM 3082 C C . TRP B 1 195 ? 1.84700 -11.50007 -12.95375 1.000 5.79437 195 TRP B C 1
ATOM 3083 O O . TRP B 1 195 ? 1.84749 -11.52276 -11.71384 1.000 21.94633 195 TRP B O 1
ATOM 3095 N N . ILE C 1 6 ? 3.68851 -12.20389 -31.87820 1.000 22.98338 6 ILE C N 1
ATOM 3096 C CA . ILE C 1 6 ? 3.36856 -13.61013 -31.59334 1.000 14.70330 6 ILE C CA 1
ATOM 3097 C C . ILE C 1 6 ? 3.51202 -13.87733 -30.10921 1.000 10.40933 6 ILE C C 1
ATOM 3098 O O . ILE C 1 6 ? 4.61264 -13.91264 -29.58591 1.000 17.71215 6 ILE C O 1
ATOM 3103 N N . PRO C 1 7 ? 2.38870 -14.04783 -29.42785 1.000 11.72161 7 PRO C N 1
ATOM 3104 C CA . PRO C 1 7 ? 2.43630 -14.19973 -27.96897 1.000 8.64546 7 PRO C CA 1
ATOM 3105 C C . PRO C 1 7 ? 3.24815 -15.41742 -27.58091 1.000 14.70376 7 PRO C C 1
ATOM 3106 O O . PRO C 1 7 ? 3.13632 -16.48463 -28.19449 1.000 8.78226 7 PRO C O 1
ATOM 3110 N N . GLY C 1 8 ? 4.03360 -15.25184 -26.51881 1.000 4.26070 8 GLY C N 1
ATOM 3111 C CA . GLY C 1 8 ? 4.94310 -16.25975 -26.04024 1.000 4.43583 8 GLY C CA 1
ATOM 3112 C C . GLY C 1 8 ? 6.19103 -16.43804 -26.87210 1.000 2.91199 8 GLY C C 1
ATOM 3113 O O . GLY C 1 8 ? 7.13344 -17.08674 -26.41318 1.000 14.46562 8 GLY C O 1
ATOM 3114 N N . TYR C 1 9 ? 6.22424 -15.91249 -28.09191 1.000 2.73645 9 TYR C N 1
ATOM 3115 C CA . TYR C 1 9 ? 7.37932 -16.12283 -28.94808 1.000 0.85518 9 TYR C CA 1
ATOM 3116 C C . TYR C 1 9 ? 8.48807 -15.25396 -28.39773 1.000 4.94338 9 TYR C C 1
ATOM 3117 O O . TYR C 1 9 ? 8.40474 -14.03230 -28.47792 1.000 6.19543 9 TYR C O 1
ATOM 3126 N N . ASP C 1 10 ? 9.52287 -15.88339 -27.82835 1.000 10.00898 10 ASP C N 1
ATOM 3127 C CA . ASP C 1 10 ? 10.47109 -15.16886 -26.98829 1.000 9.81082 10 ASP C CA 1
ATOM 3128 C C . ASP C 1 10 ? 11.88948 -15.26138 -27.51227 1.000 4.16028 10 ASP C C 1
ATOM 3129 O O . ASP C 1 10 ? 12.83665 -15.11962 -26.73398 1.000 12.14843 10 ASP C O 1
ATOM 3134 N N . TYR C 1 11 ? 12.05120 -15.48860 -28.81507 1.000 4.79632 11 TYR C N 1
ATOM 3135 C CA . TYR C 1 11 ? 13.38890 -15.57077 -29.38631 1.000 8.59001 11 TYR C CA 1
ATOM 3136 C C . TYR C 1 11 ? 14.15202 -14.28883 -29.08949 1.000 12.04198 11 TYR C C 1
ATOM 3137 O O . TYR C 1 11 ? 13.64340 -13.19241 -29.29443 1.000 13.32950 11 TYR C O 1
ATOM 3146 N N . GLY C 1 12 ? 15.37269 -14.42599 -28.59461 1.000 26.89014 12 GLY C N 1
ATOM 3147 C CA . GLY C 1 12 ? 16.13211 -13.25778 -28.24155 1.000 13.50700 12 GLY C CA 1
ATOM 3148 C C . GLY C 1 12 ? 15.77991 -12.63959 -26.90968 1.000 8.48225 12 GLY C C 1
ATOM 3149 O O . GLY C 1 12 ? 16.40534 -11.64600 -26.53903 1.000 7.45535 12 GLY C O 1
ATOM 3150 N N . ARG C 1 13 ? 14.79453 -13.16661 -26.16590 1.000 0.00016 13 ARG C N 1
ATOM 3151 C CA . ARG C 1 13 ? 14.34717 -12.56028 -24.91482 1.000 31.56622 13 ARG C CA 1
ATOM 3152 C C . ARG C 1 13 ? 14.39376 -13.53308 -23.72839 1.000 0.00016 13 ARG C C 1
ATOM 3153 O O . ARG C 1 13 ? 13.73630 -13.29204 -22.70923 1.000 16.48124 13 ARG C O 1
ATOM 3161 N N . VAL C 1 14 ? 15.12677 -14.63659 -23.82798 1.000 10.36036 14 VAL C N 1
ATOM 3162 C CA . VAL C 1 14 ? 15.14865 -15.62025 -22.75654 1.000 4.24485 14 VAL C CA 1
ATOM 3163 C C . VAL C 1 14 ? 16.51017 -15.62688 -22.07045 1.000 11.60713 14 VAL C C 1
ATOM 3164 O O . VAL C 1 14 ? 17.50583 -15.09775 -22.58099 1.000 6.92063 14 VAL C O 1
ATOM 3168 N N . GLU C 1 15 ? 16.53710 -16.28927 -20.91548 1.000 8.57783 15 GLU C N 1
ATOM 3169 C CA . GLU C 1 15 ? 17.64136 -16.29827 -19.98777 1.000 13.91331 15 GLU C CA 1
ATOM 3170 C C . GLU C 1 15 ? 18.73601 -17.20898 -20.52476 1.000 17.96058 15 GLU C C 1
ATOM 3171 O O . GLU C 1 15 ? 18.57014 -17.86639 -21.55166 1.000 6.74207 15 GLU C O 1
ATOM 3177 N N . LYS C 1 16 ? 19.88531 -17.20393 -19.85131 1.000 9.57841 16 LYS C N 1
ATOM 3178 C CA . LYS C 1 16 ? 21.02907 -17.93902 -20.36423 1.000 11.83518 16 LYS C CA 1
ATOM 3179 C C . LYS C 1 16 ? 20.83537 -19.42407 -20.11061 1.000 6.36812 16 LYS C C 1
ATOM 3180 O O . LYS C 1 16 ? 20.66729 -19.83612 -18.96061 1.000 10.02667 16 LYS C O 1
ATOM 3186 N N . SER C 1 17 ? 20.89344 -20.23660 -21.16628 1.000 0.00016 17 SER C N 1
ATOM 3187 C CA . SER C 1 17 ? 20.80618 -21.67109 -20.94730 1.000 6.57342 17 SER C CA 1
ATOM 3188 C C . SER C 1 17 ? 22.06752 -22.17824 -20.24579 1.000 5.55555 17 SER C C 1
ATOM 3189 O O . SER C 1 17 ? 23.15927 -21.65544 -20.46732 1.000 9.07560 17 SER C O 1
ATOM 3192 N N . PRO C 1 18 ? 21.94232 -23.17207 -19.38173 1.000 8.15556 18 PRO C N 1
ATOM 3193 C CA . PRO C 1 18 ? 23.11724 -23.65966 -18.64610 1.000 21.83426 18 PRO C CA 1
ATOM 3194 C C . PRO C 1 18 ? 23.97303 -24.61534 -19.46471 1.000 7.05711 18 PRO C C 1
ATOM 3195 O O . PRO C 1 18 ? 24.43319 -25.63920 -18.95997 1.000 12.25584 18 PRO C O 1
ATOM 3199 N N . ILE C 1 19 ? 24.15860 -24.30046 -20.73829 1.000 12.82038 19 ILE C N 1
ATOM 3200 C CA . ILE C 1 19 ? 25.00769 -25.05377 -21.64966 1.000 6.29769 19 ILE C CA 1
ATOM 3201 C C . ILE C 1 19 ? 26.08733 -24.09324 -22.11230 1.000 18.32866 19 ILE C C 1
ATOM 3202 O O . ILE C 1 19 ? 25.77872 -22.95912 -22.49053 1.000 14.99629 19 ILE C O 1
ATOM 3207 N N . THR C 1 20 ? 27.33900 -24.52664 -22.09142 1.000 10.91511 20 THR C N 1
ATOM 3208 C CA . THR C 1 20 ? 28.36604 -23.54294 -22.39409 1.000 8.62016 20 THR C CA 1
ATOM 3209 C C . THR C 1 20 ? 28.49496 -23.35313 -23.89888 1.000 4.18426 20 THR C C 1
ATOM 3210 O O . THR C 1 20 ? 28.04482 -24.17299 -24.70614 1.000 3.90548 20 THR C O 1
ATOM 3214 N N . ASP C 1 21 ? 29.15794 -22.26310 -24.27045 1.000 6.74211 21 ASP C N 1
ATOM 3215 C CA . ASP C 1 21 ? 29.44437 -22.01608 -25.67568 1.000 10.93540 21 ASP C CA 1
ATOM 3216 C C . ASP C 1 21 ? 30.25985 -23.14420 -26.28772 1.000 17.66378 21 ASP C C 1
ATOM 3217 O O . ASP C 1 21 ? 30.01560 -23.54326 -27.43147 1.000 6.14426 21 ASP C O 1
ATOM 3222 N N . LEU C 1 22 ? 31.27019 -23.63613 -25.56587 1.000 10.33561 22 LEU C N 1
ATOM 3223 C CA . LEU C 1 22 ? 32.04906 -24.75392 -26.09550 1.000 3.20081 22 LEU C CA 1
ATOM 3224 C C . LEU C 1 22 ? 31.19379 -26.01242 -26.22411 1.000 6.78468 22 LEU C C 1
ATOM 3225 O O . LEU C 1 22 ? 31.31051 -26.74841 -27.20737 1.000 14.12324 22 LEU C O 1
ATOM 3230 N N . GLU C 1 23 ? 30.34884 -26.30498 -25.23261 1.000 6.43088 23 GLU C N 1
ATOM 3231 C CA . GLU C 1 23 ? 29.58242 -27.54294 -25.35909 1.000 5.71365 23 GLU C CA 1
ATOM 3232 C C . GLU C 1 23 ? 28.64380 -27.44619 -26.54680 1.000 4.89439 23 GLU C C 1
ATO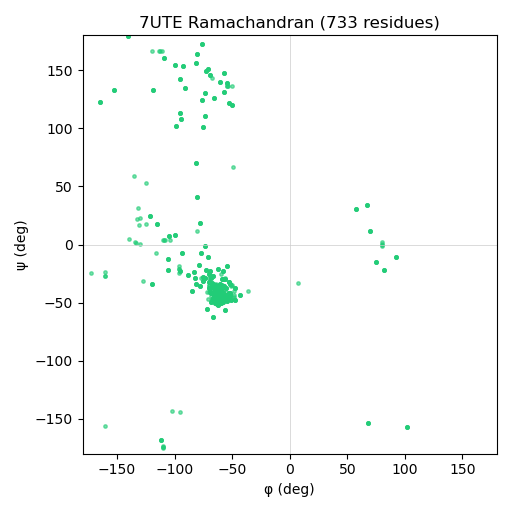M 3233 O O . GLU C 1 23 ? 28.44531 -28.42671 -27.27632 1.000 7.32060 23 GLU C O 1
ATOM 3239 N N . PHE C 1 24 ? 28.11338 -26.24768 -26.79527 1.000 0.26246 24 PHE C N 1
ATOM 3240 C CA . PHE C 1 24 ? 27.28996 -26.00999 -27.97917 1.000 15.62027 24 PHE C CA 1
ATOM 3241 C C . PHE C 1 24 ? 28.09496 -26.21049 -29.25468 1.000 7.94203 24 PHE C C 1
ATOM 3242 O O . PHE C 1 24 ? 27.67946 -26.93885 -30.16513 1.000 9.94091 24 PHE C O 1
ATOM 3250 N N . ASP C 1 25 ? 29.25980 -25.56023 -29.33771 1.000 9.76309 25 ASP C N 1
ATOM 3251 C CA . ASP C 1 25 ? 30.12035 -25.77930 -30.49111 1.000 14.61619 25 ASP C CA 1
ATOM 3252 C C . ASP C 1 25 ? 30.44711 -27.23837 -30.69292 1.000 1.91017 25 ASP C C 1
ATOM 3253 O O . ASP C 1 25 ? 30.41105 -27.73082 -31.82348 1.000 13.53302 25 ASP C O 1
ATOM 3258 N N . LEU C 1 26 ? 30.75713 -27.94688 -29.62372 1.000 0.00016 26 LEU C N 1
ATOM 3259 C CA . LEU C 1 26 ? 30.98552 -29.37830 -29.76541 1.000 10.53923 26 LEU C CA 1
ATOM 3260 C C . LEU C 1 26 ? 29.74942 -30.08335 -30.30229 1.000 19.58192 26 LEU C C 1
ATOM 3261 O O . LEU C 1 26 ? 29.85710 -31.00780 -31.11488 1.000 15.68362 26 LEU C O 1
ATOM 3266 N N . LEU C 1 27 ? 28.56353 -29.65821 -29.86285 1.000 15.76095 27 LEU C N 1
ATOM 3267 C CA . LEU C 1 27 ? 27.34426 -30.29698 -30.33656 1.000 6.19241 27 LEU C CA 1
ATOM 3268 C C . LEU C 1 27 ? 27.16248 -30.05652 -31.82814 1.000 4.98600 27 LEU C C 1
ATOM 3269 O O . LEU C 1 27 ? 26.81430 -30.97716 -32.57090 1.000 4.54829 27 LEU C O 1
ATOM 3274 N N . LYS C 1 28 ? 27.42046 -28.82860 -32.29131 1.000 2.02398 28 LYS C N 1
ATOM 3275 C CA . LYS C 1 28 ? 27.30404 -28.55684 -33.72210 1.000 9.13124 28 LYS C CA 1
ATOM 3276 C C . LYS C 1 28 ? 28.32136 -29.35691 -34.50571 1.000 10.06221 28 LYS C C 1
ATOM 3277 O O . LYS C 1 28 ? 28.04273 -29.79297 -35.62903 1.000 6.20608 28 LYS C O 1
ATOM 3283 N N . LYS C 1 29 ? 29.50402 -29.55083 -33.92593 1.000 17.55308 29 LYS C N 1
ATOM 3284 C CA . LYS C 1 29 ? 30.54504 -30.35531 -34.55770 1.000 15.60059 29 LYS C CA 1
ATOM 3285 C C . LYS C 1 29 ? 30.09677 -31.80711 -34.69411 1.000 9.35207 29 LYS C C 1
ATOM 3286 O O . LYS C 1 29 ? 30.29922 -32.43242 -35.73756 1.000 3.35827 29 LYS C O 1
ATOM 3292 N N . THR C 1 30 ? 29.43527 -32.33440 -33.66137 1.000 5.90555 30 THR C N 1
ATOM 3293 C CA . THR C 1 30 ? 28.97657 -33.71586 -33.66563 1.000 8.22188 30 THR C CA 1
ATOM 3294 C C . THR C 1 30 ? 27.89053 -33.94348 -34.71037 1.000 13.54655 30 THR C C 1
ATOM 3295 O O . THR C 1 30 ? 27.95274 -34.91107 -35.47280 1.000 24.23469 30 THR C O 1
ATOM 3299 N N . VAL C 1 31 ? 26.88026 -33.06708 -34.77373 1.000 7.70516 31 VAL C N 1
ATOM 3300 C CA . VAL C 1 31 ? 25.90995 -33.19546 -35.86368 1.000 14.44957 31 VAL C CA 1
ATOM 3301 C C . VAL C 1 31 ? 26.47173 -32.74789 -37.20100 1.000 11.83629 31 VAL C C 1
ATOM 3302 O O . VAL C 1 31 ? 25.76731 -32.84103 -38.21146 1.000 23.55815 31 VAL C O 1
ATOM 3306 N N . MET C 1 32 ? 27.71811 -32.28049 -37.24297 1.000 26.81863 32 MET C N 1
ATOM 3307 C CA . MET C 1 32 ? 28.38960 -31.89692 -38.48086 1.000 12.23166 32 MET C CA 1
ATOM 3308 C C . MET C 1 32 ? 27.75312 -30.66430 -39.11936 1.000 14.97462 32 MET C C 1
ATOM 3309 O O . MET C 1 32 ? 27.74073 -30.50770 -40.34437 1.000 5.79963 32 MET C O 1
ATOM 3314 N N . LEU C 1 33 ? 27.26041 -29.76404 -38.27985 1.000 10.38641 33 LEU C N 1
ATOM 3315 C CA . LEU C 1 33 ? 26.72209 -28.47291 -38.70901 1.000 22.52529 33 LEU C CA 1
ATOM 3316 C C . LEU C 1 33 ? 27.89320 -27.56132 -39.05679 1.000 15.97438 33 LEU C C 1
ATOM 3317 O O . LEU C 1 33 ? 28.53520 -26.98963 -38.17101 1.000 43.79765 33 LEU C O 1
ATOM 3322 N N . GLY C 1 34 ? 28.18805 -27.40702 -40.34664 1.000 24.68836 34 GLY C N 1
ATOM 3323 C CA . GLY C 1 34 ? 29.25155 -26.53423 -40.78086 1.000 17.60867 34 GLY C CA 1
ATOM 3324 C C . GLY C 1 34 ? 28.74556 -25.29155 -41.49605 1.000 25.09240 34 GLY C C 1
ATOM 3325 O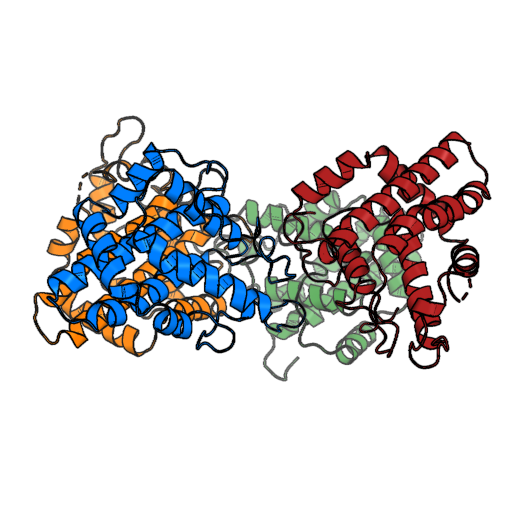 O . GLY C 1 34 ? 27.54855 -25.01408 -41.57851 1.000 18.60649 34 GLY C O 1
ATOM 3326 N N . GLU C 1 35 ? 29.72493 -24.53424 -41.99187 1.000 13.98501 35 GLU C N 1
ATOM 3327 C CA . GLU C 1 35 ? 29.43378 -23.35367 -42.78356 1.000 16.41275 35 GLU C CA 1
ATOM 3328 C C . GLU C 1 35 ? 28.54121 -23.69714 -43.97177 1.000 22.05843 35 GLU C C 1
ATOM 3329 O O . GLU C 1 35 ? 27.60693 -22.95559 -44.29746 1.000 15.24407 35 GLU C O 1
ATOM 3335 N N . LYS C 1 36 ? 28.80275 -24.82622 -44.62794 1.000 15.21913 36 LYS C N 1
ATOM 3336 C CA . LYS C 1 36 ? 27.96001 -25.23641 -45.74347 1.000 15.73715 36 LYS C CA 1
ATOM 3337 C C . LYS C 1 36 ? 26.50406 -25.35606 -45.31758 1.000 16.71422 36 LYS C C 1
ATOM 3338 O O . LYS C 1 36 ? 25.59382 -24.97612 -46.05993 1.000 18.12391 36 LYS C O 1
ATOM 3344 N N . ASP C 1 37 ? 26.25896 -25.95248 -44.15506 1.000 13.79437 37 ASP C N 1
ATOM 3345 C CA . ASP C 1 37 ? 24.88278 -26.12870 -43.70485 1.000 19.08085 37 ASP C CA 1
ATOM 3346 C C . ASP C 1 37 ? 24.26217 -24.79437 -43.35812 1.000 7.39916 37 ASP C C 1
ATOM 3347 O O . ASP C 1 37 ? 23.08013 -24.56161 -43.62695 1.000 28.72412 37 ASP C O 1
ATOM 3352 N N . VAL C 1 38 ? 25.04857 -23.89610 -42.77973 1.000 11.15895 38 VAL C N 1
ATOM 3353 C CA . VAL C 1 38 ? 24.51870 -22.58143 -42.45699 1.000 9.87213 38 VAL C CA 1
ATOM 3354 C C . VAL C 1 38 ? 24.01293 -21.91418 -43.72163 1.000 17.92195 38 VAL C C 1
ATOM 3355 O O . VAL C 1 38 ? 22.92194 -21.32433 -43.74313 1.000 22.79451 38 VAL C O 1
ATOM 3359 N N . MET C 1 39 ? 24.77987 -22.05969 -44.81161 1.000 13.50846 39 MET C N 1
ATOM 3360 C CA . MET C 1 39 ? 24.35453 -21.56907 -46.11528 1.000 17.20648 39 MET C CA 1
ATOM 3361 C C . MET C 1 39 ? 23.12569 -22.31363 -46.58405 1.000 9.84008 39 MET C C 1
ATOM 3362 O O . MET C 1 39 ? 22.16418 -21.69883 -47.05816 1.000 22.57880 39 MET C O 1
ATOM 3367 N N . TYR C 1 40 ? 23.12845 -23.64207 -46.44957 1.000 6.25432 40 TYR C N 1
ATOM 3368 C CA . TYR C 1 40 ? 21.97665 -24.41041 -46.90475 1.000 9.73056 40 TYR C CA 1
ATOM 3369 C C . TYR C 1 40 ? 20.75262 -24.07582 -46.08504 1.000 6.11399 40 TYR C C 1
ATOM 3370 O O . TYR C 1 40 ? 19.64748 -23.98827 -46.62973 1.000 10.09051 40 TYR C O 1
ATOM 3379 N N . LEU C 1 41 ? 20.92958 -23.88107 -44.77714 1.000 17.89067 41 LEU C N 1
ATOM 3380 C CA . LEU C 1 41 ? 19.80523 -23.48078 -43.94183 1.000 10.33016 41 LEU C CA 1
ATOM 3381 C C . LEU C 1 41 ? 19.20559 -22.18118 -44.44940 1.000 19.64800 41 LEU C C 1
ATOM 3382 O O . LEU C 1 41 ? 17.98775 -22.08406 -44.64194 1.000 26.60994 41 LEU C O 1
ATOM 3387 N N . LYS C 1 42 ? 20.05717 -21.17266 -44.69299 1.000 15.33803 42 LYS C N 1
ATOM 3388 C CA . LYS C 1 42 ? 19.54649 -19.87838 -45.12531 1.000 8.46911 42 LYS C CA 1
ATOM 3389 C C . LYS C 1 42 ? 18.81943 -20.02824 -46.44410 1.000 19.45294 42 LYS C C 1
ATOM 3390 O O . LYS C 1 42 ? 17.73933 -19.46445 -46.65356 1.000 31.52835 42 LYS C O 1
ATOM 3396 N N . LYS C 1 43 ? 19.38281 -20.82179 -47.33328 1.000 14.66141 43 LYS C N 1
ATOM 3397 C CA . LYS C 1 43 ? 18.65618 -21.16119 -48.53017 1.000 22.65055 43 LYS C CA 1
ATOM 3398 C C . LYS C 1 43 ? 17.35644 -21.90999 -48.28120 1.000 19.23201 43 LYS C C 1
ATOM 3399 O O . LYS C 1 43 ? 16.34487 -21.55226 -48.87586 1.000 14.39963 43 LYS C O 1
ATOM 3405 N N . ALA C 1 44 ? 17.29841 -22.85565 -47.33602 1.000 17.54685 44 ALA C N 1
ATOM 3406 C CA . ALA C 1 44 ? 15.97568 -23.39548 -46.99522 1.000 27.68896 44 ALA C CA 1
ATOM 3407 C C . ALA C 1 44 ? 15.01180 -22.27656 -46.55797 1.000 24.03646 44 ALA C C 1
ATOM 3408 O O . ALA C 1 44 ? 13.81531 -22.29742 -46.89099 1.000 31.56925 44 ALA C O 1
ATOM 3410 N N . GLY C 1 45 ? 15.53124 -21.26030 -45.86739 1.000 11.46856 45 GLY C N 1
ATOM 3411 C CA . GLY C 1 45 ? 14.67216 -20.17644 -45.40263 1.000 9.67690 45 GLY C CA 1
ATOM 3412 C C . GLY C 1 45 ? 13.96553 -19.46696 -46.53967 1.000 11.74465 45 GLY C C 1
ATOM 3413 O O . GLY C 1 45 ? 12.75882 -19.24577 -46.48825 1.000 15.59513 45 GLY C O 1
ATOM 3414 N N . ASP C 1 46 ? 14.72399 -19.05849 -47.56014 1.000 12.99005 46 ASP C N 1
ATOM 3415 C CA . ASP C 1 46 ? 14.15930 -18.66351 -48.85018 1.000 23.39287 46 ASP C CA 1
ATOM 3416 C C . ASP C 1 46 ? 13.13324 -19.64104 -49.40248 1.000 19.20521 46 ASP C C 1
ATOM 3417 O O . ASP C 1 46 ? 12.05659 -19.22471 -49.84386 1.000 17.33810 46 ASP C O 1
ATOM 3422 N N . VAL C 1 47 ? 13.43083 -20.93960 -49.40667 1.000 14.01304 47 VAL C N 1
ATOM 3423 C CA . VAL C 1 47 ? 12.51922 -21.82669 -50.11424 1.000 10.50280 47 VAL C CA 1
ATOM 3424 C C . VAL C 1 47 ? 11.24521 -22.04834 -49.30721 1.000 10.22704 47 VAL C C 1
ATOM 3425 O O . VAL C 1 47 ? 10.17168 -22.27934 -49.87135 1.000 18.90423 47 VAL C O 1
ATOM 3429 N N . LEU C 1 48 ? 11.32877 -21.94615 -47.98609 1.000 13.00880 48 LEU C N 1
ATOM 3430 C CA . LEU C 1 48 ? 10.21280 -22.31569 -47.13213 1.000 11.36031 48 LEU C CA 1
ATOM 3431 C C . LEU C 1 48 ? 9.34571 -21.13593 -46.72857 1.000 14.60871 48 LEU C C 1
ATOM 3432 O O . LEU C 1 48 ? 8.18987 -21.35627 -46.35472 1.000 15.06420 48 LEU C O 1
ATOM 3437 N N . LYS C 1 49 ? 9.86855 -19.89095 -46.78905 1.000 20.04277 49 LYS C N 1
ATOM 3438 C CA . LYS C 1 49 ? 9.20562 -18.75293 -46.13933 1.000 17.51093 49 LYS C CA 1
ATOM 3439 C C . LYS C 1 49 ? 7.78956 -18.59689 -46.63684 1.000 12.14508 49 LYS C C 1
ATOM 3440 O O . LYS C 1 49 ? 6.89481 -18.12194 -45.92504 1.000 24.52568 49 LYS C O 1
ATOM 3446 N N . ASP C 1 50 ? 7.56429 -19.01818 -47.85597 1.000 14.82978 50 ASP C N 1
ATOM 3447 C CA . ASP C 1 50 ? 6.37052 -18.67746 -48.57056 1.000 21.62086 50 ASP C CA 1
ATOM 3448 C C . ASP C 1 50 ? 5.47298 -19.91635 -48.69573 1.000 28.31684 50 ASP C C 1
ATOM 3449 O O . ASP C 1 50 ? 4.46525 -19.89663 -49.39830 1.000 24.23634 50 ASP C O 1
ATOM 3454 N N . GLN C 1 51 ? 5.89326 -21.01890 -48.08206 1.000 21.40759 51 GLN C N 1
ATOM 3455 C CA . GLN C 1 51 ? 5.10105 -22.22342 -47.86203 1.000 39.82113 51 GLN C CA 1
ATOM 3456 C C . GLN C 1 51 ? 4.81593 -22.56570 -46.40241 1.000 7.43322 51 GLN C C 1
ATOM 3457 O O . GLN C 1 51 ? 4.47560 -23.71923 -46.13386 1.000 13.68354 51 GLN C O 1
ATOM 3463 N N . VAL C 1 52 ? 4.96234 -21.62453 -45.45346 1.000 18.10016 52 VAL C N 1
ATOM 3464 C CA . VAL C 1 52 ? 4.86134 -21.95915 -44.02328 1.000 18.79401 52 VAL C CA 1
ATOM 3465 C C . VAL C 1 52 ? 3.47042 -22.48554 -43.67028 1.000 17.48264 52 VAL C C 1
ATOM 3466 O O . VAL C 1 52 ? 3.33438 -23.47641 -42.94147 1.000 18.88340 52 VAL C O 1
ATOM 3470 N N . ASP C 1 53 ? 2.41600 -21.78454 -44.09945 1.000 16.53311 53 ASP C N 1
ATOM 3471 C CA . ASP C 1 53 ? 1.06630 -22.23936 -43.76590 1.000 20.42235 53 ASP C CA 1
ATOM 3472 C C . ASP C 1 53 ? 0.81574 -23.65818 -44.26157 1.000 23.87119 53 ASP C C 1
ATOM 3473 O O . ASP C 1 53 ? 0.20843 -24.47082 -43.55392 1.000 12.69053 53 ASP C O 1
ATOM 3478 N N . GLU C 1 54 ? 1.25373 -23.95653 -45.48071 1.000 17.65032 54 GLU C N 1
ATOM 3479 C CA . GLU C 1 54 ? 1.12787 -25.31639 -45.99458 1.000 14.26171 54 GLU C CA 1
ATOM 3480 C C . GLU C 1 54 ? 1.88085 -26.29053 -45.10687 1.000 13.57717 54 GLU C C 1
ATOM 3481 O O . GLU C 1 54 ? 1.38196 -27.38039 -44.80022 1.000 23.87077 54 GLU C O 1
ATOM 3487 N N . ILE C 1 55 ? 3.07874 -25.90378 -44.66410 1.000 36.75014 55 ILE C N 1
ATOM 3488 C CA . ILE C 1 55 ? 3.82428 -26.72130 -43.71775 1.000 29.29047 55 ILE C CA 1
ATOM 3489 C C . ILE C 1 55 ? 3.06797 -26.82549 -42.40874 1.000 13.74907 55 ILE C C 1
ATOM 3490 O O . ILE C 1 55 ? 2.91139 -27.91521 -41.84667 1.000 48.73442 55 ILE C O 1
ATOM 3495 N N . LEU C 1 56 ? 2.58194 -25.69314 -41.90119 1.000 20.34445 56 LEU C N 1
ATOM 3496 C CA . LEU C 1 56 ? 1.87327 -25.72821 -40.62918 1.000 19.29407 56 LEU C CA 1
ATOM 3497 C C . LEU C 1 56 ? 0.66968 -26.66510 -40.67190 1.000 28.94126 56 LEU C C 1
ATOM 3498 O O . LEU C 1 56 ? 0.38610 -27.34670 -39.67939 1.000 43.95408 56 LEU C O 1
ATOM 3503 N N . ASP C 1 57 ? -0.03834 -26.74164 -41.80412 1.000 23.55706 57 ASP C N 1
ATOM 3504 C CA . ASP C 1 57 ? -1.22856 -27.59275 -41.84254 1.000 18.87668 57 ASP C CA 1
ATOM 3505 C C . ASP C 1 57 ? -0.87984 -29.06654 -41.71825 1.000 21.38758 57 ASP C C 1
ATOM 3506 O O . ASP C 1 57 ? -1.69874 -29.85293 -41.23169 1.000 38.42183 57 ASP C O 1
ATOM 3511 N N . LEU C 1 58 ? 0.31794 -29.45904 -42.13780 1.000 31.24912 58 LEU C N 1
ATOM 3512 C CA . LEU C 1 58 ? 0.73704 -30.83252 -41.92812 1.000 20.34264 58 LEU C CA 1
ATOM 3513 C C . LEU C 1 58 ? 1.07142 -31.13361 -40.46852 1.000 43.47093 58 LEU C C 1
ATOM 3514 O O . LEU C 1 58 ? 1.04439 -32.30563 -40.07830 1.000 47.12866 58 LEU C O 1
ATOM 3519 N N . LEU C 1 59 ? 1.38328 -30.12527 -39.64845 1.000 26.33629 59 LEU C N 1
ATOM 3520 C CA . LEU C 1 59 ? 1.97489 -30.42443 -38.34480 1.000 22.65657 59 LEU C CA 1
ATOM 3521 C C . LEU C 1 59 ? 1.16703 -29.93405 -37.15929 1.000 25.95396 59 LEU C C 1
ATOM 3522 O O . LEU C 1 59 ? 1.13843 -30.59861 -36.11996 1.000 77.49236 59 LEU C O 1
ATOM 3527 N N . VAL C 1 60 ? 0.49504 -28.80091 -37.28614 1.000 17.85902 60 VAL C N 1
ATOM 3528 C CA . VAL C 1 60 ? -0.05502 -28.13285 -36.12042 1.000 34.48391 60 VAL C CA 1
ATOM 3529 C C . VAL C 1 60 ? -1.07480 -27.08315 -36.54916 1.000 18.12047 60 VAL C C 1
ATOM 3530 O O . VAL C 1 60 ? -0.78567 -26.19083 -37.35424 1.000 118.79438 60 VAL C O 1
ATOM 3534 N N . GLY C 1 61 ? -2.28032 -27.22100 -36.04141 1.000 69.63410 61 GLY C N 1
ATOM 3535 C CA . GLY C 1 61 ? -3.31788 -26.24780 -36.25428 1.000 61.81703 61 GLY C CA 1
ATOM 3536 C C . GLY C 1 61 ? -4.30038 -26.52761 -35.15510 1.000 62.82200 61 GLY C C 1
ATOM 3537 O O . GLY C 1 61 ? -3.95165 -27.16747 -34.16916 1.000 45.94458 61 GLY C O 1
ATOM 3538 N N . HIS C 1 68 ? -1.04946 -36.58955 -35.05536 1.000 128.22614 68 HIS C N 1
ATOM 3539 C CA . HIS C 1 68 ? -0.52827 -37.82510 -34.48114 1.000 136.39536 68 HIS C CA 1
ATOM 3540 C C . HIS C 1 68 ? -0.41170 -37.75015 -32.94318 1.000 125.82212 68 HIS C C 1
ATOM 3541 O O . HIS C 1 68 ? -0.61855 -38.76164 -32.26709 1.000 106.67528 68 HIS C O 1
ATOM 3548 N N . LEU C 1 69 ? -0.10733 -36.56157 -32.39470 1.000 116.99608 69 LEU C N 1
ATOM 3549 C CA . LEU C 1 69 ? 0.08934 -36.37118 -30.94437 1.000 25.26149 69 LEU C CA 1
ATOM 3550 C C . LEU C 1 69 ? -0.64619 -35.10791 -30.45535 1.000 53.05094 69 LEU C C 1
ATOM 3551 O O . LEU C 1 69 ? -0.07634 -34.17777 -29.90029 1.000 27.02547 69 LEU C O 1
ATOM 3556 N N . ILE C 1 70 ? -1.96151 -35.11304 -30.68080 1.000 14.93753 70 ILE C N 1
ATOM 3557 C CA . ILE C 1 70 ? -2.95447 -34.11380 -30.28040 1.000 23.47619 70 ILE C CA 1
ATOM 3558 C C . ILE C 1 70 ? -3.12953 -34.09469 -28.76267 1.000 0.00016 70 ILE C C 1
ATOM 3559 O O . ILE C 1 70 ? -3.35065 -33.03976 -28.16525 1.000 22.91374 70 ILE C O 1
ATOM 3564 N N . TYR C 1 71 ? -3.02337 -35.26091 -28.12762 1.000 0.33114 71 TYR C N 1
ATOM 3565 C CA . TYR C 1 71 ? -3.16405 -35.40217 -26.68461 1.000 5.09926 71 TYR C CA 1
ATOM 3566 C C . TYR C 1 71 ? -2.35762 -34.38017 -25.90193 1.000 11.07813 71 TYR C C 1
ATOM 3567 O O . TYR C 1 71 ? -2.78455 -33.95701 -24.82635 1.000 7.65011 71 TYR C O 1
ATOM 3576 N N . TYR C 1 72 ? -1.14844 -34.03703 -26.37824 1.000 5.94434 72 TYR C N 1
ATOM 3577 C CA . TYR C 1 72 ? -0.25693 -33.14230 -25.63696 1.000 7.50737 72 TYR C CA 1
ATOM 3578 C C . TYR C 1 72 ? -0.66868 -31.68602 -25.75382 1.000 2.95752 72 TYR C C 1
ATOM 3579 O O . TYR C 1 72 ? -0.09852 -30.84416 -25.05690 1.000 12.34000 72 TYR C O 1
ATOM 3588 N N . PHE C 1 73 ? -1.65082 -31.39154 -26.60377 1.000 3.80221 73 PHE C N 1
ATOM 3589 C CA . PHE C 1 73 ? -2.30545 -30.08795 -26.75967 1.000 9.47562 73 PHE C CA 1
ATOM 3590 C C . PHE C 1 73 ? -3.61697 -30.05362 -26.01872 1.000 2.92819 73 PHE C C 1
ATOM 3591 O O . PHE C 1 73 ? -4.40502 -29.12704 -26.19593 1.000 10.58762 73 PHE C O 1
ATOM 3599 N N . SER C 1 74 ? -3.88963 -31.08200 -25.23091 1.000 9.49162 74 SER C N 1
ATOM 3600 C CA . SER C 1 74 ? -5.21375 -31.30340 -24.68648 1.000 13.98239 74 SER C CA 1
ATOM 3601 C C . SER C 1 74 ? -5.24033 -31.02436 -23.19910 1.000 3.61638 74 SER C C 1
ATOM 3602 O O . SER C 1 74 ? -4.21128 -30.98524 -22.52241 1.000 13.62018 74 SER C O 1
ATOM 3605 N N . ASN C 1 75 ? -6.44346 -30.80402 -22.71100 1.000 9.93253 75 ASN C N 1
ATOM 3606 C CA . ASN C 1 75 ? -6.71045 -30.99602 -21.30465 1.000 18.20951 75 ASN C CA 1
ATOM 3607 C C . ASN C 1 75 ? -6.56564 -32.47967 -20.97127 1.000 4.13346 75 ASN C C 1
ATOM 3608 O O . ASN C 1 75 ? -7.21141 -33.31021 -21.61082 1.000 13.88695 75 ASN C O 1
ATOM 3613 N N . PRO C 1 76 ? -5.74304 -32.84802 -19.98497 1.000 24.23027 76 PRO C N 1
ATOM 3614 C CA . PRO C 1 76 ? -5.57276 -34.28210 -19.68141 1.000 13.48043 76 PRO C CA 1
ATOM 3615 C C . PRO C 1 76 ? -6.79324 -34.91142 -19.05623 1.000 13.95358 76 PRO C C 1
ATOM 3616 O O . PRO C 1 76 ? -7.09266 -36.07465 -19.35165 1.000 46.74241 76 PRO C O 1
ATOM 3620 N N . ASP C 1 77 ? -7.50266 -34.19206 -18.18380 1.000 16.85558 77 ASP C N 1
ATOM 3621 C CA . ASP C 1 77 ? -8.63013 -34.82545 -17.50937 1.000 15.58521 77 ASP C CA 1
ATOM 3622 C C . ASP C 1 77 ? -9.75565 -35.14941 -18.48604 1.000 20.75159 77 ASP C C 1
ATOM 3623 O O . ASP C 1 77 ? -10.44986 -36.15651 -18.32398 1.000 20.12420 77 ASP C O 1
ATOM 3628 N N . THR C 1 78 ? -9.97629 -34.29879 -19.48520 1.000 9.83452 78 THR C N 1
ATOM 3629 C CA . THR C 1 78 ? -11.04138 -34.54919 -20.43710 1.000 24.25146 78 THR C CA 1
ATOM 3630 C C . THR C 1 78 ? -10.53056 -35.01916 -21.77845 1.000 16.20076 78 THR C C 1
ATOM 3631 O O . THR C 1 78 ? -11.32463 -35.50085 -22.58925 1.000 16.31947 78 THR C O 1
ATOM 3635 N N . GLY C 1 79 ? -9.23550 -34.91120 -22.03085 1.000 14.21361 79 GLY C N 1
ATOM 3636 C CA . GLY C 1 79 ? -8.73774 -35.28620 -23.32867 1.000 12.22445 79 GLY C CA 1
ATOM 3637 C C . GLY C 1 79 ? -9.17177 -34.34248 -24.40137 1.000 4.01810 79 GLY C C 1
ATOM 3638 O O . GLY C 1 79 ? -8.97503 -34.63249 -25.58289 1.000 20.94058 79 GLY C O 1
ATOM 3639 N N . GLU C 1 80 ? -9.71909 -33.21003 -24.03969 1.000 4.15243 80 GLU C N 1
ATOM 3640 C CA . GLU C 1 80 ? -10.15367 -32.35498 -25.10905 1.000 10.67893 80 GLU C CA 1
ATOM 3641 C C . GLU C 1 80 ? -9.02792 -31.40632 -25.49485 1.000 7.22670 80 GLU C C 1
ATOM 3642 O O . GLU C 1 80 ? -8.40952 -30.78844 -24.61735 1.000 13.83727 80 GLU C O 1
ATOM 3648 N N . PRO C 1 81 ? -8.76827 -31.22044 -26.78196 1.000 4.02192 81 PRO C N 1
ATOM 3649 C CA . PRO C 1 81 ? -7.69499 -30.31740 -27.19210 1.000 3.54390 81 PRO C CA 1
ATOM 3650 C C . PRO C 1 81 ? -8.06634 -28.86706 -26.98557 1.000 1.54587 81 PRO C C 1
ATOM 3651 O O . PRO C 1 81 ? -9.22971 -28.47714 -27.09304 1.000 19.21602 81 PRO C O 1
ATOM 3655 N N . ILE C 1 82 ? -7.04880 -28.06295 -26.71357 1.000 0.00016 82 ILE C N 1
ATOM 3656 C CA . ILE C 1 82 ? -7.23978 -26.67173 -26.35395 1.000 0.00016 82 ILE C CA 1
ATOM 3657 C C . ILE C 1 82 ? -6.98251 -25.88481 -27.62565 1.000 12.70728 82 ILE C C 1
ATOM 3658 O O . ILE C 1 82 ? -5.83570 -25.69569 -28.03710 1.000 20.74005 82 ILE C O 1
ATOM 3663 N N . LYS C 1 83 ? -8.07698 -25.45902 -28.26917 1.000 11.89475 83 LYS C N 1
ATOM 3664 C CA . LYS C 1 83 ? -7.97012 -24.71315 -29.51508 1.000 6.70318 83 LYS C CA 1
ATOM 3665 C C . LYS C 1 83 ? -6.96543 -23.57543 -29.40151 1.000 4.41274 83 LYS C C 1
ATOM 3666 O O . LYS C 1 83 ? -6.15121 -23.36051 -30.30440 1.000 3.83606 83 LYS C O 1
ATOM 3672 N N . GLU C 1 84 ? -7.01417 -22.81693 -28.31572 1.000 6.83011 84 GLU C N 1
ATOM 3673 C CA . GLU C 1 84 ? -6.15685 -21.63460 -28.21472 1.000 11.51183 84 GLU C CA 1
ATOM 3674 C C . GLU C 1 84 ? -4.69693 -22.03611 -28.06242 1.000 15.12484 84 GLU C C 1
ATOM 3675 O O . GLU C 1 84 ? -3.79881 -21.35039 -28.56054 1.000 19.93348 84 GLU C O 1
ATOM 3681 N N . TYR C 1 85 ? -4.45289 -23.14024 -27.36571 1.000 15.60043 85 TYR C N 1
ATOM 3682 C CA . TYR C 1 85 ? -3.11146 -23.68718 -27.24931 1.000 13.04805 85 TYR C CA 1
ATOM 3683 C C . TYR C 1 85 ? -2.57538 -24.08005 -28.61551 1.000 5.06426 85 TYR C C 1
ATOM 3684 O O . TYR C 1 85 ? -1.45637 -23.72050 -28.98645 1.000 9.14410 85 TYR C O 1
ATOM 3693 N N . LEU C 1 86 ? -3.39063 -24.78913 -29.39924 1.000 8.49805 86 LEU C N 1
ATOM 3694 C CA . LEU C 1 86 ? -2.96601 -25.20130 -30.73030 1.000 5.18326 86 LEU C CA 1
ATOM 3695 C C . LEU C 1 86 ? -2.70656 -24.00239 -31.63773 1.000 3.83338 86 LEU C C 1
ATOM 3696 O O . LEU C 1 86 ? -1.71920 -23.98323 -32.37992 1.000 7.06614 86 LEU C O 1
ATOM 3701 N N . GLU C 1 87 ? -3.59151 -23.00591 -31.60730 1.000 8.25126 87 GLU C N 1
ATOM 3702 C CA . GLU C 1 87 ? -3.40129 -21.78352 -32.39875 1.000 11.41147 87 GLU C CA 1
ATOM 3703 C C . GLU C 1 87 ? -2.12255 -21.06500 -32.04054 1.000 9.95347 87 GLU C C 1
ATOM 3704 O O . GLU C 1 87 ? -1.37235 -20.63313 -32.93000 1.000 1.36035 87 GLU C O 1
ATOM 3710 N N . ARG C 1 88 ? -1.90493 -20.83004 -30.74223 1.000 0.00016 88 ARG C N 1
ATOM 3711 C CA . ARG C 1 88 ? -0.74162 -20.04706 -30.31774 1.000 1.39452 88 ARG C CA 1
ATOM 3712 C C . ARG C 1 88 ? 0.55347 -20.81332 -30.55795 1.000 11.11698 88 ARG C C 1
ATOM 3713 O O . ARG C 1 88 ? 1.55081 -20.23423 -31.00692 1.000 9.07876 88 ARG C O 1
ATOM 3721 N N . VAL C 1 89 ? 0.56254 -22.12227 -30.28080 1.000 1.15426 89 VAL C N 1
ATOM 3722 C CA . VAL C 1 89 ? 1.78161 -22.87623 -30.53889 1.000 0.72975 89 VAL C CA 1
ATOM 3723 C C . VAL C 1 89 ? 2.06679 -22.90254 -32.02207 1.000 6.82480 89 VAL C C 1
ATOM 3724 O O . VAL C 1 89 ? 3.21237 -22.71451 -32.44823 1.000 12.84087 89 VAL C O 1
ATOM 3728 N N . ARG C 1 90 ? 1.02628 -23.13849 -32.83388 1.000 9.18105 90 ARG C N 1
ATOM 3729 C CA . ARG C 1 90 ? 1.19341 -23.15511 -34.28259 1.000 1.62461 90 ARG C CA 1
ATOM 3730 C C . ARG C 1 90 ? 1.87297 -21.90111 -34.77971 1.000 2.38896 90 ARG C C 1
ATOM 3731 O O . ARG C 1 90 ? 2.73785 -21.96071 -35.65898 1.000 12.06253 90 ARG C O 1
ATOM 3739 N N . ALA C 1 91 ? 1.49354 -20.75358 -34.22910 1.000 1.81514 91 ALA C N 1
ATOM 3740 C CA . ALA C 1 91 ? 2.08115 -19.50278 -34.68510 1.000 14.33520 91 ALA C CA 1
ATOM 3741 C C . ALA C 1 91 ? 3.56176 -19.45073 -34.34960 1.000 14.64663 91 ALA C C 1
ATOM 3742 O O . ALA C 1 91 ? 4.38400 -19.07964 -35.19630 1.000 5.65845 91 ALA C O 1
ATOM 3744 N N . ARG C 1 92 ? 3.91691 -19.85792 -33.12413 1.000 3.60685 92 ARG C N 1
ATOM 3745 C CA . ARG C 1 92 ? 5.31782 -19.91009 -32.71747 1.000 13.71574 92 ARG C CA 1
ATOM 3746 C C . ARG C 1 92 ? 6.07921 -20.94257 -33.53704 1.000 5.01777 92 ARG C C 1
ATOM 3747 O O . ARG C 1 92 ? 7.23906 -20.72244 -33.89862 1.000 11.89833 92 ARG C O 1
ATOM 3755 N N . PHE C 1 93 ? 5.43848 -22.08155 -33.82750 1.000 0.88057 93 PHE C N 1
ATOM 3756 C CA . PHE C 1 93 ? 6.04314 -23.07756 -34.70590 1.000 3.42882 93 PHE C CA 1
ATOM 3757 C C . PHE C 1 93 ? 6.30433 -22.50270 -36.08273 1.000 9.59684 93 PHE C C 1
ATOM 3758 O O . PHE C 1 93 ? 7.35486 -22.76256 -36.67911 1.000 11.94560 93 PHE C O 1
ATOM 3766 N N . GLY C 1 94 ? 5.33281 -21.76286 -36.62803 1.000 8.93619 94 GLY C N 1
ATOM 3767 C CA . GLY C 1 94 ? 5.57928 -21.05348 -37.86957 1.000 7.44461 94 GLY C CA 1
ATOM 3768 C C . GLY C 1 94 ? 6.83936 -20.20482 -37.80838 1.000 11.94366 94 GLY C C 1
ATOM 3769 O O . GLY C 1 94 ? 7.65030 -20.21129 -38.73863 1.000 24.48152 94 GLY C O 1
ATOM 3770 N N . ALA C 1 95 ? 7.03859 -19.48430 -36.70203 1.000 6.10719 95 ALA C N 1
ATOM 3771 C CA . ALA C 1 95 ? 8.25735 -18.68671 -36.56721 1.000 3.48893 95 ALA C CA 1
ATOM 3772 C C . ALA C 1 95 ? 9.47351 -19.56908 -36.39598 1.000 1.56903 95 ALA C C 1
ATOM 3773 O O . ALA C 1 95 ? 10.56343 -19.21383 -36.85106 1.000 7.09719 95 ALA C O 1
ATOM 3775 N N . TRP C 1 96 ? 9.30426 -20.72603 -35.75964 1.000 0.00016 96 TRP C N 1
ATOM 3776 C CA . TRP C 1 96 ? 10.44138 -21.61571 -35.56835 1.000 6.35269 96 TRP C CA 1
ATOM 3777 C C . TRP C 1 96 ? 10.95006 -22.13809 -36.89622 1.000 5.81409 96 TRP C C 1
ATOM 3778 O O . TRP C 1 96 ? 12.16398 -22.29342 -37.08869 1.000 3.17476 96 TRP C O 1
ATOM 3789 N N . ILE C 1 97 ? 10.03913 -22.40544 -37.83074 1.000 3.23231 97 ILE C N 1
ATOM 3790 C CA . ILE C 1 97 ? 10.46099 -22.84814 -39.15717 1.000 8.19164 97 ILE C CA 1
ATOM 3791 C C . ILE C 1 97 ? 11.46225 -21.86565 -39.74414 1.000 10.37202 97 ILE C C 1
ATOM 3792 O O . ILE C 1 97 ? 12.49974 -22.25081 -40.29180 1.000 10.04413 97 ILE C O 1
ATOM 3797 N N . LEU C 1 98 ? 11.16871 -20.58154 -39.62398 1.000 9.77552 98 LEU C N 1
ATOM 3798 C CA . LEU C 1 98 ? 12.04642 -19.59297 -40.21455 1.000 15.94771 98 LEU C CA 1
ATOM 3799 C C . LEU C 1 98 ? 13.22606 -19.29596 -39.30017 1.000 10.92851 98 LEU C C 1
ATOM 3800 O O . LEU C 1 98 ? 14.31944 -18.99154 -39.78886 1.000 8.14436 98 LEU C O 1
ATOM 3805 N N . ASP C 1 99 ? 13.04416 -19.43324 -37.98237 1.000 0.69200 99 ASP C N 1
ATOM 3806 C CA . ASP C 1 99 ? 14.18623 -19.33013 -37.07852 1.000 12.99028 99 ASP C CA 1
ATOM 3807 C C . ASP C 1 99 ? 15.19820 -20.43513 -37.34213 1.000 22.43596 99 ASP C C 1
ATOM 3808 O O . ASP C 1 99 ? 16.40973 -20.19111 -37.34807 1.000 26.97077 99 ASP C O 1
ATOM 3813 N N . THR C 1 100 ? 14.71354 -21.65172 -37.58510 1.000 5.07689 100 THR C N 1
ATOM 3814 C CA . THR C 1 100 ? 15.60068 -22.76536 -37.88341 1.000 6.04877 100 THR C CA 1
ATOM 3815 C C . THR C 1 100 ? 16.41011 -22.49729 -39.13206 1.000 6.64940 100 THR C C 1
ATOM 3816 O O . THR C 1 100 ? 17.58183 -22.86315 -39.20859 1.000 7.33199 100 THR C O 1
ATOM 3820 N N . THR C 1 101 ? 15.80175 -21.87406 -40.13106 1.000 6.77078 101 THR C N 1
ATOM 3821 C CA . THR C 1 101 ? 16.52547 -21.69775 -41.37867 1.000 8.29928 101 THR C CA 1
ATOM 3822 C C . THR C 1 101 ? 17.39283 -20.45770 -41.34954 1.000 15.00448 101 THR C C 1
ATOM 3823 O O . THR C 1 101 ? 18.51999 -20.47102 -41.85285 1.000 36.82680 101 THR C O 1
ATOM 3827 N N . SER C 1 102 ? 16.88670 -19.37809 -40.76726 1.000 6.72591 102 SER C N 1
ATOM 3828 C CA . SER C 1 102 ? 17.47781 -18.07843 -41.01302 1.000 8.40233 102 SER C CA 1
ATOM 3829 C C . SER C 1 102 ? 18.29685 -17.52823 -39.86034 1.000 1.37447 102 SER C C 1
ATOM 3830 O O . SER C 1 102 ? 19.11182 -16.63400 -40.08188 1.000 20.39022 102 SER C O 1
ATOM 3833 N N . ARG C 1 103 ? 18.07776 -17.97160 -38.63132 1.000 14.14798 103 ARG C N 1
ATOM 3834 C CA . ARG C 1 103 ? 18.89046 -17.43459 -37.55159 1.000 12.39219 103 ARG C CA 1
ATOM 3835 C C . ARG C 1 103 ? 20.30945 -17.94865 -37.64363 1.000 11.24034 103 ARG C C 1
ATOM 3836 O O . ARG C 1 103 ? 20.57808 -19.04283 -38.15358 1.000 13.73058 103 ARG C O 1
ATOM 3844 N N . ASP C 1 104 ? 21.21873 -17.13137 -37.14506 1.000 8.98661 104 ASP C N 1
ATOM 3845 C CA . ASP C 1 104 ? 22.56969 -17.55529 -36.84994 1.000 14.30394 104 ASP C CA 1
ATOM 3846 C C . ASP C 1 104 ? 22.54562 -18.41667 -35.59334 1.000 9.39059 104 ASP C C 1
ATOM 3847 O O . ASP C 1 104 ? 21.95905 -18.03425 -34.57526 1.000 4.88115 104 ASP C O 1
ATOM 3852 N N . TYR C 1 105 ? 23.18103 -19.58424 -35.66585 1.000 0.55637 105 TYR C N 1
ATOM 3853 C CA . TYR C 1 105 ? 23.13499 -20.55238 -34.57174 1.000 12.85040 105 TYR C CA 1
ATOM 3854 C C . TYR C 1 105 ? 24.15769 -20.15209 -33.51073 1.000 13.61823 105 TYR C C 1
ATOM 3855 O O . TYR C 1 105 ? 25.19152 -20.78973 -33.30817 1.000 18.98707 105 TYR C O 1
ATOM 3864 N N . ASN C 1 106 ? 23.85392 -19.06958 -32.82823 1.000 0.00016 106 ASN C N 1
ATOM 3865 C CA . ASN C 1 106 ? 24.74279 -18.50647 -31.83249 1.000 1.47500 106 ASN C CA 1
ATOM 3866 C C . ASN C 1 106 ? 24.12476 -18.67031 -30.44655 1.000 1.63804 106 ASN C C 1
ATOM 3867 O O . ASN C 1 106 ? 23.12878 -19.37002 -30.27039 1.000 6.46805 106 ASN C O 1
ATOM 3872 N N . ARG C 1 107 ? 24.70299 -17.98145 -29.45933 1.000 5.37114 107 ARG C N 1
ATOM 3873 C CA . ARG C 1 107 ? 24.22027 -18.12477 -28.08850 1.000 9.04156 107 ARG C CA 1
ATOM 3874 C C . ARG C 1 107 ? 22.74068 -17.75497 -28.00633 1.000 6.43580 107 ARG C C 1
ATOM 3875 O O . ARG C 1 107 ? 21.93759 -18.49816 -27.43221 1.000 12.16530 107 ARG C O 1
ATOM 3883 N N . GLU C 1 108 ? 22.35290 -16.64672 -28.63547 1.000 5.14235 108 GLU C N 1
ATOM 3884 C CA . GLU C 1 108 ? 20.93656 -16.28020 -28.70122 1.000 6.67395 108 GLU C CA 1
ATOM 3885 C C . GLU C 1 108 ? 20.08510 -17.44334 -29.18908 1.000 8.09142 108 GLU C C 1
ATOM 3886 O O . GLU C 1 108 ? 19.07293 -17.79476 -28.57011 1.000 3.92373 108 GLU C O 1
ATOM 3892 N N . TRP C 1 109 ? 20.51043 -18.08580 -30.28086 1.000 12.47500 109 TRP C N 1
ATOM 3893 C CA . TRP C 1 109 ? 19.77114 -19.22999 -30.79956 1.000 14.23725 109 TRP C CA 1
ATOM 3894 C C . TRP C 1 109 ? 19.75242 -20.36328 -29.79558 1.000 2.91406 109 TRP C C 1
ATOM 3895 O O . TRP C 1 109 ? 18.69554 -20.92659 -29.50023 1.000 17.30692 109 TRP C O 1
ATOM 3906 N N . LEU C 1 110 ? 20.91945 -20.72619 -29.27335 1.000 7.00639 110 LEU C N 1
ATOM 3907 C CA . LEU C 1 110 ? 21.00447 -21.80394 -28.29067 1.000 10.76115 110 LEU C CA 1
ATOM 3908 C C . LEU C 1 110 ? 20.03991 -21.58468 -27.12319 1.000 8.55146 110 LEU C C 1
ATOM 3909 O O . LEU C 1 110 ? 19.34911 -22.50728 -26.68002 1.000 7.42924 110 LEU C O 1
ATOM 3914 N N . ASP C 1 111 ? 19.99314 -20.36381 -26.62089 1.000 1.64556 111 ASP C N 1
ATOM 3915 C CA . ASP C 1 111 ? 19.15273 -20.01552 -25.48943 1.000 5.89301 111 ASP C CA 1
ATOM 3916 C C . ASP C 1 111 ? 17.68793 -20.22207 -25.81510 1.000 1.85779 111 ASP C C 1
ATOM 3917 O O . ASP C 1 111 ? 16.89379 -20.61891 -24.95091 1.000 9.89588 111 ASP C O 1
ATOM 3922 N N . TYR C 1 112 ? 17.29523 -19.94316 -27.06301 1.000 4.44829 112 TYR C N 1
ATOM 3923 C CA . TYR C 1 112 ? 15.89379 -20.13067 -27.39889 1.000 7.58259 112 TYR C CA 1
ATOM 3924 C C . TYR C 1 112 ? 15.58406 -21.59378 -27.62881 1.000 0.53768 112 TYR C C 1
ATOM 3925 O O . TYR C 1 112 ? 14.48509 -22.05376 -27.30057 1.000 12.14788 112 TYR C O 1
ATOM 3934 N N . GLN C 1 113 ? 16.52999 -22.34030 -28.20238 1.000 0.93176 113 GLN C N 1
ATOM 3935 C CA . GLN C 1 113 ? 16.28652 -23.76652 -28.33665 1.000 10.11134 113 GLN C CA 1
ATOM 3936 C C . GLN C 1 113 ? 16.10532 -24.38029 -26.96451 1.000 0.00016 113 GLN C C 1
ATOM 3937 O O . GLN C 1 113 ? 15.17184 -25.15307 -26.74512 1.000 1.30847 113 GLN C O 1
ATOM 3943 N N . TYR C 1 114 ? 16.96179 -24.00920 -26.00865 1.000 4.62798 114 TYR C N 1
ATOM 3944 C CA . TYR C 1 114 ? 16.79844 -24.50555 -24.64383 1.000 0.00016 114 TYR C CA 1
ATOM 3945 C C . TYR C 1 114 ? 15.44834 -24.13016 -24.07149 1.000 0.00016 114 TYR C C 1
ATOM 3946 O O . TYR C 1 114 ? 14.82116 -24.92133 -23.36037 1.000 0.00016 114 TYR C O 1
ATOM 3955 N N . GLU C 1 115 ? 15.02779 -22.88338 -24.29347 1.000 1.17238 115 GLU C N 1
ATOM 3956 C CA . GLU C 1 115 ? 13.69284 -22.45876 -23.90437 1.000 0.00016 115 GLU C CA 1
ATOM 3957 C C . GLU C 1 115 ? 12.64775 -23.36625 -24.52355 1.000 0.00016 115 GLU C C 1
ATOM 3958 O O . GLU C 1 115 ? 11.72048 -23.81476 -23.85195 1.000 2.48060 115 GLU C O 1
ATOM 3964 N N . VAL C 1 116 ? 12.77412 -23.63289 -25.82047 1.000 1.11266 116 VAL C N 1
ATOM 3965 C CA . VAL C 1 116 ? 11.76895 -24.44345 -26.46873 1.000 0.00016 116 VAL C CA 1
ATOM 3966 C C . VAL C 1 116 ? 11.74863 -25.83649 -25.85490 1.000 0.00016 116 VAL C C 1
ATOM 3967 O O . VAL C 1 116 ? 10.68461 -26.44413 -25.71929 1.000 6.17588 116 VAL C O 1
ATOM 3971 N N . GLY C 1 117 ? 12.91265 -26.36471 -25.46757 1.000 0.46699 117 GLY C N 1
ATOM 3972 C CA . GLY C 1 117 ? 12.92561 -27.66941 -24.82162 1.000 0.50158 117 GLY C CA 1
ATOM 3973 C C . GLY C 1 117 ? 12.25443 -27.64982 -23.46219 1.000 0.38263 117 GLY C C 1
ATOM 3974 O O . GLY C 1 117 ? 11.49928 -28.56312 -23.12620 1.000 7.78064 117 GLY C O 1
ATOM 3975 N N . LEU C 1 118 ? 12.50511 -26.60506 -22.66364 1.000 0.00016 118 LEU C N 1
ATOM 3976 C CA . LEU C 1 118 ? 11.78729 -26.47052 -21.39650 1.000 7.63217 118 LEU C CA 1
ATOM 3977 C C . LEU C 1 118 ? 10.28254 -26.40976 -21.60006 1.000 0.00016 118 LEU C C 1
ATOM 3978 O O . LEU C 1 118 ? 9.52017 -26.79370 -20.70480 1.000 8.57578 118 LEU C O 1
ATOM 3983 N N . ARG C 1 119 ? 9.83399 -25.88440 -22.74053 1.000 0.00016 119 ARG C N 1
ATOM 3984 C CA . ARG C 1 119 ? 8.40281 -25.75344 -22.96404 1.000 8.28969 119 ARG C CA 1
ATOM 3985 C C . ARG C 1 119 ? 7.77115 -27.07028 -23.38251 1.000 2.00086 119 ARG C C 1
ATOM 3986 O O . ARG C 1 119 ? 6.55029 -27.20072 -23.31609 1.000 4.14513 119 ARG C O 1
ATOM 3994 N N . HIS C 1 120 ? 8.56420 -28.03736 -23.83075 1.000 4.14163 120 HIS C N 1
ATOM 3995 C CA . HIS C 1 120 ? 8.04958 -29.39847 -23.96925 1.000 12.59632 120 HIS C CA 1
ATOM 3996 C C . HIS C 1 120 ? 8.10880 -30.15050 -22.65747 1.000 0.00016 120 HIS C C 1
ATOM 3997 O O . HIS C 1 120 ? 7.35190 -31.09570 -22.44806 1.000 6.22476 120 HIS C O 1
ATOM 4004 N N . HIS C 1 121 ? 8.98324 -29.73251 -21.77005 1.000 7.92906 121 HIS C N 1
ATOM 4005 C CA . HIS C 1 121 ? 9.25606 -30.37025 -20.50085 1.000 5.90552 121 HIS C CA 1
ATOM 4006 C C . HIS C 1 121 ? 8.21761 -29.95308 -19.46939 1.000 10.54473 121 HIS C C 1
ATOM 4007 O O . HIS C 1 121 ? 7.59804 -28.89150 -19.57546 1.000 3.87265 121 HIS C O 1
ATOM 4014 N N . ARG C 1 122 ? 8.04226 -30.79296 -18.44258 1.000 5.03216 122 ARG C N 1
ATOM 4015 C CA . ARG C 1 122 ? 7.21156 -30.36930 -17.32247 1.000 0.00016 122 ARG C CA 1
ATOM 4016 C C . ARG C 1 122 ? 7.65781 -29.03211 -16.70903 1.000 8.49923 122 ARG C C 1
ATOM 4017 O O . ARG C 1 122 ? 6.85502 -28.38121 -16.03107 1.000 7.41345 122 ARG C O 1
ATOM 4025 N N . SER C 1 123 ? 8.89372 -28.58396 -16.94433 1.000 9.28537 123 SER C N 1
ATOM 4026 C CA . SER C 1 123 ? 9.34355 -27.34677 -16.30898 1.000 1.63999 123 SER C CA 1
ATOM 4027 C C . SER C 1 123 ? 8.48822 -26.16040 -16.73544 1.000 7.56525 123 SER C C 1
ATOM 4028 O O . SER C 1 123 ? 8.07328 -25.36572 -15.88326 1.000 11.26623 123 SER C O 1
ATOM 4031 N N . LYS C 1 124 ? 8.19021 -26.02962 -18.03249 1.000 1.85117 124 LYS C N 1
ATOM 4032 C CA . LYS C 1 124 ? 7.38353 -24.88890 -18.46636 1.000 4.61073 124 LYS C CA 1
ATOM 4033 C C . LYS C 1 124 ? 6.25107 -25.21381 -19.44537 1.000 4.75233 124 LYS C C 1
ATOM 4034 O O . LYS C 1 124 ? 5.55623 -24.27946 -19.87946 1.000 3.03794 124 LYS C O 1
ATOM 4040 N N . LYS C 1 125 ? 6.01909 -26.47003 -19.81164 1.000 5.54298 125 LYS C N 1
ATOM 4041 C CA . LYS C 1 125 ? 4.89707 -26.75845 -20.70169 1.000 5.33551 125 LYS C CA 1
ATOM 4042 C C . LYS C 1 125 ? 3.60971 -26.11100 -20.18585 1.000 8.28700 125 LYS C C 1
ATOM 4043 O O . LYS C 1 125 ? 3.31014 -26.15801 -18.99062 1.000 2.02168 125 LYS C O 1
ATOM 4049 N N . GLY C 1 126 ? 2.84798 -25.49443 -21.09338 1.000 0.00016 126 GLY C N 1
ATOM 4050 C CA . GLY C 1 126 ? 1.56636 -24.90568 -20.72996 1.000 0.00016 126 GLY C CA 1
ATOM 4051 C C . GLY C 1 126 ? 1.66619 -23.52400 -20.11225 1.000 2.58898 126 GLY C C 1
ATOM 4052 O O . GLY C 1 126 ? 0.69361 -22.76412 -20.16389 1.000 7.40939 126 GLY C O 1
ATOM 4053 N N . VAL C 1 127 ? 2.82145 -23.16147 -19.56174 1.000 1.13791 127 VAL C N 1
ATOM 4054 C CA . VAL C 1 127 ? 2.94756 -21.88565 -18.87356 1.000 6.72250 127 VAL C CA 1
ATOM 4055 C C . VAL C 1 127 ? 2.83690 -20.73364 -19.85202 1.000 7.46812 127 VAL C C 1
ATOM 4056 O O . VAL C 1 127 ? 2.12616 -19.75608 -19.59582 1.000 5.26482 127 VAL C O 1
ATOM 4060 N N . THR C 1 128 ? 3.47638 -20.87105 -21.01309 1.000 0.00016 128 THR C N 1
ATOM 4061 C CA . THR C 1 128 ? 3.54894 -19.80426 -22.00055 1.000 1.11173 128 THR C CA 1
ATOM 4062 C C . THR C 1 128 ? 2.16834 -19.36766 -22.47170 1.000 4.05489 128 THR C C 1
ATOM 4063 O O . THR C 1 128 ? 1.93523 -18.17807 -22.71068 1.000 1.28308 128 THR C O 1
ATOM 4067 N N . ASP C 1 129 ? 1.24678 -20.31077 -22.60840 1.000 0.00016 129 ASP C N 1
ATOM 4068 C CA . ASP C 1 129 ? -0.09928 -20.01976 -23.05764 1.000 1.80099 129 ASP C CA 1
ATOM 4069 C C . ASP C 1 129 ? -1.10786 -20.06406 -21.92678 1.000 0.00016 129 ASP C C 1
ATOM 4070 O O . ASP C 1 129 ? -2.30339 -19.93703 -22.17004 1.000 10.71434 129 ASP C O 1
ATOM 4075 N N . GLY C 1 130 ? -0.64105 -20.20791 -20.69644 1.000 4.23442 130 GLY C N 1
ATOM 4076 C CA . GLY C 1 130 ? -1.53250 -20.21279 -19.56672 1.000 0.84603 130 GLY C CA 1
ATOM 4077 C C . GLY C 1 130 ? -2.60461 -21.27154 -19.63526 1.000 12.45569 130 GLY C C 1
ATOM 4078 O O . GLY C 1 130 ? -3.70064 -21.05913 -19.09991 1.000 9.85906 130 GLY C O 1
ATOM 4079 N N . VAL C 1 131 ? -2.33336 -22.40853 -20.27748 1.000 1.11274 131 VAL C N 1
ATOM 4080 C CA . VAL C 1 131 ? -3.35332 -23.42486 -20.43023 1.000 3.49459 131 VAL C CA 1
ATOM 4081 C C . VAL C 1 131 ? -3.12873 -24.50064 -19.38599 1.000 5.03616 131 VAL C C 1
ATOM 4082 O O . VAL C 1 131 ? -2.01746 -24.73081 -18.91836 1.000 10.91441 131 VAL C O 1
ATOM 4086 N N . ARG C 1 132 ? -4.19204 -25.18770 -19.02610 1.000 23.15972 132 ARG C N 1
ATOM 4087 C CA . ARG C 1 132 ? -4.08592 -26.35822 -18.16934 1.000 1.98893 132 ARG C CA 1
ATOM 4088 C C . ARG C 1 132 ? -4.02218 -27.55714 -19.09655 1.000 3.22875 132 ARG C C 1
ATOM 4089 O O . ARG C 1 132 ? -5.01399 -27.89824 -19.74725 1.000 9.85894 132 ARG C O 1
ATOM 4097 N N . THR C 1 133 ? -2.84373 -28.17281 -19.20193 1.000 5.08147 133 THR C N 1
ATOM 4098 C CA . THR C 1 133 ? -2.64451 -29.15582 -20.25211 1.000 0.53705 133 THR C CA 1
ATOM 4099 C C . THR C 1 133 ? -1.83150 -30.32600 -19.72179 1.000 6.25420 133 THR C C 1
ATOM 4100 O O . THR C 1 133 ? -1.48358 -30.39101 -18.53671 1.000 4.34516 133 THR C O 1
ATOM 4104 N N . VAL C 1 134 ? -1.59051 -31.29248 -20.60034 1.000 0.00016 134 VAL C N 1
ATOM 4105 C CA . VAL C 1 134 ? -0.70953 -32.41086 -20.29721 1.000 0.00016 134 VAL C CA 1
ATOM 4106 C C . VAL C 1 134 ? 0.59365 -31.79415 -19.81483 1.000 1.40843 134 VAL C C 1
ATOM 4107 O O . VAL C 1 134 ? 1.18544 -30.98043 -20.53676 1.000 5.34282 134 VAL C O 1
ATOM 4111 N N . PRO C 1 135 ? 1.04991 -32.10365 -18.59569 1.000 9.44481 135 PRO C N 1
ATOM 4112 C CA . PRO C 1 135 ? 2.13516 -31.31884 -17.99194 1.000 4.35484 135 PRO C CA 1
ATOM 4113 C C . PRO C 1 135 ? 3.46748 -31.50167 -18.67142 1.000 2.81799 135 PRO C C 1
ATOM 4114 O O . PRO C 1 135 ? 4.33957 -30.64238 -18.51953 1.000 8.96977 135 PRO C O 1
ATOM 4118 N N . HIS C 1 136 ? 3.67636 -32.60690 -19.36695 1.000 9.03981 136 HIS C N 1
ATOM 4119 C CA . HIS C 1 136 ? 5.02823 -33.01499 -19.70809 1.000 1.08357 136 HIS C CA 1
ATOM 4120 C C . HIS C 1 136 ? 4.98474 -33.82412 -20.98721 1.000 7.57626 136 HIS C C 1
ATOM 4121 O O . HIS C 1 136 ? 4.15335 -34.73620 -21.09379 1.000 2.77566 136 HIS C O 1
ATOM 4128 N N . ILE C 1 137 ? 5.86094 -33.52404 -21.93286 1.000 0.00016 137 ILE C N 1
ATOM 4129 C CA . ILE C 1 137 ? 6.04065 -34.35745 -23.11557 1.000 9.46344 137 ILE C CA 1
ATOM 4130 C C . ILE C 1 137 ? 7.20839 -35.31054 -22.86116 1.000 9.33932 137 ILE C C 1
ATOM 4131 O O . ILE C 1 137 ? 8.36527 -34.83354 -22.77930 1.000 7.40587 137 ILE C O 1
ATOM 4136 N N . PRO C 1 138 ? 6.98022 -36.60801 -22.75784 1.000 2.73116 138 PRO C N 1
ATOM 4137 C CA . PRO C 1 138 ? 8.06096 -37.57223 -22.49347 1.000 0.00016 138 PRO C CA 1
ATOM 4138 C C . PRO C 1 138 ? 9.19460 -37.44816 -23.50699 1.000 0.00016 138 PRO C C 1
ATOM 4139 O O . PRO C 1 138 ? 8.96165 -37.29381 -24.70926 1.000 1.53573 138 PRO C O 1
ATOM 4143 N N . LEU C 1 139 ? 10.42747 -37.54342 -23.00670 1.000 0.71194 139 LEU C N 1
ATOM 4144 C CA . LEU C 1 139 ? 11.59298 -37.42830 -23.87022 1.000 3.94551 139 LEU C CA 1
ATOM 4145 C C . LEU C 1 139 ? 11.51210 -38.37261 -25.05771 1.000 7.75583 139 LEU C C 1
ATOM 4146 O O . LEU C 1 139 ? 11.88512 -38.00789 -26.18128 1.000 0.00016 139 LEU C O 1
ATOM 4151 N N . ARG C 1 140 ? 11.06394 -39.60616 -24.82038 1.000 1.36617 140 ARG C N 1
ATOM 4152 C CA . ARG C 1 140 ? 11.04134 -40.58433 -25.89448 1.000 1.59524 140 ARG C CA 1
ATOM 4153 C C . ARG C 1 140 ? 10.32430 -40.03713 -27.12557 1.000 5.26095 140 ARG C C 1
ATOM 4154 O O . ARG C 1 140 ? 10.70862 -40.33984 -28.25769 1.000 0.00016 140 ARG C O 1
ATOM 4162 N N . TYR C 1 141 ? 9.29719 -39.20238 -26.92721 1.000 4.88615 141 TYR C N 1
ATOM 4163 C CA . TYR C 1 141 ? 8.55280 -38.71703 -28.07521 1.000 8.85727 141 TYR C CA 1
ATOM 4164 C C . TYR C 1 141 ? 9.25446 -37.54348 -28.73826 1.000 1.04182 141 TYR C C 1
ATOM 4165 O O . TYR C 1 141 ? 9.22179 -37.42789 -29.97089 1.000 3.84462 141 TYR C O 1
ATOM 4174 N N . LEU C 1 142 ? 9.92477 -36.69736 -27.94968 1.000 0.00016 142 LEU C N 1
ATOM 4175 C CA . LEU C 1 142 ? 10.75536 -35.64855 -28.53567 1.000 1.05023 142 LEU C CA 1
ATOM 4176 C C . LEU C 1 142 ? 11.79134 -36.24273 -29.47056 1.000 16.06398 142 LEU C C 1
ATOM 4177 O O . LEU C 1 142 ? 12.00845 -35.74052 -30.57916 1.000 2.64635 142 LEU C O 1
ATOM 4182 N N . ILE C 1 143 ? 12.46193 -37.30810 -29.03005 1.000 4.07927 143 ILE C N 1
ATOM 4183 C CA . ILE C 1 143 ? 13.48701 -37.90313 -29.87796 1.000 2.66382 143 ILE C CA 1
ATOM 4184 C C . ILE C 1 143 ? 12.83853 -38.55958 -31.08706 1.000 0.00016 143 ILE C C 1
ATOM 4185 O O . ILE C 1 143 ? 13.24706 -38.31670 -32.22627 1.000 13.72102 143 ILE C O 1
ATOM 4190 N N . ALA C 1 144 ? 11.80647 -39.38166 -30.86488 1.000 0.00016 144 ALA C N 1
ATOM 4191 C CA . ALA C 1 144 ? 11.11108 -39.98198 -32.00018 1.000 4.19376 144 ALA C CA 1
ATOM 4192 C C . ALA C 1 144 ? 10.69417 -38.93459 -33.01877 1.000 7.04558 144 ALA C C 1
ATOM 4193 O O . ALA C 1 144 ? 10.85419 -39.12961 -34.22613 1.000 6.12926 144 ALA C O 1
ATOM 4195 N N . GLN C 1 145 ? 10.15441 -37.81325 -32.54978 1.000 7.72391 145 GLN C N 1
ATOM 4196 C CA . GLN C 1 145 ? 9.66774 -36.77445 -33.44912 1.000 6.81236 145 GLN C CA 1
ATOM 4197 C C . GLN C 1 145 ? 10.75558 -36.24733 -34.39966 1.000 2.24304 145 GLN C C 1
ATOM 4198 O O . GLN C 1 145 ? 10.41602 -35.71943 -35.46030 1.000 11.24639 145 GLN C O 1
ATOM 4204 N N . ILE C 1 146 ? 12.04416 -36.38189 -34.05352 1.000 0.76216 146 ILE C N 1
ATOM 4205 C CA . ILE C 1 146 ? 13.13512 -36.04521 -34.97816 1.000 0.78014 146 ILE C CA 1
ATOM 4206 C C . ILE C 1 146 ? 12.84786 -36.55118 -36.38836 1.000 1.79757 146 ILE C C 1
ATOM 4207 O O . ILE C 1 146 ? 13.08327 -35.83350 -37.36638 1.000 11.53151 146 ILE C O 1
ATOM 4212 N N . TYR C 1 147 ? 12.33710 -37.79373 -36.52975 1.000 6.06522 147 TYR C N 1
ATOM 4213 C CA . TYR C 1 147 ? 12.09933 -38.30302 -37.86764 1.000 11.43500 147 TYR C CA 1
ATOM 4214 C C . TYR C 1 147 ? 10.98662 -37.53190 -38.58285 1.000 4.42329 147 TYR C C 1
ATOM 4215 O O . TYR C 1 147 ? 11.25116 -36.94456 -39.63771 1.000 20.98619 147 TYR C O 1
ATOM 4224 N N . PRO C 1 148 ? 9.73254 -37.54006 -38.09563 1.000 3.24448 148 PRO C N 1
ATOM 4225 C CA . PRO C 1 148 ? 8.67499 -36.87106 -38.89073 1.000 9.35780 148 PRO C CA 1
ATOM 4226 C C . PRO C 1 148 ? 8.94891 -35.39709 -39.08620 1.000 15.60913 148 PRO C C 1
ATOM 4227 O O . PRO C 1 148 ? 8.65583 -34.86169 -40.15707 1.000 6.61240 148 PRO C O 1
ATOM 4231 N N . LEU C 1 149 ? 9.55173 -34.72920 -38.10827 1.000 4.00560 149 LEU C N 1
ATOM 4232 C CA . LEU C 1 149 ? 9.77570 -33.29469 -38.27012 1.000 11.80390 149 LEU C CA 1
ATOM 4233 C C . LEU C 1 149 ? 10.90189 -33.02741 -39.25571 1.000 13.26353 149 LEU C C 1
ATOM 4234 O O . LEU C 1 149 ? 10.89364 -32.01067 -39.95031 1.000 25.69551 149 LEU C O 1
ATOM 4239 N N . THR C 1 150 ? 11.85650 -33.94389 -39.35724 1.000 12.50383 150 THR C N 1
ATOM 4240 C CA . THR C 1 150 ? 12.84357 -33.86548 -40.42585 1.000 11.47271 150 THR C CA 1
ATOM 4241 C C . THR C 1 150 ? 12.23529 -34.21643 -41.78065 1.000 17.89625 150 THR C C 1
ATOM 4242 O O . THR C 1 150 ? 12.32967 -33.44289 -42.73965 1.000 11.98520 150 THR C O 1
ATOM 4246 N N . ALA C 1 151 ? 11.62936 -35.39708 -41.88465 1.000 13.32670 151 ALA C N 1
ATOM 4247 C CA . ALA C 1 151 ? 11.21037 -35.89448 -43.18909 1.000 16.72867 151 ALA C CA 1
ATOM 4248 C C . ALA C 1 151 ? 10.08165 -35.06674 -43.78744 1.000 8.67326 151 ALA C C 1
ATOM 4249 O O . ALA C 1 151 ? 10.01524 -34.91520 -45.01120 1.000 26.89631 151 ALA C O 1
ATOM 4251 N N . THR C 1 152 ? 9.19465 -34.52690 -42.95104 1.000 8.91489 152 THR C N 1
ATOM 4252 C CA . THR C 1 152 ? 8.07777 -33.73019 -43.45149 1.000 20.05097 152 THR C CA 1
ATOM 4253 C C . THR C 1 152 ? 8.55022 -32.57395 -44.31964 1.000 20.86107 152 THR C C 1
ATOM 4254 O O . THR C 1 152 ? 7.91543 -32.25950 -45.33243 1.000 13.85704 152 THR C O 1
ATOM 4258 N N . ILE C 1 153 ? 9.66915 -31.94753 -43.95631 1.000 14.17057 153 ILE C N 1
ATOM 4259 C CA . ILE C 1 153 ? 10.07771 -30.72656 -44.62912 1.000 8.31422 153 ILE C CA 1
ATOM 4260 C C . ILE C 1 153 ? 10.48759 -30.99018 -46.07299 1.000 10.78109 153 ILE C C 1
ATOM 4261 O O . ILE C 1 153 ? 10.35710 -30.10648 -46.92672 1.000 18.75738 153 ILE C O 1
ATOM 4266 N N . LYS C 1 154 ? 10.99149 -32.18420 -46.37743 1.000 12.13429 154 LYS C N 1
ATOM 4267 C CA . LYS C 1 154 ? 11.70410 -32.35231 -47.64125 1.000 13.53413 154 LYS C CA 1
ATOM 4268 C C . LYS C 1 154 ? 10.85689 -32.06464 -48.87556 1.000 16.72722 154 LYS C C 1
ATOM 4269 O O . LYS C 1 154 ? 11.36800 -31.38187 -49.78280 1.000 23.58004 154 LYS C O 1
ATOM 4275 N N . PRO C 1 155 ? 9.60287 -32.52135 -48.99396 1.000 9.90356 155 PRO C N 1
ATOM 4276 C CA . PRO C 1 155 ? 8.81974 -32.10007 -50.16574 1.000 17.00687 155 PRO C CA 1
ATOM 4277 C C . PRO C 1 155 ? 8.68637 -30.60942 -50.27215 1.000 15.29559 155 PRO C C 1
ATOM 4278 O O . PRO C 1 155 ? 8.57134 -30.09033 -51.39302 1.000 24.98151 155 PRO C O 1
ATOM 4282 N N . PHE C 1 156 ? 8.70039 -29.89771 -49.15890 1.000 12.73775 156 PHE C N 1
ATOM 4283 C CA . PHE C 1 156 ? 8.56264 -28.46911 -49.32129 1.000 13.37922 156 PHE C CA 1
ATOM 4284 C C . PHE C 1 156 ? 9.86765 -27.88473 -49.84429 1.000 35.60018 156 PHE C C 1
ATOM 4285 O O . PHE C 1 156 ? 9.86822 -26.88978 -50.58063 1.000 6.57263 156 PHE C O 1
ATOM 4293 N N . LEU C 1 157 ? 10.99345 -28.52336 -49.51049 1.000 10.00997 157 LEU C N 1
ATOM 4294 C CA . LEU C 1 157 ? 12.27296 -28.03138 -49.99611 1.000 27.24583 157 LEU C CA 1
ATOM 4295 C C . LEU C 1 157 ? 12.40988 -28.24889 -51.49064 1.000 10.58801 157 LEU C C 1
ATOM 4296 O O . LEU C 1 157 ? 13.12146 -27.49289 -52.15510 1.000 17.26036 157 LEU C O 1
ATOM 4301 N N . ALA C 1 158 ? 11.70406 -29.23744 -52.03240 1.000 19.92679 158 ALA C N 1
ATOM 4302 C CA . ALA C 1 158 ? 11.88253 -29.63838 -53.41548 1.000 18.48963 158 ALA C CA 1
ATOM 4303 C C . ALA C 1 158 ? 10.88849 -28.97107 -54.34578 1.000 36.66990 158 ALA C C 1
ATOM 4304 O O . ALA C 1 158 ? 11.17052 -28.84285 -55.54306 1.000 75.52352 158 ALA C O 1
ATOM 4306 N N . LYS C 1 159 ? 9.74647 -28.52775 -53.80980 1.000 102.21120 159 LYS C N 1
ATOM 4307 C CA . LYS C 1 159 ? 8.65523 -28.02526 -54.63914 1.000 90.89281 159 LYS C CA 1
ATOM 4308 C C . LYS C 1 159 ? 9.13430 -26.94207 -55.59313 1.000 29.46240 159 LYS C C 1
ATOM 4309 O O . LYS C 1 159 ? 8.80643 -26.95580 -56.78462 1.000 133.07213 159 LYS C O 1
ATOM 4315 N N . LYS C 1 160 ? 9.93781 -26.01073 -55.09597 1.000 30.29901 160 LYS C N 1
ATOM 4316 C CA . LYS C 1 160 ? 10.46046 -24.94867 -55.94118 1.000 40.27313 160 LYS C CA 1
ATOM 4317 C C . LYS C 1 160 ? 11.61061 -25.40914 -56.82339 1.000 98.88538 160 LYS C C 1
ATOM 4318 O O . LYS C 1 160 ? 12.37722 -24.57207 -57.31224 1.000 60.16525 160 LYS C O 1
ATOM 4324 N N . GLY C 1 161 ? 11.76024 -26.71519 -57.02849 1.000 58.65409 161 GLY C N 1
ATOM 4325 C CA . GLY C 1 161 ? 12.74259 -27.18845 -57.97860 1.000 91.74181 161 GLY C CA 1
ATOM 4326 C C . GLY C 1 161 ? 14.17276 -26.92800 -57.53785 1.000 118.98494 161 GLY C C 1
ATOM 4327 O O . GLY C 1 161 ? 14.48797 -26.82084 -56.34832 1.000 104.32585 161 GLY C O 1
ATOM 4328 N N . GLY C 1 162 ? 15.04942 -26.81766 -58.52342 1.000 107.21794 162 GLY C N 1
ATOM 4329 C CA . GLY C 1 162 ? 16.46744 -26.70276 -58.27547 1.000 96.20772 162 GLY C CA 1
ATOM 4330 C C . GLY C 1 162 ? 17.19795 -28.01036 -58.49965 1.000 76.07926 162 GLY C C 1
ATOM 4331 O O . GLY C 1 162 ? 16.75199 -28.90410 -59.21830 1.000 98.67890 162 GLY C O 1
ATOM 4332 N N . SER C 1 163 ? 18.35120 -28.11094 -57.86579 1.000 90.90875 163 SER C N 1
ATOM 4333 C CA . SER C 1 163 ? 19.22510 -29.26707 -57.97580 1.000 29.49237 163 SER C CA 1
ATOM 4334 C C . SER C 1 163 ? 18.98000 -30.23439 -56.82523 1.000 26.04625 163 SER C C 1
ATOM 4335 O O . SER C 1 163 ? 18.71893 -29.80311 -55.69776 1.000 31.61732 163 SER C O 1
ATOM 4338 N N . PRO C 1 164 ? 19.04133 -31.54362 -57.06717 1.000 25.36541 164 PRO C N 1
ATOM 4339 C CA . PRO C 1 164 ? 19.01570 -32.49430 -55.94593 1.000 19.71155 164 PRO C CA 1
ATOM 4340 C C . PRO C 1 164 ? 20.10728 -32.24254 -54.92450 1.000 12.39213 164 PRO C C 1
ATOM 4341 O O . PRO C 1 164 ? 19.90414 -32.52225 -53.73165 1.000 27.41527 164 PRO C O 1
ATOM 4345 N N . GLU C 1 165 ? 21.24687 -31.69666 -55.33729 1.000 17.08549 165 GLU C N 1
ATOM 4346 C CA . GLU C 1 165 ? 22.30246 -31.48226 -54.36644 1.000 20.68683 165 GLU C CA 1
ATOM 4347 C C . GLU C 1 165 ? 21.96238 -30.28749 -53.49488 1.000 8.02608 165 GLU C C 1
ATOM 4348 O O . GLU C 1 165 ? 22.30124 -30.24959 -52.30848 1.000 44.91889 165 GLU C O 1
ATOM 4354 N N . ASP C 1 166 ? 21.25524 -29.31907 -54.08150 1.000 12.29291 166 ASP C N 1
ATOM 4355 C CA . ASP C 1 166 ? 20.64934 -28.22885 -53.32823 1.000 19.28871 166 ASP C CA 1
ATOM 4356 C C . ASP C 1 166 ? 19.62074 -28.75463 -52.34250 1.000 18.59865 166 ASP C C 1
ATOM 4357 O O . ASP C 1 166 ? 19.68200 -28.46093 -51.13895 1.000 16.51650 166 ASP C O 1
ATOM 4362 N N . ILE C 1 167 ? 18.68200 -29.56106 -52.83356 1.000 5.52202 167 ILE C N 1
ATOM 4363 C CA . ILE C 1 167 ? 17.65468 -30.10354 -51.95416 1.000 10.37598 167 ILE C CA 1
ATOM 4364 C C . ILE C 1 167 ? 18.27551 -30.96071 -50.85826 1.000 18.38145 167 ILE C C 1
ATOM 4365 O O . ILE C 1 167 ? 17.88143 -30.86461 -49.69227 1.000 27.36088 167 ILE C O 1
ATOM 4370 N N . GLU C 1 168 ? 19.28371 -31.77315 -51.19043 1.000 17.96079 168 GLU C N 1
ATOM 4371 C CA . GLU C 1 168 ? 19.88422 -32.61108 -50.15397 1.000 9.30719 168 GLU C CA 1
ATOM 4372 C C . GLU C 1 168 ? 20.63354 -31.76230 -49.14071 1.000 6.36119 168 GLU C C 1
ATOM 4373 O O . GLU C 1 168 ? 20.55913 -32.01988 -47.93312 1.000 24.92966 168 GLU C O 1
ATOM 4379 N N . GLY C 1 169 ? 21.36597 -30.75015 -49.61408 1.000 13.09723 169 GLY C N 1
ATOM 4380 C CA . GLY C 1 169 ? 22.05570 -29.85038 -48.70148 1.000 15.76261 169 GLY C CA 1
ATOM 4381 C C . GLY C 1 169 ? 21.10143 -29.13971 -47.76312 1.000 11.27859 169 GLY C C 1
ATOM 4382 O O . GLY C 1 169 ? 21.31862 -29.09520 -46.54861 1.000 8.83100 169 GLY C O 1
ATOM 4383 N N . MET C 1 170 ? 20.04313 -28.54911 -48.31156 1.000 11.97082 170 MET C N 1
ATOM 4384 C CA . MET C 1 170 ? 19.02124 -27.97493 -47.44212 1.000 17.22265 170 MET C CA 1
ATOM 4385 C C . MET C 1 170 ? 18.43187 -29.03409 -46.52712 1.000 13.02562 170 MET C C 1
ATOM 4386 O O . MET C 1 170 ? 18.28770 -28.82391 -45.31878 1.000 8.01465 170 MET C O 1
ATOM 4391 N N . TYR C 1 171 ? 18.06406 -30.17802 -47.09176 1.000 9.79077 171 TYR C N 1
ATOM 4392 C CA . TYR C 1 171 ? 17.41148 -31.19304 -46.28580 1.000 6.90551 171 TYR C CA 1
ATOM 4393 C C . TYR C 1 171 ? 18.31902 -31.64909 -45.15344 1.000 11.62516 171 TYR C C 1
ATOM 4394 O O . TYR C 1 171 ? 17.89090 -31.73208 -43.99593 1.000 13.80316 171 TYR C O 1
ATOM 4403 N N . ASN C 1 172 ? 19.58351 -31.94804 -45.46769 1.000 6.87889 172 ASN C N 1
ATOM 4404 C CA . ASN C 1 172 ? 20.49827 -32.43167 -44.43885 1.000 12.15441 172 ASN C CA 1
ATOM 4405 C C . ASN C 1 172 ? 20.75946 -31.37609 -43.37346 1.000 4.82916 172 ASN C C 1
ATOM 4406 O O . ASN C 1 172 ? 20.89681 -31.70996 -42.19107 1.000 9.02016 172 ASN C O 1
ATOM 4411 N N . ALA C 1 173 ? 20.83859 -30.09865 -43.76780 1.000 0.00016 173 ALA C N 1
ATOM 4412 C CA . ALA C 1 173 ? 21.03753 -29.03928 -42.78636 1.000 10.37244 173 ALA C CA 1
ATOM 4413 C C . ALA C 1 173 ? 19.86194 -28.96777 -41.82304 1.000 7.03619 173 ALA C C 1
ATOM 4414 O O . ALA C 1 173 ? 20.04288 -28.83295 -40.60573 1.000 4.81093 173 ALA C O 1
ATOM 4416 N N . TRP C 1 174 ? 18.64261 -29.02080 -42.36687 1.000 6.06699 174 TRP C N 1
ATOM 4417 C CA . TRP C 1 174 ? 17.43146 -29.08950 -41.54814 1.000 2.42164 174 TRP C CA 1
ATOM 4418 C C . TRP C 1 174 ? 17.49488 -30.28279 -40.61007 1.000 1.91784 174 TRP C C 1
ATOM 4419 O O . TRP C 1 174 ? 17.21629 -30.17477 -39.40918 1.000 3.70354 174 TRP C O 1
ATOM 4430 N N . PHE C 1 175 ? 17.86677 -31.43885 -41.15415 1.000 2.44403 175 PHE C N 1
ATOM 4431 C CA . PHE C 1 175 ? 18.03559 -32.64669 -40.34723 1.000 6.58330 175 PHE C CA 1
ATOM 4432 C C . PHE C 1 175 ? 19.02997 -32.40341 -39.21255 1.000 5.84322 175 PHE C C 1
ATOM 4433 O O . PHE C 1 175 ? 18.75729 -32.71857 -38.04661 1.000 5.12425 175 PHE C O 1
ATOM 4441 N N . LYS C 1 176 ? 20.17822 -31.80758 -39.53486 1.000 3.08239 176 LYS C N 1
ATOM 4442 C CA . LYS C 1 176 ? 21.16951 -31.51315 -38.51092 1.000 11.07561 176 LYS C CA 1
ATOM 4443 C C . LYS C 1 176 ? 20.59431 -30.60146 -37.43993 1.000 12.23369 176 LYS C C 1
ATOM 4444 O O . LYS C 1 176 ? 20.80851 -30.81803 -36.23837 1.000 0.00016 176 LYS C O 1
ATOM 4450 N N . SER C 1 177 ? 19.83517 -29.58779 -37.85689 1.000 5.15539 177 SER C N 1
ATOM 4451 C CA . SER C 1 177 ? 19.29346 -28.65562 -36.88395 1.000 5.02681 177 SER C CA 1
ATOM 4452 C C . SER C 1 177 ? 18.29446 -29.33769 -35.97410 1.000 5.32970 177 SER C C 1
ATOM 4453 O O . SER C 1 177 ? 18.29655 -29.11691 -34.75484 1.000 6.25141 177 SER C O 1
ATOM 4456 N N . VAL C 1 178 ? 17.41553 -30.15755 -36.53958 1.000 3.78094 178 VAL C N 1
ATOM 4457 C CA . VAL C 1 178 ? 16.39371 -30.77308 -35.70506 1.000 1.17318 178 VAL C CA 1
ATOM 4458 C C . VAL C 1 178 ? 17.04595 -31.65414 -34.65691 1.000 3.09173 178 VAL C C 1
ATOM 4459 O O . VAL C 1 178 ? 16.70064 -31.60457 -33.47031 1.000 8.47448 178 VAL C O 1
ATOM 4463 N N . VAL C 1 179 ? 18.02157 -32.45660 -35.07773 1.000 1.59146 179 VAL C N 1
ATOM 4464 C CA . VAL C 1 179 ? 18.75386 -33.30438 -34.13830 1.000 2.41495 179 VAL C CA 1
ATOM 4465 C C . VAL C 1 179 ? 19.41799 -32.45347 -33.07145 1.000 3.83007 179 VAL C C 1
ATOM 4466 O O . VAL C 1 179 ? 19.29172 -32.71170 -31.86671 1.000 0.00016 179 VAL C O 1
ATOM 4470 N N . LEU C 1 180 ? 20.13102 -31.41558 -33.50462 1.000 0.00016 180 LEU C N 1
ATOM 4471 C CA . LEU C 1 180 ? 20.85684 -30.56954 -32.56712 1.000 0.00016 180 LEU C CA 1
ATOM 4472 C C . LEU C 1 180 ? 19.91417 -29.95049 -31.55640 1.000 1.26121 180 LEU C C 1
ATOM 4473 O O . LEU C 1 180 ? 20.20467 -29.90961 -30.35429 1.000 5.98944 180 LEU C O 1
ATOM 4478 N N . GLN C 1 181 ? 18.77475 -29.45606 -32.03533 1.000 0.85059 181 GLN C N 1
ATOM 4479 C CA . GLN C 1 181 ? 17.76846 -28.91023 -31.14330 1.000 0.00016 181 GLN C CA 1
ATOM 4480 C C . GLN C 1 181 ? 17.35167 -29.94040 -30.10607 1.000 0.00016 181 GLN C C 1
ATOM 4481 O O . GLN C 1 181 ? 17.45433 -29.70718 -28.89735 1.000 4.36183 181 GLN C O 1
ATOM 4487 N N . VAL C 1 182 ? 16.90174 -31.10887 -30.56589 1.000 5.32031 182 VAL C N 1
ATOM 4488 C CA . VAL C 1 182 ? 16.46358 -32.14292 -29.63157 1.000 2.94255 182 VAL C CA 1
ATOM 4489 C C . VAL C 1 182 ? 17.60407 -32.51474 -28.69899 1.000 0.62546 182 VAL C C 1
ATOM 4490 O O . VAL C 1 182 ? 17.40945 -32.69502 -27.48913 1.000 0.00016 182 VAL C O 1
ATOM 4494 N N . ALA C 1 183 ? 18.83045 -32.53930 -29.22897 1.000 2.39855 183 ALA C N 1
ATOM 4495 C CA . ALA C 1 183 ? 19.96055 -32.81074 -28.35763 1.000 4.98514 183 ALA C CA 1
ATOM 4496 C C . ALA C 1 183 ? 20.01959 -31.78209 -27.24591 1.000 14.88116 183 ALA C C 1
ATOM 4497 O O . ALA C 1 183 ? 20.23965 -32.14003 -26.08691 1.000 0.00016 183 ALA C O 1
ATOM 4499 N N . ILE C 1 184 ? 19.79539 -30.50064 -27.56959 1.000 7.02863 184 ILE C N 1
ATOM 4500 C CA . ILE C 1 184 ? 19.78824 -29.46347 -26.53984 1.000 6.34649 184 ILE C CA 1
ATOM 4501 C C . ILE C 1 184 ? 18.63215 -29.68846 -25.56820 1.000 1.93995 184 ILE C C 1
ATOM 4502 O O . ILE C 1 184 ? 18.81652 -29.71907 -24.34132 1.000 1.57205 184 ILE C O 1
ATOM 4507 N N . TRP C 1 185 ? 17.42523 -29.86748 -26.11223 1.000 0.00016 185 TRP C N 1
ATOM 4508 C CA . TRP C 1 185 ? 16.23023 -30.04738 -25.29659 1.000 2.79340 185 TRP C CA 1
ATOM 4509 C C . TRP C 1 185 ? 16.37644 -31.15340 -24.27681 1.000 2.43813 185 TRP C C 1
ATOM 4510 O O . TRP C 1 185 ? 15.76153 -31.09118 -23.20995 1.000 19.43592 185 TRP C O 1
ATOM 4521 N N . SER C 1 186 ? 17.13637 -32.20399 -24.59980 1.000 0.00016 186 SER C N 1
ATOM 4522 C CA . SER C 1 186 ? 17.20001 -33.33797 -23.68803 1.000 0.00016 186 SER C CA 1
ATOM 4523 C C . SER C 1 186 ? 17.79047 -32.94817 -22.34111 1.000 0.00016 186 SER C C 1
ATOM 4524 O O . SER C 1 186 ? 17.53205 -33.63925 -21.35707 1.000 9.78725 186 SER C O 1
ATOM 4527 N N . HIS C 1 187 ? 18.55327 -31.83919 -22.26430 1.000 5.27420 187 HIS C N 1
ATOM 4528 C CA . HIS C 1 187 ? 19.26181 -31.49470 -21.02818 1.000 1.05851 187 HIS C CA 1
ATOM 4529 C C . HIS C 1 187 ? 18.35344 -31.41970 -19.80330 1.000 4.62976 187 HIS C C 1
ATOM 4530 O O . HIS C 1 187 ? 18.71012 -32.00596 -18.76945 1.000 3.22383 187 HIS C O 1
ATOM 4537 N N . PRO C 1 188 ? 17.19945 -30.73276 -19.82504 1.000 0.00016 188 PRO C N 1
ATOM 4538 C CA . PRO C 1 188 ? 16.32216 -30.78048 -18.64536 1.000 5.96939 188 PRO C CA 1
ATOM 4539 C C . PRO C 1 188 ? 15.63416 -32.11543 -18.45662 1.000 2.26636 188 PRO C C 1
ATOM 4540 O O . PRO C 1 188 ? 15.05407 -32.33781 -17.38330 1.000 3.35374 188 PRO C O 1
ATOM 4544 N N . TYR C 1 189 ? 15.69577 -33.02282 -19.43357 1.000 1.55267 189 TYR C N 1
ATOM 4545 C CA . TYR C 1 189 ? 15.09070 -34.35205 -19.26362 1.000 1.47496 189 TYR C CA 1
ATOM 4546 C C . TYR C 1 189 ? 16.03714 -35.36325 -18.64416 1.000 3.21385 189 TYR C C 1
ATOM 4547 O O . TYR C 1 189 ? 15.58648 -36.37169 -18.07912 1.000 4.39078 189 TYR C O 1
ATOM 4556 N N . THR C 1 190 ? 17.33891 -35.17836 -18.81830 1.000 2.60401 190 THR C N 1
ATOM 4557 C CA . THR C 1 190 ? 18.27114 -36.22604 -18.42648 1.000 21.90638 190 THR C CA 1
ATOM 4558 C C . THR C 1 190 ? 18.76849 -36.03298 -17.00278 1.000 2.89314 190 THR C C 1
ATOM 4559 O O . THR C 1 190 ? 18.72699 -34.93686 -16.45699 1.000 0.00016 190 THR C O 1
ATOM 4563 N N . LYS C 1 191 ? 19.15083 -37.14457 -16.37053 1.000 0.00016 191 LYS C N 1
ATOM 4564 C CA . LYS C 1 191 ? 19.68717 -37.07284 -15.02373 1.000 7.22242 191 LYS C CA 1
ATOM 4565 C C . LYS C 1 191 ? 20.89312 -36.14629 -14.99002 1.000 3.49323 191 LYS C C 1
ATOM 4566 O O . LYS C 1 191 ? 21.62485 -36.01594 -15.97442 1.000 0.58468 191 LYS C O 1
ATOM 4572 N N . GLU C 1 192 ? 21.06330 -35.48131 -13.85036 1.000 4.08624 192 GLU C N 1
ATOM 4573 C CA . GLU C 1 192 ? 22.27548 -34.73911 -13.55712 1.000 17.61266 192 GLU C CA 1
ATOM 4574 C C . GLU C 1 192 ? 23.49820 -35.60437 -13.79606 1.000 15.46125 192 GLU C C 1
ATOM 4575 O O . GLU C 1 192 ? 23.64727 -36.66666 -13.19138 1.000 27.73516 192 GLU C O 1
ATOM 4581 N N . ASN C 1 193 ? 24.35437 -35.14416 -14.70673 1.000 25.53668 193 ASN C N 1
ATOM 4582 C CA . ASN C 1 193 ? 25.62500 -35.73136 -15.12693 1.000 30.81896 193 ASN C CA 1
ATOM 4583 C C . ASN C 1 193 ? 25.47498 -36.65355 -16.31888 1.000 1.42101 193 ASN C C 1
ATOM 4584 O O . ASN C 1 193 ? 26.48293 -37.01082 -16.92397 1.000 1.64360 193 ASN C O 1
ATOM 4589 N N . ASP C 1 194 ? 24.25553 -37.00678 -16.71575 1.000 3.71154 194 ASP C N 1
ATOM 4590 C CA . ASP C 1 194 ? 24.10588 -37.96525 -17.80312 1.000 8.18063 194 ASP C CA 1
ATOM 4591 C C . ASP C 1 194 ? 23.95417 -37.31142 -19.16753 1.000 1.94896 194 ASP C C 1
ATOM 4592 O O . ASP C 1 194 ? 23.98644 -38.02320 -20.18040 1.000 5.58347 194 ASP C O 1
ATOM 4597 N N . TRP C 1 195 ? 23.82766 -35.98039 -19.22663 1.000 4.30487 195 TRP C N 1
ATOM 4598 C CA . TRP C 1 195 ? 23.66973 -35.29107 -20.51226 1.000 2.97680 195 TRP C CA 1
ATOM 4599 C C . TRP C 1 195 ? 24.98855 -35.01292 -21.22012 1.000 5.79437 195 TRP C C 1
ATOM 4600 O O . TRP C 1 195 ? 24.98931 -34.98584 -22.45995 1.000 21.94633 195 TRP C O 1
ATOM 4612 N N . ILE D 1 6 ? 31.00192 -5.22808 -31.81135 1.000 22.98338 6 ILE D N 1
ATOM 4613 C CA . ILE D 1 6 ? 31.31973 -3.81975 -31.53457 1.000 14.70330 6 ILE D CA 1
ATOM 4614 C C . ILE D 1 6 ? 31.17678 -3.54448 -30.05187 1.000 10.40933 6 ILE D C 1
ATOM 4615 O O . ILE D 1 6 ? 30.07644 -3.50806 -29.52805 1.000 17.71215 6 ILE D O 1
ATOM 4620 N N . PRO D 1 7 ? 32.30026 -3.36832 -29.37219 1.000 11.72161 7 PRO D N 1
ATOM 4621 C CA . PRO D 1 7 ? 32.25334 -3.20835 -27.91416 1.000 8.64546 7 PRO D CA 1
ATOM 4622 C C . PRO D 1 7 ? 31.43974 -1.98984 -27.53239 1.000 14.70376 7 PRO D C 1
ATOM 4623 O O . PRO D 1 7 ? 31.54941 -0.92589 -28.15200 1.000 8.78226 7 PRO D O 1
ATOM 4627 N N . GLY D 1 8 ? 30.65524 -2.15077 -26.46886 1.000 4.26070 8 GLY D N 1
ATOM 4628 C CA . GLY D 1 8 ? 29.74439 -1.14170 -25.99535 1.000 4.43583 8 GLY D CA 1
ATOM 4629 C C . GLY D 1 8 ? 28.49563 -0.97012 -26.82738 1.000 2.91199 8 GLY D C 1
ATOM 4630 O O . GLY D 1 8 ? 27.55245 -0.32041 -26.37148 1.000 14.46562 8 GLY D O 1
ATOM 4631 N N . TYR D 1 9 ? 28.46250 -1.50254 -28.04420 1.000 2.73645 9 TYR D N 1
ATOM 4632 C CA . TYR D 1 9 ? 27.30652 -1.29889 -28.90078 1.000 0.85518 9 TYR D CA 1
ATOM 4633 C C . TYR D 1 9 ? 26.19957 -2.16649 -28.34486 1.000 4.94338 9 TYR D C 1
ATOM 4634 O O . TYR D 1 9 ? 26.28487 -3.38844 -28.41827 1.000 6.19543 9 TYR D O 1
ATOM 4643 N N . ASP D 1 10 ? 25.16410 -1.53560 -27.77834 1.000 10.00898 10 ASP D N 1
ATOM 4644 C CA . ASP D 1 10 ? 24.21760 -2.24698 -26.93367 1.000 9.81082 10 ASP D CA 1
ATOM 4645 C C . ASP D 1 10 ? 22.79872 -2.15973 -27.45724 1.000 4.16028 10 ASP D C 1
ATOM 4646 O O . ASP D 1 10 ? 21.85229 -2.29869 -26.67755 1.000 12.14843 10 ASP D O 1
ATOM 4651 N N . TYR D 1 11 ? 22.63579 -1.94006 -28.76118 1.000 4.79632 11 TYR D N 1
ATOM 4652 C CA . TYR D 1 11 ? 21.29759 -1.86329 -29.33200 1.000 8.59001 11 TYR D CA 1
ATOM 4653 C C . TYR D 1 11 ? 20.53678 -3.14481 -29.02751 1.000 12.04198 11 TYR D C 1
ATOM 4654 O O . TYR D 1 11 ? 21.04707 -4.24152 -29.22665 1.000 13.32950 11 TYR D O 1
ATOM 4663 N N . GLY D 1 12 ? 19.31620 -3.00690 -28.53261 1.000 26.89014 12 GLY D N 1
ATOM 4664 C CA . GLY D 1 12 ? 18.55894 -4.17436 -28.17253 1.000 13.50700 12 GLY D CA 1
ATOM 4665 C C . GLY D 1 12 ? 18.91302 -4.78451 -26.83745 1.000 8.48225 12 GLY D C 1
ATOM 4666 O O . GLY D 1 12 ? 18.28947 -5.77704 -26.46084 1.000 7.45535 12 GLY D O 1
ATOM 4667 N N . ARG D 1 13 ? 19.88313 -4.22028 -26.11693 1.000 1.31913 13 ARG D N 1
ATOM 4668 C CA . ARG D 1 13 ? 20.34698 -4.81600 -24.87407 1.000 12.44648 13 ARG D CA 1
ATOM 4669 C C . ARG D 1 13 ? 20.43288 -3.78313 -23.75508 1.000 15.67412 13 ARG D C 1
ATOM 4670 O O . ARG D 1 13 ? 21.27971 -3.90300 -22.86610 1.000 21.81228 13 ARG D O 1
ATOM 4672 N N . VAL D 1 14 ? 19.56484 -2.76923 -23.76739 1.000 10.36036 14 VAL D N 1
ATOM 4673 C CA . VAL D 1 14 ? 19.54203 -1.77963 -22.70146 1.000 4.24485 14 VAL D CA 1
ATOM 4674 C C . VAL D 1 14 ? 18.18094 -1.77141 -22.01453 1.000 11.60713 14 VAL D C 1
ATOM 4675 O O . VAL D 1 14 ? 17.18582 -2.30502 -22.52145 1.000 6.92063 14 VAL D O 1
ATOM 4679 N N . GLU D 1 15 ? 18.15366 -1.10260 -20.86326 1.000 8.57783 15 GLU D N 1
ATOM 4680 C CA . GLU D 1 15 ? 17.04998 -1.09023 -19.93490 1.000 13.91331 15 GLU D CA 1
ATOM 4681 C C . GLU D 1 15 ? 15.95349 -0.18434 -20.47627 1.000 17.96058 15 GLU D C 1
ATOM 4682 O O . GLU D 1 15 ? 16.11761 0.46758 -21.50693 1.000 6.74207 15 GLU D O 1
ATOM 4688 N N . LYS D 1 16 ? 14.80463 -0.18752 -19.80204 1.000 9.57841 16 LYS D N 1
ATOM 4689 C CA . LYS D 1 16 ? 13.65933 0.54280 -20.31832 1.000 11.83518 16 LYS D CA 1
ATOM 4690 C C . LYS D 1 16 ? 13.85074 2.02956 -20.07314 1.000 6.36812 16 LYS D C 1
ATOM 4691 O O . LYS D 1 16 ? 14.01887 2.44832 -18.92557 1.000 10.02667 16 LYS D O 1
ATOM 4697 N N . SER D 1 17 ? 13.79065 2.83608 -21.13330 1.000 0.00016 17 SER D N 1
ATOM 4698 C CA . SER D 1 17 ? 13.87568 4.27192 -20.92240 1.000 6.57342 17 SER D CA 1
ATOM 4699 C C . SER D 1 17 ? 12.61395 4.78090 -20.22291 1.000 5.55555 17 SER D C 1
ATOM 4700 O O . SER D 1 17 ? 11.52293 4.25507 -20.44081 1.000 9.07560 17 SER D O 1
ATOM 4703 N N . PRO D 1 18 ? 12.73808 5.77976 -19.36451 1.000 8.15556 18 PRO D N 1
ATOM 4704 C CA . PRO D 1 18 ? 11.56282 6.26952 -18.63085 1.000 21.83426 18 PRO D CA 1
ATOM 4705 C C . PRO D 1 18 ? 10.70493 7.21919 -19.45424 1.000 7.05711 18 PRO D C 1
ATOM 4706 O O . PRO D 1 18 ? 10.24341 8.24510 -18.95492 1.000 12.25584 18 PRO D O 1
ATOM 4710 N N . ILE D 1 19 ? 10.51906 6.89689 -20.72591 1.000 12.82038 19 ILE D N 1
ATOM 4711 C CA . ILE D 1 19 ? 9.66814 7.64368 -21.64092 1.000 6.29769 19 ILE D CA 1
ATOM 4712 C C . ILE D 1 19 ? 8.58979 6.67881 -22.09748 1.000 18.32866 19 ILE D C 1
ATOM 4713 O O . ILE D 1 19 ? 8.90003 5.54310 -22.46957 1.000 14.99629 19 ILE D O 1
ATOM 4718 N N . THR D 1 20 ? 7.33742 7.11025 -22.07821 1.000 10.91511 20 THR D N 1
ATOM 4719 C CA . THR D 1 20 ? 6.31182 6.12319 -22.37470 1.000 8.62016 20 THR D CA 1
ATOM 4720 C C . THR D 1 20 ? 6.18224 5.92475 -23.87832 1.000 4.18426 20 THR D C 1
ATOM 4721 O O . THR D 1 20 ? 6.63050 6.74082 -24.69044 1.000 3.90548 20 THR D O 1
ATOM 4725 N N . ASP D 1 21 ? 5.52082 4.83157 -24.24335 1.000 6.74211 21 ASP D N 1
ATOM 4726 C CA . ASP D 1 21 ? 5.23389 4.57623 -25.64699 1.000 10.93540 21 ASP D CA 1
ATOM 4727 C C . ASP D 1 21 ? 4.41616 5.69956 -26.26481 1.000 17.66378 21 ASP D C 1
ATOM 4728 O O . ASP D 1 21 ? 4.65902 6.09261 -27.41092 1.000 6.14426 21 ASP D O 1
ATOM 4733 N N . LEU D 1 22 ? 3.40548 6.19385 -25.54506 1.000 10.33561 22 LEU D N 1
ATOM 4734 C CA . LEU D 1 22 ? 2.62442 7.30738 -26.08043 1.000 3.20081 22 LEU D CA 1
ATOM 4735 C C . LEU D 1 22 ? 3.47753 8.56655 -26.21663 1.000 6.78468 22 LEU D C 1
ATOM 4736 O O . LEU D 1 22 ? 3.35896 9.29682 -27.20391 1.000 14.12324 22 LEU D O 1
ATOM 4741 N N . GLU D 1 23 ? 4.32263 8.86603 -25.22733 1.000 6.43088 23 GLU D N 1
ATOM 4742 C CA . GLU D 1 23 ? 5.08692 10.10453 -25.36123 1.000 5.71365 23 GLU D CA 1
ATOM 4743 C C . GLU D 1 23 ? 6.02494 10.00268 -26.54899 1.000 4.89439 23 GLU D C 1
ATOM 4744 O O . GLU D 1 23 ? 6.22134 10.97943 -27.28411 1.000 7.32060 23 GLU D O 1
ATOM 4750 N N . PHE D 1 24 ? 6.55717 8.80368 -26.79110 1.000 0.26246 24 PHE D N 1
ATOM 4751 C CA . PHE D 1 24 ? 7.38022 8.56072 -27.97420 1.000 15.62027 24 PHE D CA 1
ATOM 4752 C C . PHE D 1 24 ? 6.57407 8.75277 -29.25028 1.000 7.94203 24 PHE D C 1
ATOM 4753 O O . PHE D 1 24 ? 6.98779 9.47670 -30.16506 1.000 9.94091 24 PHE D O 1
ATOM 4761 N N . ASP D 1 25 ? 5.41025 8.10013 -29.32891 1.000 9.76309 2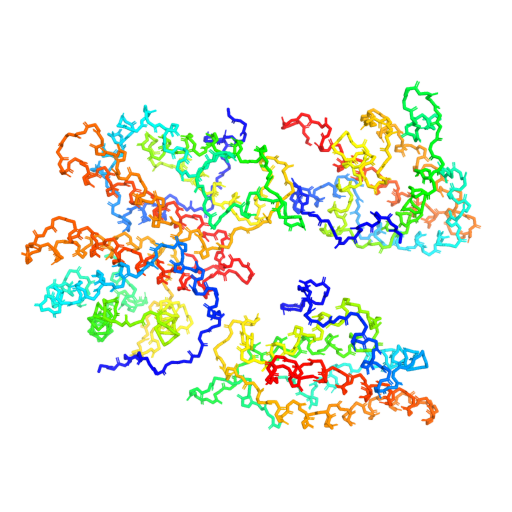5 ASP D N 1
ATOM 4762 C CA . ASP D 1 25 ? 4.54860 8.31132 -30.48296 1.000 14.61619 25 ASP D CA 1
ATOM 4763 C C . ASP D 1 25 ? 4.21930 9.76871 -30.69271 1.000 1.91017 25 ASP D C 1
ATOM 4764 O O . ASP D 1 25 ? 4.25383 10.25489 -31.82604 1.000 13.53302 25 ASP D O 1
ATOM 4769 N N . LEU D 1 26 ? 3.90881 10.48267 -29.62729 1.000 0.00016 26 LEU D N 1
ATOM 4770 C CA . LEU D 1 26 ? 3.67796 11.91290 -29.77683 1.000 10.53923 26 LEU D CA 1
ATOM 4771 C C . LEU D 1 26 ? 4.91256 12.61697 -30.31845 1.000 19.58192 26 LEU D C 1
ATOM 4772 O O . LEU D 1 26 ? 4.80282 13.53668 -31.13613 1.000 15.68362 26 LEU D O 1
ATOM 4777 N N . LEU D 1 27 ? 6.09942 12.19625 -29.87742 1.000 15.76095 27 LEU D N 1
ATOM 4778 C CA . LEU D 1 27 ? 7.31734 12.83437 -30.35549 1.000 6.19241 27 LEU D CA 1
ATOM 4779 C C . LEU D 1 27 ? 7.49855 12.58587 -31.84582 1.000 4.98600 27 LEU D C 1
ATOM 4780 O O . LEU D 1 27 ? 7.84473 13.50291 -32.59394 1.000 4.54829 27 LEU D O 1
ATOM 4785 N N . LYS D 1 28 ? 7.24229 11.35495 -32.30195 1.000 2.02398 28 LYS D N 1
ATOM 4786 C CA . LYS D 1 28 ? 7.35825 11.07538 -33.73127 1.000 9.13124 28 LYS D CA 1
ATOM 4787 C C . LYS D 1 28 ? 6.33910 11.86938 -34.51868 1.000 10.06221 28 LYS D C 1
ATOM 4788 O O . LYS D 1 28 ? 6.61629 12.29961 -35.64460 1.000 6.20608 28 LYS D O 1
ATOM 4794 N N . LYS D 1 29 ? 5.14314 12.04212 -33.94735 1.000 15.67978 29 LYS D N 1
ATOM 4795 C CA . LYS D 1 29 ? 4.11443 12.87422 -34.57006 1.000 12.49576 29 LYS D CA 1
ATOM 4796 C C . LYS D 1 29 ? 4.60150 14.30575 -34.73466 1.000 12.11897 29 LYS D C 1
ATOM 4797 O O . LYS D 1 29 ? 4.46236 14.90562 -35.80989 1.000 8.89437 29 LYS D O 1
ATOM 4799 N N . THR D 1 30 ? 5.22082 14.84971 -33.69028 1.000 5.90555 30 THR D N 1
ATOM 4800 C CA . THR D 1 30 ? 5.67724 16.23187 -33.70256 1.000 8.22188 30 THR D CA 1
ATOM 4801 C C . THR D 1 30 ? 6.76223 16.45544 -34.74926 1.000 13.54655 30 THR D C 1
ATOM 4802 O O . THR D 1 30 ? 6.69793 17.41864 -35.51706 1.000 24.23469 30 THR D O 1
ATOM 4806 N N . VAL D 1 31 ? 7.77391 15.58036 -34.80839 1.000 7.70516 31 VAL D N 1
ATOM 4807 C CA . VAL D 1 31 ? 8.74330 15.70424 -35.89967 1.000 14.44957 31 VAL D CA 1
ATOM 4808 C C . VAL D 1 31 ? 8.18139 15.24827 -37.23410 1.000 11.83629 31 VAL D C 1
ATOM 4809 O O . VAL D 1 31 ? 8.88501 15.33692 -38.24552 1.000 23.55815 31 VAL D O 1
ATOM 4813 N N . MET D 1 32 ? 6.93577 14.77859 -37.27263 1.000 26.81863 32 MET D N 1
ATOM 4814 C CA . MET D 1 32 ? 6.26411 14.38699 -38.50793 1.000 12.23166 32 MET D CA 1
ATOM 4815 C C . MET D 1 32 ? 6.90221 13.15188 -39.13994 1.000 14.97462 32 MET D C 1
ATOM 4816 O O . MET D 1 32 ? 6.91408 12.98845 -40.36406 1.000 5.79963 32 MET D O 1
ATOM 4821 N N . LEU D 1 33 ? 7.39696 12.25714 -38.29573 1.000 10.38641 33 LEU D N 1
ATOM 4822 C CA . LEU D 1 33 ? 7.93712 10.96452 -38.71801 1.000 22.52529 33 LEU D CA 1
ATOM 4823 C C . LEU D 1 33 ? 6.76730 10.04907 -39.05992 1.000 15.97438 33 LEU D C 1
ATOM 4824 O O . LEU D 1 33 ? 6.12681 9.48129 -38.17054 1.000 43.79765 33 LEU D O 1
ATOM 4829 N N . GLY D 1 34 ? 6.47187 9.88707 -40.34869 1.000 24.68836 34 GLY D N 1
ATOM 4830 C CA . GLY D 1 34 ? 5.40953 9.01011 -40.77733 1.000 17.60867 34 GLY D CA 1
ATOM 4831 C C . GLY D 1 34 ? 5.91711 7.76429 -41.48589 1.000 25.09240 34 GLY D C 1
ATOM 4832 O O . GLY D 1 34 ? 7.11453 7.48833 -41.56758 1.000 18.60649 34 GLY D O 1
ATOM 4833 N N . GLU D 1 35 ? 4.93961 7.00804 -42.00005 1.000 19.39094 35 GLU D N 1
ATOM 4834 C CA . GLU D 1 35 ? 5.20927 5.80157 -42.77227 1.000 11.32099 35 GLU D CA 1
ATOM 4835 C C . GLU D 1 35 ? 6.06679 6.11152 -44.00145 1.000 24.73940 35 GLU D C 1
ATOM 4836 O O . GLU D 1 35 ? 6.92886 5.31314 -44.38869 1.000 14.95379 35 GLU D O 1
ATOM 4842 N N . LYS D 1 36 ? 5.85868 7.28135 -44.61509 1.000 15.21913 36 LYS D N 1
ATOM 4843 C CA . LYS D 1 36 ? 6.70002 7.68669 -45.73345 1.000 15.73715 36 LYS D CA 1
ATOM 4844 C C . LYS D 1 36 ? 8.15605 7.81111 -45.30918 1.000 16.71422 36 LYS D C 1
ATOM 4845 O O . LYS D 1 36 ? 9.06644 7.42852 -46.04999 1.000 18.12391 36 LYS D O 1
ATOM 4851 N N . ASP D 1 37 ? 8.40091 8.41442 -44.15018 1.000 13.79437 37 ASP D N 1
ATOM 4852 C CA . ASP D 1 37 ? 9.77709 8.59543 -43.70186 1.000 19.08085 37 ASP D CA 1
ATOM 4853 C C . ASP D 1 37 ? 10.40013 7.26408 -43.34808 1.000 7.39916 37 ASP D C 1
ATOM 4854 O O . ASP D 1 37 ? 11.58237 7.03177 -43.61637 1.000 28.72412 37 ASP D O 1
ATOM 4859 N N . VAL D 1 38 ? 9.61558 6.36777 -42.76416 1.000 11.15895 38 VAL D N 1
ATOM 4860 C CA . VAL D 1 38 ? 10.14782 5.05580 -42.43442 1.000 9.87213 38 VAL D CA 1
ATOM 4861 C C . VAL D 1 38 ? 10.65388 4.38232 -43.69564 1.000 17.92195 38 VAL D C 1
ATOM 4862 O O . VAL D 1 38 ? 11.74583 3.79416 -43.71454 1.000 22.79451 38 VAL D O 1
ATOM 4866 N N . MET D 1 39 ? 9.88600 4.52046 -44.78591 1.000 13.50846 39 MET D N 1
ATOM 4867 C CA . MET D 1 39 ? 10.31131 4.02326 -46.08709 1.000 17.20648 39 MET D CA 1
ATOM 4868 C C . MET D 1 39 ? 11.53862 4.76721 -46.56083 1.000 9.84008 39 MET D C 1
ATOM 4869 O O . MET D 1 39 ? 12.50083 4.15136 -47.03211 1.000 22.57880 39 MET D O 1
ATOM 4874 N N . TYR D 1 40 ? 11.53375 6.09638 -46.43378 1.000 6.25432 40 TYR D N 1
ATOM 4875 C CA . TYR D 1 40 ? 12.68399 6.86406 -46.89399 1.000 9.73056 40 TYR D CA 1
ATOM 4876 C C . TYR D 1 40 ? 13.90910 6.53607 -46.07323 1.000 6.11399 40 TYR D C 1
ATOM 4877 O O . TYR D 1 40 ? 15.01403 6.44729 -46.61814 1.000 10.09051 40 TYR D O 1
ATOM 4886 N N . LEU D 1 41 ? 13.73330 6.34835 -44.76414 1.000 17.89067 41 LEU D N 1
ATOM 4887 C CA . LEU D 1 41 ? 14.85884 5.95459 -43.92734 1.000 10.33016 41 LEU D CA 1
ATOM 4888 C C . LEU D 1 41 ? 15.46030 4.65317 -44.42802 1.000 19.64800 41 LEU D C 1
ATOM 4889 O O . LEU D 1 41 ? 16.67818 4.55697 -44.62082 1.000 26.60994 41 LEU D O 1
ATOM 4894 N N . LYS D 1 42 ? 14.61024 3.64189 -44.66541 1.000 15.33803 42 LYS D N 1
ATOM 4895 C CA . LYS D 1 42 ? 15.12277 2.34606 -45.09082 1.000 8.46911 42 LYS D CA 1
ATOM 4896 C C . LYS D 1 42 ? 15.84874 2.48973 -46.41091 1.000 19.45294 42 LYS D C 1
ATOM 4897 O O . LYS D 1 42 ? 16.92962 1.92656 -46.61791 1.000 31.52835 42 LYS D O 1
ATOM 4903 N N . LYS D 1 43 ? 15.28348 3.27737 -47.30414 1.000 14.66141 43 LYS D N 1
ATOM 4904 C CA . LYS D 1 43 ? 16.00877 3.61127 -48.50338 1.000 22.65055 43 LYS D CA 1
ATOM 4905 C C . LYS D 1 43 ? 17.30744 4.36358 -48.25946 1.000 19.23201 43 LYS D C 1
ATOM 4906 O O . LYS D 1 43 ? 18.31921 4.00420 -48.85276 1.000 14.39963 43 LYS D O 1
ATOM 4912 N N . ALA D 1 44 ? 17.36451 5.31461 -47.31962 1.000 17.54685 44 ALA D N 1
ATOM 4913 C CA . ALA D 1 44 ? 18.68657 5.85851 -46.98271 1.000 27.68896 44 ALA D CA 1
ATOM 4914 C C . ALA D 1 44 ? 19.65258 4.74365 -46.53983 1.000 24.03646 44 ALA D C 1
ATOM 4915 O O . ALA D 1 44 ? 20.84881 4.76462 -46.87374 1.000 31.56925 44 ALA D O 1
ATOM 4917 N N . GLY D 1 45 ? 19.13526 3.73041 -45.84324 1.000 11.46856 45 GLY D N 1
ATOM 4918 C CA . GLY D 1 45 ? 19.99642 2.65059 -45.37299 1.000 9.67690 45 GLY D CA 1
ATOM 4919 C C . GLY D 1 45 ? 20.70349 1.93592 -46.50650 1.000 11.74465 45 GLY D C 1
ATOM 4920 O O . GLY D 1 45 ? 21.91060 1.71701 -46.45463 1.000 15.59513 45 GLY D O 1
ATOM 4921 N N . ASP D 1 46 ? 19.94505 1.52050 -47.52418 1.000 12.99005 46 ASP D N 1
ATOM 4922 C CA . ASP D 1 46 ? 20.50956 1.11925 -48.81236 1.000 23.39287 46 ASP D CA 1
ATOM 4923 C C . ASP D 1 46 ? 21.53366 2.09536 -49.37079 1.000 19.20521 46 ASP D C 1
ATOM 4924 O O . ASP D 1 46 ? 22.61070 1.67834 -49.81053 1.000 17.33810 46 ASP D O 1
ATOM 4929 N N . VAL D 1 47 ? 21.23392 3.39339 -49.38204 1.000 14.01304 47 VAL D N 1
ATOM 4930 C CA . VAL D 1 47 ? 22.14361 4.27800 -50.09515 1.000 10.50280 47 VAL D CA 1
ATOM 4931 C C . VAL D 1 47 ? 23.41776 4.50626 -49.29021 1.000 10.22704 47 VAL D C 1
ATOM 4932 O O . VAL D 1 47 ? 24.49055 4.73587 -49.85633 1.000 18.90423 47 VAL D O 1
ATOM 4936 N N . LEU D 1 48 ? 23.33522 4.41132 -47.96848 1.000 13.00880 48 LEU D N 1
ATOM 4937 C CA . LEU D 1 48 ? 24.45113 4.78747 -47.11733 1.000 11.36031 48 LEU D CA 1
ATOM 4938 C C . LEU D 1 48 ? 25.32043 3.61142 -46.70774 1.000 14.60871 48 LEU D C 1
ATOM 4939 O O . LEU D 1 48 ? 26.47615 3.83575 -46.33589 1.000 15.06420 48 LEU D O 1
ATOM 4944 N N . LYS D 1 49 ? 24.81247 2.35645 -46.75012 1.000 17.43590 49 LYS D N 1
ATOM 4945 C CA . LYS D 1 49 ? 25.51053 1.25873 -46.06618 1.000 28.35753 49 LYS D CA 1
ATOM 4946 C C . LYS D 1 49 ? 26.90874 1.07655 -46.60130 1.000 19.12439 49 LYS D C 1
ATOM 4947 O O . LYS D 1 49 ? 27.78206 0.49316 -45.94696 1.000 22.19157 49 LYS D O 1
ATOM 4953 N N . ASP D 1 50 ? 27.10461 1.49033 -47.82445 1.000 14.82978 50 ASP D N 1
ATOM 4954 C CA . ASP D 1 50 ? 28.29849 1.14758 -48.53790 1.000 21.62086 50 ASP D CA 1
ATOM 4955 C C . ASP D 1 50 ? 29.19390 2.38724 -48.67058 1.000 28.31684 50 ASP D C 1
ATOM 4956 O O . ASP D 1 50 ? 30.20121 2.36524 -49.37369 1.000 24.23634 50 ASP D O 1
ATOM 4961 N N . GLN D 1 51 ? 28.77220 3.49251 -48.06281 1.000 21.40759 51 GLN D N 1
ATOM 4962 C CA . GLN D 1 51 ? 29.56256 4.69954 -47.85004 1.000 39.82113 51 GLN D CA 1
ATOM 4963 C C . GLN D 1 51 ? 29.84805 5.05045 -46.39254 1.000 7.43322 51 GLN D C 1
ATOM 4964 O O . GLN D 1 51 ? 30.18665 6.20602 -46.13067 1.000 13.68354 51 GLN D O 1
ATOM 4970 N N . VAL D 1 52 ? 29.70380 4.11436 -45.43825 1.000 18.10016 52 VAL D N 1
ATOM 4971 C CA . VAL D 1 52 ? 29.80518 4.45714 -44.01004 1.000 18.79401 52 VAL D CA 1
ATOM 4972 C C . VAL D 1 52 ? 31.19545 4.98779 -43.66088 1.000 17.48264 52 VAL D C 1
ATOM 4973 O O . VAL D 1 52 ? 31.33033 5.98294 -42.93772 1.000 18.88340 52 VAL D O 1
ATOM 4977 N N . ASP D 1 53 ? 32.25075 4.28614 -44.08682 1.000 16.53311 53 ASP D N 1
ATOM 4978 C CA . ASP D 1 53 ? 33.59991 4.74504 -43.75670 1.000 20.42235 53 ASP D CA 1
ATOM 4979 C C . ASP D 1 53 ? 33.84781 6.16147 -44.26046 1.000 23.87119 53 ASP D C 1
ATOM 4980 O O . ASP D 1 53 ? 34.45423 6.97906 -43.55777 1.000 12.69053 53 ASP D O 1
ATOM 4985 N N . GLU D 1 54 ? 33.39662 6.48150 -45.47131 1.000 24.33870 54 GLU D N 1
ATOM 4986 C CA . GLU D 1 54 ? 33.56499 7.85797 -45.93292 1.000 24.56098 54 GLU D CA 1
ATOM 4987 C C . GLU D 1 54 ? 32.78970 8.79847 -45.05288 1.000 20.32577 54 GLU D C 1
ATOM 4988 O O . GLU D 1 54 ? 33.25215 9.90369 -44.74515 1.000 51.11568 54 GLU D O 1
ATOM 4994 N N . ILE D 1 55 ? 31.58085 8.40105 -44.67406 1.000 36.75014 55 ILE D N 1
ATOM 4995 C CA . ILE D 1 55 ? 30.83457 9.22263 -43.73182 1.000 29.29047 55 ILE D CA 1
ATOM 4996 C C . ILE D 1 55 ? 31.59155 9.33539 -42.42390 1.000 13.74907 55 ILE D C 1
ATOM 4997 O O . ILE D 1 55 ? 31.74669 10.42849 -41.86804 1.000 48.73442 55 ILE D O 1
ATOM 5002 N N . LEU D 1 56 ? 32.07977 8.20669 -41.91035 1.000 20.34445 56 LEU D N 1
ATOM 5003 C CA . LEU D 1 56 ? 32.78920 8.25004 -40.63902 1.000 19.29407 56 LEU D CA 1
ATOM 5004 C C . LEU D 1 56 ? 33.99122 9.18866 -40.68776 1.000 28.94126 56 LEU D C 1
ATOM 5005 O O . LEU D 1 56 ? 34.27431 9.87627 -39.69926 1.000 43.95408 56 LEU D O 1
ATOM 5010 N N . ASP D 1 57 ? 34.69838 9.26004 -41.82085 1.000 23.55706 57 ASP D N 1
ATOM 5011 C CA . ASP D 1 57 ? 35.88716 10.11287 -41.86480 1.000 18.87668 57 ASP D CA 1
ATOM 5012 C C . ASP D 1 57 ? 35.53609 11.58676 -41.74853 1.000 21.38758 57 ASP D C 1
ATOM 5013 O O . ASP D 1 57 ? 36.35401 12.37721 -41.26692 1.000 38.42183 57 ASP D O 1
ATOM 5018 N N . LEU D 1 58 ? 34.33740 11.97493 -42.16950 1.000 31.24912 58 LEU D N 1
ATOM 5019 C CA . LEU D 1 58 ? 33.91617 13.34887 -41.96722 1.000 20.34264 58 LEU D CA 1
ATOM 5020 C C . LEU D 1 58 ? 33.58223 13.65758 -40.50911 1.000 43.47093 58 LEU D C 1
ATOM 5021 O O . LEU D 1 58 ? 33.60758 14.83180 -40.12547 1.000 47.12866 58 LEU D O 1
ATOM 5026 N N . LEU D 1 59 ? 33.27256 12.65332 -39.68322 1.000 26.33629 59 LEU D N 1
ATOM 5027 C CA . LEU D 1 59 ? 32.68130 12.95880 -38.38087 1.000 22.65657 59 LEU D CA 1
ATOM 5028 C C . LEU D 1 59 ? 33.49073 12.47639 -37.19316 1.000 25.95396 59 LEU D C 1
ATOM 5029 O O . LEU D 1 59 ? 33.51890 13.14680 -36.15759 1.000 77.49236 59 LEU D O 1
ATOM 5034 N N . VAL D 1 60 ? 34.16451 11.34367 -37.31411 1.000 17.85902 60 VAL D N 1
ATOM 5035 C CA . VAL D 1 60 ? 34.71642 10.68304 -36.14503 1.000 34.48391 60 VAL D CA 1
ATOM 5036 C C . VAL D 1 60 ? 35.73765 9.63264 -36.56856 1.000 18.12047 60 VAL D C 1
ATOM 5037 O O . VAL D 1 60 ? 35.44948 8.73536 -37.36845 1.000 118.79438 60 VAL D O 1
ATOM 5041 N N . GLY D 1 61 ? 36.94327 9.77532 -36.06238 1.000 69.63410 61 GLY D N 1
ATOM 5042 C CA . GLY D 1 61 ? 37.98230 8.80265 -36.27048 1.000 61.81703 61 GLY D CA 1
ATOM 5043 C C . GLY D 1 61 ? 38.96505 9.09022 -35.17352 1.000 62.82200 61 GLY D C 1
ATOM 5044 O O . GLY D 1 61 ? 38.61589 9.73501 -34.19095 1.000 45.94458 61 GLY D O 1
ATOM 5045 N N . HIS D 1 68 ? 34.81244 21.37612 -33.92581 1.000 146.86914 68 HIS D N 1
ATOM 5046 C CA . HIS D 1 68 ? 34.81058 21.63790 -32.49130 1.000 153.32684 68 HIS D CA 1
ATOM 5047 C C . HIS D 1 68 ? 34.08031 20.50623 -31.77343 1.000 142.55539 68 HIS D C 1
ATOM 5048 O O . HIS D 1 68 ? 32.99107 20.67863 -31.21526 1.000 129.02563 68 HIS D O 1
ATOM 5055 N N . LEU D 1 69 ? 34.69846 19.32996 -31.82946 1.000 93.87879 69 LEU D N 1
ATOM 5056 C CA . LEU D 1 69 ? 34.23362 18.17047 -31.08662 1.000 74.38648 69 LEU D CA 1
ATOM 5057 C C . LEU D 1 69 ? 35.37141 17.58488 -30.26058 1.000 58.57873 69 LEU D C 1
ATOM 5058 O O . LEU D 1 69 ? 35.13050 17.05242 -29.17447 1.000 25.26198 69 LEU D O 1
ATOM 5063 N N . ILE D 1 70 ? 36.61489 17.69669 -30.74578 1.000 14.93753 70 ILE D N 1
ATOM 5064 C CA . ILE D 1 70 ? 37.60975 16.70134 -30.34045 1.000 23.47619 70 ILE D CA 1
ATOM 5065 C C . ILE D 1 70 ? 37.78582 16.69100 -28.82275 1.000 0.00016 70 ILE D C 1
ATOM 5066 O O . ILE D 1 70 ? 38.00907 15.63980 -28.21959 1.000 22.91374 70 ILE D O 1
ATOM 5071 N N . TYR D 1 71 ? 37.67815 17.86059 -28.19416 1.000 0.33114 71 TYR D N 1
ATOM 5072 C CA . TYR D 1 71 ? 37.81952 18.01014 -26.75206 1.000 5.09926 71 TYR D CA 1
ATOM 5073 C C . TYR D 1 71 ? 37.01528 16.99121 -25.96315 1.000 11.07813 71 TYR D C 1
ATOM 5074 O O . TYR D 1 71 ? 37.44360 16.57478 -24.88550 1.000 7.65011 71 TYR D O 1
ATOM 5083 N N . TYR D 1 72 ? 35.80636 16.64342 -26.43674 1.000 5.94434 72 TYR D N 1
ATOM 5084 C CA . TYR D 1 72 ? 34.91681 15.75138 -25.68989 1.000 7.50737 72 TYR D CA 1
ATOM 5085 C C . TYR D 1 72 ? 35.33088 14.29515 -25.79887 1.000 2.95752 72 TYR D C 1
ATOM 5086 O O . TYR D 1 72 ? 34.76257 13.45627 -25.09688 1.000 12.34000 72 TYR D O 1
ATOM 5095 N N . PHE D 1 73 ? 36.31296 13.99754 -26.64780 1.000 3.80221 73 PHE D N 1
ATOM 5096 C CA . PHE D 1 73 ? 36.96965 12.69418 -26.79684 1.000 9.47562 73 PHE D CA 1
ATOM 5097 C C . PHE D 1 73 ? 38.28169 12.66616 -26.05657 1.000 2.92819 73 PHE D C 1
ATOM 5098 O O . PHE D 1 73 ? 39.07116 11.73990 -26.22910 1.000 10.58762 73 PHE D O 1
ATOM 5106 N N . SER D 1 74 ? 38.55316 13.69938 -25.27469 1.000 9.49162 74 SER D N 1
ATOM 5107 C CA . SER D 1 74 ? 39.87727 13.92599 -24.73238 1.000 13.98239 74 SER D CA 1
ATOM 5108 C C . SER D 1 74 ? 39.90526 13.65532 -23.24348 1.000 3.61638 74 SER D C 1
ATOM 5109 O O . SER D 1 74 ? 38.87671 13.61830 -22.56591 1.000 13.62018 74 SER D O 1
ATOM 5112 N N . ASN D 1 75 ? 41.10907 13.43971 -22.75494 1.000 9.93253 75 ASN D N 1
ATOM 5113 C CA . ASN D 1 75 ? 41.37665 13.64001 -21.34985 1.000 18.20951 75 ASN D CA 1
ATOM 5114 C C . ASN D 1 75 ? 41.22960 15.12525 -21.02468 1.000 4.13346 75 ASN D C 1
ATOM 5115 O O . ASN D 1 75 ? 41.87359 15.95327 -21.66929 1.000 13.88695 75 ASN D O 1
ATOM 5120 N N . PRO D 1 76 ? 40.40703 15.49776 -20.03992 1.000 24.23027 76 PRO D N 1
ATOM 5121 C CA . PRO D 1 76 ? 40.23458 16.93323 -19.74427 1.000 13.48043 76 PRO D CA 1
ATOM 5122 C C . PRO D 1 76 ? 41.45442 17.56806 -19.12343 1.000 13.95358 76 PRO D C 1
ATOM 5123 O O . PRO D 1 76 ? 41.75173 18.73011 -19.42554 1.000 46.74241 76 PRO D O 1
ATOM 5127 N N . ASP D 1 77 ? 42.16559 16.85475 -18.24745 1.000 16.85558 77 ASP D N 1
ATOM 5128 C CA . ASP D 1 77 ? 43.29244 17.49376 -17.57730 1.000 15.58521 77 ASP D CA 1
ATOM 5129 C C . ASP D 1 77 ? 44.41680 17.81411 -18.55651 1.000 20.75159 77 ASP D C 1
ATOM 5130 O O . ASP D 1 77 ? 45.10945 18.82323 -18.40053 1.000 20.12420 77 ASP D O 1
ATOM 5135 N N . THR D 1 78 ? 44.63820 16.95827 -19.55104 1.000 9.83452 78 THR D N 1
ATOM 5136 C CA . THR D 1 78 ? 45.70226 17.20510 -20.50502 1.000 24.25146 78 THR D CA 1
ATOM 5137 C C . THR D 1 78 ? 45.18980 17.66671 -21.84864 1.000 16.20076 78 THR D C 1
ATOM 5138 O O . THR D 1 78 ? 45.98256 18.14517 -22.66264 1.000 16.31947 78 THR D O 1
ATOM 5142 N N . GLY D 1 79 ? 43.89476 17.55521 -22.09959 1.000 14.21361 79 GLY D N 1
ATOM 5143 C CA . GLY D 1 79 ? 43.39555 17.92213 -23.39916 1.000 12.22445 79 GLY D CA 1
ATOM 5144 C C . GLY D 1 79 ? 43.83045 16.97314 -24.46685 1.000 4.01810 79 GLY D C 1
ATOM 5145 O O . GLY D 1 79 ? 43.63247 17.25621 -25.64984 1.000 20.94058 79 GLY D O 1
ATOM 5146 N N . GLU D 1 80 ? 44.37987 15.84363 -24.09920 1.000 4.15243 80 GLU D N 1
ATOM 5147 C CA . GLU D 1 80 ? 44.81517 14.98333 -25.16404 1.000 10.67893 80 GLU D CA 1
ATOM 5148 C C . GLU D 1 80 ? 43.69074 14.03067 -25.54380 1.000 7.22670 80 GLU D C 1
ATOM 5149 O O . GLU D 1 80 ? 43.07393 13.41670 -24.66245 1.000 13.83727 80 GLU D O 1
ATOM 5155 N N . PRO D 1 81 ? 43.43056 13.83717 -26.82967 1.000 4.02192 81 PRO D N 1
ATOM 5156 C CA . PRO D 1 81 ? 42.35852 12.93008 -27.23406 1.000 3.54390 81 PRO D CA 1
ATOM 5157 C C . PRO D 1 81 ? 42.73239 11.48153 -27.01966 1.000 1.54587 81 PRO D C 1
ATOM 5158 O O . PRO D 1 81 ? 43.89633 11.09294 -27.12571 1.000 19.21602 81 PRO D O 1
ATOM 5162 N N . ILE D 1 82 ? 41.71635 10.67728 -26.74251 1.000 0.00016 82 ILE D N 1
ATOM 5163 C CA . ILE D 1 82 ? 41.90987 9.28842 -26.37524 1.000 0.00016 82 ILE D CA 1
ATOM 5164 C C . ILE D 1 82 ? 41.65308 8.49397 -27.64235 1.000 12.70728 82 ILE D C 1
ATOM 5165 O O . ILE D 1 82 ? 40.50631 8.30066 -28.05199 1.000 20.74005 82 ILE D O 1
ATOM 5170 N N . LYS D 1 83 ? 42.74783 8.06639 -28.28419 1.000 11.89475 83 LYS D N 1
ATOM 5171 C CA . LYS D 1 83 ? 42.64140 7.31339 -29.52583 1.000 6.70318 83 LYS D CA 1
ATOM 5172 C C . LYS D 1 83 ? 41.63867 6.17466 -29.40525 1.000 4.41274 83 LYS D C 1
ATOM 5173 O O . LYS D 1 83 ? 40.82422 5.95336 -30.30639 1.000 3.83606 83 LYS D O 1
ATOM 5179 N N . GLU D 1 84 ? 41.74410 5.42658 -28.31940 1.000 12.72153 84 GLU D N 1
ATOM 5180 C CA . GLU D 1 84 ? 40.88380 4.26661 -28.13801 1.000 12.12913 84 GLU D CA 1
ATOM 5181 C C . GLU D 1 84 ? 39.43242 4.70148 -28.14710 1.000 24.14269 84 GLU D C 1
ATOM 5182 O O . GLU D 1 84 ? 38.60792 4.12880 -28.87165 1.000 6.28774 84 GLU D O 1
ATOM 5188 N N . TYR D 1 85 ? 39.12816 5.74673 -27.36541 1.000 15.60043 85 TYR D N 1
ATOM 5189 C CA . TYR D 1 85 ? 37.78590 6.29211 -27.25120 1.000 13.04805 85 TYR D CA 1
ATOM 5190 C C . TYR D 1 85 ? 37.24829 6.67645 -28.61922 1.000 5.06426 85 TYR D C 1
ATOM 5191 O O . TYR D 1 85 ? 36.12964 6.31298 -28.98741 1.000 9.14410 85 TYR D O 1
ATOM 5200 N N . LEU D 1 86 ? 38.06187 7.38247 -29.40744 1.000 8.49805 86 LEU D N 1
ATOM 5201 C CA . LEU D 1 86 ? 37.63571 7.78648 -30.74050 1.000 5.18326 86 LEU D CA 1
ATOM 5202 C C . LEU D 1 86 ? 37.37766 6.58209 -31.64104 1.000 3.83338 86 LEU D C 1
ATOM 5203 O O . LEU D 1 86 ? 36.38985 6.55716 -32.38247 1.000 7.06614 86 LEU D O 1
ATOM 5208 N N . GLU D 1 87 ? 38.26308 5.58470 -31.59897 1.000 3.75177 87 GLU D N 1
ATOM 5209 C CA . GLU D 1 87 ? 38.08315 4.36986 -32.41005 1.000 14.32930 87 GLU D CA 1
ATOM 5210 C C . GLU D 1 87 ? 36.81926 3.60303 -32.02589 1.000 3.74132 87 GLU D C 1
ATOM 5211 O O . GLU D 1 87 ? 36.06479 3.14357 -32.90054 1.000 1.57957 87 GLU D O 1
ATOM 5217 N N . ARG D 1 88 ? 36.58184 3.41349 -30.72729 1.000 0.00016 88 ARG D N 1
ATOM 5218 C CA . ARG D 1 88 ? 35.42010 2.63098 -30.29767 1.000 1.39452 88 ARG D CA 1
ATOM 5219 C C . ARG D 1 88 ? 34.12359 3.39375 -30.54132 1.000 11.11698 88 ARG D C 1
ATOM 5220 O O . ARG D 1 88 ? 33.12692 2.81052 -30.98639 1.000 9.07876 88 ARG D O 1
ATOM 5228 N N . VAL D 1 89 ? 34.11254 4.70421 -30.27148 1.000 1.15426 89 VAL D N 1
ATOM 5229 C CA . VAL D 1 89 ? 32.89206 5.45471 -30.53299 1.000 0.72975 89 VAL D CA 1
ATOM 5230 C C . VAL D 1 89 ? 32.60589 5.47225 -32.01611 1.000 6.82480 89 VAL D C 1
ATOM 5231 O O . VAL D 1 89 ? 31.46034 5.27996 -32.44047 1.000 12.84087 89 VAL D O 1
ATOM 5235 N N . ARG D 1 90 ? 33.64548 5.70537 -32.82991 1.000 9.18105 90 ARG D N 1
ATOM 5236 C CA . ARG D 1 90 ? 33.47739 5.71361 -34.27857 1.000 1.62461 90 ARG D CA 1
ATOM 5237 C C . ARG D 1 90 ? 32.79958 4.45573 -34.76824 1.000 2.38896 90 ARG D C 1
ATOM 5238 O O . ARG D 1 90 ? 31.93404 4.50899 -35.64726 1.000 12.06253 90 ARG D O 1
ATOM 5246 N N . ALA D 1 91 ? 33.18126 3.31193 -34.21146 1.000 1.81514 91 ALA D N 1
ATOM 5247 C CA . ALA D 1 91 ? 32.59543 2.05763 -34.66007 1.000 14.33520 91 ALA D CA 1
ATOM 5248 C C . ALA D 1 91 ? 31.11511 2.00502 -34.32333 1.000 14.64663 91 ALA D C 1
ATOM 5249 O O . ALA D 1 91 ? 30.29294 1.62784 -35.16739 1.000 5.65845 91 ALA D O 1
ATOM 5251 N N . ARG D 1 92 ? 30.76009 2.41848 -33.09991 1.000 3.60685 92 ARG D N 1
ATOM 5252 C CA . ARG D 1 92 ? 29.35935 2.47061 -32.69264 1.000 13.71574 92 ARG D CA 1
ATOM 5253 C C . ARG D 1 92 ? 28.59573 3.49723 -33.51748 1.000 5.01777 92 ARG D C 1
ATOM 5254 O O . ARG D 1 92 ? 27.43602 3.27317 -33.87706 1.000 11.89833 92 ARG D O 1
ATOM 5262 N N . PHE D 1 93 ? 29.23440 4.63563 -33.81472 1.000 0.88057 93 PHE D N 1
ATOM 5263 C CA . PHE D 1 93 ? 28.62752 5.62571 -34.69828 1.000 3.42882 93 PHE D CA 1
ATOM 5264 C C . PHE D 1 93 ? 28.36639 5.04272 -36.07171 1.000 9.59684 93 PHE D C 1
ATOM 5265 O O . PHE D 1 93 ? 27.31506 5.29752 -36.66885 1.000 11.94560 93 PHE D O 1
ATOM 5273 N N . GLY D 1 94 ? 29.33879 4.30144 -36.61349 1.000 8.93619 94 GLY D N 1
ATOM 5274 C CA . GLY D 1 94 ? 29.09268 3.58473 -37.85088 1.000 7.44461 94 GLY D CA 1
ATOM 5275 C C . GLY D 1 94 ? 27.83405 2.73435 -37.78413 1.000 11.94366 94 GLY D C 1
ATOM 5276 O O . GLY D 1 94 ? 27.02250 2.73428 -38.71387 1.000 24.48152 94 GLY D O 1
ATOM 5277 N N . ALA D 1 95 ? 27.63673 2.01970 -36.67364 1.000 6.10719 95 ALA D N 1
ATOM 5278 C CA . ALA D 1 95 ? 26.41937 1.22087 -36.53357 1.000 3.48893 95 ALA D CA 1
ATOM 5279 C C . ALA D 1 95 ? 25.20187 2.10218 -36.36648 1.000 1.56903 95 ALA D C 1
ATOM 5280 O O . ALA D 1 95 ? 24.11224 1.74260 -36.81885 1.000 7.09719 95 ALA D O 1
ATOM 5282 N N . TRP D 1 96 ? 25.36961 3.26296 -35.73673 1.000 0.00016 96 TRP D N 1
ATOM 5283 C CA . TRP D 1 96 ? 24.23115 4.15181 -35.54968 1.000 6.35269 96 TRP D CA 1
ATOM 5284 C C . TRP D 1 96 ? 23.72075 4.66592 -36.88011 1.000 5.81409 96 TRP D C 1
ATOM 5285 O O . TRP D 1 96 ? 22.50646 4.81817 -37.07266 1.000 3.17476 96 TRP D O 1
ATOM 5296 N N . ILE D 1 97 ? 24.63064 4.92954 -37.81671 1.000 3.23231 97 ILE D N 1
ATOM 5297 C CA . ILE D 1 97 ? 24.20720 5.36412 -39.14531 1.000 8.19164 97 ILE D CA 1
ATOM 5298 C C . ILE D 1 97 ? 23.20718 4.37671 -39.72612 1.000 10.37202 97 ILE D C 1
ATOM 5299 O O . ILE D 1 97 ? 22.16871 4.75709 -40.27526 1.000 10.04413 97 ILE D O 1
ATOM 5304 N N . LEU D 1 98 ? 23.50292 3.09378 -39.59898 1.000 9.77552 98 LEU D N 1
ATOM 5305 C CA . LEU D 1 98 ? 22.62646 2.10047 -40.18344 1.000 15.94771 98 LEU D CA 1
ATOM 5306 C C . LEU D 1 98 ? 21.44790 1.80664 -39.26664 1.000 10.92851 98 LEU D C 1
ATOM 5307 O O . LEU D 1 98 ? 20.35471 1.49769 -39.75291 1.000 8.14436 98 LEU D O 1
ATOM 5312 N N . ASP D 1 99 ? 21.63043 1.95160 -37.94975 1.000 0.69200 99 ASP D N 1
ATOM 5313 C CA . ASP D 1 99 ? 20.48911 1.85166 -37.04460 1.000 12.99028 99 ASP D CA 1
ATOM 5314 C C . ASP D 1 99 ? 19.47515 2.95350 -37.31372 1.000 22.43596 99 ASP D C 1
ATOM 5315 O O . ASP D 1 99 ? 18.26402 2.70745 -37.31750 1.000 26.97077 99 ASP D O 1
ATOM 5320 N N . THR D 1 100 ? 19.95763 4.16950 -37.56380 1.000 5.07689 100 THR D N 1
ATOM 5321 C CA . THR D 1 100 ? 19.06847 5.28000 -37.86776 1.000 6.04877 100 THR D CA 1
ATOM 5322 C C . THR D 1 100 ? 18.25868 5.00361 -39.11437 1.000 6.64940 100 THR D C 1
ATOM 5323 O O . THR D 1 100 ? 17.08631 5.36711 -39.19217 1.000 7.33199 100 THR D O 1
ATOM 5327 N N . THR D 1 101 ? 18.86743 4.37580 -40.11026 1.000 6.77078 101 THR D N 1
ATOM 5328 C CA . THR D 1 101 ? 18.14319 4.19133 -41.35639 1.000 8.29928 101 THR D CA 1
ATOM 5329 C C . THR D 1 101 ? 17.27790 2.95003 -41.31976 1.000 15.00448 101 THR D C 1
ATOM 5330 O O . THR D 1 101 ? 16.15040 2.95868 -41.82240 1.000 36.82680 101 THR D O 1
ATOM 5334 N N . SER D 1 102 ? 17.78619 1.87454 -40.73178 1.000 6.72591 102 SER D N 1
ATOM 5335 C CA . SER D 1 102 ? 17.19707 0.57255 -40.96988 1.000 8.40233 102 SER D CA 1
ATOM 5336 C C . SER D 1 102 ? 16.37968 0.02745 -39.81361 1.000 1.37447 102 SER D C 1
ATOM 5337 O O . SER D 1 102 ? 15.56604 -0.86934 -40.02961 1.000 20.39022 102 SER D O 1
ATOM 5340 N N . ARG D 1 103 ? 16.59883 0.47806 -38.58723 1.000 14.14798 103 ARG D N 1
ATOM 5341 C CA . ARG D 1 103 ? 15.78771 -0.05425 -37.50398 1.000 12.39219 103 ARG D CA 1
ATOM 5342 C C . ARG D 1 103 ? 14.36781 0.45696 -37.59797 1.000 11.24034 103 ARG D C 1
ATOM 5343 O O . ARG D 1 103 ? 14.09705 1.54782 -38.11386 1.000 13.73058 103 ARG D O 1
ATOM 5351 N N . ASP D 1 104 ? 13.46020 -0.35902 -37.09425 1.000 8.98661 104 ASP D N 1
ATOM 5352 C CA . ASP D 1 104 ? 12.10873 0.06432 -36.80062 1.000 14.30394 104 ASP D CA 1
ATOM 5353 C C . ASP D 1 104 ? 12.13219 0.93275 -35.54887 1.000 9.39059 104 ASP D C 1
ATOM 5354 O O . ASP D 1 104 ? 12.72005 0.55701 -34.52905 1.000 4.88115 104 ASP D O 1
ATOM 5359 N N . TYR D 1 105 ? 11.49481 2.09886 -35.62750 1.000 0.55637 105 TYR D N 1
ATOM 5360 C CA . TYR D 1 105 ? 11.53996 3.07317 -34.53884 1.000 12.85040 105 TYR D CA 1
ATOM 5361 C C . TYR D 1 105 ? 10.51860 2.67714 -33.47495 1.000 13.61823 105 TYR D C 1
ATOM 5362 O O . TYR D 1 105 ? 9.48385 3.31420 -33.27529 1.000 18.98707 105 TYR D O 1
ATOM 5371 N N . ASN D 1 106 ? 10.82459 1.59897 -32.78660 1.000 0.00016 106 ASN D N 1
ATOM 5372 C CA . ASN D 1 106 ? 9.93730 1.03997 -31.78714 1.000 1.47500 106 ASN D CA 1
ATOM 5373 C C . ASN D 1 106 ? 10.55595 1.21258 -30.40255 1.000 1.63804 106 ASN D C 1
ATOM 5374 O O . ASN D 1 106 ? 11.55088 1.91491 -30.23095 1.000 6.46805 106 ASN D O 1
ATOM 5379 N N . ARG D 1 107 ? 9.97949 0.52830 -29.41111 1.000 5.37114 107 ARG D N 1
ATOM 5380 C CA . ARG D 1 107 ? 10.46286 0.68009 -28.04142 1.000 9.04156 107 ARG D CA 1
ATOM 5381 C C . ARG D 1 107 ? 11.94310 0.31319 -27.95815 1.000 6.43580 107 ARG D C 1
ATOM 5382 O O . ARG D 1 107 ? 12.74534 1.06089 -27.38872 1.000 12.16530 107 ARG D O 1
ATOM 5390 N N . GLU D 1 108 ? 12.33231 -0.79793 -28.58134 1.000 5.14235 108 GLU D N 1
ATOM 5391 C CA . GLU D 1 108 ? 13.74921 -1.16247 -28.64597 1.000 6.67395 108 GLU D CA 1
ATOM 5392 C C . GLU D 1 108 ? 14.59844 -0.00068 -29.14087 1.000 8.09142 108 GLU D C 1
ATOM 5393 O O . GLU D 1 108 ? 15.61042 0.35586 -28.52454 1.000 3.92373 108 GLU D O 1
ATOM 5399 N N . TRP D 1 109 ? 14.17135 0.63496 -30.23595 1.000 12.47500 109 TRP D N 1
ATOM 5400 C CA . TRP D 1 109 ? 14.90841 1.77745 -30.76153 1.000 14.23725 109 TRP D CA 1
ATOM 5401 C C . TRP D 1 109 ? 14.92590 2.91637 -29.76392 1.000 2.91406 109 TRP D C 1
ATOM 5402 O O . TRP D 1 109 ? 15.98204 3.48306 -29.47241 1.000 17.30692 109 TRP D O 1
ATOM 5413 N N . LEU D 1 110 ? 13.75861 3.28027 -29.24296 1.000 7.00639 110 LEU D N 1
ATOM 5414 C CA . LEU D 1 110 ? 13.67245 4.36336 -28.26627 1.000 10.76115 110 LEU D CA 1
ATOM 5415 C C . LEU D 1 110 ? 14.63812 4.15222 -27.09821 1.000 8.55146 110 LEU D C 1
ATOM 5416 O O . LEU D 1 110 ? 15.32768 5.07842 -26.66066 1.000 7.42924 110 LEU D O 1
ATOM 5421 N N . ASP D 1 111 ? 14.68722 2.93425 -26.58912 1.000 1.64556 111 ASP D N 1
ATOM 5422 C CA . ASP D 1 111 ? 15.52893 2.59369 -25.45627 1.000 5.89301 111 ASP D CA 1
ATOM 5423 C C . ASP D 1 111 ? 16.99318 2.80082 -25.78405 1.000 1.85779 111 ASP D C 1
ATOM 5424 O O . ASP D 1 111 ? 17.78722 3.20380 -24.92261 1.000 9.89588 111 ASP D O 1
ATOM 5429 N N . TYR D 1 112 ? 17.38554 2.51558 -27.03064 1.000 4.44829 112 TYR D N 1
ATOM 5430 C CA . TYR D 1 112 ? 18.78646 2.70352 -27.36848 1.000 7.58259 112 TYR D CA 1
ATOM 5431 C C . TYR D 1 112 ? 19.09362 4.16583 -27.60678 1.000 0.53768 112 TYR D C 1
ATOM 5432 O O . TYR D 1 112 ? 20.19204 4.62944 -27.28183 1.000 12.14788 112 TYR D O 1
ATOM 5441 N N . GLN D 1 113 ? 18.14609 4.90757 -28.18390 1.000 0.93176 113 GLN D N 1
ATOM 5442 C CA . GLN D 1 113 ? 18.38712 6.33342 -28.32631 1.000 10.11134 113 GLN D CA 1
ATOM 5443 C C . GLN D 1 113 ? 18.56819 6.95515 -26.95773 1.000 0.00016 113 GLN D C 1
ATOM 5444 O O . GLN D 1 113 ? 19.50054 7.73068 -26.74328 1.000 1.30847 113 GLN D O 1
ATOM 5450 N N . TYR D 1 114 ? 17.71295 6.58800 -25.99926 1.000 4.62798 114 TYR D N 1
ATOM 5451 C CA . TYR D 1 114 ? 17.87636 7.09225 -24.63734 1.000 0.00016 114 TYR D CA 1
ATOM 5452 C C . TYR D 1 114 ? 19.22744 6.72229 -24.06379 1.000 0.00016 114 TYR D C 1
ATOM 5453 O O . TYR D 1 114 ? 19.85377 7.51846 -23.35751 1.000 0.00016 114 TYR D O 1
ATOM 5462 N N . GLU D 1 115 ? 19.64990 5.47498 -24.27907 1.000 1.17238 115 GLU D N 1
ATOM 5463 C CA . GLU D 1 115 ? 20.98581 5.05475 -23.88847 1.000 0.00016 115 GLU D CA 1
ATOM 5464 C C . GLU D 1 115 ? 22.02900 5.96047 -24.51340 1.000 0.00016 115 GLU D C 1
ATOM 5465 O O . GLU D 1 115 ? 22.95595 6.41427 -23.84492 1.000 2.48060 115 GLU D O 1
ATOM 5471 N N . VAL D 1 116 ? 21.90135 6.21965 -25.81171 1.000 1.11266 116 VAL D N 1
ATOM 5472 C CA . VAL D 1 116 ? 22.90477 7.02823 -26.46515 1.000 0.00016 116 VAL D CA 1
ATOM 5473 C C . VAL D 1 116 ? 22.92318 8.42470 -25.85913 1.000 0.00016 116 VAL D C 1
ATOM 5474 O O . VAL D 1 116 ? 23.98629 9.03485 -25.72761 1.000 6.17588 116 VAL D O 1
ATOM 5478 N N . GLY D 1 117 ? 21.75854 8.95317 -25.47400 1.000 0.46699 117 GLY D N 1
ATOM 5479 C CA . GLY D 1 117 ? 21.74385 10.26143 -24.83535 1.000 0.50158 117 GLY D CA 1
ATOM 5480 C C . GLY D 1 117 ? 22.41594 10.25056 -23.47627 1.000 0.38263 117 GLY D C 1
ATOM 5481 O O . GLY D 1 117 ? 23.16979 11.16696 -23.14588 1.000 7.78064 117 GLY D O 1
ATOM 5482 N N . LEU D 1 118 ? 22.16748 9.20987 -22.67172 1.000 0.00016 118 LEU D N 1
ATOM 5483 C CA . LEU D 1 118 ? 22.88635 9.08361 -21.40432 1.000 7.63217 118 LEU D CA 1
ATOM 5484 C C . LEU D 1 118 ? 24.39106 9.02418 -21.60852 1.000 0.00016 118 LEU D C 1
ATOM 5485 O O . LEU D 1 118 ? 25.15338 9.41438 -20.71592 1.000 8.57578 118 LEU D O 1
ATOM 5490 N N . ARG D 1 119 ? 24.83975 8.49320 -22.74632 1.000 0.00016 119 ARG D N 1
ATOM 5491 C CA . ARG D 1 119 ? 26.27100 8.36334 -22.97003 1.000 8.28969 119 ARG D CA 1
ATOM 5492 C C . ARG D 1 119 ? 26.90021 9.67886 -23.39628 1.000 2.00086 119 ARG D C 1
ATOM 5493 O O . ARG D 1 119 ? 28.12089 9.81168 -23.33138 1.000 4.14513 119 ARG D O 1
ATOM 5501 N N . HIS D 1 120 ? 26.10527 10.64211 -23.84940 1.000 4.14163 120 HIS D N 1
ATOM 5502 C CA . HIS D 1 120 ? 26.61757 12.00326 -23.99585 1.000 12.59632 120 HIS D CA 1
ATOM 5503 C C . HIS D 1 120 ? 26.55795 12.76252 -22.68825 1.000 0.00016 120 HIS D C 1
ATOM 5504 O O . HIS D 1 120 ? 27.31342 13.71013 -22.48463 1.000 6.22476 120 HIS D O 1
ATOM 5511 N N . HIS D 1 121 ? 25.68477 12.34806 -21.79793 1.000 7.92906 121 HIS D N 1
ATOM 5512 C CA . HIS D 1 121 ? 25.41172 12.99244 -20.53214 1.000 5.90552 121 HIS D CA 1
ATOM 5513 C C . HIS D 1 121 ? 26.45151 12.58276 -19.49905 1.000 10.54473 121 HIS D C 1
ATOM 5514 O O . HIS D 1 121 ? 27.07277 11.52163 -19.59959 1.000 3.87265 121 HIS D O 1
ATOM 5521 N N . ARG D 1 122 ? 26.62613 13.42866 -18.47707 1.000 5.03216 122 ARG D N 1
ATOM 5522 C CA . ARG D 1 122 ? 27.45826 13.01264 -17.35515 1.000 0.00016 122 ARG D CA 1
ATOM 5523 C C . ARG D 1 122 ? 27.01461 11.67817 -16.73395 1.000 8.49923 122 ARG D C 1
ATOM 5524 O O . ARG D 1 122 ? 27.81890 11.03240 -16.05288 1.000 7.41345 122 ARG D O 1
ATOM 5532 N N . SER D 1 123 ? 25.77929 11.22668 -16.96593 1.000 9.28537 123 SER D N 1
ATOM 5533 C CA . SER D 1 123 ? 25.33191 9.99232 -16.32338 1.000 1.63999 123 SER D CA 1
ATOM 5534 C C . SER D 1 123 ? 26.18892 8.80499 -16.74376 1.000 7.56525 123 SER D C 1
ATOM 5535 O O . SER D 1 123 ? 26.60572 8.01578 -15.88742 1.000 11.26623 123 SER D O 1
ATOM 5538 N N . LYS D 1 124 ? 26.54047 8.70715 -18.03620 1.000 3.68423 124 LYS D N 1
ATOM 5539 C CA . LYS D 1 124 ? 27.27590 7.53854 -18.50587 1.000 15.88066 124 LYS D CA 1
ATOM 5540 C C . LYS D 1 124 ? 28.37685 7.84206 -19.51148 1.000 15.07588 124 LYS D C 1
ATOM 5541 O O . LYS D 1 124 ? 29.01859 6.89639 -19.98367 1.000 3.73897 124 LYS D O 1
ATOM 5547 N N . LYS D 1 125 ? 28.65556 9.10147 -19.82325 1.000 5.54298 125 LYS D N 1
ATOM 5548 C CA . LYS D 1 125 ? 29.77652 9.38676 -20.71563 1.000 5.33551 125 LYS D CA 1
ATOM 5549 C C . LYS D 1 125 ? 31.06529 8.74433 -20.19702 1.000 8.28700 125 LYS D C 1
ATOM 5550 O O . LYS D 1 125 ? 31.36555 8.79852 -19.00227 1.000 2.02168 125 LYS D O 1
ATOM 5556 N N . GLY D 1 126 ? 31.82745 8.12394 -21.10159 1.000 0.00016 126 GLY D N 1
ATOM 5557 C CA . GLY D 1 126 ? 33.11027 7.53935 -20.73571 1.000 0.00016 126 GLY D CA 1
ATOM 5558 C C . GLY D 1 126 ? 33.01312 6.16098 -20.11021 1.000 2.58898 126 GLY D C 1
ATOM 5559 O O . GLY D 1 126 ? 33.98692 5.40243 -20.15824 1.000 7.40939 126 GLY D O 1
ATOM 5560 N N . VAL D 1 127 ? 31.85882 5.79964 -19.55693 1.000 1.13791 127 VAL D N 1
ATOM 5561 C CA . VAL D 1 127 ? 31.73526 4.52748 -18.86155 1.000 6.72250 127 VAL D CA 1
ATOM 5562 C C . VAL D 1 127 ? 31.84719 3.37020 -19.83362 1.000 7.46812 127 VAL D C 1
ATOM 5563 O O . VAL D 1 127 ? 32.55971 2.39526 -19.57242 1.000 5.26482 127 VAL D O 1
ATOM 5567 N N . THR D 1 128 ? 31.20673 3.50006 -20.99503 1.000 0.00016 128 THR D N 1
ATOM 5568 C CA . THR D 1 128 ? 31.13530 2.42765 -21.97645 1.000 1.11173 128 THR D CA 1
ATOM 5569 C C . THR D 1 128 ? 32.51631 1.99069 -22.44606 1.000 4.05489 128 THR D C 1
ATOM 5570 O O . THR D 1 128 ? 32.75123 0.80017 -22.67853 1.000 1.28308 128 THR D O 1
ATOM 5574 N N . ASP D 1 129 ? 33.43623 2.93454 -22.58863 1.000 0.00016 129 ASP D N 1
ATOM 5575 C CA . ASP D 1 129 ? 34.78248 2.64324 -23.03711 1.000 1.80099 129 ASP D CA 1
ATOM 5576 C C . ASP D 1 129 ? 35.79171 2.69552 -21.90718 1.000 0.00016 129 ASP D C 1
ATOM 5577 O O . ASP D 1 129 ? 36.98729 2.56910 -22.15051 1.000 10.71434 129 ASP D O 1
ATOM 5582 N N . GLY D 1 130 ? 35.32545 2.84549 -20.67736 1.000 4.23442 130 GLY D N 1
ATOM 5583 C CA . GLY D 1 130 ? 36.21762 2.85815 -19.54826 1.000 0.84603 130 GLY D CA 1
ATOM 5584 C C . GLY D 1 130 ? 37.28794 3.91827 -19.62343 1.000 12.45569 130 GLY D C 1
ATOM 5585 O O . GLY D 1 130 ? 38.38466 3.71066 -19.08761 1.000 9.85906 130 GLY D O 1
ATOM 5586 N N . VAL D 1 131 ? 37.01440 5.05120 -20.27182 1.000 1.11274 131 VAL D N 1
ATOM 5587 C CA . VAL D 1 131 ? 38.03258 6.06834 -20.43091 1.000 3.49459 131 VAL D CA 1
ATOM 5588 C C . VAL D 1 131 ? 37.80688 7.14957 -19.39256 1.000 5.03616 131 VAL D C 1
ATOM 5589 O O . VAL D 1 131 ? 36.69554 7.38052 -18.92550 1.000 10.91441 131 VAL D O 1
ATOM 5593 N N . ARG D 1 132 ? 38.86929 7.84038 -19.03721 1.000 23.15972 132 ARG D N 1
ATOM 5594 C CA . ARG D 1 132 ? 38.76179 9.01550 -18.18695 1.000 1.98893 132 ARG D CA 1
ATOM 5595 C C . ARG D 1 132 ? 38.69548 10.20911 -19.12080 1.000 3.22875 132 ARG D C 1
ATOM 5596 O O . ARG D 1 132 ? 39.68630 10.54819 -19.77404 1.000 9.85894 132 ARG D O 1
ATOM 5604 N N . THR D 1 133 ? 37.51594 10.82224 -19.22886 1.000 5.08147 133 THR D N 1
ATOM 5605 C CA . THR D 1 133 ? 37.31443 11.79902 -20.28438 1.000 0.53705 133 THR D CA 1
ATOM 5606 C C . THR D 1 133 ? 36.49983 12.97081 -19.76009 1.000 6.25420 133 THR D C 1
ATOM 5607 O O . THR D 1 133 ? 36.15256 13.04188 -18.57516 1.000 4.34516 133 THR D O 1
ATOM 5611 N N . VAL D 1 134 ? 36.25668 13.93197 -20.64387 1.000 0.00016 134 VAL D N 1
ATOM 5612 C CA . VAL D 1 134 ? 35.37405 15.05057 -20.34642 1.000 0.00016 134 VAL D CA 1
ATOM 5613 C C . VAL D 1 134 ? 34.07220 14.43443 -19.85975 1.000 1.40843 134 VAL D C 1
ATOM 5614 O O . VAL D 1 134 ? 33.48129 13.61571 -20.57673 1.000 5.34282 134 VAL D O 1
ATOM 5618 N N . PRO D 1 135 ? 33.61621 14.74999 -18.64206 1.000 9.44481 135 PRO D N 1
ATOM 5619 C CA . PRO D 1 135 ? 32.53265 13.96678 -18.03323 1.000 4.35484 135 PRO D CA 1
ATOM 5620 C C . PRO D 1 135 ? 31.19959 14.14361 -18.71286 1.000 2.81799 135 PRO D C 1
ATOM 5621 O O . PRO D 1 135 ? 30.32902 13.28375 -18.55559 1.000 8.96977 135 PRO D O 1
ATOM 5625 N N . HIS D 1 136 ? 30.98844 15.24459 -19.41442 1.000 9.03981 136 HIS D N 1
ATOM 5626 C CA . HIS D 1 136 ? 29.63568 15.64854 -19.75695 1.000 1.08357 136 HIS D CA 1
ATOM 5627 C C . HIS D 1 136 ? 29.67701 16.45057 -21.04060 1.000 7.57626 136 HIS D C 1
ATOM 5628 O O . HIS D 1 136 ? 30.50682 17.36341 -21.15282 1.000 2.77566 136 HIS D O 1
ATOM 5635 N N . ILE D 1 137 ? 28.80070 16.14376 -21.98399 1.000 0.00016 137 ILE D N 1
ATOM 5636 C CA . ILE D 1 137 ? 28.61885 16.97024 -23.17122 1.000 9.46344 137 ILE D CA 1
ATOM 5637 C C . ILE D 1 137 ? 27.44971 17.92282 -22.92139 1.000 9.33932 137 ILE D C 1
ATOM 5638 O O . ILE D 1 137 ? 26.29367 17.44438 -22.83611 1.000 7.40587 137 ILE D O 1
ATOM 5643 N N . PRO D 1 138 ? 27.67580 19.22122 -22.82548 1.000 2.73116 138 PRO D N 1
ATOM 5644 C CA . PRO D 1 138 ? 26.59364 20.18512 -22.56580 1.000 0.00016 138 PRO D CA 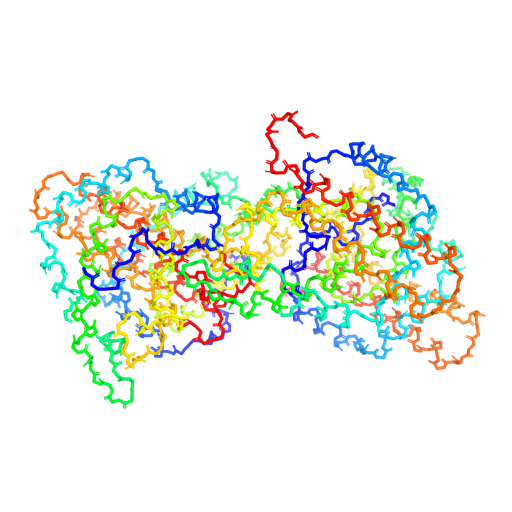1
ATOM 5645 C C . PRO D 1 138 ? 25.45956 20.05352 -23.57787 1.000 0.00016 138 PRO D C 1
ATOM 5646 O O . PRO D 1 138 ? 25.69198 19.89283 -24.77941 1.000 1.53573 138 PRO D O 1
ATOM 5650 N N . LEU D 1 139 ? 24.22685 20.14955 -23.07732 1.000 0.71194 139 LEU D N 1
ATOM 5651 C CA . LEU D 1 139 ? 23.06098 20.02768 -23.93942 1.000 3.94551 139 LEU D CA 1
ATOM 5652 C C . LEU D 1 139 ? 23.13954 20.96547 -25.13222 1.000 7.75583 139 LEU D C 1
ATOM 5653 O O . LEU D 1 139 ? 22.76639 20.59385 -26.25349 1.000 0.00016 139 LEU D O 1
ATOM 5658 N N . ARG D 1 140 ? 23.58581 22.20106 -24.90208 1.000 1.36617 140 ARG D N 1
ATOM 5659 C CA . ARG D 1 140 ? 23.60610 23.17324 -25.98165 1.000 1.59524 140 ARG D CA 1
ATOM 5660 C C . ARG D 1 140 ? 24.32325 22.62034 -27.21013 1.000 5.26095 140 ARG D C 1
ATOM 5661 O O . ARG D 1 140 ? 23.93771 22.91608 -28.34368 1.000 0.00016 140 ARG D O 1
ATOM 5669 N N . TYR D 1 141 ? 25.35186 21.78840 -27.00778 1.000 4.88615 141 TYR D N 1
ATOM 5670 C CA . TYR D 1 141 ? 26.09632 21.29787 -28.15353 1.000 8.85727 141 TYR D CA 1
ATOM 5671 C C . TYR D 1 141 ? 25.39617 20.11947 -28.80955 1.000 1.04182 141 TYR D C 1
ATOM 5672 O O . TYR D 1 141 ? 25.42824 19.99705 -30.04153 1.000 3.84462 141 TYR D O 1
ATOM 5681 N N . LEU D 1 142 ? 24.72777 19.27668 -28.01582 1.000 0.00016 142 LEU D N 1
ATOM 5682 C CA . LEU D 1 142 ? 23.89853 18.22324 -28.59538 1.000 1.05023 142 LEU D CA 1
ATOM 5683 C C . LEU D 1 142 ? 22.86097 18.81048 -29.53291 1.000 16.06398 142 LEU D C 1
ATOM 5684 O O . LEU D 1 142 ? 22.64397 18.30171 -30.63854 1.000 2.64635 142 LEU D O 1
ATOM 5689 N N . ILE D 1 143 ? 22.18891 19.87718 -29.09792 1.000 4.07927 143 ILE D N 1
ATOM 5690 C CA . ILE D 1 143 ? 21.16230 20.46577 -29.94848 1.000 2.66382 143 ILE D CA 1
ATOM 5691 C C . ILE D 1 143 ? 21.80892 21.11652 -31.16165 1.000 0.00016 143 ILE D C 1
ATOM 5692 O O . ILE D 1 143 ? 21.40005 20.86659 -32.29922 1.000 13.72102 143 ILE D O 1
ATOM 5697 N N . ALA D 1 144 ? 22.83977 21.94152 -30.94475 1.000 0.00016 144 ALA D N 1
ATOM 5698 C CA . ALA D 1 144 ? 23.53343 22.53663 -32.08385 1.000 4.19376 144 ALA D CA 1
ATOM 5699 C C . ALA D 1 144 ? 23.95142 21.48424 -33.09683 1.000 7.04558 144 ALA D C 1
ATOM 5700 O O . ALA D 1 144 ? 23.79030 21.67225 -34.30516 1.000 6.12926 144 ALA D O 1
ATOM 5702 N N . GLN D 1 145 ? 24.49332 20.36644 -32.62193 1.000 7.72391 145 GLN D N 1
ATOM 5703 C CA . GLN D 1 145 ? 24.98113 19.32343 -33.51576 1.000 6.81236 145 GLN D CA 1
ATOM 5704 C C . GLN D 1 145 ? 23.89355 18.78921 -34.46263 1.000 2.24304 145 GLN D C 1
ATOM 5705 O O . GLN D 1 145 ? 24.23330 18.25594 -35.52052 1.000 11.24639 145 GLN D O 1
ATOM 5711 N N . ILE D 1 146 ? 22.60497 18.92358 -34.11640 1.000 0.76216 146 ILE D N 1
ATOM 5712 C CA . ILE D 1 146 ? 21.51397 18.57993 -35.03844 1.000 0.78014 146 ILE D CA 1
ATOM 5713 C C . ILE D 1 146 ? 21.79949 19.07849 -36.45163 1.000 1.79757 146 ILE D C 1
ATOM 5714 O O . ILE D 1 146 ? 21.56464 18.35496 -37.42546 1.000 11.53151 146 ILE D O 1
ATOM 5719 N N . TYR D 1 147 ? 22.30811 20.32106 -36.60031 1.000 6.06522 147 TYR D N 1
ATOM 5720 C CA . TYR D 1 147 ? 22.54418 20.82325 -37.94117 1.000 11.43500 147 TYR D CA 1
ATOM 5721 C C . TYR D 1 147 ? 23.65770 20.04997 -38.65279 1.000 4.42329 147 TYR D C 1
ATOM 5722 O O . TYR D 1 147 ? 23.39345 19.45630 -39.70417 1.000 20.98619 147 TYR D O 1
ATOM 5731 N N . PRO D 1 148 ? 24.91208 20.06292 -38.16644 1.000 3.24448 148 PRO D N 1
ATOM 5732 C CA . PRO D 1 148 ? 25.97022 19.39123 -38.95847 1.000 9.35780 148 PRO D CA 1
ATOM 5733 C C . PRO D 1 148 ? 25.69860 17.91574 -39.14552 1.000 15.60913 148 PRO D C 1
ATOM 5734 O O . PRO D 1 148 ? 25.99188 17.37484 -40.21357 1.000 6.61240 148 PRO D O 1
ATOM 5738 N N . LEU D 1 149 ? 25.09752 17.25234 -38.16348 1.000 4.00560 149 LEU D N 1
ATOM 5739 C CA . LEU D 1 149 ? 24.87582 15.81658 -38.31715 1.000 11.80390 149 LEU D CA 1
ATOM 5740 C C . LEU D 1 149 ? 23.74943 15.54193 -39.30049 1.000 13.26353 149 LEU D C 1
ATOM 5741 O O . LEU D 1 149 ? 23.75892 14.52134 -39.98940 1.000 25.69551 149 LEU D O 1
ATOM 5743 N N . THR D 1 150 ? 22.79325 16.45626 -39.40653 1.000 12.50383 150 THR D N 1
ATOM 5744 C CA . THR D 1 150 ? 21.80562 16.37024 -40.47403 1.000 11.47271 150 THR D CA 1
ATOM 5745 C C . THR D 1 150 ? 22.41245 16.71462 -41.83117 1.000 17.89625 150 THR D C 1
ATOM 5746 O O . THR D 1 150 ? 22.31873 15.93557 -42.78577 1.000 11.98520 150 THR D O 1
ATOM 5750 N N . ALA D 1 151 ? 23.01636 17.89566 -41.94217 1.000 13.32670 151 ALA D N 1
ATOM 5751 C CA . ALA D 1 151 ? 23.43369 18.38644 -43.24965 1.000 16.72867 151 ALA D CA 1
ATOM 5752 C C . ALA D 1 151 ? 24.56339 17.55723 -43.84410 1.000 8.67326 151 ALA D C 1
ATOM 5753 O O . ALA D 1 151 ? 24.62926 17.39896 -45.06703 1.000 26.89631 151 ALA D O 1
ATOM 5755 N N . THR D 1 152 ? 25.45182 17.02354 -43.00527 1.000 8.91489 152 THR D N 1
ATOM 5756 C CA . THR D 1 152 ? 26.56969 16.22589 -43.50199 1.000 20.05097 152 THR D CA 1
ATOM 5757 C C . THR D 1 152 ? 26.09859 15.06402 -44.36335 1.000 20.86107 152 THR D C 1
ATOM 5758 O O . THR D 1 152 ? 26.73324 14.74496 -45.37478 1.000 13.85704 152 THR D O 1
ATOM 5762 N N . ILE D 1 153 ? 24.98093 14.43781 -43.99578 1.000 14.17057 153 ILE D N 1
ATOM 5763 C CA . ILE D 1 153 ? 24.57395 13.21243 -44.66149 1.000 8.31422 153 ILE D CA 1
ATOM 5764 C C . ILE D 1 153 ? 24.16270 13.46728 -46.10655 1.000 10.78109 153 ILE D C 1
ATOM 5765 O O . ILE D 1 153 ? 24.29411 12.57904 -46.95541 1.000 18.75738 153 ILE D O 1
ATOM 5770 N N . LYS D 1 154 ? 23.65665 14.65876 -46.41733 1.000 12.13429 154 LYS D N 1
ATOM 5771 C CA . LYS D 1 154 ? 22.94294 14.81862 -47.68161 1.000 13.53413 154 LYS D CA 1
ATOM 5772 C C . LYS D 1 154 ? 23.78983 14.52545 -48.91484 1.000 16.72722 154 LYS D C 1
ATOM 5773 O O . LYS D 1 154 ? 23.27926 13.83676 -49.81791 1.000 23.58004 154 LYS D O 1
ATOM 5779 N N . PRO D 1 155 ? 25.04302 14.98355 -49.03661 1.000 9.90356 155 PRO D N 1
ATOM 5780 C CA . PRO D 1 155 ? 25.82609 14.55701 -50.20653 1.000 17.00687 155 PRO D CA 1
ATOM 5781 C C . PRO D 1 155 ? 25.96185 13.06601 -50.30468 1.000 15.29559 155 PRO D C 1
ATOM 5782 O O . PRO D 1 155 ? 26.07702 12.54085 -51.42271 1.000 24.98151 155 PRO D O 1
ATOM 5786 N N . PHE D 1 156 ? 25.94972 12.36052 -49.18747 1.000 12.73775 156 PHE D N 1
ATOM 5787 C CA . PHE D 1 156 ? 26.08972 10.93125 -49.34195 1.000 13.37922 156 PHE D CA 1
ATOM 5788 C C . PHE D 1 156 ? 24.78535 10.34182 -49.86082 1.000 35.60018 156 PHE D C 1
ATOM 5789 O O . PHE D 1 156 ? 24.78595 9.34276 -50.59158 1.000 6.57263 156 PHE D O 1
ATOM 5797 N N . LEU D 1 157 ? 23.65871 10.98044 -49.52987 1.000 10.00997 157 LEU D N 1
ATOM 5798 C CA . LEU D 1 157 ? 22.37970 10.48365 -50.01189 1.000 27.24583 157 LEU D CA 1
ATOM 5799 C C . LEU D 1 157 ? 22.24146 10.69257 -51.50753 1.000 10.58801 157 LEU D C 1
ATOM 5800 O O . LEU D 1 157 ? 21.53070 9.93169 -52.16728 1.000 17.26036 157 LEU D O 1
ATOM 5805 N N . ALA D 1 158 ? 22.94530 11.67923 -52.05527 1.000 19.92679 158 ALA D N 1
ATOM 5806 C CA . ALA D 1 158 ? 22.76528 12.07214 -53.44045 1.000 18.48963 158 ALA D CA 1
ATOM 5807 C C . ALA D 1 158 ? 23.75982 11.40127 -54.36765 1.000 36.66990 158 ALA D C 1
ATOM 5808 O O . ALA D 1 158 ? 23.47723 11.26590 -55.56401 1.000 75.52352 158 ALA D O 1
ATOM 5810 N N . LYS D 1 159 ? 24.90291 10.96284 -53.82994 1.000 102.21120 159 LYS D N 1
ATOM 5811 C CA . LYS D 1 159 ? 25.99444 10.45751 -54.65717 1.000 90.89281 159 LYS D CA 1
ATOM 5812 C C . LYS D 1 159 ? 25.51655 9.36822 -55.60478 1.000 29.46240 159 LYS D C 1
ATOM 5813 O O . LYS D 1 159 ? 25.84363 9.37582 -56.79654 1.000 133.07213 159 LYS D O 1
ATOM 5819 N N . LYS D 1 160 ? 24.71490 8.43835 -55.10189 1.000 30.29901 160 LYS D N 1
ATOM 5820 C CA . LYS D 1 160 ? 24.19346 7.37072 -55.94081 1.000 40.27313 160 LYS D CA 1
ATOM 5821 C C . LYS D 1 160 ? 23.04198 7.82435 -56.82483 1.000 98.88538 160 LYS D C 1
ATOM 5822 O O . LYS D 1 160 ? 22.27644 6.98331 -57.30849 1.000 60.16525 160 LYS D O 1
ATOM 5828 N N . GLY D 1 161 ? 22.89006 9.12898 -57.03713 1.000 58.65409 161 GLY D N 1
ATOM 5829 C CA . GLY D 1 161 ? 21.90632 9.59531 -57.98924 1.000 91.74181 161 GLY D CA 1
ATOM 5830 C C . GLY D 1 161 ? 20.47688 9.33497 -57.54610 1.000 118.98494 161 GLY D C 1
ATOM 5831 O O . GLY D 1 161 ? 20.16260 9.23395 -56.35579 1.000 104.32585 161 GLY D O 1
ATOM 5832 N N . GLY D 1 162 ? 19.59976 9.21768 -58.53046 1.000 107.21794 162 GLY D N 1
ATOM 5833 C CA . GLY D 1 162 ? 18.18209 9.10183 -58.28095 1.000 96.20772 162 GLY D CA 1
ATOM 5834 C C . GLY D 1 162 ? 17.44928 10.40695 -58.51197 1.000 76.07926 162 GLY D C 1
ATOM 5835 O O . GLY D 1 162 ? 17.89330 11.29740 -59.23589 1.000 98.67890 162 GLY D O 1
ATOM 5836 N N . SER D 1 163 ? 16.29628 10.50918 -57.87793 1.000 90.90875 163 SER D N 1
ATOM 5837 C CA . SER D 1 163 ? 15.42040 11.66323 -57.99383 1.000 29.49237 163 SER D CA 1
ATOM 5838 C C . SER D 1 163 ? 15.66464 12.63738 -56.84885 1.000 26.04625 163 SER D C 1
ATOM 5839 O O . SER D 1 163 ? 15.92714 12.21284 -55.71915 1.000 31.61732 163 SER D O 1
ATOM 5842 N N . PRO D 1 164 ? 15.60099 13.94513 -57.09807 1.000 25.36541 164 PRO D N 1
ATOM 5843 C CA . PRO D 1 164 ? 15.62577 14.90211 -55.98218 1.000 19.71155 164 PRO D CA 1
ATOM 5844 C C . PRO D 1 164 ? 14.53527 14.65427 -54.95864 1.000 12.39213 164 PRO D C 1
ATOM 5845 O O . PRO D 1 164 ? 14.73872 14.94098 -53.76751 1.000 27.41527 164 PRO D O 1
ATOM 5849 N N . GLU D 1 165 ? 13.39632 14.10422 -55.36763 1.000 17.08549 165 GLU D N 1
ATOM 5850 C CA . GLU D 1 165 ? 12.34171 13.89351 -54.39490 1.000 20.68683 165 GLU D CA 1
ATOM 5851 C C . GLU D 1 165 ? 12.68432 12.70419 -53.51690 1.000 8.02608 165 GLU D C 1
ATOM 5852 O O . GLU D 1 165 ? 12.34628 12.67238 -52.33008 1.000 44.91889 165 GLU D O 1
ATOM 5858 N N . ASP D 1 166 ? 13.39267 11.73367 -54.09856 1.000 12.29291 166 ASP D N 1
ATOM 5859 C CA . ASP D 1 166 ? 14.00086 10.64868 -53.33960 1.000 19.28871 166 ASP D CA 1
ATOM 5860 C C . ASP D 1 166 ? 15.02922 11.18166 -52.35750 1.000 18.59865 166 ASP D C 1
ATOM 5861 O O . ASP D 1 166 ? 14.96922 10.89460 -51.15228 1.000 16.51650 166 ASP D O 1
ATOM 5866 N N . ILE D 1 167 ? 15.96631 11.98688 -52.85367 1.000 5.52202 167 ILE D N 1
ATOM 5867 C CA . ILE D 1 167 ? 16.99330 12.53596 -51.97798 1.000 10.37598 167 ILE D CA 1
ATOM 5868 C C . ILE D 1 167 ? 16.37177 13.39823 -50.88649 1.000 18.38145 167 ILE D C 1
ATOM 5869 O O . ILE D 1 167 ? 16.76676 13.30930 -49.72024 1.000 27.36088 167 ILE D O 1
ATOM 5874 N N . GLU D 1 168 ? 15.36202 14.20713 -51.22254 1.000 17.96079 168 GLU D N 1
ATOM 5875 C CA . GLU D 1 168 ? 14.76079 15.04986 -50.19039 1.000 9.30719 168 GLU D CA 1
ATOM 5876 C C . GLU D 1 168 ? 14.01352 14.20553 -49.17191 1.000 6.36119 168 GLU D C 1
ATOM 5877 O O . GLU D 1 168 ? 14.08828 14.46998 -47.96583 1.000 24.92966 168 GLU D O 1
ATOM 5883 N N . GLY D 1 169 ? 13.28246 13.18954 -49.63914 1.000 13.09723 169 GLY D N 1
ATOM 5884 C CA . GLY D 1 169 ? 12.59481 12.29375 -48.72107 1.000 15.76261 169 GLY D CA 1
ATOM 5885 C C . GLY D 1 169 ? 13.55085 11.58991 -47.77938 1.000 11.27859 169 GLY D C 1
ATOM 5886 O O . GLY D 1 169 ? 13.33452 11.55184 -46.56450 1.000 8.83100 169 GLY D O 1
ATOM 5887 N N . MET D 1 170 ? 14.60977 10.99800 -48.32519 1.000 11.97082 170 MET D N 1
ATOM 5888 C CA . MET D 1 170 ? 15.63317 10.43038 -47.45322 1.000 17.22265 170 MET D CA 1
ATOM 5889 C C . MET D 1 170 ? 16.22137 11.49560 -46.54455 1.000 13.02562 170 MET D C 1
ATOM 5890 O O . MET D 1 170 ? 16.36667 11.29243 -45.33514 1.000 8.01465 170 MET D O 1
ATOM 5895 N N . TYR D 1 171 ? 16.58694 12.63696 -47.11582 1.000 9.79077 171 TYR D N 1
ATOM 5896 C CA . TYR D 1 171 ? 17.23835 13.65755 -46.31597 1.000 6.90551 171 TYR D CA 1
ATOM 5897 C C . TYR D 1 171 ? 16.33080 14.11843 -45.18559 1.000 11.62516 171 TYR D C 1
ATOM 5898 O O . TYR D 1 171 ? 16.75952 14.20860 -44.02883 1.000 13.80316 171 TYR D O 1
ATOM 5907 N N . ASN D 1 172 ? 15.06561 14.41354 -45.50068 1.000 6.87889 172 ASN D N 1
ATOM 5908 C CA . ASN D 1 172 ? 14.15071 14.90141 -44.47396 1.000 12.15441 172 ASN D CA 1
ATOM 5909 C C . ASN D 1 172 ? 13.89195 13.85137 -43.40251 1.000 4.82916 172 ASN D C 1
ATOM 5910 O O . ASN D 1 172 ? 13.75481 14.19162 -42.22192 1.000 9.02016 172 ASN D O 1
ATOM 5915 N N . ALA D 1 173 ? 13.81468 12.57162 -43.78965 1.000 0.00016 173 ALA D N 1
ATOM 5916 C CA . ALA D 1 173 ? 13.61812 11.51743 -42.80218 1.000 10.37244 173 ALA D CA 1
ATOM 5917 C C . ALA D 1 173 ? 14.79444 11.45324 -41.83923 1.000 7.03619 173 ALA D C 1
ATOM 5918 O O . ALA D 1 173 ? 14.61451 11.32494 -40.62107 1.000 4.81093 173 ALA D O 1
ATOM 5920 N N . TRP D 1 174 ? 16.01333 11.50524 -42.38415 1.000 6.06699 174 TRP D N 1
ATOM 5921 C CA . TRP D 1 174 ? 17.22490 11.58052 -41.56661 1.000 2.42164 174 TRP D CA 1
ATOM 5922 C C . TRP D 1 174 ? 17.16011 12.77892 -40.63518 1.000 1.91784 174 TRP D C 1
ATOM 5923 O O . TRP D 1 174 ? 17.43966 12.67809 -39.43389 1.000 3.70354 174 TRP D O 1
ATOM 5934 N N . PHE D 1 175 ? 16.78596 13.93131 -41.18548 1.000 2.44403 175 PHE D N 1
ATOM 5935 C CA . PHE D 1 175 ? 16.61567 15.14337 -40.38522 1.000 6.58330 175 PHE D CA 1
ATOM 5936 C C . PHE D 1 175 ? 15.62242 14.90481 -39.24855 1.000 5.84322 175 PHE D C 1
ATOM 5937 O O . PHE D 1 175 ? 15.89533 15.22693 -38.08456 1.000 5.12425 175 PHE D O 1
ATOM 5945 N N . LYS D 1 176 ? 14.47495 14.30529 -39.56677 1.000 3.08239 176 LYS D N 1
ATOM 5946 C CA . LYS D 1 176 ? 13.48481 14.01496 -38.54055 1.000 11.07561 176 LYS D CA 1
ATOM 5947 C C . LYS D 1 176 ? 14.06220 13.11022 -37.46486 1.000 12.23369 176 LYS D C 1
ATOM 5948 O O . LYS D 1 176 ? 13.84842 13.33315 -36.26439 1.000 0.00016 176 LYS D O 1
ATOM 5954 N N . SER D 1 177 ? 14.82275 12.09549 -37.87663 1.000 5.15539 177 SER D N 1
ATOM 5955 C CA . SER D 1 177 ? 15.36662 11.16967 -36.89885 1.000 5.02681 177 SER D CA 1
ATOM 5956 C C . SER D 1 177 ? 16.36508 11.85847 -35.99348 1.000 5.32970 177 SER D C 1
ATOM 5957 O O . SER D 1 177 ? 16.36413 11.64450 -34.77300 1.000 6.25141 177 SER D O 1
ATOM 5960 N N . VAL D 1 178 ? 17.24228 12.67659 -36.56411 1.000 3.78094 178 VAL D N 1
ATOM 5961 C CA . VAL D 1 178 ? 18.26363 13.29846 -35.73372 1.000 1.17318 178 VAL D CA 1
ATOM 5962 C C . VAL D 1 178 ? 17.61060 14.18430 -34.69008 1.000 3.09173 178 VAL D C 1
ATOM 5963 O O . VAL D 1 178 ? 17.95676 14.14193 -33.50345 1.000 8.47448 178 VAL D O 1
ATOM 5967 N N . VAL D 1 179 ? 16.63339 14.98278 -35.11475 1.000 1.59146 179 VAL D N 1
ATOM 5968 C CA . VAL D 1 179 ? 15.90031 15.83460 -34.17960 1.000 2.41495 179 VAL D CA 1
ATOM 5969 C C . VAL D 1 179 ? 15.23827 14.98857 -33.10756 1.000 3.83007 179 VAL D C 1
ATOM 5970 O O . VAL D 1 179 ? 15.36489 15.25375 -31.90437 1.000 0.00016 179 VAL D O 1
ATOM 5974 N N . LEU D 1 180 ? 14.52668 13.94711 -33.53446 1.000 0.00016 180 LEU D N 1
ATOM 5975 C CA . LEU D 1 180 ? 13.80286 13.10513 -32.59177 1.000 0.00016 180 LEU D CA 1
ATOM 5976 C C . LEU D 1 180 ? 14.74720 12.49330 -31.57822 1.000 1.26121 180 LEU D C 1
ATOM 5977 O O . LEU D 1 180 ? 14.45754 12.45866 -30.37571 1.000 5.98944 180 LEU D O 1
ATOM 5982 N N . GLN D 1 181 ? 15.88712 11.99807 -32.05512 1.000 0.85059 181 GLN D N 1
ATOM 5983 C CA . GLN D 1 181 ? 16.89489 11.45889 -31.16071 1.000 0.00016 181 GLN D CA 1
ATOM 5984 C C . GLN D 1 181 ? 17.31064 12.49554 -30.12953 1.000 0.00016 181 GLN D C 1
ATOM 5985 O O . GLN D 1 181 ? 17.20915 12.26892 -28.91946 1.000 4.36183 181 GLN D O 1
ATOM 5991 N N . VAL D 1 182 ? 17.75835 13.66215 -30.59617 1.000 5.32031 182 VAL D N 1
ATOM 5992 C CA . VAL D 1 182 ? 18.19541 14.70214 -29.66793 1.000 2.94255 182 VAL D CA 1
ATOM 5993 C C . VAL D 1 182 ? 17.05491 15.07729 -28.73670 1.000 0.62546 182 VAL D C 1
ATOM 5994 O O . VAL D 1 182 ? 17.25000 15.26465 -27.52800 1.000 0.00016 182 VAL D O 1
ATOM 5998 N N . ALA D 1 183 ? 15.82814 15.09687 -29.26602 1.000 2.39855 183 ALA D N 1
ATOM 5999 C CA . ALA D 1 183 ? 14.69815 15.37132 -28.39547 1.000 4.98514 183 ALA D CA 1
ATOM 6000 C C . ALA D 1 183 ? 14.64153 14.34881 -27.27797 1.000 14.88116 183 ALA D C 1
ATOM 6001 O O . ALA D 1 183 ? 14.42163 14.71286 -26.12085 1.000 0.00016 183 ALA D O 1
ATOM 6003 N N . ILE D 1 184 ? 14.86763 13.06594 -27.59463 1.000 7.02863 184 ILE D N 1
ATOM 6004 C CA . ILE D 1 184 ? 14.87716 12.03455 -26.55910 1.000 6.34649 184 ILE D CA 1
ATOM 6005 C C . ILE D 1 184 ? 16.03350 12.26688 -25.58949 1.000 1.93995 184 ILE D C 1
ATOM 6006 O O . ILE D 1 184 ? 15.84987 12.30405 -24.36268 1.000 1.57205 184 ILE D O 1
ATOM 6011 N N . TRP D 1 185 ? 17.23977 12.44484 -26.13529 1.000 0.00016 185 TRP D N 1
ATOM 6012 C CA . TRP D 1 185 ? 18.43500 12.63127 -25.32146 1.000 2.79340 185 TRP D CA 1
ATOM 6013 C C . TRP D 1 185 ? 18.28763 13.74273 -24.30779 1.000 2.43813 185 TRP D C 1
ATOM 6014 O O . TRP D 1 185 ? 18.90332 13.68749 -23.24099 1.000 19.43592 185 TRP D O 1
ATOM 6025 N N . SER D 1 186 ? 17.52574 14.79025 -24.63615 1.000 0.00016 186 SER D N 1
ATOM 6026 C CA . SER D 1 186 ? 17.46083 15.92920 -23.73069 1.000 0.00016 186 SER D CA 1
ATOM 6027 C C . SER D 1 186 ? 16.87188 15.54597 -22.38123 1.000 0.00016 186 SER D C 1
ATOM 6028 O O . SER D 1 186 ? 17.12979 16.24297 -21.40124 1.000 9.78725 186 SER D O 1
ATOM 6031 N N . HIS D 1 187 ? 16.11096 14.43618 -22.29772 1.000 5.27420 187 HIS D N 1
ATOM 6032 C CA . HIS D 1 187 ? 15.40378 14.09744 -21.05923 1.000 1.05851 187 HIS D CA 1
ATOM 6033 C C . HIS D 1 187 ? 16.31306 14.03079 -19.83454 1.000 4.62976 187 HIS D C 1
ATOM 6034 O O . HIS D 1 187 ? 15.95608 14.62224 -18.80375 1.000 3.22383 187 HIS D O 1
ATOM 6041 N N . PRO D 1 188 ? 17.46817 13.34564 -19.85319 1.000 0.00016 188 PRO D N 1
ATOM 6042 C CA . PRO D 1 188 ? 18.34614 13.40141 -18.67437 1.000 5.96939 188 PRO D CA 1
ATOM 6043 C C . PRO D 1 188 ? 19.03206 14.73853 -18.49355 1.000 2.26636 188 PRO D C 1
ATOM 6044 O O . PRO D 1 188 ? 19.61247 14.96786 -17.42187 1.000 3.35374 188 PRO D O 1
ATOM 6048 N N . TYR D 1 189 ? 18.96832 15.64033 -19.47551 1.000 1.55267 189 TYR D N 1
ATOM 6049 C CA . TYR D 1 189 ? 19.57130 16.97149 -19.31340 1.000 1.47496 189 TYR D CA 1
ATOM 6050 C C . TYR D 1 189 ? 18.62359 17.98458 -18.69899 1.000 3.21385 189 TYR D C 1
ATOM 6051 O O . TYR D 1 189 ? 19.07295 18.99690 -18.13989 1.000 4.39078 189 TYR D O 1
ATOM 6060 N N . THR D 1 190 ? 17.32202 17.79657 -18.87124 1.000 2.60401 190 THR D N 1
ATOM 6061 C CA . THR D 1 190 ? 16.38831 18.84490 -18.48467 1.000 21.90638 190 THR D CA 1
ATOM 6062 C C . THR D 1 190 ? 15.89220 18.65898 -17.05960 1.000 2.89314 190 THR D C 1
ATOM 6063 O O . THR D 1 190 ? 15.93586 17.56600 -16.50772 1.000 0.00016 190 THR D O 1
ATOM 6067 N N . LYS D 1 191 ? 15.50844 19.77346 -16.43332 1.000 0.00016 191 LYS D N 1
ATOM 6068 C CA . LYS D 1 191 ? 14.97308 19.70838 -15.08579 1.000 7.22242 191 LYS D CA 1
ATOM 6069 C C . LYS D 1 191 ? 13.76868 18.78005 -15.04611 1.000 3.49323 191 LYS D C 1
ATOM 6070 O O . LYS D 1 191 ? 13.03653 18.64299 -16.02929 1.000 0.58468 191 LYS D O 1
ATOM 6076 N N . GLU D 1 192 ? 13.60033 18.12117 -13.90264 1.000 4.08624 192 GLU D N 1
ATOM 6077 C CA . GLU D 1 192 ? 12.38957 17.37863 -13.60447 1.000 17.61266 192 GLU D CA 1
ATOM 6078 C C . GLU D 1 192 ? 11.16527 18.24052 -13.84744 1.000 15.46125 192 GLU D C 1
ATOM 6079 O O . GLU D 1 192 ? 11.01484 19.30593 -13.24862 1.000 27.73516 192 GLU D O 1
ATOM 6085 N N . ASN D 1 193 ? 10.30928 17.77383 -14.75496 1.000 25.53668 193 ASN D N 1
ATOM 6086 C CA . ASN D 1 193 ? 9.03740 18.35657 -15.17761 1.000 30.81896 193 ASN D CA 1
ATOM 6087 C C . ASN D 1 193 ? 9.18514 19.27232 -16.37480 1.000 1.42101 193 ASN D C 1
ATOM 6088 O O . ASN D 1 193 ? 8.17621 19.62454 -16.98123 1.000 1.64360 193 ASN D O 1
ATOM 6093 N N . ASP D 1 194 ? 10.40374 19.62534 -16.77444 1.000 3.71154 194 ASP D N 1
ATOM 6094 C CA . ASP D 1 194 ? 10.55112 20.57795 -17.86725 1.000 8.18063 194 ASP D CA 1
ATOM 6095 C C . ASP D 1 194 ? 10.70303 19.91675 -19.22808 1.000 1.94896 194 ASP D C 1
ATOM 6096 O O . ASP D 1 194 ? 10.66893 20.62280 -20.24490 1.000 5.58347 194 ASP D O 1
ATOM 6101 N N . TRP D 1 195 ? 10.83169 18.58562 -19.27981 1.000 4.30487 195 TRP D N 1
ATOM 6102 C CA . TRP D 1 195 ? 10.98993 17.88938 -20.56167 1.000 2.97680 195 TRP D CA 1
ATOM 6103 C C . TRP D 1 195 ? 9.67112 17.60511 -21.26711 1.000 5.79437 195 TRP D C 1
ATOM 6104 O O . TRP D 1 195 ? 9.66961 17.57109 -22.50676 1.000 21.94633 195 TRP D O 1
#

Solvent-accessible surface area: 33954 Å² total; per-residue (Å²): 110,64,16,52,26,22,43,175,31,132,160,3,88,1,71,88,122,44,7,78,29,0,38,101,9,0,97,19,31,141,139,10,48,102,39,3,98,71,0,4,88,6,0,116,103,13,22,91,87,0,8,62,84,26,5,1,104,202,34,62,28,111,74,39,63,97,33,31,1,27,41,84,82,40,106,47,38,116,117,11,0,73,35,29,38,39,27,41,8,19,28,0,52,11,1,1,60,87,80,17,68,58,81,1,0,11,10,1,21,12,22,0,35,30,47,12,85,46,62,8,6,34,26,18,26,18,21,3,6,44,14,25,16,0,29,23,10,0,0,44,0,10,12,27,0,20,26,1,42,77,11,0,39,146,106,41,70,39,96,128,50,21,45,12,3,4,28,0,2,0,17,0,6,0,0,2,5,0,0,26,0,52,12,0,3,90,155,120,6,21,108,75,21,47,40,17,43,172,26,22,48,0,8,1,26,89,124,39,7,82,37,0,39,128,14,0,85,19,28,153,142,10,46,99,38,3,98,70,0,4,69,6,0,110,113,21,22,98,84,0,8,106,117,56,13,48,135,52,83,96,28,45,1,40,52,140,83,40,108,66,23,162,103,12,22,87,73,30,38,38,25,38,8,19,28,0,58,12,0,0,62,87,81,16,70,56,80,0,0,10,10,1,5,0,21,0,17,26,46,12,107,58,54,15,7,100,30,19,67,23,202,14,7,80,14,23,17,0,29,18,8,0,0,43,0,10,12,27,0,20,27,0,40,78,8,0,39,132,100,40,69,39,96,129,49,22,44,11,3,4,28,0,0,0,17,0,6,0,0,3,5,0,0,25,0,39,11,0,3,90,82,103,6,20,111,66,16,51,21,24,44,168,30,132,159,3,86,1,71,88,121,70,7,79,93,37,40,148,104,24,134,20,33,144,157,10,38,100,38,3,97,72,0,4,76,6,0,112,112,20,23,97,82,0,8,102,117,59,13,53,218,50,93,105,28,43,1,28,40,83,83,40,106,65,22,153,96,12,17,86,52,30,44,41,28,40,8,19,28,0,56,11,0,1,61,86,82,16,68,57,83,1,0,11,10,2,20,7,22,0,35,29,46,24,123,44,58,8,6,36,25,18,28,11,23,3,7,46,32,24,27,47,157,80,8,88,61,49,31,157,48,31,4,24,29,1,67,77,6,0,39,126,102,40,70,39,95,130,51,21,71,12,3,36,59,0,1,84,38,0,7,43,0,2,10,30,0,27,18,54,30,38,37,158,158,144,101,102,108,76,20,55,47,22,43,68,26,20,45,0,7,0,18,89,121,61,8,83,97,36,39,63,103,24,131,20,32,142,142,10,47,97,40,4,99,69,0,3,82,6,0,107,97,16,22,94,100,0,8,105,117,42,13,56,179,84,90,98,30,33,0,41,53,139,82,40,106,66,37,148,97,12,21,80,60,30,49,40,26,52,9,20,33,0,56,12,0,0,60,88,80,17,69,57,84,1,0,9,10,2,6,0,20,0,18,28,48,24,144,57,56,16,8,97,29,18,67,26,202,14,7,80,31,24,26,48,156,72,9,87,60,62,31,155,49,19,4,26,28,1,67,77,12,1,40,143,99,39,68,39,96,130,50,22,73,12,3,36,61,0,2,85,38,0,8,43,0,2,10,31,0,27,18,37,30,37,37,161,82,128,101,103

Foldseek 3Di:
DFLLQQLNFDQDPADQVNLVVLCVVLPPDPLLLVLLLVLLVLCLVVLVVLLLCDFALNHVHDVPQQQQAQVVVSHHDRQSRHVVSVSVSVVSNCLRRPDCGRSVLRVLQVVLCCQALNNPCVRVVDNHDRHHALVVLVVVLVCVLVSCLVSLPVVDDDVVSSVSNSSSSSSSSNSSSVSSCVVVDPVPPD/DFLLQQLNFDQDPADQVNLVVLCVVLPPDPLLLVLLLVLLVLCVVVLVVLLVVPFCVCLQQQAQVVVSHHDNQSRNVVSVSVSVVSNCLRRPDCGRSVLRVLQVVLCCQALNNPCVRVVDNHDRHHALVVLVVVLVCVLVSCLVSLPVVDDDVVSSVSNSSSSSSSSNSSSVSSCVVVDPVPPD/DFLLQQLNFDQDPADQVNLVVLCVVLPPDPLLLVLLLVLLVLCLVVLVVLLVVPFCVPQQQQAQVVVSHHDNQSRPVVSVSVSVVSNCLRRPDCGRSVLRVLQVVLCCQALNNPCVRVVDNHDRHHALVVLVVVLVCVLVSCLVSLPVVDDDVVSSVSNSSSSSSSSNSSSVSSCVVVDPVPPD/DFLLQQLNFDQDPADQVNLVVLCVVLPPDPLLLVLLLVLLVLCLVVLVVLLVVPFCVVQQQQAQVVVSHHDNQSRPVVSVSVSVVSNCLRRPDCGRSVLRVLQVVLCCQALNNPCVRVVDNHDRHHALVVLVVVLVCVLVSCLVSLPVVDDDVVSSVSNSSSSSSSSNSSSVSSCVVVDPVPPD

InterPro domains:
  IPR009050 Globin-like superfamily [SSF46458] (10-186)
  IPR012102 Protoglobin [PIRSF014300] (1-195)
  IPR012102 Protoglobin [cd12124] (6-189)
  IPR012292 Globin/Protoglobin [G3DSA:1.10.490.10] (1-195)
  IPR044398 Globin-sensor domain [PF11563] (22-194)

Radius of gyration: 30.06 Å; Cα contacts (8 Å, |Δi|>4): 987; chains: 4; bounding box: 80×64×82 Å

Secondary structure (DSSP, 8-state):
-TT--TT-SPPPSS-HHHHHHHHHHTT--HHHHHHHHHHHHHHGGGHHHHHHHH--SSS---TTGGGGB-TTT--B-HHHHHHHHHHHHHHHHHHHHS--SHHHHHHHHHHHHHHSTTTTTTTTT----S---HHHHHHHHHHHHHHHHHHHHHT---HHHHHHHHHHHHHHHHHHHHHHTTTTBPTTT-/-TT--TT-SPPPSS-HHHHHHHHHHTT--HHHHHHHHHHHHHHGGGHHHHHHHH---GGGGGB-TTT--B-HHHHHHHHHHHHHHHHHHHHS--SHHHHHHHHHHHHHHSTTTTTTTTT----S---HHHHHHHHHHHHHHHHHHHHHT---HHHHHHHHHHHHHHHHHHHHHHTTTTBPTTT-/-TT--TT-SPPPSS-HHHHHHHHHHTT--HHHHHHHHHHHHHHGGGHHHHHHHH----GGGGB-TTT--B-HHHHHHHHHHHHHHHHHHHHS--SHHHHHHHHHHHHHHSTTTTTTTTT----S---HHHHHHHHHHHHHHHHHHHHHT---HHHHHHHHHHHHHHHHHHHHHHTTTTSPTTT-/-TT--TT-SPPPSS-HHHHHHHHHHTT--HHHHHHHHHHHHHHTTSHHHHHHHH----GGGGB-TTT--B-HHHHHHHHHHHHHHHHHHHHS--SHHHHHHHHHHHHHHSTTTTTTTTT----S---HHHHHHHHHHHHHHHHHHHHHT---HHHHHHHHHHHHHHHHHHHHHHTTTTSPTTT-